Protein 1UQW (pdb70)

Organism: Escherichia coli (strain K12) (NCBI:txid83333)

Sequence (956 aa):
AAKDVVVAVGSNFTTLDPYDANDTLSQAVAKSFYQGLFGLDKEKLKNVLAESYTVSDDGITYTVKLREGIKFQDGTDFNAAAVKANLDRASDPANHLKRHNLYKNIAKTEAIDPTTVKITLKQPFSAFINILAHPATAISPAALEKYGKEIGFYPVGTGPYELDTWNQTDFVKVKKFAGYWQPGLPKLDSITWRPVADNNTRAALQTGEAQFAFPIPYEQATLLEKNKNIELASPSIQRYISNVTQKPFDNPKVREALNYAINRPALVKVAFAGYATPATGVVPPSIAYAQSYKPWPYDPVKARELLKEAGYPNGFSTTLWSSHNHSTAQKVLQFTQQQLAQVGIKAQVTADAGQRAAEVEGKGQKESGVRFYTGWSASTGEADWALSPLFASQNWPPTLFNTAFYSNKQVDDFLAQALKTNDPAEKTRLYKAAQDIIWQESPWIPLVVEKLVSAHSKNLTGFWIPDTGFSFEDADLQAAKDVVVAVGSNFTTLDPYDANDTLSQAVAKSFYQGLFGLDKEKLKNVLAESYTVSDDGITYTVKLREGIKFQDGTDFNAAAVKANLDRASDPANHLKRHNLYKNIAKTEAIDPTTVKITLKQPFSAFINILAHPATAISPAALEKYGKEIGFYPVGTGPYELDTWNQTDFVKVKKFAGYWQPGLPKLDSITWRPVADNNTRAALQTGEAQFAFPIPYEQATLLEKNKNIELASPSIQRYISNVTQKPFDNPKVREALNYAINRPALVKVAFAGYATPATGVVPPSIAYAQSYKPWPYDPVKARELLKEAGYPNGFSTTLWSSHNHSTAQKVLQFTQQQLAQVGIKAQVTADAGQRAAEVEGKGQKESGVRFYTGWSASTGEADWALSPLFASQNWPPTLFNTAFYSNKQVDDFLAQALKTNDPAEKTRLYKAAQDIIWQESPWIPLVVEKLVSAHSKNLTGFWIPDTGFSFEDADLQ

GO terms:
  GO:0030288 outer membrane-bounded periplasmic space (C, IDA)
  GO:0034635 glutathione transport (P, EXP)
  GO:0006974 DNA damage response (P, IEP)

Structure (mmCIF, N/CA/C/O backbone):
data_1UQW
#
_entry.id   1UQW
#
_cell.length_a   152.560
_cell.length_b   82.540
_cell.length_c   93.300
_cell.angle_alpha   90.00
_cell.angle_beta   90.00
_cell.angle_gamma   90.00
#
_symmetry.space_group_name_H-M   'P 21 21 2'
#
loop_
_entity.id
_entity.type
_entity.pdbx_description
1 polymer 'PUTATIVE BINDING PROTEIN YLIB'
2 non-polymer 'ZINC ION'
3 non-polymer GLYCEROL
4 water water
#
loop_
_atom_site.group_PDB
_atom_site.id
_atom_site.type_symbol
_atom_site.label_atom_id
_atom_site.label_alt_id
_atom_site.label_comp_id
_atom_site.label_asym_id
_atom_site.label_entity_id
_atom_site.label_seq_id
_atom_site.pdbx_PDB_ins_code
_atom_site.Cartn_x
_atom_site.Cartn_y
_atom_site.Cartn_z
_atom_site.occupancy
_atom_site.B_iso_or_equiv
_atom_site.auth_seq_id
_atom_site.auth_comp_id
_atom_site.auth_asym_id
_atom_site.auth_atom_id
_atom_site.pdbx_PDB_model_num
ATOM 1 N N . ALA A 1 23 ? -0.749 2.096 53.645 1.00 39.39 3 ALA A N 1
ATOM 2 C CA . ALA A 1 23 ? 0.570 2.790 53.812 1.00 41.08 3 ALA A CA 1
ATOM 3 C C . ALA A 1 23 ? 0.666 4.035 52.926 1.00 40.78 3 ALA A C 1
ATOM 4 O O . ALA A 1 23 ? 0.239 4.015 51.765 1.00 41.29 3 ALA A O 1
ATOM 6 N N . ALA A 1 24 ? 1.238 5.108 53.478 1.00 39.79 4 ALA A N 1
ATOM 7 C CA . ALA A 1 24 ? 1.377 6.385 52.765 1.00 38.09 4 ALA A CA 1
ATOM 8 C C . ALA A 1 24 ? 2.558 6.441 51.803 1.00 35.92 4 ALA A C 1
ATOM 9 O O . ALA A 1 24 ? 3.703 6.269 52.209 1.00 37.76 4 ALA A O 1
ATOM 11 N N . LYS A 1 25 ? 2.271 6.699 50.530 1.00 31.84 5 LYS A N 1
ATOM 12 C CA . LYS A 1 25 ? 3.307 6.792 49.512 1.00 27.53 5 LYS A CA 1
ATOM 13 C C . LYS A 1 25 ? 3.517 8.258 49.136 1.00 25.41 5 LYS A C 1
ATOM 14 O O . LYS A 1 25 ? 2.810 8.801 48.289 1.00 25.53 5 LYS A O 1
ATOM 20 N N . ASP A 1 26 ? 4.487 8.894 49.785 1.00 23.45 6 ASP A N 1
ATOM 21 C CA . ASP A 1 26 ? 4.796 10.301 49.545 1.00 21.64 6 ASP A CA 1
ATOM 22 C C . ASP A 1 26 ? 6.210 10.454 49.014 1.00 20.18 6 ASP A C 1
ATOM 23 O O . ASP A 1 26 ? 7.172 10.388 49.785 1.00 20.94 6 ASP A O 1
ATOM 28 N N . VAL A 1 27 ? 6.347 10.670 47.711 1.00 17.30 7 VAL A N 1
ATOM 29 C CA . VAL A 1 27 ? 7.676 10.821 47.132 1.00 16.39 7 VAL A CA 1
ATOM 30 C C . VAL A 1 27 ? 8.106 12.277 46.904 1.00 16.44 7 VAL A C 1
ATOM 31 O O . VAL A 1 27 ? 7.282 13.160 46.641 1.00 16.26 7 VAL A O 1
ATOM 35 N N . VAL A 1 28 ? 9.409 12.509 47.017 1.00 15.56 8 VAL A N 1
ATOM 36 C CA . VAL A 1 28 ? 9.988 13.831 46.809 1.00 15.96 8 VAL A CA 1
ATOM 37 C C . VAL A 1 28 ? 10.924 13.776 45.604 1.00 15.82 8 VAL A C 1
ATOM 38 O O . VAL A 1 28 ? 11.798 12.907 45.517 1.00 17.16 8 VAL A O 1
ATOM 42 N N . VAL A 1 29 ? 10.723 14.697 44.673 1.00 13.76 9 VAL A N 1
ATOM 43 C CA . VAL A 1 29 ? 11.538 14.772 43.475 1.00 15.33 9 VAL A CA 1
ATOM 44 C C . VAL A 1 29 ? 12.447 15.999 43.584 1.00 17.45 9 VAL A C 1
ATOM 45 O O . VAL A 1 29 ? 11.969 17.116 43.783 1.00 18.84 9 VAL A O 1
ATOM 49 N N . ALA A 1 30 ? 13.756 15.803 43.474 1.00 18.37 10 ALA A N 1
ATOM 50 C CA . ALA A 1 30 ? 14.672 16.936 43.553 1.00 19.72 10 ALA A CA 1
ATOM 51 C C . ALA A 1 30 ? 14.973 17.431 42.142 1.00 20.41 10 ALA A C 1
ATOM 52 O O . ALA A 1 30 ? 15.682 16.763 41.383 1.00 19.59 10 ALA A O 1
ATOM 54 N N . VAL A 1 31 ? 14.437 18.600 41.794 1.00 21.43 11 VAL A N 1
ATOM 55 C CA . VAL A 1 31 ? 14.645 19.160 40.459 1.00 23.58 11 VAL A CA 1
ATOM 56 C C . VAL A 1 31 ? 15.714 20.247 40.351 1.00 24.71 11 VAL A C 1
ATOM 57 O O . VAL A 1 31 ? 16.311 20.654 41.344 1.00 24.75 11 VAL A O 1
ATOM 61 N N . GLY A 1 32 ? 15.942 20.726 39.135 1.00 26.11 12 GLY A N 1
ATOM 62 C CA . GLY A 1 32 ? 16.997 21.700 38.917 1.00 29.13 12 GLY A CA 1
ATOM 63 C C . GLY A 1 32 ? 16.846 23.187 39.165 1.00 30.71 12 GLY A C 1
ATOM 64 O O . GLY A 1 32 ? 17.815 23.833 39.566 1.00 32.03 12 GLY A O 1
ATOM 65 N N . SER A 1 33 ? 15.669 23.749 38.926 1.00 30.83 13 SER A N 1
ATOM 66 C CA . SER A 1 33 ? 15.493 25.183 39.119 1.00 32.14 13 SER A CA 1
ATOM 67 C C . SER A 1 33 ? 14.149 25.488 39.734 1.00 33.15 13 SER A C 1
ATOM 68 O O . SER A 1 33 ? 13.413 24.584 40.113 1.00 33.25 13 SER A O 1
ATOM 71 N N . ASN A 1 34 ? 13.835 26.773 39.830 1.00 33.27 14 ASN A N 1
ATOM 72 C CA . ASN A 1 34 ? 12.556 27.183 40.377 1.00 33.26 14 ASN A CA 1
ATOM 73 C C . ASN A 1 34 ? 11.558 27.108 39.252 1.00 31.20 14 ASN A C 1
ATOM 74 O O . ASN A 1 34 ? 11.932 27.089 38.085 1.00 31.40 14 ASN A O 1
ATOM 79 N N . PHE A 1 35 ? 10.284 27.057 39.598 1.00 29.43 15 PHE A N 1
ATOM 80 C CA . PHE A 1 35 ? 9.266 26.991 38.575 1.00 28.48 15 PHE A CA 1
ATOM 81 C C . PHE A 1 35 ? 8.833 28.395 38.214 1.00 27.59 15 PHE A C 1
ATOM 82 O O . PHE A 1 35 ? 8.868 29.304 39.044 1.00 27.30 15 PHE A O 1
ATOM 90 N N . THR A 1 36 ? 8.450 28.572 36.958 1.00 26.49 16 THR A N 1
ATOM 91 C CA . THR A 1 36 ? 8.011 29.870 36.492 1.00 24.10 16 THR A CA 1
ATOM 92 C C . THR A 1 36 ? 6.512 30.021 36.740 1.00 23.44 16 THR A C 1
ATOM 93 O O . THR A 1 36 ? 6.089 30.894 37.487 1.00 23.55 16 THR A O 1
ATOM 97 N N . THR A 1 37 ? 5.718 29.148 36.132 1.00 22.88 17 THR A N 1
ATOM 98 C CA . THR A 1 37 ? 4.273 29.182 36.294 1.00 21.04 17 THR A CA 1
ATOM 99 C C . THR A 1 37 ? 3.693 27.795 36.145 1.00 20.76 17 THR A C 1
ATOM 100 O O . THR A 1 37 ? 4.308 26.928 35.540 1.00 21.38 17 THR A O 1
ATOM 104 N N . LEU A 1 38 ? 2.497 27.589 36.679 1.00 20.96 18 LEU A N 1
ATOM 105 C CA . LEU A 1 38 ? 1.852 26.286 36.585 1.00 20.96 18 LEU A CA 1
ATOM 106 C C . LEU A 1 38 ? 0.808 26.263 35.478 1.00 21.60 18 LEU A C 1
ATOM 107 O O . LEU A 1 38 ? 0.022 25.325 35.371 1.00 22.76 18 LEU A O 1
ATOM 112 N N . ASP A 1 39 ? 0.810 27.315 34.665 1.00 21.47 19 ASP A N 1
ATOM 113 C CA . ASP A 1 39 ? -0.093 27.440 33.530 1.00 21.70 19 ASP A CA 1
ATOM 114 C C . ASP A 1 39 ? 0.809 27.151 32.340 1.00 22.25 19 ASP A C 1
ATOM 115 O O . ASP A 1 39 ? 1.565 28.008 31.890 1.00 23.96 19 ASP A O 1
ATOM 120 N N . PRO A 1 40 ? 0.761 25.911 31.834 1.00 21.71 20 PRO A N 1
ATOM 121 C CA . PRO A 1 40 ? 1.555 25.428 30.702 1.00 22.53 20 PRO A CA 1
ATOM 122 C C . PRO A 1 40 ? 1.682 26.376 29.507 1.00 22.25 20 PRO A C 1
ATOM 123 O O . PRO A 1 40 ? 2.774 26.555 28.954 1.00 21.33 20 PRO A O 1
ATOM 127 N N . TYR A 1 41 ? 0.560 26.966 29.112 1.00 21.78 21 TYR A N 1
ATOM 128 C CA . TYR A 1 41 ? 0.523 27.889 27.988 1.00 22.14 21 TYR A CA 1
ATOM 129 C C . TYR A 1 41 ? 1.410 29.107 28.196 1.00 23.07 21 TYR A C 1
ATOM 130 O O . TYR A 1 41 ? 1.852 29.743 27.240 1.00 24.04 21 TYR A O 1
ATOM 139 N N . ASP A 1 42 ? 1.683 29.426 29.450 1.00 23.00 22 ASP A N 1
ATOM 140 C CA . ASP A 1 42 ? 2.483 30.591 29.744 1.00 23.02 22 ASP A CA 1
ATOM 141 C C . ASP A 1 42 ? 3.893 30.261 30.204 1.00 22.59 22 ASP A C 1
ATOM 142 O O . ASP A 1 42 ? 4.514 31.062 30.882 1.00 22.68 22 ASP A O 1
ATOM 147 N N . ALA A 1 43 ? 4.408 29.092 29.841 1.00 24.01 23 ALA A N 1
ATOM 148 C CA . ALA A 1 43 ? 5.765 28.721 30.254 1.00 24.12 23 ALA A CA 1
ATOM 149 C C . ALA A 1 43 ? 6.689 28.332 29.095 1.00 25.49 23 ALA A C 1
ATOM 150 O O . ALA A 1 43 ? 6.280 27.633 28.158 1.00 24.87 23 ALA A O 1
ATOM 152 N N . ASN A 1 44 ? 7.935 28.799 29.159 1.00 25.39 24 ASN A N 1
ATOM 153 C CA . ASN A 1 44 ? 8.914 28.473 28.134 1.00 26.25 24 ASN A CA 1
ATOM 154 C C . ASN A 1 44 ? 9.902 27.409 28.612 1.00 25.56 24 ASN A C 1
ATOM 155 O O . ASN A 1 44 ? 10.681 26.873 27.826 1.00 24.30 24 ASN A O 1
ATOM 160 N N . ASP A 1 45 ? 9.864 27.100 29.902 1.00 25.13 25 ASP A N 1
ATOM 161 C CA . ASP A 1 45 ? 10.748 26.081 30.447 1.00 24.75 25 ASP A CA 1
ATOM 162 C C . ASP A 1 45 ? 9.979 24.780 30.597 1.00 23.33 25 ASP A C 1
ATOM 163 O O . ASP A 1 45 ? 8.863 24.759 31.117 1.00 22.35 25 ASP A O 1
ATOM 168 N N . THR A 1 46 ? 10.590 23.702 30.123 1.00 21.80 26 THR A N 1
ATOM 169 C CA . THR A 1 46 ? 9.997 22.380 30.183 1.00 20.97 26 THR A CA 1
ATOM 170 C C . THR A 1 46 ? 9.705 21.941 31.611 1.00 21.04 26 THR A C 1
ATOM 171 O O . THR A 1 46 ? 8.645 21.380 31.878 1.00 21.61 26 THR A O 1
ATOM 175 N N . LEU A 1 47 ? 10.643 22.192 32.523 1.00 19.44 27 LEU A N 1
ATOM 176 C CA . LEU A 1 47 ? 10.470 21.801 33.919 1.00 18.91 27 LEU A CA 1
ATOM 177 C C . LEU A 1 47 ? 9.078 22.137 34.466 1.00 19.08 27 LEU A C 1
ATOM 178 O O . LEU A 1 47 ? 8.317 21.245 34.847 1.00 17.87 27 LEU A O 1
ATOM 183 N N . SER A 1 48 ? 8.747 23.423 34.496 1.00 19.24 28 SER A N 1
ATOM 184 C CA . SER A 1 48 ? 7.456 23.852 35.004 1.00 19.50 28 SER A CA 1
ATOM 185 C C . SER A 1 48 ? 6.309 23.132 34.292 1.00 19.74 28 SER A C 1
ATOM 186 O O . SER A 1 48 ? 5.319 22.763 34.919 1.00 18.13 28 SER A O 1
ATOM 189 N N . GLN A 1 49 ? 6.444 22.927 32.985 1.00 20.25 29 GLN A N 1
ATOM 190 C CA . GLN A 1 49 ? 5.404 22.235 32.227 1.00 21.16 29 GLN A CA 1
ATOM 191 C C . GLN A 1 49 ? 5.306 20.784 32.690 1.00 20.69 29 GLN A C 1
ATOM 192 O O . GLN A 1 49 ? 4.213 20.247 32.861 1.00 20.96 29 GLN A O 1
ATOM 198 N N . ALA A 1 50 ? 6.460 20.164 32.899 1.00 19.69 30 ALA A N 1
ATOM 199 C CA . ALA A 1 50 ? 6.525 18.779 33.330 1.00 19.41 30 ALA A CA 1
ATOM 200 C C . ALA A 1 50 ? 5.865 18.584 34.685 1.00 18.92 30 ALA A C 1
ATOM 201 O O . ALA A 1 50 ? 5.179 17.589 34.915 1.00 16.85 30 ALA A O 1
ATOM 203 N N . VAL A 1 51 ? 6.088 19.532 35.587 1.00 18.65 31 VAL A N 1
ATOM 204 C CA . VAL A 1 51 ? 5.504 19.460 36.916 1.00 18.54 31 VAL A CA 1
ATOM 205 C C . VAL A 1 51 ? 4.003 19.706 36.831 1.00 19.02 31 VAL A C 1
ATOM 206 O O . VAL A 1 51 ? 3.217 19.011 37.470 1.00 19.00 31 VAL A O 1
ATOM 210 N N . ALA A 1 52 ? 3.604 20.686 36.030 1.00 19.71 32 ALA A N 1
ATOM 211 C CA . ALA A 1 52 ? 2.189 21.006 35.881 1.00 21.60 32 ALA A CA 1
ATOM 212 C C . ALA A 1 52 ? 1.429 19.808 35.298 1.00 23.04 32 ALA A C 1
ATOM 213 O O . ALA A 1 52 ? 0.197 19.760 35.293 1.00 23.76 32 ALA A O 1
ATOM 215 N N . LYS A 1 53 ? 2.183 18.831 34.817 1.00 23.66 33 LYS A N 1
ATOM 216 C CA . LYS A 1 53 ? 1.603 17.636 34.235 1.00 22.88 33 LYS A CA 1
ATOM 217 C C . LYS A 1 53 ? 0.985 16.821 35.373 1.00 22.49 33 LYS A C 1
ATOM 218 O O . LYS A 1 53 ? 0.291 15.831 35.149 1.00 22.25 33 LYS A O 1
ATOM 224 N N . SER A 1 54 ? 1.239 17.249 36.604 1.00 21.05 34 SER A N 1
ATOM 225 C CA . SER A 1 54 ? 0.676 16.566 37.762 1.00 19.83 34 SER A CA 1
ATOM 226 C C . SER A 1 54 ? -0.837 16.710 37.717 1.00 18.83 34 SER A C 1
ATOM 227 O O . SER A 1 54 ? -1.568 15.763 38.013 1.00 19.55 34 SER A O 1
ATOM 230 N N . PHE A 1 55 ? -1.299 17.904 37.350 1.00 15.96 35 PHE A N 1
ATOM 231 C CA . PHE A 1 55 ? -2.723 18.177 37.291 1.00 15.43 35 PHE A CA 1
ATOM 232 C C . PHE A 1 55 ? -3.307 18.347 35.895 1.00 15.28 35 PHE A C 1
ATOM 233 O O . PHE A 1 55 ? -4.529 18.401 35.735 1.00 14.80 35 PHE A O 1
ATOM 241 N N . TYR A 1 56 ? -2.455 18.426 34.882 1.00 14.71 36 TYR A N 1
ATOM 242 C CA . TYR A 1 56 ? -2.951 18.628 33.528 1.00 14.14 36 TYR A CA 1
ATOM 243 C C . TYR A 1 56 ? -2.689 17.512 32.527 1.00 13.20 36 TYR A C 1
ATOM 244 O O . TYR A 1 56 ? -1.668 16.834 32.577 1.00 13.59 36 TYR A O 1
ATOM 253 N N . GLN A 1 57 ? -3.631 17.339 31.609 1.00 12.42 37 GLN A N 1
ATOM 254 C CA . GLN A 1 57 ? -3.515 16.343 30.559 1.00 13.63 37 GLN A CA 1
ATOM 255 C C . GLN A 1 57 ? -3.906 17.036 29.257 1.00 14.36 37 GLN A C 1
ATOM 256 O O . GLN A 1 57 ? -4.624 18.037 29.274 1.00 16.49 37 GLN A O 1
ATOM 262 N N . GLY A 1 58 ? -3.425 16.521 28.132 1.00 14.37 38 GLY A N 1
ATOM 263 C CA . GLY A 1 58 ? -3.761 17.123 26.854 1.00 16.19 38 GLY A CA 1
ATOM 264 C C . GLY A 1 58 ? -4.568 16.143 26.030 1.00 18.34 38 GLY A C 1
ATOM 265 O O . GLY A 1 58 ? -4.822 15.024 26.479 1.00 18.21 38 GLY A O 1
ATOM 266 N N . LEU A 1 59 ? -4.994 16.548 24.839 1.00 19.70 39 LEU A N 1
ATOM 267 C CA . LEU A 1 59 ? -5.746 15.636 23.987 1.00 19.42 39 LEU A CA 1
ATOM 268 C C . LEU A 1 59 ? -4.814 14.474 23.692 1.00 20.14 39 LEU A C 1
ATOM 269 O O . LEU A 1 59 ? -5.222 13.308 23.676 1.00 21.77 39 LEU A O 1
ATOM 274 N N . PHE A 1 60 ? -3.550 14.805 23.462 1.00 19.39 40 PHE A N 1
ATOM 275 C CA . PHE A 1 60 ? -2.556 13.793 23.170 1.00 22.19 40 PHE A CA 1
ATOM 276 C C . PHE A 1 60 ? -1.308 14.077 23.999 1.00 24.59 40 PHE A C 1
ATOM 277 O O . PHE A 1 60 ? -1.288 15.019 24.797 1.00 24.92 40 PHE A O 1
ATOM 285 N N . GLY A 1 61 ? -0.282 13.247 23.816 1.00 25.66 41 GLY A N 1
ATOM 286 C CA . GLY A 1 61 ? 0.970 13.408 24.534 1.00 24.90 41 GLY A CA 1
ATOM 287 C C . GLY A 1 61 ? 2.018 12.461 23.976 1.00 25.63 41 GLY A C 1
ATOM 288 O O . GLY A 1 61 ? 1.716 11.641 23.108 1.00 25.42 41 GLY A O 1
ATOM 289 N N . LEU A 1 62 ? 3.254 12.580 24.454 1.00 26.01 42 LEU A N 1
ATOM 290 C CA . LEU A 1 62 ? 4.335 11.708 23.998 1.00 26.49 42 LEU A CA 1
ATOM 291 C C . LEU A 1 62 ? 4.825 10.836 25.154 1.00 26.78 42 LEU A C 1
ATOM 292 O O . LEU A 1 62 ? 4.891 11.294 26.293 1.00 26.42 42 LEU A O 1
ATOM 297 N N . ASP A 1 63 ? 5.163 9.581 24.867 1.00 27.80 43 ASP A N 1
ATOM 298 C CA . ASP A 1 63 ? 5.658 8.676 25.907 1.00 29.35 43 ASP A CA 1
ATOM 299 C C . ASP A 1 63 ? 7.144 8.968 26.138 1.00 31.00 43 ASP A C 1
ATOM 300 O O . ASP A 1 63 ? 7.662 9.968 25.623 1.00 32.66 43 ASP A O 1
ATOM 305 N N . LYS A 1 64 ? 7.836 8.113 26.892 1.00 31.16 44 LYS A N 1
ATOM 306 C CA . LYS A 1 64 ? 9.256 8.348 27.156 1.00 31.03 44 LYS A CA 1
ATOM 307 C C . LYS A 1 64 ? 10.177 8.072 25.960 1.00 31.27 44 LYS A C 1
ATOM 308 O O . LYS A 1 64 ? 11.375 8.341 26.023 1.00 31.17 44 LYS A O 1
ATOM 314 N N . GLU A 1 65 ? 9.619 7.532 24.878 1.00 32.17 45 GLU A N 1
ATOM 315 C CA . GLU A 1 65 ? 10.386 7.276 23.660 1.00 32.68 45 GLU A CA 1
ATOM 316 C C . GLU A 1 65 ? 10.021 8.358 22.652 1.00 34.03 45 GLU A C 1
ATOM 317 O O . GLU A 1 65 ? 10.350 8.260 21.474 1.00 33.98 45 GLU A O 1
ATOM 331 N N . LYS A 1 67 ? 7.029 9.100 21.633 1.00 35.30 47 LYS A N 1
ATOM 332 C CA . LYS A 1 67 ? 5.970 8.605 20.756 1.00 35.01 47 LYS A CA 1
ATOM 333 C C . LYS A 1 67 ? 4.564 9.126 21.093 1.00 34.48 47 LYS A C 1
ATOM 334 O O . LYS A 1 67 ? 4.220 9.363 22.252 1.00 34.68 47 LYS A O 1
ATOM 340 N N . LEU A 1 68 ? 3.757 9.279 20.051 1.00 32.80 48 LEU A N 1
ATOM 341 C CA . LEU A 1 68 ? 2.393 9.783 20.147 1.00 32.91 48 LEU A CA 1
ATOM 342 C C . LEU A 1 68 ? 1.423 8.872 20.911 1.00 33.21 48 LEU A C 1
ATOM 343 O O . LEU A 1 68 ? 1.444 7.659 20.749 1.00 33.54 48 LEU A O 1
ATOM 348 N N . LYS A 1 69 ? 0.579 9.468 21.749 1.00 33.76 49 LYS A N 1
ATOM 349 C CA . LYS A 1 69 ? -0.420 8.719 22.510 1.00 34.06 49 LYS A CA 1
ATOM 350 C C . LYS A 1 69 ? -1.701 9.528 22.549 1.00 34.09 49 LYS A C 1
ATOM 351 O O . LYS A 1 69 ? -1.666 10.759 22.491 1.00 33.17 49 LYS A O 1
ATOM 357 N N . ASN A 1 70 ? -2.831 8.838 22.661 1.00 33.17 50 ASN A N 1
ATOM 358 C CA . ASN A 1 70 ? -4.109 9.522 22.778 1.00 32.46 50 ASN A CA 1
ATOM 359 C C . ASN A 1 70 ? -4.307 9.619 24.279 1.00 31.08 50 ASN A C 1
ATOM 360 O O . ASN A 1 70 ? -4.152 8.623 24.979 1.00 32.49 50 ASN A O 1
ATOM 365 N N . VAL A 1 71 ? -4.620 10.801 24.793 1.00 27.44 51 VAL A N 1
ATOM 366 C CA . VAL A 1 71 ? -4.827 10.907 26.226 1.00 23.89 51 VAL A CA 1
ATOM 367 C C . VAL A 1 71 ? -6.289 11.208 26.512 1.00 23.79 51 VAL A C 1
ATOM 368 O O . VAL A 1 71 ? -7.082 10.285 26.696 1.00 23.70 51 VAL A O 1
ATOM 372 N N . LEU A 1 72 ? -6.653 12.483 26.554 1.00 23.40 52 LEU A N 1
ATOM 373 C CA . LEU A 1 72 ? -8.042 12.838 26.792 1.00 23.70 52 LEU A CA 1
ATOM 374 C C . LEU A 1 72 ? -8.817 12.605 25.500 1.00 24.23 52 LEU A C 1
ATOM 375 O O . LEU A 1 72 ? -10.041 12.542 25.496 1.00 24.25 52 LEU A O 1
ATOM 380 N N . ALA A 1 73 ? -8.088 12.461 24.401 1.00 25.37 53 ALA A N 1
ATOM 381 C CA . ALA A 1 73 ? -8.710 12.214 23.108 1.00 26.90 53 ALA A CA 1
ATOM 382 C C . ALA A 1 73 ? -8.832 10.709 22.832 1.00 28.60 53 ALA A C 1
ATOM 383 O O . ALA A 1 73 ? -7.928 9.922 23.136 1.00 26.18 53 ALA A O 1
ATOM 385 N N . GLU A 1 74 ? -9.964 10.324 22.254 1.00 30.96 54 GLU A N 1
ATOM 386 C CA . GLU A 1 74 ? -10.233 8.936 21.913 1.00 34.05 54 GLU A CA 1
ATOM 387 C C . GLU A 1 74 ? -9.559 8.656 20.570 1.00 33.28 54 GLU A C 1
ATOM 388 O O . GLU A 1 74 ? -8.831 7.677 20.410 1.00 32.88 54 GLU A O 1
ATOM 394 N N . SER A 1 75 ? -9.791 9.543 19.610 1.00 32.83 55 SER A N 1
ATOM 395 C CA . SER A 1 75 ? -9.199 9.409 18.284 1.00 32.04 55 SER A CA 1
ATOM 396 C C . SER A 1 75 ? -9.421 10.696 17.495 1.00 30.41 55 SER A C 1
ATOM 397 O O . SER A 1 75 ? -10.064 11.624 17.977 1.00 28.17 55 SER A O 1
ATOM 400 N N . TYR A 1 76 ? -8.884 10.757 16.284 1.00 30.20 56 TYR A N 1
ATOM 401 C CA . TYR A 1 76 ? -9.062 11.949 15.469 1.00 30.26 56 TYR A CA 1
ATOM 402 C C . TYR A 1 76 ? -8.966 11.677 13.971 1.00 29.95 56 TYR A C 1
ATOM 403 O O . TYR A 1 76 ? -8.423 10.660 13.532 1.00 30.33 56 TYR A O 1
ATOM 412 N N . THR A 1 77 ? -9.504 12.607 13.195 1.00 29.69 57 THR A N 1
ATOM 413 C CA . THR A 1 77 ? -9.499 12.515 11.749 1.00 28.22 57 THR A CA 1
ATOM 414 C C . THR A 1 77 ? -9.055 13.846 11.170 1.00 29.29 57 THR A C 1
ATOM 415 O O . THR A 1 77 ? -9.248 14.901 11.782 1.00 29.76 57 THR A O 1
ATOM 419 N N . VAL A 1 78 ? -8.450 13.799 9.993 1.00 30.56 58 VAL A N 1
ATOM 420 C CA . VAL A 1 78 ? -8.013 15.020 9.341 1.00 32.86 58 VAL A CA 1
ATOM 421 C C . VAL A 1 78 ? -8.376 14.953 7.870 1.00 34.63 58 VAL A C 1
ATOM 422 O O . VAL A 1 78 ? -8.182 13.933 7.214 1.00 36.22 58 VAL A O 1
ATOM 426 N N . SER A 1 79 ? -8.924 16.044 7.360 1.00 36.96 59 SER A N 1
ATOM 427 C CA . SER A 1 79 ? -9.314 16.116 5.965 1.00 39.63 59 SER A CA 1
ATOM 428 C C . SER A 1 79 ? -8.075 16.104 5.069 1.00 41.12 59 SER A C 1
ATOM 429 O O . SER A 1 79 ? -6.995 16.518 5.495 1.00 40.69 59 SER A O 1
ATOM 432 N N . ASP A 1 80 ? -8.227 15.631 3.832 1.00 43.19 60 ASP A N 1
ATOM 433 C CA . ASP A 1 80 ? -7.101 15.594 2.898 1.00 44.47 60 ASP A CA 1
ATOM 434 C C . ASP A 1 80 ? -6.672 17.032 2.664 1.00 44.36 60 ASP A C 1
ATOM 435 O O . ASP A 1 80 ? -5.585 17.307 2.162 1.00 44.33 60 ASP A O 1
ATOM 440 N N . ASP A 1 81 ? -7.551 17.946 3.050 1.00 45.14 61 ASP A N 1
ATOM 441 C CA . ASP A 1 81 ? -7.315 19.370 2.913 1.00 45.83 61 ASP A CA 1
ATOM 442 C C . ASP A 1 81 ? -6.305 19.836 3.971 1.00 44.99 61 ASP A C 1
ATOM 443 O O . ASP A 1 81 ? -5.816 20.966 3.925 1.00 45.01 61 ASP A O 1
ATOM 448 N N . GLY A 1 82 ? -5.989 18.950 4.916 1.00 43.08 62 GLY A N 1
ATOM 449 C CA . GLY A 1 82 ? -5.049 19.279 5.975 1.00 39.07 62 GLY A CA 1
ATOM 450 C C . GLY A 1 82 ? -5.521 20.447 6.827 1.00 36.96 62 GLY A C 1
ATOM 451 O O . GLY A 1 82 ? -4.868 20.837 7.797 1.00 37.22 62 GLY A O 1
ATOM 452 N N . ILE A 1 83 ? -6.680 20.986 6.473 1.00 34.35 63 ILE A N 1
ATOM 453 C CA . ILE A 1 83 ? -7.258 22.133 7.155 1.00 32.15 63 ILE A CA 1
ATOM 454 C C . ILE A 1 83 ? -8.165 21.835 8.349 1.00 31.69 63 ILE A C 1
ATOM 455 O O . ILE A 1 83 ? -8.226 22.624 9.292 1.00 31.36 63 ILE A O 1
ATOM 460 N N . THR A 1 84 ? -8.859 20.702 8.313 1.00 30.79 64 THR A N 1
ATOM 461 C CA . THR A 1 84 ? -9.795 20.350 9.377 1.00 30.69 64 THR A CA 1
ATOM 462 C C . THR A 1 84 ? -9.463 19.109 10.201 1.00 28.90 64 THR A C 1
ATOM 463 O O . THR A 1 84 ? -9.305 18.016 9.667 1.00 28.56 64 THR A O 1
ATOM 467 N N . TYR A 1 85 ? -9.379 19.296 11.515 1.00 28.06 65 TYR A N 1
ATOM 468 C CA . TYR A 1 85 ? -9.094 18.210 12.447 1.00 27.63 65 TYR A CA 1
ATOM 469 C C . TYR A 1 85 ? -10.325 17.955 13.297 1.00 26.99 65 TYR A C 1
ATOM 470 O O . TYR A 1 85 ? -10.822 18.858 13.964 1.00 26.06 65 TYR A O 1
ATOM 479 N N . THR A 1 86 ? -10.802 16.717 13.277 1.00 27.70 66 THR A N 1
ATOM 480 C CA . THR A 1 86 ? -11.983 16.328 14.045 1.00 27.34 66 THR A CA 1
ATOM 481 C C . THR A 1 86 ? -11.589 15.357 15.161 1.00 26.66 66 THR A C 1
ATOM 482 O O . THR A 1 86 ? -11.253 14.203 14.904 1.00 25.62 66 THR A O 1
ATOM 486 N N . VAL A 1 87 ? -11.643 15.826 16.401 1.00 26.58 67 VAL A N 1
ATOM 487 C CA . VAL A 1 87 ? -11.252 14.997 17.537 1.00 27.53 67 VAL A CA 1
ATOM 488 C C . VAL A 1 87 ? -12.390 14.435 18.401 1.00 28.61 67 VAL A C 1
ATOM 489 O O . VAL A 1 87 ? -13.267 15.166 18.868 1.00 29.48 67 VAL A O 1
ATOM 493 N N . LYS A 1 88 ? -12.356 13.122 18.609 1.00 29.19 68 LYS A N 1
ATOM 494 C CA . LYS A 1 88 ? -13.337 12.428 19.435 1.00 28.78 68 LYS A CA 1
ATOM 495 C C . LYS A 1 88 ? -12.765 12.395 20.852 1.00 27.78 68 LYS A C 1
ATOM 496 O O . LYS A 1 88 ? -11.586 12.112 21.037 1.00 28.19 68 LYS A O 1
ATOM 502 N N . LEU A 1 89 ? -13.595 12.673 21.851 1.00 27.86 69 LEU A N 1
ATOM 503 C CA . LEU A 1 89 ? -13.133 12.691 23.238 1.00 27.27 69 LEU A CA 1
ATOM 504 C C . LEU A 1 89 ? -13.699 11.538 24.059 1.00 26.99 69 LEU A C 1
ATOM 505 O O . LEU A 1 89 ? -14.675 10.899 23.662 1.00 27.19 69 LEU A O 1
ATOM 510 N N . ARG A 1 90 ? -13.080 11.272 25.204 1.00 27.12 70 ARG A N 1
ATOM 511 C CA . ARG A 1 90 ? -13.543 10.207 26.093 1.00 27.35 70 ARG A CA 1
ATOM 512 C C . ARG A 1 90 ? -14.600 10.834 26.987 1.00 27.72 70 ARG A C 1
ATOM 513 O O . ARG A 1 90 ? -14.365 11.897 27.553 1.00 28.23 70 ARG A O 1
ATOM 521 N N . GLU A 1 91 ? -15.757 10.192 27.124 1.00 29.80 71 GLU A N 1
ATOM 522 C CA . GLU A 1 91 ? -16.809 10.751 27.969 1.00 30.15 71 GLU A CA 1
ATOM 523 C C . GLU A 1 91 ? -16.659 10.352 29.428 1.00 27.57 71 GLU A C 1
ATOM 524 O O . GLU A 1 91 ? -15.978 9.383 29.747 1.00 26.25 71 GLU A O 1
ATOM 530 N N . GLY A 1 92 ? -17.277 11.140 30.305 1.00 26.21 72 GLY A N 1
ATOM 531 C CA . GLY A 1 92 ? -17.262 10.859 31.727 1.00 24.64 72 GLY A CA 1
ATOM 532 C C . GLY A 1 92 ? -16.089 11.384 32.517 1.00 23.85 72 GLY A C 1
ATOM 533 O O . GLY A 1 92 ? -15.972 11.118 33.721 1.00 24.19 72 GLY A O 1
ATOM 534 N N . ILE A 1 93 ? -15.205 12.121 31.862 1.00 21.67 73 ILE A N 1
ATOM 535 C CA . ILE A 1 93 ? -14.064 12.650 32.587 1.00 21.01 73 ILE A CA 1
ATOM 536 C C . ILE A 1 93 ? -14.454 13.962 33.280 1.00 19.92 73 ILE A C 1
ATOM 537 O O . ILE A 1 93 ? -15.169 14.803 32.715 1.00 17.29 73 ILE A O 1
ATOM 542 N N . LYS A 1 94 ? -13.995 14.113 34.519 1.00 18.69 74 LYS A N 1
ATOM 543 C CA . LYS A 1 94 ? -14.293 15.297 35.320 1.00 18.97 74 LYS A CA 1
ATOM 544 C C . LYS A 1 94 ? -13.041 16.102 35.634 1.00 17.39 74 LYS A C 1
ATOM 545 O O . LYS A 1 94 ? -11.953 15.550 35.729 1.00 16.45 74 LYS A O 1
ATOM 551 N N . PHE A 1 95 ? -13.190 17.411 35.787 1.00 17.58 75 PHE A N 1
ATOM 552 C CA . PHE A 1 95 ? -12.049 18.225 36.184 1.00 18.52 75 PHE A CA 1
ATOM 553 C C . PHE A 1 95 ? -12.010 18.074 37.701 1.00 19.48 75 PHE A C 1
ATOM 554 O O . PHE A 1 95 ? -12.963 17.580 38.313 1.00 19.38 75 PHE A O 1
ATOM 562 N N . GLN A 1 96 ? -10.916 18.508 38.309 1.00 21.08 76 GLN A N 1
ATOM 563 C CA . GLN A 1 96 ? -10.748 18.401 39.749 1.00 21.17 76 GLN A CA 1
ATOM 564 C C . GLN A 1 96 ? -11.739 19.233 40.579 1.00 22.19 76 GLN A C 1
ATOM 565 O O . GLN A 1 96 ? -11.844 19.051 41.795 1.00 22.66 76 GLN A O 1
ATOM 571 N N . ASP A 1 97 ? -12.484 20.121 39.920 1.00 22.16 77 ASP A N 1
ATOM 572 C CA . ASP A 1 97 ? -13.459 20.955 40.611 1.00 21.80 77 ASP A CA 1
ATOM 573 C C . ASP A 1 97 ? -14.898 20.454 40.446 1.00 21.77 77 ASP A C 1
ATOM 574 O O . ASP A 1 97 ? -15.856 21.161 40.755 1.00 20.78 77 ASP A O 1
ATOM 579 N N . GLY A 1 98 ? -15.050 19.232 39.953 1.00 22.39 78 GLY A N 1
ATOM 580 C CA . GLY A 1 98 ? -16.383 18.678 39.784 1.00 22.39 78 GLY A CA 1
ATOM 581 C C . GLY A 1 98 ? -16.998 18.869 38.410 1.00 22.59 78 GLY A C 1
ATOM 582 O O . GLY A 1 98 ? -17.932 18.157 38.037 1.00 21.38 78 GLY A O 1
ATOM 583 N N . THR A 1 99 ? -16.477 19.820 37.645 1.00 22.84 79 THR A N 1
ATOM 584 C CA . THR A 1 99 ? -17.025 20.073 36.317 1.00 24.16 79 THR A CA 1
ATOM 585 C C . THR A 1 99 ? -16.631 19.025 35.276 1.00 24.54 79 THR A C 1
ATOM 586 O O . THR A 1 99 ? -15.732 18.211 35.488 1.00 25.88 79 THR A O 1
ATOM 590 N N . ASP A 1 100 ? -17.326 19.053 34.148 1.00 24.94 80 ASP A N 1
ATOM 591 C CA . ASP A 1 100 ? -17.094 18.106 33.063 1.00 25.92 80 ASP A CA 1
ATOM 592 C C . ASP A 1 100 ? -16.063 18.506 32.010 1.00 25.18 80 ASP A C 1
ATOM 593 O O . ASP A 1 100 ? -15.927 19.678 31.656 1.00 25.38 80 ASP A O 1
ATOM 598 N N . PHE A 1 101 ? -15.334 17.514 31.512 1.00 23.21 81 PHE A N 1
ATOM 599 C CA . PHE A 1 101 ? -14.380 17.751 30.442 1.00 22.81 81 PHE A CA 1
ATOM 600 C C . PHE A 1 101 ? -15.176 17.431 29.177 1.00 23.49 81 PHE A C 1
ATOM 601 O O . PHE A 1 101 ? -15.720 16.335 29.043 1.00 23.46 81 PHE A O 1
ATOM 609 N N . ASN A 1 102 ? -15.252 18.377 28.251 1.00 22.74 82 ASN A N 1
ATOM 610 C CA . ASN A 1 102 ? -16.006 18.146 27.031 1.00 21.23 82 ASN A CA 1
ATOM 611 C C . ASN A 1 102 ? -15.524 19.025 25.901 1.00 21.24 82 ASN A C 1
ATOM 612 O O . ASN A 1 102 ? -14.650 19.868 26.090 1.00 20.68 82 ASN A O 1
ATOM 617 N N . ALA A 1 103 ? -16.113 18.832 24.727 1.00 22.04 83 ALA A N 1
ATOM 618 C CA . ALA A 1 103 ? -15.747 19.605 23.547 1.00 23.67 83 ALA A CA 1
ATOM 619 C C . ALA A 1 103 ? -15.743 21.114 23.808 1.00 23.78 83 ALA A C 1
ATOM 620 O O . ALA A 1 103 ? -14.970 21.850 23.188 1.00 25.44 83 ALA A O 1
ATOM 622 N N . ALA A 1 104 ? -16.599 21.568 24.724 1.00 21.70 84 ALA A N 1
ATOM 623 C CA . ALA A 1 104 ? -16.694 22.993 25.053 1.00 20.95 84 ALA A CA 1
ATOM 624 C C . ALA A 1 104 ? -15.470 23.469 25.819 1.00 21.61 84 ALA A C 1
ATOM 625 O O . ALA A 1 104 ? -14.964 24.572 25.580 1.00 21.77 84 ALA A O 1
ATOM 627 N N . ALA A 1 105 ? -15.003 22.640 26.748 1.00 21.23 85 ALA A N 1
ATOM 628 C CA . ALA A 1 105 ? -13.836 22.980 27.543 1.00 21.61 85 ALA A CA 1
ATOM 629 C C . ALA A 1 105 ? -12.588 22.990 26.657 1.00 22.28 85 ALA A C 1
ATOM 630 O O . ALA A 1 105 ? -11.665 23.784 26.871 1.00 22.44 85 ALA A O 1
ATOM 632 N N . VAL A 1 106 ? -12.557 22.110 25.660 1.00 21.93 86 VAL A N 1
ATOM 633 C CA . VAL A 1 106 ? -11.416 22.058 24.763 1.00 22.39 86 VAL A CA 1
ATOM 634 C C . VAL A 1 106 ? -11.434 23.334 23.944 1.00 23.98 86 VAL A C 1
ATOM 635 O O . VAL A 1 106 ? -10.395 23.946 23.683 1.00 23.30 86 VAL A O 1
ATOM 639 N N . LYS A 1 107 ? -12.635 23.726 23.539 1.00 24.35 87 LYS A N 1
ATOM 640 C CA . LYS A 1 107 ? -12.818 24.933 22.758 1.00 23.70 87 LYS A CA 1
ATOM 641 C C . LYS A 1 107 ? -12.311 26.131 23.571 1.00 23.95 87 LYS A C 1
ATOM 642 O O . LYS A 1 107 ? -11.533 26.946 23.072 1.00 24.35 87 LYS A O 1
ATOM 648 N N . ALA A 1 108 ? -12.746 26.221 24.827 1.00 22.47 88 ALA A N 1
ATOM 649 C CA . ALA A 1 108 ? -12.349 27.314 25.713 1.00 22.31 88 ALA A CA 1
ATOM 650 C C . ALA A 1 108 ? -10.834 27.387 25.927 1.00 23.44 88 ALA A C 1
ATOM 651 O O . ALA A 1 108 ? -10.255 28.475 26.044 1.00 23.15 88 ALA A O 1
ATOM 653 N N . ASN A 1 109 ? -10.197 26.226 25.993 1.00 23.21 89 ASN A N 1
ATOM 654 C CA . ASN A 1 109 ? -8.760 26.177 26.197 1.00 23.55 89 ASN A CA 1
ATOM 655 C C . ASN A 1 109 ? -8.031 26.603 24.951 1.00 22.79 89 ASN A C 1
ATOM 656 O O . ASN A 1 109 ? -7.004 27.261 25.026 1.00 23.84 89 ASN A O 1
ATOM 661 N N . LEU A 1 110 ? -8.571 26.227 23.801 1.00 23.44 90 LEU A N 1
ATOM 662 C CA . LEU A 1 110 ? -7.954 26.571 22.533 1.00 23.62 90 LEU A CA 1
ATOM 663 C C . LEU A 1 110 ? -8.213 28.029 22.150 1.00 25.16 90 LEU A C 1
ATOM 664 O O . LEU A 1 110 ? -7.296 28.721 21.703 1.00 25.76 90 LEU A O 1
ATOM 669 N N . ASP A 1 111 ? -9.442 28.508 22.335 1.00 26.23 91 ASP A N 1
ATOM 670 C CA . ASP A 1 111 ? -9.745 29.897 22.002 1.00 27.65 91 ASP A CA 1
ATOM 671 C C . ASP A 1 111 ? -8.786 30.818 22.751 1.00 27.07 91 ASP A C 1
ATOM 672 O O . ASP A 1 111 ? -8.199 31.731 22.172 1.00 26.56 91 ASP A O 1
ATOM 677 N N . ARG A 1 112 ? -8.640 30.562 24.047 1.00 25.42 92 ARG A N 1
ATOM 678 C CA . ARG A 1 112 ? -7.766 31.347 24.903 1.00 24.04 92 ARG A CA 1
ATOM 679 C C . ARG A 1 112 ? -6.321 31.329 24.430 1.00 24.06 92 ARG A C 1
ATOM 680 O O . ARG A 1 112 ? -5.682 32.371 24.329 1.00 24.00 92 ARG A O 1
ATOM 688 N N . ALA A 1 113 ? -5.807 30.145 24.135 1.00 23.16 93 ALA A N 1
ATOM 689 C CA . ALA A 1 113 ? -4.431 30.032 23.701 1.00 24.34 93 ALA A CA 1
ATOM 690 C C . ALA A 1 113 ? -4.164 30.766 22.391 1.00 26.34 93 ALA A C 1
ATOM 691 O O . ALA A 1 113 ? -3.080 31.324 22.197 1.00 26.49 93 ALA A O 1
ATOM 693 N N . SER A 1 114 ? -5.146 30.780 21.494 1.00 28.18 94 SER A N 1
ATOM 694 C CA . SER A 1 114 ? -4.960 31.434 20.200 1.00 29.43 94 SER A CA 1
ATOM 695 C C . SER A 1 114 ? -5.352 32.906 20.163 1.00 30.90 94 SER A C 1
ATOM 696 O O . SER A 1 114 ? -5.292 33.544 19.111 1.00 31.51 94 SER A O 1
ATOM 699 N N . ASP A 1 115 ? -5.751 33.451 21.307 1.00 33.24 95 ASP A N 1
ATOM 700 C CA . ASP A 1 115 ? -6.116 34.864 21.363 1.00 34.39 95 ASP A CA 1
ATOM 701 C C . ASP A 1 115 ? -4.874 35.672 21.740 1.00 35.31 95 ASP A C 1
ATOM 702 O O . ASP A 1 115 ? -4.402 35.628 22.881 1.00 35.15 95 ASP A O 1
ATOM 707 N N . PRO A 1 116 ? -4.324 36.416 20.773 1.00 35.29 96 PRO A N 1
ATOM 708 C CA . PRO A 1 116 ? -3.132 37.238 20.996 1.00 34.71 96 PRO A CA 1
ATOM 709 C C . PRO A 1 116 ? -3.285 38.217 22.159 1.00 33.52 96 PRO A C 1
ATOM 710 O O . PRO A 1 116 ? -2.314 38.555 22.830 1.00 33.78 96 PRO A O 1
ATOM 714 N N . ALA A 1 117 ? -4.509 38.668 22.397 1.00 33.32 97 ALA A N 1
ATOM 715 C CA . ALA A 1 117 ? -4.765 39.608 23.483 1.00 34.01 97 ALA A CA 1
ATOM 716 C C . ALA A 1 117 ? -4.348 39.032 24.833 1.00 33.79 97 ALA A C 1
ATOM 717 O O . ALA A 1 117 ? -4.109 39.780 25.784 1.00 34.15 97 ALA A O 1
ATOM 719 N N . ASN A 1 118 ? -4.260 37.705 24.914 1.00 31.73 98 ASN A N 1
ATOM 720 C CA . ASN A 1 118 ? -3.876 37.047 26.154 1.00 30.57 98 ASN A CA 1
ATOM 721 C C . ASN A 1 118 ? -2.374 37.070 26.382 1.00 30.37 98 ASN A C 1
ATOM 722 O O . ASN A 1 118 ? -1.898 36.885 27.505 1.00 28.08 98 ASN A O 1
ATOM 727 N N . HIS A 1 119 ? -1.642 37.324 25.304 1.00 31.85 99 HIS A N 1
ATOM 728 C CA . HIS A 1 119 ? -0.189 37.372 25.323 1.00 33.41 99 HIS A CA 1
ATOM 729 C C . HIS A 1 119 ? 0.417 36.292 26.219 1.00 31.36 99 HIS A C 1
ATOM 730 O O . HIS A 1 119 ? 1.143 36.575 27.172 1.00 29.77 99 HIS A O 1
ATOM 737 N N . LEU A 1 120 ? 0.085 35.042 25.892 1.00 29.33 100 LEU A N 1
ATOM 738 C CA . LEU A 1 120 ? 0.594 33.870 26.595 1.00 26.44 100 LEU A CA 1
ATOM 739 C C . LEU A 1 120 ? 1.870 33.469 25.864 1.00 25.22 100 LEU A C 1
ATOM 740 O O . LEU A 1 120 ? 1.897 33.369 24.638 1.00 24.25 100 LEU A O 1
ATOM 745 N N . LYS A 1 121 ? 2.929 33.246 26.620 1.00 23.74 101 LYS A N 1
ATOM 746 C CA . LYS A 1 121 ? 4.205 32.900 26.038 1.00 24.67 101 LYS A CA 1
ATOM 747 C C . LYS A 1 121 ? 4.208 31.891 24.892 1.00 26.05 101 LYS A C 1
ATOM 748 O O . LYS A 1 121 ? 5.015 32.015 23.975 1.00 26.83 101 LYS A O 1
ATOM 754 N N . ARG A 1 122 ? 3.324 30.901 24.915 1.00 26.49 102 ARG A N 1
ATOM 755 C CA . ARG A 1 122 ? 3.332 29.922 23.832 1.00 27.72 102 ARG A CA 1
ATOM 756 C C . ARG A 1 122 ? 2.298 30.202 22.741 1.00 28.46 102 ARG A C 1
ATOM 757 O O . ARG A 1 122 ? 1.804 29.276 22.097 1.00 29.14 102 ARG A O 1
ATOM 765 N N . HIS A 1 123 ? 1.985 31.479 22.529 1.00 28.22 103 HIS A N 1
ATOM 766 C CA . HIS A 1 123 ? 1.028 31.882 21.502 1.00 28.12 103 HIS A CA 1
ATOM 767 C C . HIS A 1 123 ? 1.369 31.272 20.148 1.00 27.51 103 HIS A C 1
ATOM 768 O O . HIS A 1 123 ? 0.512 30.690 19.496 1.00 28.76 103 HIS A O 1
ATOM 775 N N . ASN A 1 124 ? 2.621 31.391 19.729 1.00 27.48 104 ASN A N 1
ATOM 776 C CA . ASN A 1 124 ? 3.038 30.866 18.433 1.00 29.22 104 ASN A CA 1
ATOM 777 C C . ASN A 1 124 ? 2.667 29.412 18.133 1.00 28.95 104 ASN A C 1
ATOM 778 O O . ASN A 1 124 ? 2.667 28.999 16.974 1.00 28.82 104 ASN A O 1
ATOM 783 N N . LEU A 1 125 ? 2.348 28.628 19.153 1.00 28.88 105 LEU A N 1
ATOM 784 C CA . LEU A 1 125 ? 1.981 27.240 18.899 1.00 29.63 105 LEU A CA 1
ATOM 785 C C . LEU A 1 125 ? 0.504 27.095 18.542 1.00 30.60 105 LEU A C 1
ATOM 786 O O . LEU A 1 125 ? 0.055 25.999 18.206 1.00 30.51 105 LEU A O 1
ATOM 791 N N . TYR A 1 126 ? -0.249 28.191 18.600 1.00 31.20 106 TYR A N 1
ATOM 792 C CA . TYR A 1 126 ? -1.682 28.122 18.328 1.00 32.36 106 TYR A CA 1
ATOM 793 C C . TYR A 1 126 ? -2.252 29.209 17.427 1.00 34.55 106 TYR A C 1
ATOM 794 O O . TYR A 1 126 ? -3.455 29.218 17.151 1.00 35.82 106 TYR A O 1
ATOM 803 N N . LYS A 1 127 ? -1.412 30.128 16.967 1.00 35.32 107 LYS A N 1
ATOM 804 C CA . LYS A 1 127 ? -1.905 31.208 16.124 1.00 34.44 107 LYS A CA 1
ATOM 805 C C . LYS A 1 127 ? -2.421 30.720 14.780 1.00 33.34 107 LYS A C 1
ATOM 806 O O . LYS A 1 127 ? -3.147 31.440 14.108 1.00 35.39 107 LYS A O 1
ATOM 812 N N . ASN A 1 128 ? -2.056 29.501 14.388 1.00 31.77 108 ASN A N 1
ATOM 813 C CA . ASN A 1 128 ? -2.508 28.954 13.109 1.00 31.47 108 ASN A CA 1
ATOM 814 C C . ASN A 1 128 ? -3.920 28.352 13.192 1.00 32.39 108 ASN A C 1
ATOM 815 O O . ASN A 1 128 ? -4.490 27.923 12.185 1.00 30.64 108 ASN A O 1
ATOM 820 N N . ILE A 1 129 ? -4.472 28.318 14.401 1.00 32.93 109 ILE A N 1
ATOM 821 C CA . ILE A 1 129 ? -5.810 27.788 14.616 1.00 32.11 109 ILE A CA 1
ATOM 822 C C . ILE A 1 129 ? -6.818 28.870 14.273 1.00 32.99 109 ILE A C 1
ATOM 823 O O . ILE A 1 129 ? -6.893 29.893 14.962 1.00 34.38 109 ILE A O 1
ATOM 828 N N . ALA A 1 130 ? -7.581 28.654 13.206 1.00 32.80 110 ALA A N 1
ATOM 829 C CA . ALA A 1 130 ? -8.593 29.621 12.794 1.00 32.85 110 ALA A CA 1
ATOM 830 C C . ALA A 1 130 ? -9.778 29.604 13.767 1.00 32.96 110 ALA A C 1
ATOM 831 O O . ALA A 1 130 ? -10.220 30.652 14.238 1.00 32.80 110 ALA A O 1
ATOM 833 N N . LYS A 1 131 ? -10.288 28.416 14.073 1.00 32.30 111 LYS A N 1
ATOM 834 C CA . LYS A 1 131 ? -11.400 28.313 14.996 1.00 33.60 111 LYS A CA 1
ATOM 835 C C . LYS A 1 131 ? -11.600 26.907 15.529 1.00 34.43 111 LYS A C 1
ATOM 836 O O . LYS A 1 131 ? -11.176 25.926 14.912 1.00 34.82 111 LYS A O 1
ATOM 842 N N . THR A 1 132 ? -12.247 26.824 16.691 1.00 34.02 112 THR A N 1
ATOM 843 C CA . THR A 1 132 ? -12.539 25.548 17.330 1.00 32.55 112 THR A CA 1
ATOM 844 C C . THR A 1 132 ? -14.037 25.476 17.537 1.00 32.68 112 THR A C 1
ATOM 845 O O . THR A 1 132 ? -14.637 26.387 18.102 1.00 30.89 112 THR A O 1
ATOM 849 N N . GLU A 1 133 ? -14.638 24.390 17.069 1.00 33.95 113 GLU A N 1
ATOM 850 C CA . GLU A 1 133 ? -16.070 24.208 17.209 1.00 36.49 113 GLU A CA 1
ATOM 851 C C . GLU A 1 133 ? -16.386 22.964 18.018 1.00 35.27 113 GLU A C 1
ATOM 852 O O . GLU A 1 133 ? -15.738 21.926 17.874 1.00 34.93 113 GLU A O 1
ATOM 858 N N . ALA A 1 134 ? -17.390 23.084 18.872 1.00 33.88 114 ALA A N 1
ATOM 859 C CA . ALA A 1 134 ? -17.840 21.969 19.675 1.00 33.78 114 ALA A CA 1
ATOM 860 C C . ALA A 1 134 ? -19.065 21.458 18.926 1.00 34.00 114 ALA A C 1
ATOM 861 O O . ALA A 1 134 ? -20.136 22.053 19.008 1.00 35.19 114 ALA A O 1
ATOM 863 N N . ILE A 1 135 ? -18.890 20.382 18.166 1.00 33.96 115 ILE A N 1
ATOM 864 C CA . ILE A 1 135 ? -19.983 19.801 17.394 1.00 36.18 115 ILE A CA 1
ATOM 865 C C . ILE A 1 135 ? -20.971 19.156 18.362 1.00 38.63 115 ILE A C 1
ATOM 866 O O . ILE A 1 135 ? -22.188 19.195 18.152 1.00 39.25 115 ILE A O 1
ATOM 871 N N . ASP A 1 136 ? -20.428 18.548 19.414 1.00 39.40 116 ASP A N 1
ATOM 872 C CA . ASP A 1 136 ? -21.218 17.900 20.457 1.00 39.26 116 ASP A CA 1
ATOM 873 C C . ASP A 1 136 ? -20.276 17.626 21.613 1.00 37.72 116 ASP A C 1
ATOM 874 O O . ASP A 1 136 ? -19.060 17.688 21.448 1.00 38.40 116 ASP A O 1
ATOM 879 N N . PRO A 1 137 ? -20.819 17.335 22.804 1.00 36.81 117 PRO A N 1
ATOM 880 C CA . PRO A 1 137 ? -19.980 17.065 23.976 1.00 35.84 117 PRO A CA 1
ATOM 881 C C . PRO A 1 137 ? -18.709 16.247 23.745 1.00 34.69 117 PRO A C 1
ATOM 882 O O . PRO A 1 137 ? -17.710 16.461 24.430 1.00 36.06 117 PRO A O 1
ATOM 886 N N . THR A 1 138 ? -18.731 15.334 22.780 1.00 32.88 118 THR A N 1
ATOM 887 C CA . THR A 1 138 ? -17.565 14.498 22.517 1.00 32.99 118 THR A CA 1
ATOM 888 C C . THR A 1 138 ? -16.962 14.640 21.128 1.00 32.54 118 THR A C 1
ATOM 889 O O . THR A 1 138 ? -16.267 13.738 20.656 1.00 32.67 118 THR A O 1
ATOM 893 N N . THR A 1 139 ? -17.214 15.765 20.474 1.00 31.38 119 THR A N 1
ATOM 894 C CA . THR A 1 139 ? -16.678 15.986 19.141 1.00 30.57 119 THR A CA 1
ATOM 895 C C . THR A 1 139 ? -16.192 17.418 18.982 1.00 30.20 119 THR A C 1
ATOM 896 O O . THR A 1 139 ? -16.959 18.358 19.161 1.00 31.41 119 THR A O 1
ATOM 900 N N . VAL A 1 140 ? -14.916 17.575 18.644 1.00 30.07 120 VAL A N 1
ATOM 901 C CA . VAL A 1 140 ? -14.314 18.890 18.471 1.00 30.14 120 VAL A CA 1
ATOM 902 C C . VAL A 1 140 ? -13.784 19.048 17.054 1.00 30.95 120 VAL A C 1
ATOM 903 O O . VAL A 1 140 ? -13.045 18.190 16.560 1.00 31.34 120 VAL A O 1
ATOM 907 N N . LYS A 1 141 ? -14.163 20.141 16.399 1.00 30.51 121 LYS A N 1
ATOM 908 C CA . LYS A 1 141 ? -13.706 20.388 15.039 1.00 30.78 121 LYS A CA 1
ATOM 909 C C . LYS A 1 141 ? -12.754 21.576 15.023 1.00 30.88 121 LYS A C 1
ATOM 910 O O . LYS A 1 141 ? -13.155 22.716 15.263 1.00 32.09 121 LYS A O 1
ATOM 916 N N . ILE A 1 142 ? -11.485 21.297 14.750 1.00 29.98 122 ILE A N 1
ATOM 917 C CA . ILE A 1 142 ? -10.466 22.334 14.708 1.00 30.10 122 ILE A CA 1
ATOM 918 C C . ILE A 1 142 ? -10.052 22.608 13.267 1.00 31.42 122 ILE A C 1
ATOM 919 O O . ILE A 1 142 ? -9.683 21.689 12.538 1.00 32.65 122 ILE A O 1
ATOM 924 N N . THR A 1 143 ? -10.124 23.866 12.846 1.00 31.22 123 THR A N 1
ATOM 925 C CA . THR A 1 143 ? -9.730 24.200 11.484 1.00 32.46 123 THR A CA 1
ATOM 926 C C . THR A 1 143 ? -8.534 25.145 11.501 1.00 32.02 123 THR A C 1
ATOM 927 O O . THR A 1 143 ? -8.561 26.194 12.143 1.00 29.69 123 THR A O 1
ATOM 931 N N . LEU A 1 144 ? -7.477 24.762 10.796 1.00 32.68 124 LEU A N 1
ATOM 932 C CA . LEU A 1 144 ? -6.280 25.583 10.755 1.00 34.78 124 LEU A CA 1
ATOM 933 C C . LEU A 1 144 ? -6.370 26.612 9.640 1.00 35.95 124 LEU A C 1
ATOM 934 O O . LEU A 1 144 ? -7.133 26.450 8.684 1.00 35.92 124 LEU A O 1
ATOM 939 N N . LYS A 1 145 ? -5.595 27.682 9.783 1.00 37.23 125 LYS A N 1
ATOM 940 C CA . LYS A 1 145 ? -5.558 28.730 8.780 1.00 37.83 125 LYS A CA 1
ATOM 941 C C . LYS A 1 145 ? -4.820 28.144 7.586 1.00 38.47 125 LYS A C 1
ATOM 942 O O . LYS A 1 145 ? -5.275 28.236 6.450 1.00 38.99 125 LYS A O 1
ATOM 948 N N . GLN A 1 146 ? -3.678 27.530 7.863 1.00 39.35 126 GLN A N 1
ATOM 949 C CA . GLN A 1 146 ? -2.878 26.907 6.824 1.00 39.61 126 GLN A CA 1
ATOM 950 C C . GLN A 1 146 ? -2.488 25.498 7.261 1.00 39.04 126 GLN A C 1
ATOM 951 O O . GLN A 1 146 ? -2.387 25.212 8.457 1.00 38.71 126 GLN A O 1
ATOM 957 N N . PRO A 1 147 ? -2.280 24.592 6.293 1.00 38.22 127 PRO A N 1
ATOM 958 C CA . PRO A 1 147 ? -1.897 23.208 6.599 1.00 36.93 127 PRO A CA 1
ATOM 959 C C . PRO A 1 147 ? -0.700 23.200 7.547 1.00 36.03 127 PRO A C 1
ATOM 960 O O . PRO A 1 147 ? 0.043 24.176 7.606 1.00 37.73 127 PRO A O 1
ATOM 964 N N . PHE A 1 148 ? -0.514 22.112 8.288 1.00 33.56 128 PHE A N 1
ATOM 965 C CA . PHE A 1 148 ? 0.609 22.006 9.231 1.00 31.66 128 PHE A CA 1
ATOM 966 C C . PHE A 1 148 ? 0.589 20.623 9.878 1.00 29.60 128 PHE A C 1
ATOM 967 O O . PHE A 1 148 ? 0.159 20.467 11.021 1.00 28.55 128 PHE A O 1
ATOM 975 N N . SER A 1 149 ? 1.051 19.620 9.141 1.00 26.39 129 SER A N 1
ATOM 976 C CA . SER A 1 149 ? 1.060 18.259 9.642 1.00 26.70 129 SER A CA 1
ATOM 977 C C . SER A 1 149 ? 1.628 18.063 11.060 1.00 27.42 129 SER A C 1
ATOM 978 O O . SER A 1 149 ? 1.337 17.047 11.708 1.00 28.43 129 SER A O 1
ATOM 981 N N . ALA A 1 150 ? 2.417 19.019 11.551 1.00 25.31 130 ALA A N 1
ATOM 982 C CA . ALA A 1 150 ? 2.989 18.903 12.894 1.00 25.33 130 ALA A CA 1
ATOM 983 C C . ALA A 1 150 ? 1.999 19.348 13.970 1.00 24.97 130 ALA A C 1
ATOM 984 O O . ALA A 1 150 ? 2.327 19.367 15.158 1.00 25.51 130 ALA A O 1
ATOM 986 N N . PHE A 1 151 ? 0.788 19.699 13.548 1.00 24.51 131 PHE A N 1
ATOM 987 C CA . PHE A 1 151 ? -0.242 20.149 14.473 1.00 23.81 131 PHE A CA 1
ATOM 988 C C . PHE A 1 151 ? -0.597 19.099 15.522 1.00 23.70 131 PHE A C 1
ATOM 989 O O . PHE A 1 151 ? -0.835 19.433 16.687 1.00 23.09 131 PHE A O 1
ATOM 997 N N . ILE A 1 152 ? -0.651 17.836 15.112 1.00 22.52 132 ILE A N 1
ATOM 998 C CA . ILE A 1 152 ? -0.967 16.772 16.052 1.00 23.82 132 ILE A CA 1
ATOM 999 C C . ILE A 1 152 ? 0.090 16.806 17.152 1.00 23.85 132 ILE A C 1
ATOM 1000 O O . ILE A 1 152 ? -0.205 16.574 18.328 1.00 22.76 132 ILE A O 1
ATOM 1005 N N . ASN A 1 153 ? 1.321 17.126 16.767 1.00 24.13 133 ASN A N 1
ATOM 1006 C CA . ASN A 1 153 ? 2.411 17.205 17.729 1.00 26.52 133 ASN A CA 1
ATOM 1007 C C . ASN A 1 153 ? 2.232 18.369 18.678 1.00 27.23 133 ASN A C 1
ATOM 1008 O O . ASN A 1 153 ? 2.619 18.293 19.845 1.00 28.53 133 ASN A O 1
ATOM 1013 N N . ILE A 1 154 ? 1.653 19.454 18.180 1.00 27.74 134 ILE A N 1
ATOM 1014 C CA . ILE A 1 154 ? 1.414 20.609 19.027 1.00 28.09 134 ILE A CA 1
ATOM 1015 C C . ILE A 1 154 ? 0.376 20.239 20.081 1.00 27.78 134 ILE A C 1
ATOM 1016 O O . ILE A 1 154 ? 0.420 20.726 21.210 1.00 27.98 134 ILE A O 1
ATOM 1021 N N . LEU A 1 155 ? -0.555 19.368 19.706 1.00 27.54 135 LEU A N 1
ATOM 1022 C CA . LEU A 1 155 ? -1.601 18.927 20.622 1.00 27.49 135 LEU A CA 1
ATOM 1023 C C . LEU A 1 155 ? -1.057 17.948 21.678 1.00 28.23 135 LEU A C 1
ATOM 1024 O O . LEU A 1 155 ? -1.665 17.759 22.738 1.00 27.47 135 LEU A O 1
ATOM 1029 N N . ALA A 1 156 ? 0.094 17.340 21.388 1.00 26.82 136 ALA A N 1
ATOM 1030 C CA . ALA A 1 156 ? 0.715 16.394 22.309 1.00 25.29 136 ALA A CA 1
ATOM 1031 C C . ALA A 1 156 ? 1.787 17.089 23.137 1.00 25.44 136 ALA A C 1
ATOM 1032 O O . ALA A 1 156 ? 2.434 16.468 23.990 1.00 26.00 136 ALA A O 1
ATOM 1034 N N . HIS A 1 157 ? 1.968 18.380 22.884 1.00 22.84 137 HIS A N 1
ATOM 1035 C CA . HIS A 1 157 ? 2.954 19.160 23.603 1.00 22.66 137 HIS A CA 1
ATOM 1036 C C . HIS A 1 157 ? 2.447 19.455 25.002 1.00 23.84 137 HIS A C 1
ATOM 1037 O O . HIS A 1 157 ? 1.274 19.769 25.195 1.00 25.84 137 HIS A O 1
ATOM 1044 N N . PRO A 1 158 ? 3.330 19.375 26.005 1.00 24.11 138 PRO A N 1
ATOM 1045 C CA . PRO A 1 158 ? 2.937 19.643 27.391 1.00 23.69 138 PRO A CA 1
ATOM 1046 C C . PRO A 1 158 ? 2.390 21.049 27.664 1.00 24.02 138 PRO A C 1
ATOM 1047 O O . PRO A 1 158 ? 1.982 21.356 28.779 1.00 24.21 138 PRO A O 1
ATOM 1051 N N . ALA A 1 159 ? 2.369 21.901 26.648 1.00 25.48 139 ALA A N 1
ATOM 1052 C CA . ALA A 1 159 ? 1.863 23.258 26.821 1.00 25.16 139 ALA A CA 1
ATOM 1053 C C . ALA A 1 159 ? 0.354 23.314 26.631 1.00 25.30 139 ALA A C 1
ATOM 1054 O O . ALA A 1 159 ? -0.340 24.098 27.282 1.00 23.34 139 ALA A O 1
ATOM 1056 N N . THR A 1 160 ? -0.141 22.472 25.728 1.00 24.18 140 THR A N 1
ATOM 1057 C CA . THR A 1 160 ? -1.557 22.411 25.407 1.00 22.98 140 THR A CA 1
ATOM 1058 C C . THR A 1 160 ? -2.308 21.614 26.459 1.00 22.90 140 THR A C 1
ATOM 1059 O O . THR A 1 160 ? -2.690 20.470 26.229 1.00 24.51 140 THR A O 1
ATOM 1063 N N . ALA A 1 161 ? -2.514 22.218 27.621 1.00 22.56 141 ALA A N 1
ATOM 1064 C CA . ALA A 1 161 ? -3.212 21.544 28.708 1.00 22.01 141 ALA A CA 1
ATOM 1065 C C . ALA A 1 161 ? -4.705 21.875 28.710 1.00 22.15 141 ALA A C 1
ATOM 1066 O O . ALA A 1 161 ? -5.120 22.964 28.321 1.00 19.17 141 ALA A O 1
ATOM 1076 N N . ILE A 1 163 ? -7.412 22.957 30.701 1.00 22.08 143 ILE A N 1
ATOM 1077 C CA . ILE A 1 163 ? -7.700 23.578 31.981 1.00 21.87 143 ILE A CA 1
ATOM 1078 C C . ILE A 1 163 ? -9.208 23.722 32.186 1.00 23.61 143 ILE A C 1
ATOM 1079 O O . ILE A 1 163 ? -9.984 23.738 31.229 1.00 23.48 143 ILE A O 1
ATOM 1084 N N . SER A 1 164 ? -9.620 23.824 33.442 1.00 24.16 144 SER A N 1
ATOM 1085 C CA . SER A 1 164 ? -11.032 23.974 33.762 1.00 25.81 144 SER A CA 1
ATOM 1086 C C . SER A 1 164 ? -11.568 25.336 33.352 1.00 25.95 144 SER A C 1
ATOM 1087 O O . SER A 1 164 ? -11.069 26.369 33.801 1.00 27.40 144 SER A O 1
ATOM 1090 N N . PRO A 1 165 ? -12.583 25.360 32.479 1.00 25.62 145 PRO A N 1
ATOM 1091 C CA . PRO A 1 165 ? -13.147 26.645 32.063 1.00 24.57 145 PRO A CA 1
ATOM 1092 C C . PRO A 1 165 ? -13.572 27.415 33.320 1.00 24.40 145 PRO A C 1
ATOM 1093 O O . PRO A 1 165 ? -13.329 28.617 33.441 1.00 26.34 145 PRO A O 1
ATOM 1097 N N . ALA A 1 166 ? -14.192 26.704 34.260 1.00 21.50 146 ALA A N 1
ATOM 1098 C CA . ALA A 1 166 ? -14.633 27.308 35.512 1.00 19.99 146 ALA A CA 1
ATOM 1099 C C . ALA A 1 166 ? -13.465 27.944 36.265 1.00 20.06 146 ALA A C 1
ATOM 1100 O O . ALA A 1 166 ? -13.582 29.066 36.758 1.00 21.25 146 ALA A O 1
ATOM 1102 N N . ALA A 1 167 ? -12.347 27.226 36.354 1.00 20.31 147 ALA A N 1
ATOM 1103 C CA . ALA A 1 167 ? -11.154 27.728 37.037 1.00 20.11 147 ALA A CA 1
ATOM 1104 C C . ALA A 1 167 ? -10.539 28.892 36.255 1.00 21.53 147 ALA A C 1
ATOM 1105 O O . ALA A 1 167 ? -9.962 29.813 36.839 1.00 19.83 147 ALA A O 1
ATOM 1107 N N . LEU A 1 168 ? -10.656 28.852 34.932 1.00 23.01 148 LEU A N 1
ATOM 1108 C CA . LEU A 1 168 ? -10.121 29.931 34.119 1.00 25.43 148 LEU A CA 1
ATOM 1109 C C . LEU A 1 168 ? -10.854 31.222 34.482 1.00 27.56 148 LEU A C 1
ATOM 1110 O O . LEU A 1 168 ? -10.268 32.310 34.490 1.00 28.73 148 LEU A O 1
ATOM 1115 N N . GLU A 1 169 ? -12.136 31.089 34.800 1.00 27.87 149 GLU A N 1
ATOM 1116 C CA . GLU A 1 169 ? -12.955 32.234 35.155 1.00 28.23 149 GLU A CA 1
ATOM 1117 C C . GLU A 1 169 ? -12.797 32.664 36.607 1.00 27.58 149 GLU A C 1
ATOM 1118 O O . GLU A 1 169 ? -12.795 33.855 36.907 1.00 27.54 149 GLU A O 1
ATOM 1124 N N . LYS A 1 170 ? -12.660 31.704 37.512 1.00 26.77 150 LYS A N 1
ATOM 1125 C CA . LYS A 1 170 ? -12.510 32.046 38.920 1.00 26.85 150 LYS A CA 1
ATOM 1126 C C . LYS A 1 170 ? -11.164 32.702 39.234 1.00 28.03 150 LYS A C 1
ATOM 1127 O O . LYS A 1 170 ? -11.090 33.626 40.053 1.00 28.15 150 LYS A O 1
ATOM 1133 N N . TYR A 1 171 ? -10.102 32.232 38.582 1.00 27.67 151 TYR A N 1
ATOM 1134 C CA . TYR A 1 171 ? -8.769 32.763 38.842 1.00 27.57 151 TYR A CA 1
ATOM 1135 C C . TYR A 1 171 ? -8.287 33.791 37.830 1.00 27.87 151 TYR A C 1
ATOM 1136 O O . TYR A 1 171 ? -7.403 34.599 38.129 1.00 27.05 151 TYR A O 1
ATOM 1145 N N . GLY A 1 172 ? -8.865 33.763 36.637 1.00 28.31 152 GLY A N 1
ATOM 1146 C CA . GLY A 1 172 ? -8.470 34.708 35.613 1.00 29.54 152 GLY A CA 1
ATOM 1147 C C . GLY A 1 172 ? -6.990 34.673 35.273 1.00 31.09 152 GLY A C 1
ATOM 1148 O O . GLY A 1 172 ? -6.466 33.667 34.804 1.00 32.32 152 GLY A O 1
ATOM 1149 N N . LYS A 1 173 ? -6.303 35.777 35.525 1.00 32.39 153 LYS A N 1
ATOM 1150 C CA . LYS A 1 173 ? -4.886 35.875 35.207 1.00 33.54 153 LYS A CA 1
ATOM 1151 C C . LYS A 1 173 ? -3.952 35.290 36.260 1.00 32.70 153 LYS A C 1
ATOM 1152 O O . LYS A 1 173 ? -2.734 35.306 36.099 1.00 31.46 153 LYS A O 1
ATOM 1158 N N . GLU A 1 174 ? -4.523 34.763 37.334 1.00 32.41 154 GLU A N 1
ATOM 1159 C CA . GLU A 1 174 ? -3.718 34.136 38.369 1.00 32.61 154 GLU A CA 1
ATOM 1160 C C . GLU A 1 174 ? -3.824 32.606 38.240 1.00 30.81 154 GLU A C 1
ATOM 1161 O O . GLU A 1 174 ? -3.298 31.862 39.072 1.00 30.24 154 GLU A O 1
ATOM 1167 N N . ILE A 1 175 ? -4.499 32.152 37.184 1.00 27.53 155 ILE A N 1
ATOM 1168 C CA . ILE A 1 175 ? -4.694 30.727 36.922 1.00 25.04 155 ILE A CA 1
ATOM 1169 C C . ILE A 1 175 ? -3.399 29.919 36.999 1.00 24.65 155 ILE A C 1
ATOM 1170 O O . ILE A 1 175 ? -3.426 28.716 37.283 1.00 24.88 155 ILE A O 1
ATOM 1175 N N . GLY A 1 176 ? -2.275 30.582 36.735 1.00 22.75 156 GLY A N 1
ATOM 1176 C CA . GLY A 1 176 ? -0.986 29.917 36.771 1.00 19.76 156 GLY A CA 1
ATOM 1177 C C . GLY A 1 176 ? -0.523 29.534 38.160 1.00 20.47 156 GLY A C 1
ATOM 1178 O O . GLY A 1 176 ? 0.459 28.809 38.307 1.00 21.37 156 GLY A O 1
ATOM 1179 N N . PHE A 1 177 ? -1.212 30.027 39.186 1.00 21.55 157 PHE A N 1
ATOM 1180 C CA . PHE A 1 177 ? -0.858 29.700 40.567 1.00 22.30 157 PHE A CA 1
ATOM 1181 C C . PHE A 1 177 ? -1.768 28.615 41.121 1.00 23.18 157 PHE A C 1
ATOM 1182 O O . PHE A 1 177 ? -1.356 27.821 41.965 1.00 24.62 157 PHE A O 1
ATOM 1190 N N . TYR A 1 178 ? -3.013 28.600 40.656 1.00 23.14 158 TYR A N 1
ATOM 1191 C CA . TYR A 1 178 ? -3.992 27.634 41.139 1.00 22.29 158 TYR A CA 1
ATOM 1192 C C . TYR A 1 178 ? -4.545 26.769 40.020 1.00 21.10 158 TYR A C 1
ATOM 1193 O O . TYR A 1 178 ? -5.692 26.922 39.616 1.00 22.98 158 TYR A O 1
ATOM 1202 N N . PRO A 1 179 ? -3.740 25.828 39.519 1.00 19.39 159 PRO A N 1
ATOM 1203 C CA . PRO A 1 179 ? -4.188 24.951 38.436 1.00 17.40 159 PRO A CA 1
ATOM 1204 C C . PRO A 1 179 ? -5.340 24.025 38.813 1.00 17.15 159 PRO A C 1
ATOM 1205 O O . PRO A 1 179 ? -5.452 23.573 39.957 1.00 17.27 159 PRO A O 1
ATOM 1209 N N . VAL A 1 180 ? -6.203 23.763 37.840 1.00 15.17 160 VAL A N 1
ATOM 1210 C CA . VAL A 1 180 ? -7.334 22.873 38.029 1.00 15.14 160 VAL A CA 1
ATOM 1211 C C . VAL A 1 180 ? -7.489 22.117 36.721 1.00 15.53 160 VAL A C 1
ATOM 1212 O O . VAL A 1 180 ? -7.919 22.684 35.718 1.00 15.56 160 VAL A O 1
ATOM 1216 N N . GLY A 1 181 ? -7.128 20.837 36.732 1.00 15.15 161 GLY A N 1
ATOM 1217 C CA . GLY A 1 181 ? -7.223 20.049 35.523 1.00 14.61 161 GLY A CA 1
ATOM 1218 C C . GLY A 1 181 ? -7.909 18.718 35.714 1.00 14.86 161 GLY A C 1
ATOM 1219 O O . GLY A 1 181 ? -8.710 18.545 36.633 1.00 13.90 161 GLY A O 1
ATOM 1220 N N . THR A 1 182 ? -7.585 17.777 34.832 1.00 14.20 162 THR A N 1
ATOM 1221 C CA . THR A 1 182 ? -8.157 16.439 34.873 1.00 13.46 162 THR A CA 1
ATOM 1222 C C . THR A 1 182 ? -7.156 15.403 35.369 1.00 12.84 162 THR A C 1
ATOM 1223 O O . THR A 1 182 ? -7.490 14.235 35.496 1.00 13.14 162 THR A O 1
ATOM 1227 N N . GLY A 1 183 ? -5.933 15.844 35.649 1.00 13.99 163 GLY A N 1
ATOM 1228 C CA . GLY A 1 183 ? -4.871 14.952 36.104 1.00 14.91 163 GLY A CA 1
ATOM 1229 C C . GLY A 1 183 ? -5.067 14.219 37.418 1.00 14.50 163 GLY A C 1
ATOM 1230 O O . GLY A 1 183 ? -5.989 14.523 38.173 1.00 14.95 163 GLY A O 1
ATOM 1231 N N . PRO A 1 184 ? -4.195 13.241 37.719 1.00 14.85 164 PRO A N 1
ATOM 1232 C CA . PRO A 1 184 ? -4.240 12.429 38.948 1.00 15.63 164 PRO A CA 1
ATOM 1233 C C . PRO A 1 184 ? -3.914 13.145 40.271 1.00 16.44 164 PRO A C 1
ATOM 1234 O O . PRO A 1 184 ? -4.137 12.594 41.345 1.00 17.56 164 PRO A O 1
ATOM 1238 N N . TYR A 1 185 ? -3.395 14.366 40.207 1.00 17.23 165 TYR A N 1
ATOM 1239 C CA . TYR A 1 185 ? -3.070 15.086 41.430 1.00 17.28 165 TYR A CA 1
ATOM 1240 C C . TYR A 1 185 ? -3.674 16.483 41.460 1.00 19.58 165 TYR A C 1
ATOM 1241 O O . TYR A 1 185 ? -3.877 17.105 40.416 1.00 18.89 165 TYR A O 1
ATOM 1250 N N . GLU A 1 186 ? -3.968 16.958 42.669 1.00 21.52 166 GLU A N 1
ATOM 1251 C CA . GLU A 1 186 ? -4.518 18.295 42.885 1.00 24.17 166 GLU A CA 1
ATOM 1252 C C . GLU A 1 186 ? -3.459 19.112 43.600 1.00 24.48 166 GLU A C 1
ATOM 1253 O O . GLU A 1 186 ? -2.616 18.560 44.310 1.00 24.96 166 GLU A O 1
ATOM 1259 N N . LEU A 1 187 ? -3.506 20.426 43.431 1.00 24.59 167 LEU A N 1
ATOM 1260 C CA . LEU A 1 187 ? -2.541 21.282 44.097 1.00 25.09 167 LEU A CA 1
ATOM 1261 C C . LEU A 1 187 ? -2.789 21.253 45.593 1.00 26.15 167 LEU A C 1
ATOM 1262 O O . LEU A 1 187 ? -3.883 21.576 46.063 1.00 27.85 167 LEU A O 1
ATOM 1267 N N . ASP A 1 188 ? -1.783 20.843 46.346 1.00 26.37 168 ASP A N 1
ATOM 1268 C CA . ASP A 1 188 ? -1.922 20.827 47.786 1.00 27.47 168 ASP A CA 1
ATOM 1269 C C . ASP A 1 188 ? -1.523 22.226 48.246 1.00 28.69 168 ASP A C 1
ATOM 1270 O O . ASP A 1 188 ? -2.289 22.924 48.913 1.00 29.47 168 ASP A O 1
ATOM 1275 N N . THR A 1 189 ? -0.322 22.635 47.852 1.00 29.09 169 THR A N 1
ATOM 1276 C CA . THR A 1 189 ? 0.201 23.940 48.211 1.00 29.71 169 THR A CA 1
ATOM 1277 C C . THR A 1 189 ? 1.453 24.260 47.413 1.00 31.35 169 THR A C 1
ATOM 1278 O O . THR A 1 189 ? 2.181 23.353 47.005 1.00 31.18 169 THR A O 1
ATOM 1282 N N . TRP A 1 190 ? 1.698 25.551 47.189 1.00 32.13 170 TRP A N 1
ATOM 1283 C CA . TRP A 1 190 ? 2.892 25.987 46.470 1.00 33.73 170 TRP A CA 1
ATOM 1284 C C . TRP A 1 190 ? 3.587 27.123 47.230 1.00 36.62 170 TRP A C 1
ATOM 1285 O O . TRP A 1 190 ? 2.988 28.165 47.487 1.00 37.84 170 TRP A O 1
ATOM 1296 N N . ASN A 1 191 ? 4.845 26.897 47.605 1.00 40.28 171 ASN A N 1
ATOM 1297 C CA . ASN A 1 191 ? 5.665 27.895 48.296 1.00 44.23 171 ASN A CA 1
ATOM 1298 C C . ASN A 1 191 ? 6.646 28.416 47.244 0.78 46.26 171 ASN A C 1
ATOM 1299 O O . ASN A 1 191 ? 7.729 27.859 47.074 1.00 47.30 171 ASN A O 1
ATOM 1304 N N . GLN A 1 192 ? 6.245 29.474 46.543 1.00 48.01 172 GLN A N 1
ATOM 1305 C CA . GLN A 1 192 ? 7.028 30.088 45.467 0.94 49.95 172 GLN A CA 1
ATOM 1306 C C . GLN A 1 192 ? 8.490 29.669 45.293 0.66 50.10 172 GLN A C 1
ATOM 1307 O O . GLN A 1 192 ? 8.932 29.409 44.169 0.76 49.89 172 GLN A O 1
ATOM 1313 N N . THR A 1 193 ? 9.244 29.610 46.387 1.00 49.76 173 THR A N 1
ATOM 1314 C CA . THR A 1 193 ? 10.647 29.223 46.297 0.53 50.16 173 THR A CA 1
ATOM 1315 C C . THR A 1 193 ? 10.917 27.818 46.830 1.00 49.84 173 THR A C 1
ATOM 1316 O O . THR A 1 193 ? 11.781 27.109 46.312 0.82 50.56 173 THR A O 1
ATOM 1320 N N . ASP A 1 194 ? 10.173 27.411 47.852 1.00 48.31 174 ASP A N 1
ATOM 1321 C CA . ASP A 1 194 ? 10.366 26.097 48.458 1.00 46.67 174 ASP A CA 1
ATOM 1322 C C . ASP A 1 194 ? 9.977 24.858 47.664 1.00 44.25 174 ASP A C 1
ATOM 1323 O O . ASP A 1 194 ? 10.822 23.992 47.433 0.47 45.28 174 ASP A O 1
ATOM 1328 N N . PHE A 1 195 ? 8.717 24.754 47.245 1.00 39.69 175 PHE A N 1
ATOM 1329 C CA . PHE A 1 195 ? 8.293 23.550 46.528 0.80 35.49 175 PHE A CA 1
ATOM 1330 C C . PHE A 1 195 ? 6.852 23.551 46.032 1.00 32.26 175 PHE A C 1
ATOM 1331 O O . PHE A 1 195 ? 6.057 24.419 46.382 1.00 31.10 175 PHE A O 1
ATOM 1339 N N . VAL A 1 196 ? 6.530 22.550 45.218 1.00 30.40 176 VAL A N 1
ATOM 1340 C CA . VAL A 1 196 ? 5.179 22.376 44.694 1.00 28.60 176 VAL A CA 1
ATOM 1341 C C . VAL A 1 196 ? 4.693 21.010 45.147 1.00 27.24 176 VAL A C 1
ATOM 1342 O O . VAL A 1 196 ? 5.158 19.983 44.648 1.00 27.53 176 VAL A O 1
ATOM 1346 N N . LYS A 1 197 ? 3.773 20.994 46.106 1.00 25.57 177 LYS A N 1
ATOM 1347 C CA . LYS A 1 197 ? 3.243 19.732 46.603 1.00 24.83 177 LYS A CA 1
ATOM 1348 C C . LYS A 1 197 ? 1.847 19.483 46.048 1.00 23.49 177 LYS A C 1
ATOM 1349 O O . LYS A 1 197 ? 0.976 20.341 46.128 1.00 24.14 177 LYS A O 1
ATOM 1355 N N . VAL A 1 198 ? 1.653 18.305 45.468 1.00 22.76 178 VAL A N 1
ATOM 1356 C CA . VAL A 1 198 ? 0.367 17.927 44.892 1.00 20.85 178 VAL A CA 1
ATOM 1357 C C . VAL A 1 198 ? -0.102 16.655 45.573 1.00 20.12 178 VAL A C 1
ATOM 1358 O O . VAL A 1 198 ? 0.713 15.810 45.943 1.00 18.83 178 VAL A O 1
ATOM 1362 N N . LYS A 1 199 ? -1.414 16.525 45.740 1.00 20.83 179 LYS A N 1
ATOM 1363 C CA . LYS A 1 199 ? -1.997 15.357 46.392 1.00 19.49 179 LYS A CA 1
ATOM 1364 C C . LYS A 1 199 ? -2.948 14.584 45.489 1.00 19.68 179 LYS A C 1
ATOM 1365 O O . LYS A 1 199 ? -3.588 15.157 44.608 1.00 19.77 179 LYS A O 1
ATOM 1371 N N . LYS A 1 200 ? -3.031 13.278 45.731 1.00 20.50 180 LYS A N 1
ATOM 1372 C CA . LYS A 1 200 ? -3.884 12.347 44.983 1.00 19.46 180 LYS A CA 1
ATOM 1373 C C . LYS A 1 200 ? -5.310 12.844 44.802 1.00 19.24 180 LYS A C 1
ATOM 1374 O O . LYS A 1 200 ? -5.969 13.214 45.771 1.00 21.36 180 LYS A O 1
ATOM 1380 N N . PHE A 1 201 ? -5.777 12.833 43.557 1.00 17.50 181 PHE A N 1
ATOM 1381 C CA . PHE A 1 201 ? -7.127 13.262 43.205 1.00 17.57 181 PHE A CA 1
ATOM 1382 C C . PHE A 1 201 ? -8.090 12.059 43.155 1.00 18.09 181 PHE A C 1
ATOM 1383 O O . PHE A 1 201 ? -8.090 11.278 42.193 1.00 18.24 181 PHE A O 1
ATOM 1391 N N . ALA A 1 202 ? -8.920 11.926 44.188 1.00 16.18 182 ALA A N 1
ATOM 1392 C CA . ALA A 1 202 ? -9.873 10.822 44.280 1.00 14.72 182 ALA A CA 1
ATOM 1393 C C . ALA A 1 202 ? -10.775 10.621 43.062 1.00 14.44 182 ALA A C 1
ATOM 1394 O O . ALA A 1 202 ? -11.122 9.489 42.734 1.00 15.35 182 ALA A O 1
ATOM 1396 N N . GLY A 1 203 ? -11.159 11.705 42.392 1.00 15.95 183 GLY A N 1
ATOM 1397 C CA . GLY A 1 203 ? -12.026 11.574 41.231 1.00 15.70 183 GLY A CA 1
ATOM 1398 C C . GLY A 1 203 ? -11.339 11.385 39.885 1.00 15.67 183 GLY A C 1
ATOM 1399 O O . GLY A 1 203 ? -11.931 11.633 38.832 1.00 16.17 183 GLY A O 1
ATOM 1400 N N . TYR A 1 204 ? -10.092 10.944 39.901 1.00 14.76 184 TYR A N 1
ATOM 1401 C CA . TYR A 1 204 ? -9.362 10.753 38.660 1.00 15.36 184 TYR A CA 1
ATOM 1402 C C . TYR A 1 204 ? -10.057 9.710 37.764 1.00 16.84 184 TYR A C 1
ATOM 1403 O O . TYR A 1 204 ? -10.366 8.594 38.210 1.00 15.75 184 TYR A O 1
ATOM 1412 N N . TRP A 1 205 ? -10.279 10.075 36.499 1.00 16.47 185 TRP A N 1
ATOM 1413 C CA . TRP A 1 205 ? -10.975 9.214 35.541 1.00 16.29 185 TRP A CA 1
ATOM 1414 C C . TRP A 1 205 ? -10.436 7.804 35.289 1.00 17.73 185 TRP A C 1
ATOM 1415 O O . TRP A 1 205 ? -11.133 6.975 34.712 1.00 16.37 185 TRP A O 1
ATOM 1426 N N . GLN A 1 206 ? -9.211 7.521 35.712 1.00 18.97 186 GLN A N 1
ATOM 1427 C CA . GLN A 1 206 ? -8.661 6.182 35.539 1.00 20.12 186 GLN A CA 1
ATOM 1428 C C . GLN A 1 206 ? -8.700 5.458 36.883 1.00 21.69 186 GLN A C 1
ATOM 1429 O O . GLN A 1 206 ? -8.016 5.848 37.830 1.00 22.84 186 GLN A O 1
ATOM 1435 N N . PRO A 1 207 ? -9.512 4.389 36.986 1.00 21.68 187 PRO A N 1
ATOM 1436 C CA . PRO A 1 207 ? -9.602 3.652 38.250 1.00 19.94 187 PRO A CA 1
ATOM 1437 C C . PRO A 1 207 ? -8.272 3.008 38.607 1.00 19.16 187 PRO A C 1
ATOM 1438 O O . PRO A 1 207 ? -7.617 2.396 37.760 1.00 19.20 187 PRO A O 1
ATOM 1442 N N . GLY A 1 208 ? -7.877 3.157 39.865 1.00 18.37 188 GLY A N 1
ATOM 1443 C CA . GLY A 1 208 ? -6.622 2.585 40.314 1.00 17.37 188 GLY A CA 1
ATOM 1444 C C . GLY A 1 208 ? -5.434 3.529 40.255 1.00 17.31 188 GLY A C 1
ATOM 1445 O O . GLY A 1 208 ? -4.329 3.154 40.632 1.00 18.62 188 GLY A O 1
ATOM 1446 N N . LEU A 1 209 ? -5.644 4.752 39.784 1.00 15.99 189 LEU A N 1
ATOM 1447 C CA . LEU A 1 209 ? -4.555 5.706 39.702 1.00 13.49 189 LEU A CA 1
ATOM 1448 C C . LEU A 1 209 ? -4.926 7.033 40.347 1.00 14.39 189 LEU A C 1
ATOM 1449 O O . LEU A 1 209 ? -6.095 7.389 40.434 1.00 15.10 189 LEU A O 1
ATOM 1454 N N . PRO A 1 210 ? -3.926 7.768 40.846 1.00 15.88 190 PRO A N 1
ATOM 1455 C CA . PRO A 1 210 ? -2.513 7.366 40.810 1.00 16.94 190 PRO A CA 1
ATOM 1456 C C . PRO A 1 210 ? -2.259 6.450 42.008 1.00 17.21 190 PRO A C 1
ATOM 1457 O O . PRO A 1 210 ? -3.126 6.314 42.877 1.00 19.73 190 PRO A O 1
ATOM 1461 N N . LYS A 1 211 ? -1.088 5.828 42.064 1.00 14.89 191 LYS A N 1
ATOM 1462 C CA . LYS A 1 211 ? -0.778 4.943 43.175 1.00 14.44 191 LYS A CA 1
ATOM 1463 C C . LYS A 1 211 ? -0.216 5.743 44.343 1.00 15.05 191 LYS A C 1
ATOM 1464 O O . LYS A 1 211 ? -0.367 5.351 45.506 1.00 15.63 191 LYS A O 1
ATOM 1470 N N . LEU A 1 212 ? 0.430 6.862 44.029 1.00 15.01 192 LEU A N 1
ATOM 1471 C CA . LEU A 1 212 ? 1.044 7.706 45.054 1.00 15.55 192 LEU A CA 1
ATOM 1472 C C . LEU A 1 212 ? 0.020 8.601 45.742 1.00 15.26 192 LEU A C 1
ATOM 1473 O O . LEU A 1 212 ? -0.990 8.967 45.147 1.00 14.82 192 LEU A O 1
ATOM 1478 N N . ASP A 1 213 ? 0.294 8.947 46.996 1.00 15.07 193 ASP A N 1
ATOM 1479 C CA . ASP A 1 213 ? -0.587 9.814 47.757 1.00 16.21 193 ASP A CA 1
ATOM 1480 C C . ASP A 1 213 ? -0.198 11.267 47.548 1.00 15.44 193 ASP A C 1
ATOM 1481 O O . ASP A 1 213 ? -1.032 12.164 47.618 1.00 13.79 193 ASP A O 1
ATOM 1486 N N . SER A 1 214 ? 1.077 11.500 47.282 1.00 17.00 194 SER A N 1
ATOM 1487 C CA . SER A 1 214 ? 1.535 12.859 47.045 1.00 16.74 194 SER A CA 1
ATOM 1488 C C . SER A 1 214 ? 2.911 12.900 46.413 1.00 17.33 194 SER A C 1
ATOM 1489 O O . SER A 1 214 ? 3.712 11.979 46.551 1.00 16.93 194 SER A O 1
ATOM 1492 N N . ILE A 1 215 ? 3.167 13.988 45.704 1.00 18.05 195 ILE A N 1
ATOM 1493 C CA . ILE A 1 215 ? 4.456 14.203 45.084 1.00 17.90 195 ILE A CA 1
ATOM 1494 C C . ILE A 1 215 ? 4.868 15.582 45.534 1.00 18.00 195 ILE A C 1
ATOM 1495 O O . ILE A 1 215 ? 4.031 16.475 45.620 1.00 19.44 195 ILE A O 1
ATOM 1500 N N . THR A 1 216 ? 6.148 15.746 45.847 1.00 18.52 196 THR A N 1
ATOM 1501 C CA . THR A 1 216 ? 6.665 17.037 46.273 1.00 17.99 196 THR A CA 1
ATOM 1502 C C . THR A 1 216 ? 7.833 17.413 45.375 1.00 17.57 196 THR A C 1
ATOM 1503 O O . THR A 1 216 ? 8.918 16.863 45.499 1.00 19.10 196 THR A O 1
ATOM 1507 N N . TRP A 1 217 ? 7.606 18.349 44.467 1.00 17.92 197 TRP A N 1
ATOM 1508 C CA . TRP A 1 217 ? 8.658 18.782 43.556 1.00 20.01 197 TRP A CA 1
ATOM 1509 C C . TRP A 1 217 ? 9.510 19.866 44.211 1.00 21.06 197 TRP A C 1
ATOM 1510 O O . TRP A 1 217 ? 9.060 21.001 44.388 1.00 23.18 197 TRP A O 1
ATOM 1521 N N . ARG A 1 218 ? 10.744 19.515 44.567 1.00 21.35 198 ARG A N 1
ATOM 1522 C CA . ARG A 1 218 ? 11.648 20.450 45.233 1.00 19.49 198 ARG A CA 1
ATOM 1523 C C . ARG A 1 218 ? 12.835 20.946 44.428 1.00 18.07 198 ARG A C 1
ATOM 1524 O O . ARG A 1 218 ? 13.708 20.167 44.035 1.00 16.66 198 ARG A O 1
ATOM 1532 N N . PRO A 1 219 ? 12.884 22.265 44.177 1.00 18.96 199 PRO A N 1
ATOM 1533 C CA . PRO A 1 219 ? 13.978 22.884 43.428 1.00 18.41 199 PRO A CA 1
ATOM 1534 C C . PRO A 1 219 ? 15.214 22.853 44.321 1.00 18.58 199 PRO A C 1
ATOM 1535 O O . PRO A 1 219 ? 15.144 23.169 45.511 1.00 18.83 199 PRO A O 1
ATOM 1539 N N . VAL A 1 220 ? 16.339 22.452 43.752 1.00 18.49 200 VAL A N 1
ATOM 1540 C CA . VAL A 1 220 ? 17.585 22.391 44.489 1.00 17.58 200 VAL A CA 1
ATOM 1541 C C . VAL A 1 220 ? 18.623 22.869 43.502 1.00 20.37 200 VAL A C 1
ATOM 1542 O O . VAL A 1 220 ? 19.041 22.120 42.618 1.00 21.93 200 VAL A O 1
ATOM 1546 N N . ALA A 1 221 ? 19.014 24.131 43.651 1.00 21.78 201 ALA A N 1
ATOM 1547 C CA . ALA A 1 221 ? 19.985 24.764 42.770 1.00 22.18 201 ALA A CA 1
ATOM 1548 C C . ALA A 1 221 ? 21.383 24.188 42.899 1.00 23.02 201 ALA A C 1
ATOM 1549 O O . ALA A 1 221 ? 22.091 24.051 41.901 1.00 22.84 201 ALA A O 1
ATOM 1551 N N . ASP A 1 222 ? 21.794 23.858 44.118 1.00 24.12 202 ASP A N 1
ATOM 1552 C CA . ASP A 1 222 ? 23.118 23.283 44.303 1.00 25.26 202 ASP A CA 1
ATOM 1553 C C . ASP A 1 222 ? 23.108 21.857 43.739 1.00 25.08 202 ASP A C 1
ATOM 1554 O O . ASP A 1 222 ? 22.421 20.972 44.257 1.00 24.61 202 ASP A O 1
ATOM 1559 N N . ASN A 1 223 ? 23.869 21.647 42.672 1.00 24.26 203 ASN A N 1
ATOM 1560 C CA . ASN A 1 223 ? 23.942 20.354 42.013 1.00 24.57 203 ASN A CA 1
ATOM 1561 C C . ASN A 1 223 ? 24.404 19.215 42.909 1.00 26.19 203 ASN A C 1
ATOM 1562 O O . ASN A 1 223 ? 23.798 18.145 42.901 1.00 26.49 203 ASN A O 1
ATOM 1567 N N . ASN A 1 224 ? 25.465 19.430 43.683 1.00 26.59 204 ASN A N 1
ATOM 1568 C CA . ASN A 1 224 ? 25.956 18.371 44.557 1.00 27.33 204 ASN A CA 1
ATOM 1569 C C . ASN A 1 224 ? 24.931 18.007 45.620 1.00 27.74 204 ASN A C 1
ATOM 1570 O O . ASN A 1 224 ? 24.839 16.843 46.021 1.00 28.64 204 ASN A O 1
ATOM 1575 N N . THR A 1 225 ? 24.157 18.990 46.076 1.00 26.69 205 THR A N 1
ATOM 1576 C CA . THR A 1 225 ? 23.134 18.736 47.091 1.00 25.46 205 THR A CA 1
ATOM 1577 C C . THR A 1 225 ? 21.989 17.894 46.507 1.00 25.76 205 THR A C 1
ATOM 1578 O O . THR A 1 225 ? 21.433 17.024 47.184 1.00 25.65 205 THR A O 1
ATOM 1582 N N . ARG A 1 226 ? 21.648 18.156 45.247 1.00 23.24 206 ARG A N 1
ATOM 1583 C CA . ARG A 1 226 ? 20.590 17.426 44.573 1.00 22.53 206 ARG A CA 1
ATOM 1584 C C . ARG A 1 226 ? 20.897 15.918 44.592 1.00 23.81 206 ARG A C 1
ATOM 1585 O O . ARG A 1 226 ? 20.053 15.106 44.983 1.00 23.41 206 ARG A O 1
ATOM 1593 N N . ALA A 1 227 ? 22.110 15.543 44.189 1.00 23.65 207 ALA A N 1
ATOM 1594 C CA . ALA A 1 227 ? 22.505 14.134 44.173 1.00 23.62 207 ALA A CA 1
ATOM 1595 C C . ALA A 1 227 ? 22.580 13.579 45.591 1.00 23.72 207 ALA A C 1
ATOM 1596 O O . ALA A 1 227 ? 22.220 12.428 45.843 1.00 22.99 207 ALA A O 1
ATOM 1598 N N . ALA A 1 228 ? 23.048 14.416 46.511 1.00 24.24 208 ALA A N 1
ATOM 1599 C CA . ALA A 1 228 ? 23.204 14.038 47.905 1.00 25.06 208 ALA A CA 1
ATOM 1600 C C . ALA A 1 228 ? 21.904 13.591 48.554 1.00 27.10 208 ALA A C 1
ATOM 1601 O O . ALA A 1 228 ? 21.900 12.699 49.401 1.00 25.37 208 ALA A O 1
ATOM 1611 N N . LEU A 1 230 ? 19.437 11.929 47.252 1.00 32.45 210 LEU A N 1
ATOM 1612 C CA . LEU A 1 230 ? 19.077 10.563 46.901 1.00 32.84 210 LEU A CA 1
ATOM 1613 C C . LEU A 1 230 ? 19.810 9.655 47.882 1.00 33.55 210 LEU A C 1
ATOM 1614 O O . LEU A 1 230 ? 19.292 8.618 48.292 1.00 34.19 210 LEU A O 1
ATOM 1619 N N . GLN A 1 231 ? 21.023 10.070 48.246 1.00 34.39 211 GLN A N 1
ATOM 1620 C CA . GLN A 1 231 ? 21.880 9.345 49.184 1.00 34.27 211 GLN A CA 1
ATOM 1621 C C . GLN A 1 231 ? 21.212 9.145 50.543 1.00 32.83 211 GLN A C 1
ATOM 1622 O O . GLN A 1 231 ? 21.087 8.021 51.028 1.00 33.11 211 GLN A O 1
ATOM 1628 N N . THR A 1 232 ? 20.807 10.250 51.157 1.00 30.54 212 THR A N 1
ATOM 1629 C CA . THR A 1 232 ? 20.177 10.227 52.470 1.00 29.93 212 THR A CA 1
ATOM 1630 C C . THR A 1 232 ? 18.769 9.674 52.434 1.00 29.01 212 THR A C 1
ATOM 1631 O O . THR A 1 232 ? 18.208 9.311 53.470 1.00 29.83 212 THR A O 1
ATOM 1635 N N . GLY A 1 233 ? 18.188 9.622 51.247 1.00 26.20 213 GLY A N 1
ATOM 1636 C CA . GLY A 1 233 ? 16.829 9.140 51.145 1.00 22.48 213 GLY A CA 1
ATOM 1637 C C . GLY A 1 233 ? 15.876 10.320 51.181 1.00 20.84 213 GLY A C 1
ATOM 1638 O O . GLY A 1 233 ? 14.676 10.145 51.006 1.00 21.13 213 GLY A O 1
ATOM 1639 N N . GLU A 1 234 ? 16.409 11.522 51.405 1.00 18.35 214 GLU A N 1
ATOM 1640 C CA . GLU A 1 234 ? 15.593 12.734 51.447 1.00 16.37 214 GLU A CA 1
ATOM 1641 C C . GLU A 1 234 ? 14.729 12.927 50.184 1.00 16.37 214 GLU A C 1
ATOM 1642 O O . GLU A 1 234 ? 13.643 13.502 50.241 1.00 15.23 214 GLU A O 1
ATOM 1648 N N . ALA A 1 235 ? 15.223 12.450 49.045 1.00 15.79 215 ALA A N 1
ATOM 1649 C CA . ALA A 1 235 ? 14.488 12.536 47.788 1.00 15.44 215 ALA A CA 1
ATOM 1650 C C . ALA A 1 235 ? 14.525 11.145 47.146 1.00 16.20 215 ALA A C 1
ATOM 1651 O O . ALA A 1 235 ? 15.497 10.407 47.309 1.00 16.33 215 ALA A O 1
ATOM 1653 N N . GLN A 1 236 ? 13.474 10.787 46.417 1.00 15.10 216 GLN A N 1
ATOM 1654 C CA . GLN A 1 236 ? 13.434 9.481 45.781 1.00 15.41 216 GLN A CA 1
ATOM 1655 C C . GLN A 1 236 ? 13.783 9.545 44.294 1.00 14.89 216 GLN A C 1
ATOM 1656 O O . GLN A 1 236 ? 14.027 8.515 43.662 1.00 13.67 216 GLN A O 1
ATOM 1662 N N . PHE A 1 237 ? 13.805 10.755 43.740 1.00 14.66 217 PHE A N 1
ATOM 1663 C CA . PHE A 1 237 ? 14.127 10.949 42.327 1.00 14.81 217 PHE A CA 1
ATOM 1664 C C . PHE A 1 237 ? 14.831 12.297 42.171 1.00 15.05 217 PHE A C 1
ATOM 1665 O O . PHE A 1 237 ? 14.502 13.249 42.879 1.00 15.40 217 PHE A O 1
ATOM 1673 N N . ALA A 1 238 ? 15.789 12.384 41.252 1.00 14.81 218 ALA A N 1
ATOM 1674 C CA . ALA A 1 238 ? 16.511 13.639 41.045 1.00 16.72 218 ALA A CA 1
ATOM 1675 C C . ALA A 1 238 ? 17.026 13.802 39.619 1.00 19.56 218 ALA A C 1
ATOM 1676 O O . ALA A 1 238 ? 17.342 12.815 38.943 1.00 20.71 218 ALA A O 1
ATOM 1678 N N . PHE A 1 239 ? 17.116 15.057 39.175 1.00 19.72 219 PHE A N 1
ATOM 1679 C CA . PHE A 1 239 ? 17.591 15.385 37.831 1.00 19.96 219 PHE A CA 1
ATOM 1680 C C . PHE A 1 239 ? 17.744 16.899 37.664 1.00 22.92 219 PHE A C 1
ATOM 1681 O O . PHE A 1 239 ? 16.880 17.664 38.089 1.00 24.50 219 PHE A O 1
ATOM 1689 N N . PRO A 1 240 ? 18.845 17.352 37.038 1.00 24.02 220 PRO A N 1
ATOM 1690 C CA . PRO A 1 240 ? 19.950 16.561 36.483 1.00 24.50 220 PRO A CA 1
ATOM 1691 C C . PRO A 1 240 ? 20.941 16.145 37.560 1.00 25.42 220 PRO A C 1
ATOM 1692 O O . PRO A 1 240 ? 20.872 16.621 38.698 1.00 27.34 220 PRO A O 1
ATOM 1696 N N . ILE A 1 241 ? 21.865 15.259 37.201 1.00 25.02 221 ILE A N 1
ATOM 1697 C CA . ILE A 1 241 ? 22.872 14.804 38.150 1.00 24.61 221 ILE A CA 1
ATOM 1698 C C . ILE A 1 241 ? 24.262 15.175 37.669 1.00 24.00 221 ILE A C 1
ATOM 1699 O O . ILE A 1 241 ? 24.658 14.833 36.560 1.00 23.81 221 ILE A O 1
ATOM 1704 N N . PRO A 1 242 ? 25.014 15.906 38.501 1.00 23.99 222 PRO A N 1
ATOM 1705 C CA . PRO A 1 242 ? 26.371 16.320 38.145 1.00 23.58 222 PRO A CA 1
ATOM 1706 C C . PRO A 1 242 ? 27.235 15.117 37.810 1.00 23.74 222 PRO A C 1
ATOM 1707 O O . PRO A 1 242 ? 27.035 14.034 38.352 1.00 23.24 222 PRO A O 1
ATOM 1711 N N . TYR A 1 243 ? 28.188 15.320 36.906 1.00 25.07 223 TYR A N 1
ATOM 1712 C CA . TYR A 1 243 ? 29.089 14.267 36.453 1.00 25.82 223 TYR A CA 1
ATOM 1713 C C . TYR A 1 243 ? 29.922 13.643 37.578 1.00 28.67 223 TYR A C 1
ATOM 1714 O O . TYR A 1 243 ? 30.105 12.426 37.626 1.00 28.40 223 TYR A O 1
ATOM 1723 N N . GLU A 1 244 ? 30.424 14.473 38.485 1.00 33.08 224 GLU A N 1
ATOM 1724 C CA . GLU A 1 244 ? 31.225 13.976 39.605 1.00 37.61 224 GLU A CA 1
ATOM 1725 C C . GLU A 1 244 ? 30.403 13.066 40.514 1.00 37.43 224 GLU A C 1
ATOM 1726 O O . GLU A 1 244 ? 30.891 12.036 40.988 1.00 39.12 224 GLU A O 1
ATOM 1732 N N . GLN A 1 245 ? 29.152 13.444 40.746 1.00 35.39 225 GLN A N 1
ATOM 1733 C CA . GLN A 1 245 ? 28.274 12.671 41.614 1.00 35.90 225 GLN A CA 1
ATOM 1734 C C . GLN A 1 245 ? 27.730 11.390 40.974 1.00 35.79 225 GLN A C 1
ATOM 1735 O O . GLN A 1 245 ? 27.203 10.519 41.670 1.00 34.61 225 GLN A O 1
ATOM 1741 N N . ALA A 1 246 ? 27.873 11.278 39.655 1.00 35.62 226 ALA A N 1
ATOM 1742 C CA . ALA A 1 246 ? 27.379 10.128 38.904 1.00 36.19 226 ALA A CA 1
ATOM 1743 C C . ALA A 1 246 ? 27.934 8.786 39.363 1.00 38.05 226 ALA A C 1
ATOM 1744 O O . ALA A 1 246 ? 27.179 7.853 39.647 1.00 37.85 226 ALA A O 1
ATOM 1746 N N . THR A 1 247 ? 29.256 8.686 39.415 1.00 40.20 227 THR A N 1
ATOM 1747 C CA . THR A 1 247 ? 29.906 7.455 39.833 1.00 42.48 227 THR A CA 1
ATOM 1748 C C . THR A 1 247 ? 29.431 7.065 41.237 1.00 43.10 227 THR A C 1
ATOM 1749 O O . THR A 1 247 ? 28.988 5.936 41.454 1.00 41.86 227 THR A O 1
ATOM 1753 N N . LEU A 1 248 ? 29.514 8.002 42.179 1.00 44.55 228 LEU A N 1
ATOM 1754 C CA . LEU A 1 248 ? 29.072 7.761 43.547 1.00 46.50 228 LEU A CA 1
ATOM 1755 C C . LEU A 1 248 ? 27.727 7.030 43.567 1.00 47.60 228 LEU A C 1
ATOM 1756 O O . LEU A 1 248 ? 27.607 5.932 44.108 1.00 47.50 228 LEU A O 1
ATOM 1761 N N . LEU A 1 249 ? 26.717 7.655 42.968 1.00 47.70 229 LEU A N 1
ATOM 1762 C CA . LEU A 1 249 ? 25.373 7.095 42.918 1.00 47.21 229 LEU A CA 1
ATOM 1763 C C . LEU A 1 249 ? 25.272 5.735 42.241 1.00 48.05 229 LEU A C 1
ATOM 1764 O O . LEU A 1 249 ? 24.637 4.828 42.774 1.00 48.13 229 LEU A O 1
ATOM 1769 N N . GLU A 1 250 ? 25.886 5.582 41.073 1.00 49.19 230 GLU A N 1
ATOM 1770 C CA . GLU A 1 250 ? 25.810 4.305 40.373 1.00 51.30 230 GLU A CA 1
ATOM 1771 C C . GLU A 1 250 ? 26.371 3.158 41.204 1.00 50.36 230 GLU A C 1
ATOM 1772 O O . GLU A 1 250 ? 25.995 2.003 41.013 1.00 48.78 230 GLU A O 1
ATOM 1778 N N . LYS A 1 251 ? 27.269 3.483 42.129 1.00 50.42 231 LYS A N 1
ATOM 1779 C CA . LYS A 1 251 ? 27.876 2.472 42.981 1.00 50.90 231 LYS A CA 1
ATOM 1780 C C . LYS A 1 251 ? 26.926 2.057 44.107 1.00 49.98 231 LYS A C 1
ATOM 1781 O O . LYS A 1 251 ? 27.087 0.990 44.705 1.00 49.83 231 LYS A O 1
ATOM 1787 N N . ASN A 1 252 ? 25.941 2.903 44.401 1.00 47.73 232 ASN A N 1
ATOM 1788 C CA . ASN A 1 252 ? 24.975 2.607 45.456 1.00 45.66 232 ASN A CA 1
ATOM 1789 C C . ASN A 1 252 ? 23.938 1.609 44.951 1.00 44.75 232 ASN A C 1
ATOM 1790 O O . ASN A 1 252 ? 23.368 1.792 43.876 1.00 45.21 232 ASN A O 1
ATOM 1795 N N . LYS A 1 253 ? 23.696 0.556 45.727 1.00 44.11 233 LYS A N 1
ATOM 1796 C CA . LYS A 1 253 ? 22.745 -0.479 45.328 1.00 44.25 233 LYS A CA 1
ATOM 1797 C C . LYS A 1 253 ? 21.282 -0.082 45.532 1.00 42.87 233 LYS A C 1
ATOM 1798 O O . LYS A 1 253 ? 20.385 -0.708 4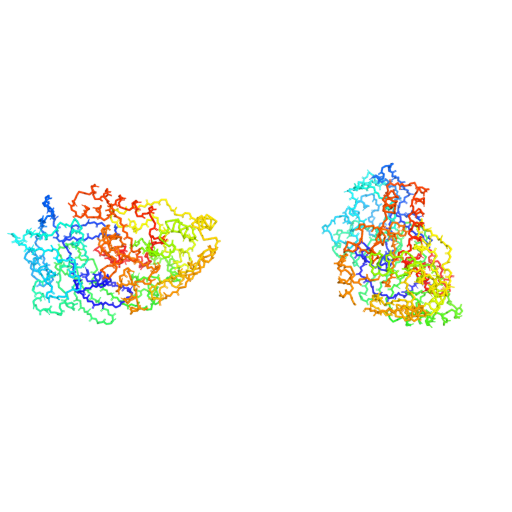4.968 1.00 43.48 233 LYS A O 1
ATOM 1804 N N . ASN A 1 254 ? 21.037 0.945 46.340 1.00 41.09 234 ASN A N 1
ATOM 1805 C CA . ASN A 1 254 ? 19.673 1.406 46.583 1.00 38.77 234 ASN A CA 1
ATOM 1806 C C . ASN A 1 254 ? 19.269 2.439 45.534 1.00 36.18 234 ASN A C 1
ATOM 1807 O O . ASN A 1 254 ? 18.104 2.813 45.441 1.00 34.87 234 ASN A O 1
ATOM 1812 N N . ILE A 1 255 ? 20.236 2.898 44.746 1.00 33.73 235 ILE A N 1
ATOM 1813 C CA . ILE A 1 255 ? 19.967 3.900 43.725 1.00 31.76 235 ILE A CA 1
ATOM 1814 C C . ILE A 1 255 ? 20.236 3.452 42.298 1.00 31.95 235 ILE A C 1
ATOM 1815 O O . ILE A 1 255 ? 21.245 2.811 42.012 1.00 33.26 235 ILE A O 1
ATOM 1820 N N . GLU A 1 256 ? 19.319 3.811 41.407 1.00 30.97 236 GLU A N 1
ATOM 1821 C CA . GLU A 1 256 ? 19.415 3.474 39.996 1.00 30.16 236 GLU A CA 1
ATOM 1822 C C . GLU A 1 256 ? 19.818 4.726 39.222 1.00 29.52 236 GLU A C 1
ATOM 1823 O O . GLU A 1 256 ? 19.089 5.719 39.199 1.00 29.06 236 GLU A O 1
ATOM 1829 N N . LEU A 1 257 ? 20.992 4.690 38.604 1.00 28.84 237 LEU A N 1
ATOM 1830 C CA . LEU A 1 257 ? 21.454 5.836 37.840 1.00 29.27 237 LEU A CA 1
ATOM 1831 C C . LEU A 1 257 ? 21.376 5.552 36.357 1.00 28.90 237 LEU A C 1
ATOM 1832 O O . LEU A 1 257 ? 21.953 4.585 35.875 1.00 26.84 237 LEU A O 1
ATOM 1845 N N . ALA A 1 259 ? 21.560 6.920 32.177 1.00 28.16 239 ALA A N 1
ATOM 1846 C CA . ALA A 1 259 ? 22.112 7.823 31.184 1.00 27.13 239 ALA A CA 1
ATOM 1847 C C . ALA A 1 259 ? 21.206 7.611 29.978 1.00 25.38 239 ALA A C 1
ATOM 1848 O O . ALA A 1 259 ? 21.432 6.704 29.182 1.00 26.64 239 ALA A O 1
ATOM 1850 N N . SER A 1 260 ? 20.169 8.431 29.851 1.00 23.38 240 SER A N 1
ATOM 1851 C CA . SER A 1 260 ? 19.236 8.275 28.743 1.00 22.74 240 SER A CA 1
ATOM 1852 C C . SER A 1 260 ? 19.414 9.275 27.619 1.00 21.53 240 SER A C 1
ATOM 1853 O O . SER A 1 260 ? 20.019 10.330 27.788 1.00 20.18 240 SER A O 1
ATOM 1856 N N . PRO A 1 261 ? 18.882 8.944 26.436 1.00 22.48 241 PRO A N 1
ATOM 1857 C CA . PRO A 1 261 ? 18.997 9.831 25.281 1.00 22.21 241 PRO A CA 1
ATOM 1858 C C . PRO A 1 261 ? 18.225 11.117 25.485 1.00 22.31 241 PRO A C 1
ATOM 1859 O O . PRO A 1 261 ? 17.172 11.129 26.122 1.00 22.83 241 PRO A O 1
ATOM 1863 N N . SER A 1 262 ? 18.768 12.206 24.961 1.00 22.98 242 SER A N 1
ATOM 1864 C CA . SER A 1 262 ? 18.109 13.499 25.072 1.00 24.98 242 SER A CA 1
ATOM 1865 C C . SER A 1 262 ? 17.813 13.989 23.663 1.00 25.64 242 SER A C 1
ATOM 1866 O O . SER A 1 262 ? 18.016 13.265 22.684 1.00 27.11 242 SER A O 1
ATOM 1869 N N . ILE A 1 263 ? 17.323 15.217 23.560 1.00 26.10 243 ILE A N 1
ATOM 1870 C CA . ILE A 1 263 ? 17.023 15.792 22.261 1.00 24.15 243 ILE A CA 1
ATOM 1871 C C . ILE A 1 263 ? 17.791 17.099 22.108 1.00 25.68 243 ILE A C 1
ATOM 1872 O O . ILE A 1 263 ? 17.389 17.988 21.361 1.00 25.20 243 ILE A O 1
ATOM 1885 N N . GLN A 1 265 ? 20.797 18.928 20.682 1.00 28.15 245 GLN A N 1
ATOM 1886 C CA . GLN A 1 265 ? 21.790 18.853 19.623 1.00 25.96 245 GLN A CA 1
ATOM 1887 C C . GLN A 1 265 ? 22.829 19.920 19.936 1.00 25.59 245 GLN A C 1
ATOM 1888 O O . GLN A 1 265 ? 22.481 21.081 20.163 1.00 25.10 245 GLN A O 1
ATOM 1894 N N . ARG A 1 266 ? 24.096 19.521 19.976 1.00 24.83 246 ARG A N 1
ATOM 1895 C CA . ARG A 1 266 ? 25.190 20.447 20.250 1.00 23.57 246 ARG A CA 1
ATOM 1896 C C . ARG A 1 266 ? 25.941 20.666 18.947 1.00 23.49 246 ARG A C 1
ATOM 1897 O O . ARG A 1 266 ? 26.287 19.701 18.266 1.00 23.87 246 ARG A O 1
ATOM 1905 N N . TYR A 1 267 ? 26.204 21.920 18.588 1.00 22.87 247 TYR A N 1
ATOM 1906 C CA . TYR A 1 267 ? 26.881 22.171 17.320 1.00 21.73 247 TYR A CA 1
ATOM 1907 C C . TYR A 1 267 ? 27.500 23.542 17.155 1.00 20.70 247 TYR A C 1
ATOM 1908 O O . TYR A 1 267 ? 27.281 24.454 17.944 1.00 20.62 247 TYR A O 1
ATOM 1917 N N . ILE A 1 268 ? 28.288 23.661 16.096 1.00 21.84 248 ILE A N 1
ATOM 1918 C CA . ILE A 1 268 ? 28.935 24.912 15.745 1.00 22.26 248 ILE A CA 1
ATOM 1919 C C . ILE A 1 268 ? 28.463 25.240 14.341 1.00 21.94 248 ILE A C 1
ATOM 1920 O O . ILE A 1 268 ? 28.649 24.454 13.409 1.00 22.23 248 ILE A O 1
ATOM 1925 N N . SER A 1 269 ? 27.828 26.388 14.189 1.00 22.59 249 SER A N 1
ATOM 1926 C CA . SER A 1 269 ? 27.366 26.794 12.877 1.00 24.46 249 SER A CA 1
ATOM 1927 C C . SER A 1 269 ? 28.439 27.675 12.259 1.00 26.89 249 SER A C 1
ATOM 1928 O O . SER A 1 269 ? 29.244 28.275 12.965 1.00 27.88 249 SER A O 1
ATOM 1939 N N . ASN A 1 271 ? 28.975 30.790 9.305 1.00 35.57 251 ASN A N 1
ATOM 1940 C CA . ASN A 1 271 ? 28.303 31.753 8.430 1.00 36.49 251 ASN A CA 1
ATOM 1941 C C . ASN A 1 271 ? 28.685 31.418 6.993 1.00 36.65 251 ASN A C 1
ATOM 1942 O O . ASN A 1 271 ? 29.636 31.974 6.450 1.00 37.18 251 ASN A O 1
ATOM 1947 N N . VAL A 1 272 ? 27.934 30.513 6.378 1.00 37.58 252 VAL A N 1
ATOM 1948 C CA . VAL A 1 272 ? 28.219 30.071 5.021 1.00 38.78 252 VAL A CA 1
ATOM 1949 C C . VAL A 1 272 ? 28.282 31.169 3.969 1.00 39.63 252 VAL A C 1
ATOM 1950 O O . VAL A 1 272 ? 28.554 30.894 2.798 1.00 38.68 252 VAL A O 1
ATOM 1954 N N . THR A 1 273 ? 28.031 32.407 4.374 1.00 40.88 253 THR A N 1
ATOM 1955 C CA . THR A 1 273 ? 28.100 33.519 3.431 1.00 44.81 253 THR A CA 1
ATOM 1956 C C . THR A 1 273 ? 29.255 34.440 3.805 1.00 46.22 253 THR A C 1
ATOM 1957 O O . THR A 1 273 ? 29.213 35.633 3.504 1.00 46.04 253 THR A O 1
ATOM 1961 N N . GLN A 1 274 ? 30.284 33.896 4.453 1.00 48.03 254 GLN A N 1
ATOM 1962 C CA . GLN A 1 274 ? 31.403 34.731 4.874 1.00 49.30 254 GLN A CA 1
ATOM 1963 C C . GLN A 1 274 ? 32.813 34.173 4.751 1.00 50.44 254 GLN A C 1
ATOM 1964 O O . GLN A 1 274 ? 33.020 33.014 4.380 1.00 51.05 254 GLN A O 1
ATOM 1970 N N . LYS A 1 275 ? 33.766 35.047 5.087 1.00 51.38 255 LYS A N 1
ATOM 1971 C CA . LYS A 1 275 ? 35.206 34.784 5.076 1.00 50.86 255 LYS A CA 1
ATOM 1972 C C . LYS A 1 275 ? 35.614 33.503 4.341 1.00 50.28 255 LYS A C 1
ATOM 1973 O O . LYS A 1 275 ? 35.416 33.419 3.124 1.00 52.17 255 LYS A O 1
ATOM 1979 N N . PRO A 1 276 ? 36.186 32.494 5.034 1.00 48.84 256 PRO A N 1
ATOM 1980 C CA . PRO A 1 276 ? 36.521 31.340 4.197 1.00 47.53 256 PRO A CA 1
ATOM 1981 C C . PRO A 1 276 ? 35.377 30.336 4.133 1.00 46.03 256 PRO A C 1
ATOM 1982 O O . PRO A 1 276 ? 35.391 29.411 3.324 1.00 44.41 256 PRO A O 1
ATOM 1986 N N . PHE A 1 277 ? 34.381 30.548 4.985 1.00 45.23 257 PHE A N 1
ATOM 1987 C CA . PHE A 1 277 ? 33.232 29.655 5.093 1.00 45.27 257 PHE A CA 1
ATOM 1988 C C . PHE A 1 277 ? 32.288 29.547 3.898 1.00 44.99 257 PHE A C 1
ATOM 1989 O O . PHE A 1 277 ? 31.402 28.693 3.882 1.00 43.54 257 PHE A O 1
ATOM 1997 N N . ASP A 1 278 ? 32.478 30.400 2.898 1.00 45.85 258 ASP A N 1
ATOM 1998 C CA . ASP A 1 278 ? 31.653 30.346 1.699 1.00 45.52 258 ASP A CA 1
ATOM 1999 C C . ASP A 1 278 ? 32.115 29.117 0.926 1.00 45.09 258 ASP A C 1
ATOM 2000 O O . ASP A 1 278 ? 31.346 28.493 0.202 1.00 45.57 258 ASP A O 1
ATOM 2005 N N . ASN A 1 279 ? 33.388 28.781 1.104 1.00 44.87 259 ASN A N 1
ATOM 2006 C CA . ASN A 1 279 ? 34.016 27.642 0.441 1.00 44.75 259 ASN A CA 1
ATOM 2007 C C . ASN A 1 279 ? 33.650 26.344 1.154 1.00 44.59 259 ASN A C 1
ATOM 2008 O O . ASN A 1 279 ? 34.066 26.110 2.287 1.00 44.82 259 ASN A O 1
ATOM 2013 N N . PRO A 1 280 ? 32.879 25.474 0.487 1.00 44.99 260 PRO A N 1
ATOM 2014 C CA . PRO A 1 280 ? 32.450 24.192 1.053 1.00 45.05 260 PRO A CA 1
ATOM 2015 C C . PRO A 1 280 ? 33.589 23.259 1.456 1.00 44.99 260 PRO A C 1
ATOM 2016 O O . PRO A 1 280 ? 33.391 22.362 2.273 1.00 45.07 260 PRO A O 1
ATOM 2020 N N . LYS A 1 281 ? 34.770 23.463 0.880 1.00 45.16 261 LYS A N 1
ATOM 2021 C CA . LYS A 1 281 ? 35.929 22.634 1.200 1.00 45.59 261 LYS A CA 1
ATOM 2022 C C . LYS A 1 281 ? 36.436 22.927 2.603 1.00 44.82 261 LYS A C 1
ATOM 2023 O O . LYS A 1 281 ? 36.939 22.034 3.285 1.00 44.56 261 LYS A O 1
ATOM 2029 N N . VAL A 1 282 ? 36.318 24.182 3.026 1.00 43.88 262 VAL A N 1
ATOM 2030 C CA . VAL A 1 282 ? 36.763 24.579 4.359 1.00 43.02 262 VAL A CA 1
ATOM 2031 C C . VAL A 1 282 ? 35.852 23.927 5.385 1.00 41.74 262 VAL A C 1
ATOM 2032 O O . VAL A 1 282 ? 36.318 23.333 6.357 1.00 39.84 262 VAL A O 1
ATOM 2036 N N . ARG A 1 283 ? 34.546 24.034 5.148 1.00 42.13 263 ARG A N 1
ATOM 2037 C CA . ARG A 1 283 ? 33.549 23.448 6.038 1.00 42.22 263 ARG A CA 1
ATOM 2038 C C . ARG A 1 283 ? 33.776 21.947 6.185 1.00 41.04 263 ARG A C 1
ATOM 2039 O O . ARG A 1 283 ? 33.729 21.413 7.286 1.00 40.08 263 ARG A O 1
ATOM 2047 N N . GLU A 1 284 ? 34.036 21.274 5.071 1.00 41.01 264 GLU A N 1
ATOM 2048 C CA . GLU A 1 284 ? 34.292 19.845 5.096 1.00 40.89 264 GLU A CA 1
ATOM 2049 C C . GLU A 1 284 ? 35.582 19.606 5.875 1.00 40.52 264 GLU A C 1
ATOM 2050 O O . GLU A 1 284 ? 35.703 18.638 6.627 1.00 41.17 264 GLU A O 1
ATOM 2056 N N . ALA A 1 285 ? 36.544 20.505 5.710 1.00 39.23 265 ALA A N 1
ATOM 2057 C CA . ALA A 1 285 ? 37.817 20.365 6.401 1.00 39.31 265 ALA A CA 1
ATOM 2058 C C . ALA A 1 285 ? 37.644 20.426 7.915 1.00 39.19 265 ALA A C 1
ATOM 2059 O O . ALA A 1 285 ? 37.895 19.447 8.621 1.00 39.79 265 ALA A O 1
ATOM 2061 N N . LEU A 1 286 ? 37.204 21.580 8.404 1.00 37.99 266 LEU A N 1
ATOM 2062 C CA . LEU A 1 286 ? 37.013 21.784 9.830 1.00 35.96 266 LEU A CA 1
ATOM 2063 C C . LEU A 1 286 ? 36.240 20.663 10.514 1.00 35.09 266 LEU A C 1
ATOM 2064 O O . LEU A 1 286 ? 36.362 20.493 11.724 1.00 34.87 266 LEU A O 1
ATOM 2069 N N . ASN A 1 287 ? 35.453 19.898 9.758 1.00 33.49 267 ASN A N 1
ATOM 2070 C CA . ASN A 1 287 ? 34.702 18.795 10.356 1.00 33.58 267 ASN A CA 1
ATOM 2071 C C . ASN A 1 287 ? 35.577 17.583 10.655 1.00 34.01 267 ASN A C 1
ATOM 2072 O O . ASN A 1 287 ? 35.213 16.739 11.470 1.00 34.31 267 ASN A O 1
ATOM 2077 N N . TYR A 1 288 ? 36.722 17.492 9.986 1.00 33.83 268 TYR A N 1
ATOM 2078 C CA . TYR A 1 288 ? 37.650 16.397 10.225 1.00 31.38 268 TYR A CA 1
ATOM 2079 C C . TYR A 1 288 ? 38.526 16.728 11.415 1.00 30.56 268 TYR A C 1
ATOM 2080 O O . TYR A 1 288 ? 39.023 15.833 12.101 1.00 31.26 268 TYR A O 1
ATOM 2089 N N . ALA A 1 289 ? 38.719 18.023 11.646 1.00 29.27 269 ALA A N 1
ATOM 2090 C CA . ALA A 1 289 ? 39.580 18.508 12.721 1.00 28.62 269 ALA A CA 1
ATOM 2091 C C . ALA A 1 289 ? 39.148 18.146 14.135 1.00 28.34 269 ALA A C 1
ATOM 2092 O O . ALA A 1 289 ? 39.983 18.069 15.038 1.00 29.09 269 ALA A O 1
ATOM 2094 N N . ILE A 1 290 ? 37.856 17.914 14.335 1.00 27.31 270 ILE A N 1
ATOM 2095 C CA . ILE A 1 290 ? 37.364 17.596 15.670 1.00 26.50 270 ILE A CA 1
ATOM 2096 C C . ILE A 1 290 ? 37.278 16.106 15.978 1.00 26.77 270 ILE A C 1
ATOM 2097 O O . ILE A 1 290 ? 36.685 15.334 15.218 1.00 27.48 270 ILE A O 1
ATOM 2102 N N . ASN A 1 291 ? 37.883 15.711 17.093 1.00 25.48 271 ASN A N 1
ATOM 2103 C CA . ASN A 1 291 ? 37.850 14.319 17.560 1.00 25.45 271 ASN A CA 1
ATOM 2104 C C . ASN A 1 291 ? 36.618 14.302 18.469 1.00 24.19 271 ASN A C 1
ATOM 2105 O O . ASN A 1 291 ? 36.691 14.682 19.634 1.00 24.15 271 ASN A O 1
ATOM 2110 N N . ARG A 1 292 ? 35.487 13.873 17.937 1.00 22.06 272 ARG A N 1
ATOM 2111 C CA . ARG A 1 292 ? 34.269 13.883 18.724 1.00 22.48 272 ARG A CA 1
ATOM 2112 C C . ARG A 1 292 ? 34.283 12.944 19.928 1.00 20.43 272 ARG A C 1
ATOM 2113 O O . ARG A 1 292 ? 33.877 13.326 21.025 1.00 19.52 272 ARG A O 1
ATOM 2121 N N . PRO A 1 293 ? 34.750 11.706 19.746 1.00 18.62 273 PRO A N 1
ATOM 2122 C CA . PRO A 1 293 ? 34.773 10.802 20.897 1.00 18.85 273 PRO A CA 1
ATOM 2123 C C . PRO A 1 293 ? 35.593 11.391 22.051 1.00 19.08 273 PRO A C 1
ATOM 2124 O O . PRO A 1 293 ? 35.281 11.169 23.219 1.00 19.33 273 PRO A O 1
ATOM 2128 N N . ALA A 1 294 ? 36.638 12.145 21.720 1.00 17.90 274 ALA A N 1
ATOM 2129 C CA . ALA A 1 294 ? 37.474 12.766 22.739 1.00 17.67 274 ALA A CA 1
ATOM 2130 C C . ALA A 1 294 ? 36.706 13.912 23.397 1.00 17.52 274 ALA A C 1
ATOM 2131 O O . ALA A 1 294 ? 36.747 14.084 24.611 1.00 18.15 274 ALA A O 1
ATOM 2133 N N . LEU A 1 295 ? 36.001 14.696 22.594 1.00 17.33 275 LEU A N 1
ATOM 2134 C CA . LEU A 1 295 ? 35.226 15.805 23.130 1.00 19.71 275 LEU A CA 1
ATOM 2135 C C . LEU A 1 295 ? 34.168 15.334 24.132 1.00 21.16 275 LEU A C 1
ATOM 2136 O O . LEU A 1 295 ? 33.953 15.980 25.162 1.00 21.26 275 LEU A O 1
ATOM 2141 N N . VAL A 1 296 ? 33.511 14.217 23.837 1.00 21.05 276 VAL A N 1
ATOM 2142 C CA . VAL A 1 296 ? 32.475 13.733 24.729 1.00 23.10 276 VAL A CA 1
ATOM 2143 C C . VAL A 1 296 ? 33.067 13.407 26.094 1.00 24.84 276 VAL A C 1
ATOM 2144 O O . VAL A 1 296 ? 32.406 13.572 27.124 1.00 24.07 276 VAL A O 1
ATOM 2148 N N . LYS A 1 297 ? 34.318 12.954 26.097 1.00 24.68 277 LYS A N 1
ATOM 2149 C CA . LYS A 1 297 ? 34.993 12.602 27.340 1.00 25.37 277 LYS A CA 1
ATOM 2150 C C . LYS A 1 297 ? 35.440 13.823 28.125 1.00 25.80 277 LYS A C 1
ATOM 2151 O O . LYS A 1 297 ? 35.235 13.904 29.337 1.00 26.51 277 LYS A O 1
ATOM 2157 N N . VAL A 1 298 ? 36.060 14.760 27.416 1.00 24.61 278 VAL A N 1
ATOM 2158 C CA . VAL A 1 298 ? 36.580 15.981 28.004 1.00 24.55 278 VAL A CA 1
ATOM 2159 C C . VAL A 1 298 ? 35.519 16.982 28.446 1.00 23.49 278 VAL A C 1
ATOM 2160 O O . VAL A 1 298 ? 35.684 17.651 29.464 1.00 22.21 278 VAL A O 1
ATOM 2164 N N . ALA A 1 299 ? 34.431 17.094 27.697 1.00 21.64 279 ALA A N 1
ATOM 2165 C CA . ALA A 1 299 ? 33.422 18.074 28.059 1.00 21.09 279 ALA A CA 1
ATOM 2166 C C . ALA A 1 299 ? 32.137 17.534 28.658 1.00 21.55 279 ALA A C 1
ATOM 2167 O O . ALA A 1 299 ? 31.414 18.276 29.312 1.00 23.80 279 ALA A O 1
ATOM 2169 N N . PHE A 1 300 ? 31.848 16.254 28.463 1.00 21.51 280 PHE A N 1
ATOM 2170 C CA . PHE A 1 300 ? 30.602 15.700 28.984 1.00 22.65 280 PHE A CA 1
ATOM 2171 C C . PHE A 1 300 ? 30.792 14.487 29.877 1.00 22.32 280 PHE A C 1
ATOM 2172 O O . PHE A 1 300 ? 29.823 13.848 30.277 1.00 21.61 280 PHE A O 1
ATOM 2180 N N . ALA A 1 301 ? 32.039 14.162 30.181 1.00 22.60 281 ALA A N 1
ATOM 2181 C CA . ALA A 1 301 ? 32.321 13.009 31.025 1.00 22.87 281 ALA A CA 1
ATOM 2182 C C . ALA A 1 301 ? 31.721 11.716 30.450 1.00 22.22 281 ALA A C 1
ATOM 2183 O O . ALA A 1 301 ? 31.254 10.851 31.195 1.00 23.61 281 ALA A O 1
ATOM 2185 N N . GLY A 1 302 ? 31.725 11.588 29.128 1.00 20.34 282 GLY A N 1
ATOM 2186 C CA . GLY A 1 302 ? 31.186 10.391 28.507 1.00 21.78 282 GLY A CA 1
ATOM 2187 C C . GLY A 1 302 ? 29.666 10.328 28.452 1.00 22.79 282 GLY A C 1
ATOM 2188 O O . GLY A 1 302 ? 29.099 9.342 27.978 1.00 21.25 282 GLY A O 1
ATOM 2189 N N . TYR A 1 303 ? 29.002 11.381 28.927 1.00 23.43 283 TYR A N 1
ATOM 2190 C CA . TYR A 1 303 ? 27.541 11.433 28.927 1.00 23.46 283 TYR A CA 1
ATOM 2191 C C . TYR A 1 303 ? 26.966 12.170 27.719 1.00 24.55 283 TYR A C 1
ATOM 2192 O O . TYR A 1 303 ? 26.267 13.183 27.845 1.00 26.48 283 TYR A O 1
ATOM 2201 N N . ALA A 1 304 ? 27.259 11.621 26.548 1.00 22.62 284 ALA A N 1
ATOM 2202 C CA . ALA A 1 304 ? 26.818 12.171 25.284 1.00 21.85 284 ALA A CA 1
ATOM 2203 C C . ALA A 1 304 ? 27.361 11.236 24.215 1.00 22.50 284 ALA A C 1
ATOM 2204 O O . ALA A 1 304 ? 28.115 10.310 24.518 1.00 24.65 284 ALA A O 1
ATOM 2206 N N . THR A 1 305 ? 26.982 11.457 22.967 1.00 21.28 285 THR A N 1
ATOM 2207 C CA . THR A 1 305 ? 27.492 10.616 21.902 1.00 22.21 285 THR A CA 1
ATOM 2208 C C . THR A 1 305 ? 27.882 11.507 20.734 1.00 22.50 285 THR A C 1
ATOM 2209 O O . THR A 1 305 ? 27.340 12.607 20.565 1.00 22.27 285 THR A O 1
ATOM 2213 N N . PRO A 1 306 ? 28.853 11.060 19.925 1.00 21.78 286 PRO A N 1
ATOM 2214 C CA . PRO A 1 306 ? 29.257 11.879 18.784 1.00 21.38 286 PRO A CA 1
ATOM 2215 C C . PRO A 1 306 ? 28.020 11.989 17.906 1.00 22.03 286 PRO A C 1
ATOM 2216 O O . PRO A 1 306 ? 27.282 11.013 17.750 1.00 20.89 286 PRO A O 1
ATOM 2220 N N . ALA A 1 307 ? 27.779 13.173 17.358 1.00 22.58 287 ALA A N 1
ATOM 2221 C CA . ALA A 1 307 ? 26.612 13.380 16.516 1.00 23.23 287 ALA A CA 1
ATOM 2222 C C . ALA A 1 307 ? 26.820 12.745 15.153 1.00 22.91 287 ALA A C 1
ATOM 2223 O O . ALA A 1 307 ? 27.842 12.953 14.519 1.00 23.73 287 ALA A O 1
ATOM 2225 N N . THR A 1 308 ? 25.843 11.960 14.719 1.00 23.39 288 THR A N 1
ATOM 2226 C CA . THR A 1 308 ? 25.895 11.311 13.423 1.00 22.73 288 THR A CA 1
ATOM 2227 C C . THR A 1 308 ? 24.698 11.792 12.600 1.00 22.92 288 THR A C 1
ATOM 2228 O O . THR A 1 308 ? 24.152 11.055 11.778 1.00 22.50 288 THR A O 1
ATOM 2232 N N . GLY A 1 309 ? 24.304 13.044 12.839 1.00 21.90 289 GLY A N 1
ATOM 2233 C CA . GLY A 1 309 ? 23.188 13.654 12.133 1.00 21.18 289 GLY A CA 1
ATOM 2234 C C . GLY A 1 309 ? 23.013 15.094 12.594 1.00 21.12 289 GLY A C 1
ATOM 2235 O O . GLY A 1 309 ? 23.760 15.549 13.458 1.00 21.28 289 GLY A O 1
ATOM 2236 N N . VAL A 1 310 ? 22.058 15.823 12.018 1.00 20.16 290 VAL A N 1
ATOM 2237 C CA . VAL A 1 310 ? 21.809 17.204 12.436 1.00 19.24 290 VAL A CA 1
ATOM 2238 C C . VAL A 1 310 ? 20.581 17.228 13.342 1.00 20.14 290 VAL A C 1
ATOM 2239 O O . VAL A 1 310 ? 20.286 18.239 13.986 1.00 20.02 290 VAL A O 1
ATOM 2243 N N . VAL A 1 311 ? 19.863 16.107 13.380 1.00 18.73 291 VAL A N 1
ATOM 2244 C CA . VAL A 1 311 ? 18.694 15.989 14.240 1.00 20.78 291 VAL A CA 1
ATOM 2245 C C . VAL A 1 311 ? 18.844 14.845 15.240 1.00 21.08 291 VAL A C 1
ATOM 2246 O O . VAL A 1 311 ? 19.141 13.712 14.861 1.00 22.18 291 VAL A O 1
ATOM 2250 N N . PRO A 1 312 ? 18.650 15.125 16.534 1.00 19.73 292 PRO A N 1
ATOM 2251 C CA . PRO A 1 312 ? 18.784 14.027 17.494 1.00 19.93 292 PRO A CA 1
ATOM 2252 C C . PRO A 1 312 ? 17.884 12.877 17.052 1.00 20.11 292 PRO A C 1
ATOM 2253 O O . PRO A 1 312 ? 16.713 13.079 16.731 1.00 20.72 292 PRO A O 1
ATOM 2257 N N . PRO A 1 313 ? 18.425 11.652 17.023 1.00 20.55 293 PRO A N 1
ATOM 2258 C CA . PRO A 1 313 ? 17.642 10.483 16.606 1.00 20.03 293 PRO A CA 1
ATOM 2259 C C . PRO A 1 313 ? 16.332 10.213 17.347 1.00 21.69 293 PRO A C 1
ATOM 2260 O O . PRO A 1 313 ? 15.502 9.455 16.862 1.00 23.48 293 PRO A O 1
ATOM 2264 N N . SER A 1 314 ? 16.139 10.819 18.515 1.00 22.70 294 SER A N 1
ATOM 2265 C CA . SER A 1 314 ? 14.906 10.601 19.270 1.00 21.84 294 SER A CA 1
ATOM 2266 C C . SER A 1 314 ? 13.738 11.338 18.627 1.00 21.98 294 SER A C 1
ATOM 2267 O O . SER A 1 314 ? 12.580 11.012 18.865 1.00 23.58 294 SER A O 1
ATOM 2270 N N . ILE A 1 315 ? 14.045 12.343 17.818 1.00 23.07 295 ILE A N 1
ATOM 2271 C CA . ILE A 1 315 ? 13.013 13.119 17.138 1.00 22.79 295 ILE A CA 1
ATOM 2272 C C . ILE A 1 315 ? 12.427 12.318 15.986 1.00 24.68 295 ILE A C 1
ATOM 2273 O O . ILE A 1 315 ? 13.120 11.519 15.351 1.00 26.21 295 ILE A O 1
ATOM 2278 N N . ALA A 1 316 ? 11.147 12.533 15.714 1.00 25.09 296 ALA A N 1
ATOM 2279 C CA . ALA A 1 316 ? 10.480 11.818 14.633 1.00 26.39 296 ALA A CA 1
ATOM 2280 C C . ALA A 1 316 ? 10.980 12.294 13.268 1.00 28.15 296 ALA A C 1
ATOM 2281 O O . ALA A 1 316 ? 11.203 13.490 13.070 1.00 29.34 296 ALA A O 1
ATOM 2283 N N . TYR A 1 317 ? 11.172 11.348 12.347 1.00 28.54 297 TYR A N 1
ATOM 2284 C CA . TYR A 1 317 ? 11.607 11.634 10.974 1.00 28.70 297 TYR A CA 1
ATOM 2285 C C . TYR A 1 317 ? 13.100 11.926 10.762 1.00 29.02 297 TYR A C 1
ATOM 2286 O O . TYR A 1 317 ? 13.556 12.124 9.632 1.00 28.07 297 TYR A O 1
ATOM 2295 N N . ALA A 1 318 ? 13.860 11.932 11.849 1.00 30.91 298 ALA A N 1
ATOM 2296 C CA . ALA A 1 318 ? 15.295 12.192 11.783 1.00 30.20 298 ALA A CA 1
ATOM 2297 C C . ALA A 1 318 ? 16.036 11.145 10.953 1.00 29.41 298 ALA A C 1
ATOM 2298 O O . ALA A 1 318 ? 15.531 10.045 10.726 1.00 28.55 298 ALA A O 1
ATOM 2300 N N . GLN A 1 319 ? 17.238 11.506 10.508 1.00 29.24 299 GLN A N 1
ATOM 2301 C CA . GLN A 1 319 ? 18.097 10.615 9.734 1.00 28.00 299 GLN A CA 1
ATOM 2302 C C . GLN A 1 319 ? 19.487 10.618 10.351 1.00 26.99 299 GLN A C 1
ATOM 2303 O O . GLN A 1 319 ? 19.908 11.612 10.944 1.00 25.72 299 GLN A O 1
ATOM 2309 N N . SER A 1 320 ? 20.196 9.507 10.214 1.00 26.89 300 SER A N 1
ATOM 2310 C CA . SER A 1 320 ? 21.555 9.408 10.731 1.00 28.84 300 SER A CA 1
ATOM 2311 C C . SER A 1 320 ? 22.505 8.976 9.604 1.00 30.58 300 SER A C 1
ATOM 2312 O O . SER A 1 320 ? 22.104 8.279 8.662 1.00 30.82 300 SER A O 1
ATOM 2315 N N . TYR A 1 321 ? 23.765 9.390 9.700 1.00 32.16 301 TYR A N 1
ATOM 2316 C CA . TYR A 1 321 ? 24.745 9.059 8.668 1.00 32.31 301 TYR A CA 1
ATOM 2317 C C . TYR A 1 321 ? 26.047 8.474 9.214 1.00 31.89 301 TYR A C 1
ATOM 2318 O O . TYR A 1 321 ? 26.267 8.437 10.429 1.00 31.64 301 TYR A O 1
ATOM 2327 N N . LYS A 1 322 ? 26.897 7.991 8.311 1.00 31.49 302 LYS A N 1
ATOM 2328 C CA . LYS A 1 322 ? 28.182 7.447 8.725 1.00 32.28 302 LYS A CA 1
ATOM 2329 C C . LYS A 1 322 ? 28.892 8.627 9.380 1.00 31.63 302 LYS A C 1
ATOM 2330 O O . LYS A 1 322 ? 28.932 9.734 8.817 1.00 31.01 302 LYS A O 1
ATOM 2336 N N . PRO A 1 323 ? 29.448 8.412 10.581 1.00 30.01 303 PRO A N 1
ATOM 2337 C CA . PRO A 1 323 ? 30.159 9.439 11.349 1.00 29.51 303 PRO A CA 1
ATOM 2338 C C . PRO A 1 323 ? 31.348 10.080 10.649 1.00 29.85 303 PRO A C 1
ATOM 2339 O O . PRO A 1 323 ? 31.949 9.490 9.761 1.00 30.88 303 PRO A O 1
ATOM 2343 N N . TRP A 1 324 ? 31.666 11.306 11.049 1.00 31.21 304 TRP A N 1
ATOM 2344 C CA . TRP A 1 324 ? 32.797 12.021 10.484 1.00 30.82 304 TRP A CA 1
ATOM 2345 C C . TRP A 1 324 ? 34.081 11.466 11.063 1.00 31.32 304 TRP A C 1
ATOM 2346 O O . TRP A 1 324 ? 34.200 11.296 12.275 1.00 31.77 304 TRP A O 1
ATOM 2357 N N . PRO A 1 325 ? 35.056 11.142 10.205 1.00 31.01 305 PRO A N 1
ATOM 2358 C CA . PRO A 1 325 ? 36.279 10.631 10.817 1.00 29.70 305 PRO A CA 1
ATOM 2359 C C . PRO A 1 325 ? 37.041 11.828 11.375 1.00 29.16 305 PRO A C 1
ATOM 2360 O O . PRO A 1 325 ? 36.717 12.978 11.069 1.00 27.91 305 PRO A O 1
ATOM 2364 N N . TYR A 1 326 ? 38.027 11.552 12.220 1.00 28.95 306 TYR A N 1
ATOM 2365 C CA . TYR A 1 326 ? 38.863 12.591 12.805 1.00 26.56 306 TYR A CA 1
ATOM 2366 C C . TYR A 1 326 ? 40.160 12.501 12.010 1.00 26.61 306 TYR A C 1
ATOM 2367 O O . TYR A 1 326 ? 40.813 11.450 11.989 1.00 26.11 306 TYR A O 1
ATOM 2376 N N . ASP A 1 327 ? 40.527 13.591 11.344 1.00 26.68 307 ASP A N 1
ATOM 2377 C CA . ASP A 1 327 ? 41.721 13.569 10.517 1.00 27.26 307 ASP A CA 1
ATOM 2378 C C . ASP A 1 327 ? 42.337 14.946 10.258 1.00 27.05 307 ASP A C 1
ATOM 2379 O O . ASP A 1 327 ? 42.010 15.613 9.274 1.00 25.97 307 ASP A O 1
ATOM 2384 N N . PRO A 1 328 ? 43.248 15.381 11.143 1.00 27.18 308 PRO A N 1
ATOM 2385 C CA . PRO A 1 328 ? 43.941 16.673 11.049 1.00 28.43 308 PRO A CA 1
ATOM 2386 C C . PRO A 1 328 ? 44.743 16.806 9.749 1.00 30.08 308 PRO A C 1
ATOM 2387 O O . PRO A 1 328 ? 44.892 17.899 9.195 1.00 28.79 308 PRO A O 1
ATOM 2391 N N . VAL A 1 329 ? 45.271 15.677 9.283 1.00 32.33 309 VAL A N 1
ATOM 2392 C CA . VAL A 1 329 ? 46.062 15.632 8.061 1.00 33.23 309 VAL A CA 1
ATOM 2393 C C . VAL A 1 329 ? 45.145 15.902 6.883 1.00 34.80 309 VAL A C 1
ATOM 2394 O O . VAL A 1 329 ? 45.426 16.753 6.042 1.00 35.22 309 VAL A O 1
ATOM 2398 N N . LYS A 1 330 ? 44.040 15.176 6.822 1.00 37.24 310 LYS A N 1
ATOM 2399 C CA . LYS A 1 330 ? 43.089 15.386 5.746 1.00 39.81 310 LYS A CA 1
ATOM 2400 C C . LYS A 1 330 ? 42.654 16.843 5.792 1.00 41.00 310 LYS A C 1
ATOM 2401 O O . LYS A 1 330 ? 42.600 17.518 4.765 1.00 42.47 310 LYS A O 1
ATOM 2407 N N . ALA A 1 331 ? 42.368 17.323 6.998 1.00 42.07 311 ALA A N 1
ATOM 2408 C CA . ALA A 1 331 ? 41.918 18.697 7.208 1.00 43.14 311 ALA A CA 1
ATOM 2409 C C . ALA A 1 331 ? 42.910 19.764 6.727 1.00 43.68 311 ALA A C 1
ATOM 2410 O O . ALA A 1 331 ? 42.546 20.679 5.978 1.00 42.51 311 ALA A O 1
ATOM 2412 N N . ARG A 1 332 ? 44.158 19.663 7.170 1.00 44.08 312 ARG A N 1
ATOM 2413 C CA . ARG A 1 332 ? 45.154 20.635 6.761 1.00 44.40 312 ARG A CA 1
ATOM 2414 C C . ARG A 1 332 ? 45.294 20.596 5.245 1.00 45.75 312 ARG A C 1
ATOM 2415 O O . ARG A 1 332 ? 45.413 21.640 4.601 1.00 45.85 312 ARG A O 1
ATOM 2423 N N . GLU A 1 333 ? 45.261 19.394 4.672 1.00 46.38 313 GLU A N 1
ATOM 2424 C CA . GLU A 1 333 ? 45.385 19.249 3.226 1.00 46.43 313 GLU A CA 1
ATOM 2425 C C . GLU A 1 333 ? 44.275 20.008 2.511 1.00 46.47 313 GLU A C 1
ATOM 2426 O O . GLU A 1 333 ? 44.536 20.757 1.570 1.00 46.72 313 GLU A O 1
ATOM 2432 N N . LEU A 1 334 ? 43.039 19.805 2.962 1.00 45.67 314 LEU A N 1
ATOM 2433 C CA . LEU A 1 334 ? 41.876 20.461 2.369 1.00 45.06 314 LEU A CA 1
ATOM 2434 C C . LEU A 1 334 ? 41.921 21.989 2.439 1.00 45.39 314 LEU A C 1
ATOM 2435 O O . LEU A 1 334 ? 41.539 22.670 1.482 1.00 44.80 314 LEU A O 1
ATOM 2440 N N . LEU A 1 335 ? 42.371 22.529 3.568 1.00 45.14 315 LEU A N 1
ATOM 2441 C CA . LEU A 1 335 ? 42.453 23.977 3.717 1.00 45.62 315 LEU A CA 1
ATOM 2442 C C . LEU A 1 335 ? 43.448 24.520 2.709 1.00 46.28 315 LEU A C 1
ATOM 2443 O O . LEU A 1 335 ? 43.309 25.641 2.220 1.00 46.50 315 LEU A O 1
ATOM 2448 N N . LYS A 1 336 ? 44.460 23.716 2.406 1.00 46.97 316 LYS A N 1
ATOM 2449 C CA . LYS A 1 336 ? 45.479 24.110 1.448 1.00 48.25 316 LYS A CA 1
ATOM 2450 C C . LYS A 1 336 ? 44.834 24.174 0.069 1.00 48.52 316 LYS A C 1
ATOM 2451 O O . LYS A 1 336 ? 44.910 25.194 -0.609 1.00 48.64 316 LYS A O 1
ATOM 2457 N N . GLU A 1 337 ? 44.196 23.081 -0.340 1.00 48.72 317 GLU A N 1
ATOM 2458 C CA . GLU A 1 337 ? 43.520 23.041 -1.630 1.00 49.78 317 GLU A CA 1
ATOM 2459 C C . GLU A 1 337 ? 42.597 24.250 -1.722 1.00 50.48 317 GLU A C 1
ATOM 2460 O O . GLU A 1 337 ? 42.517 24.916 -2.757 1.00 51.07 317 GLU A O 1
ATOM 2466 N N . ALA A 1 338 ? 41.903 24.527 -0.624 1.00 50.79 318 ALA A N 1
ATOM 2467 C CA . ALA A 1 338 ? 40.988 25.658 -0.558 1.00 50.83 318 ALA A CA 1
ATOM 2468 C C . ALA A 1 338 ? 41.757 26.943 -0.820 1.00 50.09 318 ALA A C 1
ATOM 2469 O O . ALA A 1 338 ? 41.222 27.891 -1.387 1.00 51.12 318 ALA A O 1
ATOM 2471 N N . GLY A 1 339 ? 43.014 26.969 -0.400 1.00 49.10 319 GLY A N 1
ATOM 2472 C CA . GLY A 1 339 ? 43.827 28.147 -0.615 1.00 50.38 319 GLY A CA 1
ATOM 2473 C C . GLY A 1 339 ? 44.386 28.747 0.656 1.00 51.16 319 GLY A C 1
ATOM 2474 O O . GLY A 1 339 ? 44.844 29.889 0.658 1.00 51.82 319 GLY A O 1
ATOM 2475 N N . TYR A 1 340 ? 44.359 27.983 1.741 1.00 51.12 320 TYR A N 1
ATOM 2476 C CA . TYR A 1 340 ? 44.870 28.480 3.010 1.00 51.35 320 TYR A CA 1
ATOM 2477 C C . TYR A 1 340 ? 45.947 27.556 3.555 1.00 51.50 320 TYR A C 1
ATOM 2478 O O . TYR A 1 340 ? 45.702 26.762 4.460 1.00 50.94 320 TYR A O 1
ATOM 2487 N N . PRO A 1 341 ? 47.163 27.650 2.995 1.00 52.12 321 PRO A N 1
ATOM 2488 C CA . PRO A 1 341 ? 48.311 26.833 3.400 1.00 51.45 321 PRO A CA 1
ATOM 2489 C C . PRO A 1 341 ? 48.678 27.006 4.868 1.00 50.42 321 PRO A C 1
ATOM 2490 O O . PRO A 1 341 ? 49.357 26.160 5.452 1.00 48.35 321 PRO A O 1
ATOM 2494 N N . ASN A 1 342 ? 48.222 28.106 5.459 1.00 50.28 322 ASN A N 1
ATOM 2495 C CA . ASN A 1 342 ? 48.522 28.404 6.855 1.00 50.25 322 ASN A CA 1
ATOM 2496 C C . ASN A 1 342 ? 47.265 28.797 7.621 1.00 49.66 322 ASN A C 1
ATOM 2497 O O . ASN A 1 342 ? 47.273 29.747 8.409 1.00 50.12 322 ASN A O 1
ATOM 2502 N N . GLY A 1 343 ? 46.190 28.052 7.383 1.00 48.71 323 GLY A N 1
ATOM 2503 C CA . GLY A 1 343 ? 44.929 28.324 8.045 1.00 47.92 323 GLY A CA 1
ATOM 2504 C C . GLY A 1 343 ? 44.472 29.761 7.872 1.00 47.01 323 GLY A C 1
ATOM 2505 O O . GLY A 1 343 ? 44.573 30.328 6.780 1.00 46.90 323 GLY A O 1
ATOM 2506 N N . PHE A 1 344 ? 43.969 30.341 8.959 1.00 44.67 324 PHE A N 1
ATOM 2507 C CA . PHE A 1 344 ? 43.483 31.715 8.975 1.00 43.33 324 PHE A CA 1
ATOM 2508 C C . PHE A 1 344 ? 42.916 31.975 10.360 1.00 43.50 324 PHE A C 1
ATOM 2509 O O . PHE A 1 344 ? 42.916 31.086 11.213 1.00 43.52 324 PHE A O 1
ATOM 2517 N N . SER A 1 345 ? 42.428 33.191 10.577 1.00 43.46 325 SER A N 1
ATOM 2518 C CA . SER A 1 345 ? 41.839 33.560 11.858 1.00 43.52 325 SER A CA 1
ATOM 2519 C C . SER A 1 345 ? 40.364 33.876 11.691 1.00 42.69 325 SER A C 1
ATOM 2520 O O . SER A 1 345 ? 39.940 34.415 10.667 1.00 42.68 325 SER A O 1
ATOM 2523 N N . THR A 1 346 ? 39.585 33.527 12.707 1.00 42.77 326 THR A N 1
ATOM 2524 C CA . THR A 1 346 ? 38.152 33.763 12.690 1.00 43.41 326 THR A CA 1
ATOM 2525 C C . THR A 1 346 ? 37.690 33.932 14.132 1.00 43.49 326 THR A C 1
ATOM 2526 O O . THR A 1 346 ? 38.514 33.966 15.050 1.00 44.33 326 THR A O 1
ATOM 2530 N N . THR A 1 347 ? 36.381 34.059 14.331 1.00 43.65 327 THR A N 1
ATOM 2531 C CA . THR A 1 347 ? 35.835 34.212 15.675 1.00 43.67 327 THR A CA 1
ATOM 2532 C C . THR A 1 347 ? 34.914 33.051 16.027 1.00 42.28 327 THR A C 1
ATOM 2533 O O . THR A 1 347 ? 34.208 32.510 15.173 1.00 41.66 327 THR A O 1
ATOM 2537 N N . LEU A 1 348 ? 34.938 32.671 17.297 1.00 40.66 328 LEU A N 1
ATOM 2538 C CA . LEU A 1 348 ? 34.110 31.582 17.782 1.00 39.19 328 LEU A CA 1
ATOM 2539 C C . LEU A 1 348 ? 33.288 32.060 18.972 1.00 37.59 328 LEU A C 1
ATOM 2540 O O . LEU A 1 348 ? 33.800 32.208 20.082 1.00 36.31 328 LEU A O 1
ATOM 2545 N N . TRP A 1 349 ? 32.010 32.315 18.733 1.00 36.83 329 TRP A N 1
ATOM 2546 C CA . TRP A 1 349 ? 31.135 32.766 19.800 1.00 37.24 329 TRP A CA 1
ATOM 2547 C C . TRP A 1 349 ? 30.288 31.621 20.345 1.00 37.81 329 TRP A C 1
ATOM 2548 O O . TRP A 1 349 ? 29.932 30.681 19.630 1.00 36.96 329 TRP A O 1
ATOM 2559 N N . SER A 1 350 ? 29.980 31.718 21.630 1.00 39.90 330 SER A N 1
ATOM 2560 C CA . SER A 1 350 ? 29.157 30.741 22.321 1.00 41.64 330 SER A CA 1
ATOM 2561 C C . SER A 1 350 ? 28.356 31.564 23.305 1.00 42.11 330 SER A C 1
ATOM 2562 O O . SER A 1 350 ? 28.738 32.684 23.632 1.00 41.69 330 SER A O 1
ATOM 2565 N N . SER A 1 351 ? 27.247 31.025 23.781 1.00 44.37 331 SER A N 1
ATOM 2566 C CA . SER A 1 351 ? 26.450 31.771 24.736 1.00 47.03 331 SER A CA 1
ATOM 2567 C C . SER A 1 351 ? 27.013 31.550 26.135 1.00 47.96 331 SER A C 1
ATOM 2568 O O . SER A 1 351 ? 27.313 30.421 26.524 1.00 47.70 331 SER A O 1
ATOM 2571 N N . HIS A 1 352 ? 27.175 32.640 26.879 1.00 49.59 332 HIS A N 1
ATOM 2572 C CA . HIS A 1 352 ? 27.693 32.573 28.239 1.00 51.76 332 HIS A CA 1
ATOM 2573 C C . HIS A 1 352 ? 26.850 31.639 29.107 1.00 51.76 332 HIS A C 1
ATOM 2574 O O . HIS A 1 352 ? 25.625 31.767 29.167 1.00 51.19 332 HIS A O 1
ATOM 2581 N N . ASN A 1 353 ? 27.512 30.692 29.768 1.00 52.05 333 ASN A N 1
ATOM 2582 C CA . ASN A 1 353 ? 26.818 29.752 30.642 1.00 52.89 333 ASN A CA 1
ATOM 2583 C C . ASN A 1 353 ? 27.779 29.212 31.690 1.00 51.85 333 ASN A C 1
ATOM 2584 O O . ASN A 1 353 ? 28.935 29.628 31.757 1.00 51.58 333 ASN A O 1
ATOM 2589 N N . HIS A 1 354 ? 27.299 28.274 32.497 1.00 51.12 334 HIS A N 1
ATOM 2590 C CA . HIS A 1 354 ? 28.118 27.681 33.540 1.00 51.90 334 HIS A CA 1
ATOM 2591 C C . HIS A 1 354 ? 28.170 26.163 33.414 1.00 53.06 334 HIS A C 1
ATOM 2592 O O . HIS A 1 354 ? 28.732 25.474 34.267 1.00 54.13 334 HIS A O 1
ATOM 2599 N N . SER A 1 355 ? 27.591 25.644 32.339 1.00 53.54 335 SER A N 1
ATOM 2600 C CA . SER A 1 355 ? 27.573 24.208 32.122 1.00 54.20 335 SER A CA 1
ATOM 2601 C C . SER A 1 355 ? 28.905 23.703 31.582 1.00 54.29 335 SER A C 1
ATOM 2602 O O . SER A 1 355 ? 29.972 24.045 32.092 1.00 54.82 335 SER A O 1
ATOM 2605 N N . THR A 1 356 ? 28.820 22.894 30.533 1.00 53.59 336 THR A N 1
ATOM 2606 C CA . THR A 1 356 ? 29.984 22.295 29.897 1.00 53.20 336 THR A CA 1
ATOM 2607 C C . THR A 1 356 ? 30.568 23.120 28.751 1.00 51.48 336 THR A C 1
ATOM 2608 O O . THR A 1 356 ? 31.649 22.812 28.254 1.00 51.13 336 THR A O 1
ATOM 2612 N N . ALA A 1 357 ? 29.854 24.162 28.337 1.00 49.87 337 ALA A N 1
ATOM 2613 C CA . ALA A 1 357 ? 30.297 25.015 27.235 1.00 47.99 337 ALA A CA 1
ATOM 2614 C C . ALA A 1 357 ? 31.756 25.426 27.348 1.00 46.68 337 ALA A C 1
ATOM 2615 O O . ALA A 1 357 ? 32.498 25.370 26.368 1.00 47.55 337 ALA A O 1
ATOM 2617 N N . GLN A 1 358 ? 32.164 25.838 28.542 1.00 44.67 338 GLN A N 1
ATOM 2618 C CA . GLN A 1 358 ? 33.538 26.268 28.772 1.00 42.81 338 GLN A CA 1
ATOM 2619 C C . GLN A 1 358 ? 34.568 25.232 28.301 1.00 40.00 338 GLN A C 1
ATOM 2620 O O . GLN A 1 358 ? 35.513 25.566 27.583 1.00 39.10 338 GLN A O 1
ATOM 2626 N N . LYS A 1 359 ? 34.391 23.974 28.688 1.00 37.71 339 LYS A N 1
ATOM 2627 C CA . LYS A 1 359 ? 35.334 22.947 28.265 1.00 36.08 339 LYS A CA 1
ATOM 2628 C C . LYS A 1 359 ? 35.253 22.678 26.770 1.00 34.52 339 LYS A C 1
ATOM 2629 O O . LYS A 1 359 ? 36.256 22.327 26.151 1.00 34.71 339 LYS A O 1
ATOM 2635 N N . VAL A 1 360 ? 34.065 22.850 26.193 1.00 32.47 340 VAL A N 1
ATOM 2636 C CA . VAL A 1 360 ? 33.870 22.631 24.765 1.00 30.91 340 VAL A CA 1
ATOM 2637 C C . VAL A 1 360 ? 34.690 23.618 23.953 1.00 32.85 340 VAL A C 1
ATOM 2638 O O . VAL A 1 360 ? 35.390 23.231 23.020 1.00 34.52 340 VAL A O 1
ATOM 2642 N N . LEU A 1 361 ? 34.599 24.895 24.312 1.00 35.06 341 LEU A N 1
ATOM 2643 C CA . LEU A 1 361 ? 35.331 25.952 23.615 1.00 36.22 341 LEU A CA 1
ATOM 2644 C C . LEU A 1 361 ? 36.838 25.737 23.648 1.00 36.83 341 LEU A C 1
ATOM 2645 O O . LEU A 1 361 ? 37.500 25.740 22.609 1.00 38.90 341 LEU A O 1
ATOM 2650 N N . GLN A 1 362 ? 37.378 25.556 24.845 1.00 37.12 342 GLN A N 1
ATOM 2651 C CA . GLN A 1 362 ? 38.809 25.326 25.012 1.00 38.20 342 GLN A CA 1
ATOM 2652 C C . GLN A 1 362 ? 39.301 24.117 24.191 1.00 35.76 342 GLN A C 1
ATOM 2653 O O . GLN A 1 362 ? 40.396 24.131 23.630 1.00 34.34 342 GLN A O 1
ATOM 2659 N N . PHE A 1 363 ? 38.483 23.076 24.120 1.00 33.22 343 PHE A N 1
ATOM 2660 C CA . PHE A 1 363 ? 38.835 21.880 23.368 1.00 33.48 343 PHE A CA 1
ATOM 2661 C C . PHE A 1 363 ? 38.806 22.175 21.875 1.00 34.22 343 PHE A C 1
ATOM 2662 O O . PHE A 1 363 ? 39.737 21.849 21.138 1.00 31.96 343 PHE A O 1
ATOM 2670 N N . THR A 1 364 ? 37.712 22.790 21.446 1.00 35.89 344 THR A N 1
ATOM 2671 C CA . THR A 1 364 ? 37.506 23.123 20.051 1.00 37.34 344 THR A CA 1
ATOM 2672 C C . THR A 1 364 ? 38.546 24.054 19.467 1.00 39.00 344 THR A C 1
ATOM 2673 O O . THR A 1 364 ? 39.132 23.755 18.426 1.00 39.61 344 THR A O 1
ATOM 2677 N N . GLN A 1 365 ? 38.779 25.190 20.117 1.00 39.81 345 GLN A N 1
ATOM 2678 C CA . GLN A 1 365 ? 39.751 26.120 19.574 1.00 41.35 345 GLN A CA 1
ATOM 2679 C C . GLN A 1 365 ? 41.150 25.531 19.625 1.00 42.44 345 GLN A C 1
ATOM 2680 O O . GLN A 1 365 ? 42.053 25.992 18.933 1.00 43.31 345 GLN A O 1
ATOM 2686 N N . GLN A 1 366 ? 41.317 24.496 20.439 1.00 44.56 346 GLN A N 1
ATOM 2687 C CA . GLN A 1 366 ? 42.602 23.830 20.576 1.00 45.87 346 GLN A CA 1
ATOM 2688 C C . GLN A 1 366 ? 42.761 22.908 19.363 1.00 45.48 346 GLN A C 1
ATOM 2689 O O . GLN A 1 366 ? 43.800 22.899 18.706 1.00 45.69 346 GLN A O 1
ATOM 2695 N N . GLN A 1 367 ? 41.711 22.149 19.061 1.00 44.09 347 GLN A N 1
ATOM 2696 C CA . GLN A 1 367 ? 41.709 21.238 17.919 1.00 42.24 347 GLN A CA 1
ATOM 2697 C C . GLN A 1 367 ? 41.866 22.032 16.627 1.00 41.96 347 GLN A C 1
ATOM 2698 O O . GLN A 1 367 ? 42.547 21.595 15.702 1.00 43.03 347 GLN A O 1
ATOM 2704 N N . LEU A 1 368 ? 41.205 23.185 16.565 1.00 40.54 348 LEU A N 1
ATOM 2705 C CA . LEU A 1 368 ? 41.268 24.048 15.392 1.00 40.88 348 LEU A CA 1
ATOM 2706 C C . LEU A 1 368 ? 42.660 24.649 15.271 1.00 41.77 348 LEU A C 1
ATOM 2707 O O . LEU A 1 368 ? 43.133 24.939 14.169 1.00 42.06 348 LEU A O 1
ATOM 2712 N N . ALA A 1 369 ? 43.315 24.838 16.411 1.00 41.70 349 ALA A N 1
ATOM 2713 C CA . ALA A 1 369 ? 44.660 25.391 16.417 1.00 41.49 349 ALA A CA 1
ATOM 2714 C C . ALA A 1 369 ? 45.575 24.398 15.713 1.00 41.05 349 ALA A C 1
ATOM 2715 O O . ALA A 1 369 ? 46.390 24.781 14.868 1.00 40.87 349 ALA A O 1
ATOM 2717 N N . GLN A 1 370 ? 45.415 23.122 16.060 1.00 40.49 350 GLN A N 1
ATOM 2718 C CA . GLN A 1 370 ? 46.206 22.044 15.478 1.00 41.00 350 GLN A CA 1
ATOM 2719 C C . GLN A 1 370 ? 46.195 22.059 13.959 1.00 40.40 350 GLN A C 1
ATOM 2720 O O . GLN A 1 370 ? 47.165 21.645 13.322 1.00 41.75 350 GLN A O 1
ATOM 2726 N N . VAL A 1 371 ? 45.098 22.532 13.380 1.00 38.44 351 VAL A N 1
ATOM 2727 C CA . VAL A 1 371 ? 44.980 22.604 11.933 1.00 37.29 351 VAL A CA 1
ATOM 2728 C C . VAL A 1 371 ? 45.184 24.032 11.423 1.00 37.88 351 VAL A C 1
ATOM 2729 O O . VAL A 1 371 ? 44.813 24.358 10.297 1.00 38.02 351 VAL A O 1
ATOM 2733 N N . GLY A 1 372 ? 45.764 24.883 12.261 1.00 37.98 352 GLY A N 1
ATOM 2734 C CA . GLY A 1 372 ? 46.026 26.251 11.854 1.00 38.74 352 GLY A CA 1
ATOM 2735 C C . GLY A 1 372 ? 44.867 27.232 11.838 1.00 40.39 352 GLY A C 1
ATOM 2736 O O . GLY A 1 372 ? 44.926 28.231 11.119 1.00 40.80 352 GLY A O 1
ATOM 2737 N N . ILE A 1 373 ? 43.818 26.975 12.615 1.00 39.81 353 ILE A N 1
ATOM 2738 C CA . ILE A 1 373 ? 42.683 27.897 12.647 1.00 40.46 353 ILE A CA 1
ATOM 2739 C C . ILE A 1 373 ? 42.620 28.648 13.978 1.00 42.53 353 ILE A C 1
ATOM 2740 O O . ILE A 1 373 ? 42.066 28.148 14.962 1.00 44.59 353 ILE A O 1
ATOM 2745 N N . LYS A 1 374 ? 43.188 29.851 14.000 1.00 43.38 354 LYS A N 1
ATOM 2746 C CA . LYS A 1 374 ? 43.190 30.675 15.205 1.00 43.88 354 LYS A CA 1
ATOM 2747 C C . LYS A 1 374 ? 41.805 31.304 15.375 1.00 44.60 354 LYS A C 1
ATOM 2748 O O . LYS A 1 374 ? 41.446 32.259 14.676 1.00 43.88 354 LYS A O 1
ATOM 2754 N N . ALA A 1 375 ? 41.028 30.755 16.303 1.00 44.24 355 ALA A N 1
ATOM 2755 C CA . ALA A 1 375 ? 39.693 31.255 16.564 1.00 43.25 355 ALA A CA 1
ATOM 2756 C C . ALA A 1 375 ? 39.652 32.058 17.855 1.00 44.43 355 ALA A C 1
ATOM 2757 O O . ALA A 1 375 ? 40.122 31.605 18.899 1.00 44.20 355 ALA A O 1
ATOM 2759 N N . GLN A 1 376 ? 39.087 33.258 17.775 1.00 46.38 356 GLN A N 1
ATOM 2760 C CA . GLN A 1 376 ? 38.966 34.138 18.931 1.00 47.84 356 GLN A CA 1
ATOM 2761 C C . GLN A 1 376 ? 37.639 33.860 19.651 1.00 47.22 356 GLN A C 1
ATOM 2762 O O . GLN A 1 376 ? 36.598 34.429 19.316 1.00 47.61 356 GLN A O 1
ATOM 2768 N N . VAL A 1 377 ? 37.685 32.977 20.641 1.00 46.00 357 VAL A N 1
ATOM 2769 C CA . VAL A 1 377 ? 36.493 32.611 21.398 1.00 45.28 357 VAL A CA 1
ATOM 2770 C C . VAL A 1 377 ? 35.889 33.803 22.135 1.00 45.30 357 VAL A C 1
ATOM 2771 O O . VAL A 1 377 ? 36.596 34.745 22.489 1.00 45.81 357 VAL A O 1
ATOM 2775 N N . THR A 1 378 ? 34.578 33.757 22.357 1.00 45.01 358 THR A N 1
ATOM 2776 C CA . THR A 1 378 ? 33.880 34.828 23.060 1.00 43.84 358 THR A CA 1
ATOM 2777 C C . THR A 1 378 ? 32.520 34.345 23.580 1.00 44.05 358 THR A C 1
ATOM 2778 O O . THR A 1 378 ? 31.650 33.949 22.798 1.00 42.58 358 THR A O 1
ATOM 2782 N N . ALA A 1 379 ? 32.348 34.372 24.901 1.00 44.96 359 ALA A N 1
ATOM 2783 C CA . ALA A 1 379 ? 31.094 33.955 25.540 1.00 46.84 359 ALA A CA 1
ATOM 2784 C C . ALA A 1 379 ? 30.242 35.195 25.814 1.00 48.03 359 ALA A C 1
ATOM 2785 O O . ALA A 1 379 ? 30.650 36.084 26.557 1.00 47.85 359 ALA A O 1
ATOM 2795 N N . ASP A 1 381 ? 26.697 37.307 27.074 1.00 56.10 361 ASP A N 1
ATOM 2796 C CA . ASP A 1 381 ? 25.554 37.293 27.979 1.00 57.58 361 ASP A CA 1
ATOM 2797 C C . ASP A 1 381 ? 24.297 37.390 27.127 1.00 57.64 361 ASP A C 1
ATOM 2798 O O . ASP A 1 381 ? 24.369 37.318 25.896 1.00 57.98 361 ASP A O 1
ATOM 2803 N N . ALA A 1 382 ? 23.148 37.551 27.770 1.00 57.25 362 ALA A N 1
ATOM 2804 C CA . ALA A 1 382 ? 21.893 37.653 27.036 1.00 56.73 362 ALA A CA 1
ATOM 2805 C C . ALA A 1 382 ? 21.893 38.861 26.102 1.00 56.73 362 ALA A C 1
ATOM 2806 O O . ALA A 1 382 ? 21.449 38.771 24.957 1.00 55.87 362 ALA A O 1
ATOM 2808 N N . GLY A 1 383 ? 22.402 39.984 26.597 1.00 57.40 363 GLY A N 1
ATOM 2809 C CA . GLY A 1 383 ? 22.443 41.203 25.807 1.00 58.46 363 GLY A CA 1
ATOM 2810 C C . GLY A 1 383 ? 23.161 41.130 24.470 1.00 59.91 363 GLY A C 1
ATOM 2811 O O . GLY A 1 383 ? 22.539 41.310 23.419 1.00 59.17 363 GLY A O 1
ATOM 2812 N N . GLN A 1 384 ? 24.469 40.876 24.504 1.00 60.97 364 GLN A N 1
ATOM 2813 C CA . GLN A 1 384 ? 25.273 40.802 23.284 1.00 61.45 364 GLN A CA 1
ATOM 2814 C C . GLN A 1 384 ? 24.721 39.751 22.341 1.00 60.83 364 GLN A C 1
ATOM 2815 O O . GLN A 1 384 ? 24.685 39.944 21.125 1.00 61.02 364 GLN A O 1
ATOM 2821 N N . ARG A 1 385 ? 24.313 38.628 22.919 1.00 59.65 365 ARG A N 1
ATOM 2822 C CA . ARG A 1 385 ? 23.773 37.516 22.159 1.00 58.54 365 ARG A CA 1
ATOM 2823 C C . ARG A 1 385 ? 22.549 37.948 21.352 1.00 56.72 365 ARG A C 1
ATOM 2824 O O . ARG A 1 385 ? 22.427 37.626 20.166 1.00 56.04 365 ARG A O 1
ATOM 2832 N N . ALA A 1 386 ? 21.649 38.683 21.996 1.00 54.49 366 ALA A N 1
ATOM 2833 C CA . ALA A 1 386 ? 20.441 39.156 21.333 1.00 53.58 366 ALA A CA 1
ATOM 2834 C C . ALA A 1 386 ? 20.763 40.320 20.404 1.00 52.77 366 ALA A C 1
ATOM 2835 O O . ALA A 1 386 ? 20.033 40.595 19.451 1.00 51.86 366 ALA A O 1
ATOM 2837 N N . ALA A 1 387 ? 21.871 40.996 20.683 1.00 52.94 367 ALA A N 1
ATOM 2838 C CA . ALA A 1 387 ? 22.296 42.140 19.884 1.00 52.20 367 ALA A CA 1
ATOM 2839 C C . ALA A 1 387 ? 23.167 41.773 18.682 1.00 51.72 367 ALA A C 1
ATOM 2840 O O . ALA A 1 387 ? 22.996 42.325 17.590 1.00 50.39 367 ALA A O 1
ATOM 2842 N N . GLU A 1 388 ? 24.089 40.837 18.883 1.00 51.24 368 GLU A N 1
ATOM 2843 C CA . GLU A 1 388 ? 25.014 40.436 17.830 1.00 51.98 368 GLU A CA 1
ATOM 2844 C C . GLU A 1 388 ? 24.666 39.186 17.033 1.00 52.40 368 GLU A C 1
ATOM 2845 O O . GLU A 1 388 ? 25.068 39.052 15.875 1.00 51.91 368 GLU A O 1
ATOM 2851 N N . VAL A 1 389 ? 23.920 38.272 17.640 1.00 52.99 369 VAL A N 1
ATOM 2852 C CA . VAL A 1 389 ? 23.566 37.037 16.958 1.00 53.48 369 VAL A CA 1
ATOM 2853 C C . VAL A 1 389 ? 22.142 36.978 16.423 1.00 54.88 369 VAL A C 1
ATOM 2854 O O . VAL A 1 389 ? 21.923 36.847 15.217 1.00 53.96 369 VAL A O 1
ATOM 2858 N N . GLU A 1 390 ? 21.179 37.076 17.330 1.00 56.29 370 GLU A N 1
ATOM 2859 C CA . GLU A 1 390 ? 19.773 36.992 16.965 1.00 57.32 370 GLU A CA 1
ATOM 2860 C C . GLU A 1 390 ? 19.219 38.239 16.283 1.00 56.73 370 GLU A C 1
ATOM 2861 O O . GLU A 1 390 ? 18.630 38.153 15.203 1.00 56.69 370 GLU A O 1
ATOM 2867 N N . GLY A 1 391 ? 19.410 39.394 16.913 1.00 56.28 371 GLY A N 1
ATOM 2868 C CA . GLY A 1 391 ? 18.904 40.630 16.346 1.00 55.17 371 GLY A CA 1
ATOM 2869 C C . GLY A 1 391 ? 19.819 41.269 15.321 1.00 54.51 371 GLY A C 1
ATOM 2870 O O . GLY A 1 391 ? 20.255 42.403 15.507 1.00 55.59 371 GLY A O 1
ATOM 2871 N N . LYS A 1 392 ? 20.118 40.557 14.239 1.00 52.47 372 LYS A N 1
ATOM 2872 C CA . LYS A 1 392 ? 20.983 41.114 13.209 1.00 50.48 372 LYS A CA 1
ATOM 2873 C C . LYS A 1 392 ? 20.925 40.337 11.905 1.00 48.89 372 LYS A C 1
ATOM 2874 O O . LYS A 1 392 ? 20.947 39.112 11.901 1.00 49.52 372 LYS A O 1
ATOM 2880 N N . GLY A 1 393 ? 20.853 41.070 10.799 1.00 47.55 373 GLY A N 1
ATOM 2881 C CA . GLY A 1 393 ? 20.766 40.454 9.490 1.00 47.47 373 GLY A CA 1
ATOM 2882 C C . GLY A 1 393 ? 22.097 40.184 8.829 1.00 48.05 373 GLY A C 1
ATOM 2883 O O . GLY A 1 393 ? 23.131 40.681 9.258 1.00 49.03 373 GLY A O 1
ATOM 2884 N N . GLN A 1 394 ? 22.055 39.385 7.770 1.00 49.09 374 GLN A N 1
ATOM 2885 C CA . GLN A 1 394 ? 23.236 39.007 7.007 1.00 50.56 374 GLN A CA 1
ATOM 2886 C C . GLN A 1 394 ? 24.213 40.156 6.737 0.96 51.01 374 GLN A C 1
ATOM 2887 O O . GLN A 1 394 ? 25.377 40.098 7.135 0.73 50.94 374 GLN A O 1
ATOM 2893 N N . LYS A 1 395 ? 23.732 41.196 6.066 1.00 51.97 375 LYS A N 1
ATOM 2894 C CA . LYS A 1 395 ? 24.559 42.346 5.702 0.91 52.59 375 LYS A CA 1
ATOM 2895 C C . LYS A 1 395 ? 25.061 43.190 6.874 1.00 52.41 375 LYS A C 1
ATOM 2896 O O . LYS A 1 395 ? 25.479 44.330 6.676 0.59 52.84 375 LYS A O 1
ATOM 2902 N N . GLU A 1 396 ? 25.026 42.645 8.085 1.00 51.78 376 GLU A N 1
ATOM 2903 C CA . GLU A 1 396 ? 25.471 43.393 9.258 1.00 50.82 376 GLU A CA 1
ATOM 2904 C C . GLU A 1 396 ? 26.163 42.468 10.249 1.00 50.49 376 GLU A C 1
ATOM 2905 O O . GLU A 1 396 ? 27.191 42.815 10.834 1.00 50.52 376 GLU A O 1
ATOM 2911 N N . SER A 1 397 ? 25.569 41.293 10.434 1.00 49.75 377 SER A N 1
ATOM 2912 C CA . SER A 1 397 ? 26.047 40.276 11.368 1.00 49.22 377 SER A CA 1
ATOM 2913 C C . SER A 1 397 ? 27.545 39.981 11.353 1.00 48.46 377 SER A C 1
ATOM 2914 O O . SER A 1 397 ? 28.157 39.829 10.292 1.00 48.82 377 SER A O 1
ATOM 2917 N N . GLY A 1 398 ? 28.122 39.892 12.548 1.00 46.83 378 GLY A N 1
ATOM 2918 C CA . GLY A 1 398 ? 29.534 39.588 12.679 1.00 46.09 378 GLY A CA 1
ATOM 2919 C C . GLY A 1 398 ? 29.717 38.095 12.876 1.00 45.36 378 GLY A C 1
ATOM 2920 O O . GLY A 1 398 ? 30.807 37.554 12.692 1.00 45.75 378 GLY A O 1
ATOM 2921 N N . VAL A 1 399 ? 28.630 37.431 13.256 1.00 43.89 379 VAL A N 1
ATOM 2922 C CA . VAL A 1 399 ? 28.618 35.994 13.486 1.00 41.41 379 VAL A CA 1
ATOM 2923 C C . VAL A 1 399 ? 29.426 35.241 12.441 1.00 41.06 379 VAL A C 1
ATOM 2924 O O . VAL A 1 399 ? 29.173 35.363 11.247 1.00 40.46 379 VAL A O 1
ATOM 2928 N N . ARG A 1 400 ? 30.405 34.467 12.896 1.00 40.71 380 ARG A N 1
ATOM 2929 C CA . ARG A 1 400 ? 31.225 33.677 11.989 1.00 40.42 380 ARG A CA 1
ATOM 2930 C C . ARG A 1 400 ? 31.045 32.206 12.382 1.00 40.15 380 ARG A C 1
ATOM 2931 O O . ARG A 1 400 ? 30.338 31.453 11.703 1.00 40.66 380 ARG A O 1
ATOM 2947 N N . PHE A 1 402 ? 29.627 29.813 15.371 1.00 34.22 382 PHE A N 1
ATOM 2948 C CA . PHE A 1 402 ? 28.808 29.903 16.575 1.00 33.54 382 PHE A CA 1
ATOM 2949 C C . PHE A 1 402 ? 28.550 28.557 17.248 1.00 31.55 382 PHE A C 1
ATOM 2950 O O . PHE A 1 402 ? 27.965 27.660 16.641 1.00 31.51 382 PHE A O 1
ATOM 2958 N N . TYR A 1 403 ? 29.001 28.408 18.493 1.00 29.56 383 TYR A N 1
ATOM 2959 C CA . TYR A 1 403 ? 28.740 27.175 19.238 1.00 28.67 383 TYR A CA 1
ATOM 2960 C C . TYR A 1 403 ? 27.431 27.370 20.019 1.00 28.25 383 TYR A C 1
ATOM 2961 O O . TYR A 1 403 ? 27.290 28.328 20.789 1.00 25.54 383 TYR A O 1
ATOM 2970 N N . THR A 1 404 ? 26.481 26.459 19.817 1.00 28.20 384 THR A N 1
ATOM 2971 C CA . THR A 1 404 ? 25.176 26.545 20.467 1.00 27.45 384 THR A CA 1
ATOM 2972 C C . THR A 1 404 ? 24.512 25.172 20.454 1.00 27.77 384 THR A C 1
ATOM 2973 O O . THR A 1 404 ? 25.145 24.172 20.100 1.00 27.75 384 THR A O 1
ATOM 2977 N N . GLY A 1 405 ? 23.240 25.132 20.844 1.00 27.39 385 GLY A N 1
ATOM 2978 C CA . GLY A 1 405 ? 22.487 23.888 20.868 1.00 26.56 385 GLY A CA 1
ATOM 2979 C C . GLY A 1 405 ? 21.012 24.130 20.588 1.00 26.20 385 GLY A C 1
ATOM 2980 O O . GLY A 1 405 ? 20.556 25.277 20.559 1.00 26.55 385 GLY A O 1
ATOM 2981 N N . TRP A 1 406 ? 20.248 23.064 20.387 1.00 24.91 386 TRP A N 1
ATOM 2982 C CA . TRP A 1 406 ? 18.829 23.236 20.107 1.00 24.32 386 TRP A CA 1
ATOM 2983 C C . TRP A 1 406 ? 17.981 21.994 20.412 1.00 23.77 386 TRP A C 1
ATOM 2984 O O . TRP A 1 406 ? 18.346 20.878 20.036 1.00 24.01 386 TRP A O 1
ATOM 2995 N N . SER A 1 407 ? 16.859 22.196 21.103 1.00 21.55 387 SER A N 1
ATOM 2996 C CA . SER A 1 407 ? 15.946 21.104 21.438 1.00 23.09 387 SER A CA 1
ATOM 2997 C C . SER A 1 407 ? 14.595 21.229 20.737 1.00 23.08 387 SER A C 1
ATOM 2998 O O . SER A 1 407 ? 13.845 22.182 20.971 1.00 25.04 387 SER A O 1
ATOM 3001 N N . ALA A 1 408 ? 14.282 20.266 19.880 1.00 21.49 388 ALA A N 1
ATOM 3002 C CA . ALA A 1 408 ? 13.005 20.279 19.179 1.00 21.69 388 ALA A CA 1
ATOM 3003 C C . ALA A 1 408 ? 11.969 19.764 20.172 1.00 22.51 388 ALA A C 1
ATOM 3004 O O . ALA A 1 408 ? 11.618 18.587 20.164 1.00 23.31 388 ALA A O 1
ATOM 3006 N N . SER A 1 409 ? 11.490 20.651 21.036 1.00 22.77 389 SER A N 1
ATOM 3007 C CA . SER A 1 409 ? 10.521 20.271 22.061 1.00 24.62 389 SER A CA 1
ATOM 3008 C C . SER A 1 409 ? 9.144 19.790 21.570 1.00 24.82 389 SER A C 1
ATOM 3009 O O . SER A 1 409 ? 8.261 19.515 22.383 1.00 26.68 389 SER A O 1
ATOM 3012 N N . THR A 1 410 ? 8.963 19.682 20.255 1.00 23.10 390 THR A N 1
ATOM 3013 C CA . THR A 1 410 ? 7.695 19.216 19.680 1.00 21.87 390 THR A CA 1
ATOM 3014 C C . THR A 1 410 ? 7.824 17.737 19.335 1.00 22.15 390 THR A C 1
ATOM 3015 O O . THR A 1 410 ? 6.832 17.046 19.062 1.00 19.05 390 THR A O 1
ATOM 3019 N N . GLY A 1 411 ? 9.072 17.276 19.337 1.00 23.74 391 GLY A N 1
ATOM 3020 C CA . GLY A 1 411 ? 9.379 15.889 19.047 1.00 24.15 391 GLY A CA 1
ATOM 3021 C C . GLY A 1 411 ? 9.402 15.504 17.585 1.00 25.31 391 GLY A C 1
ATOM 3022 O O . GLY A 1 411 ? 9.581 14.329 17.265 1.00 26.53 391 GLY A O 1
ATOM 3023 N N . GLU A 1 412 ? 9.218 16.469 16.692 1.00 27.32 392 GLU A N 1
ATOM 3024 C CA . GLU A 1 412 ? 9.220 16.155 15.269 1.00 29.64 392 GLU A CA 1
ATOM 3025 C C . GLU A 1 412 ? 10.203 17.026 14.493 1.00 29.28 392 GLU A C 1
ATOM 3026 O O . GLU A 1 412 ? 10.546 18.139 14.907 1.00 28.48 392 GLU A O 1
ATOM 3032 N N . ALA A 1 413 ? 10.635 16.498 13.355 1.00 28.81 393 ALA A N 1
ATOM 3033 C CA . ALA A 1 413 ? 11.609 17.142 12.478 1.00 28.14 393 ALA A CA 1
ATOM 3034 C C . ALA A 1 413 ? 11.432 18.617 12.168 1.00 27.57 393 ALA A C 1
ATOM 3035 O O . ALA A 1 413 ? 12.405 19.363 12.208 1.00 28.53 393 ALA A O 1
ATOM 3037 N N . ASP A 1 414 ? 10.213 19.053 11.860 1.00 28.02 394 ASP A N 1
ATOM 3038 C CA . ASP A 1 414 ? 10.015 20.458 11.504 1.00 26.38 394 ASP A CA 1
ATOM 3039 C C . ASP A 1 414 ? 10.655 21.467 12.450 1.00 25.21 394 ASP A C 1
ATOM 3040 O O . ASP A 1 414 ? 11.409 22.336 12.003 1.00 23.52 394 ASP A O 1
ATOM 3045 N N . TRP A 1 415 ? 10.374 21.364 13.746 1.00 23.48 395 TRP A N 1
ATOM 3046 C CA . TRP A 1 415 ? 10.948 22.325 14.667 1.00 23.62 395 TRP A CA 1
ATOM 3047 C C . TRP A 1 415 ? 12.426 22.104 14.894 1.00 23.63 395 TRP A C 1
ATOM 3048 O O . TRP A 1 415 ? 13.104 22.959 15.457 1.00 24.25 395 TRP A O 1
ATOM 3059 N N . ALA A 1 416 ? 12.924 20.951 14.465 1.00 23.06 396 ALA A N 1
ATOM 3060 C CA . ALA A 1 416 ? 14.337 20.639 14.617 1.00 23.22 396 ALA A CA 1
ATOM 3061 C C . ALA A 1 416 ? 15.086 21.061 13.362 1.00 24.04 396 ALA A C 1
ATOM 3062 O O . ALA A 1 416 ? 16.307 21.172 13.371 1.00 25.20 396 ALA A O 1
ATOM 3064 N N . LEU A 1 417 ? 14.340 21.323 12.293 1.00 24.33 397 LEU A N 1
ATOM 3065 C CA . LEU A 1 417 ? 14.927 21.686 11.012 1.00 24.69 397 LEU A CA 1
ATOM 3066 C C . LEU A 1 417 ? 14.638 23.086 10.469 1.00 27.01 397 LEU A C 1
ATOM 3067 O O . LEU A 1 417 ? 15.562 23.774 10.039 1.00 28.33 397 LEU A O 1
ATOM 3072 N N . SER A 1 418 ? 13.377 23.511 10.473 1.00 27.92 398 SER A N 1
ATOM 3073 C CA . SER A 1 418 ? 13.029 24.835 9.945 1.00 28.53 398 SER A CA 1
ATOM 3074 C C . SER A 1 418 ? 13.732 26.025 10.618 1.00 28.17 398 SER A C 1
ATOM 3075 O O . SER A 1 418 ? 14.395 26.825 9.950 1.00 27.78 398 SER A O 1
ATOM 3078 N N . PRO A 1 419 ? 13.593 26.163 11.944 1.00 27.41 399 PRO A N 1
ATOM 3079 C CA . PRO A 1 419 ? 14.237 27.279 12.643 1.00 26.18 399 PRO A CA 1
ATOM 3080 C C . PRO A 1 419 ? 15.742 27.388 12.462 1.00 25.86 399 PRO A C 1
ATOM 3081 O O . PRO A 1 419 ? 16.331 28.440 12.718 1.00 25.48 399 PRO A O 1
ATOM 3085 N N . LEU A 1 420 ? 16.359 26.309 11.994 1.00 25.56 400 LEU A N 1
ATOM 3086 C CA . LEU A 1 420 ? 17.806 26.273 11.816 1.00 24.15 400 LEU A CA 1
ATOM 3087 C C . LEU A 1 420 ? 18.346 26.284 10.386 1.00 24.19 400 LEU A C 1
ATOM 3088 O O . LEU A 1 420 ? 19.488 26.676 10.170 1.00 23.45 400 LEU A O 1
ATOM 3093 N N . PHE A 1 421 ? 17.547 25.856 9.414 1.00 24.70 401 PHE A N 1
ATOM 3094 C CA . PHE A 1 421 ? 18.026 25.807 8.031 1.00 24.77 401 PHE A CA 1
ATOM 3095 C C . PHE A 1 421 ? 17.128 26.454 6.972 1.00 25.30 401 PHE A C 1
ATOM 3096 O O . PHE A 1 421 ? 17.568 26.674 5.844 1.00 26.06 401 PHE A O 1
ATOM 3104 N N . ALA A 1 422 ? 15.874 26.737 7.311 1.00 26.67 402 ALA A N 1
ATOM 3105 C CA . ALA A 1 422 ? 14.962 27.368 6.354 1.00 28.46 402 ALA A CA 1
ATOM 3106 C C . ALA A 1 422 ? 15.495 28.768 6.076 1.00 30.01 402 ALA A C 1
ATOM 3107 O O . ALA A 1 422 ? 15.649 29.574 7.003 1.00 29.86 402 ALA A O 1
ATOM 3109 N N . SER A 1 423 ? 15.777 29.054 4.806 0.91 30.52 403 SER A N 1
ATOM 3110 C CA . SER A 1 423 ? 16.331 30.354 4.422 0.38 31.68 403 SER A CA 1
ATOM 3111 C C . SER A 1 423 ? 15.547 31.569 4.914 1.00 31.22 403 SER A C 1
ATOM 3112 O O . SER A 1 423 ? 16.095 32.661 5.010 1.00 32.22 403 SER A O 1
ATOM 3115 N N . GLN A 1 424 ? 14.273 31.385 5.235 1.00 31.23 404 GLN A N 1
ATOM 3116 C CA . GLN A 1 424 ? 13.456 32.496 5.713 1.00 32.96 404 GLN A CA 1
ATOM 3117 C C . GLN A 1 424 ? 13.720 32.807 7.187 1.00 33.58 404 GLN A C 1
ATOM 3118 O O . GLN A 1 424 ? 13.353 33.877 7.678 1.00 32.87 404 GLN A O 1
ATOM 3124 N N . ASN A 1 425 ? 14.365 31.885 7.895 1.00 34.48 405 ASN A N 1
ATOM 3125 C CA . ASN A 1 425 ? 14.597 32.099 9.313 1.00 35.28 405 ASN A CA 1
ATOM 3126 C C . ASN A 1 425 ? 15.920 32.712 9.755 1.00 35.89 405 ASN A C 1
ATOM 3127 O O . ASN A 1 425 ? 16.280 32.646 10.931 1.00 35.64 405 ASN A O 1
ATOM 3132 N N . TRP A 1 426 ? 16.645 33.318 8.825 1.00 37.35 406 TRP A N 1
ATOM 3133 C CA . TRP A 1 426 ? 17.895 33.979 9.186 1.00 38.44 406 TRP A CA 1
ATOM 3134 C C . TRP A 1 426 ? 17.529 35.043 10.218 1.00 39.28 406 TRP A C 1
ATOM 3135 O O . TRP A 1 426 ? 16.406 35.550 10.219 1.00 40.37 406 TRP A O 1
ATOM 3146 N N . PRO A 1 427 ? 18.455 35.378 11.126 1.00 39.92 407 PRO A N 1
ATOM 3147 C CA . PRO A 1 427 ? 18.149 36.405 12.129 1.00 39.80 407 PRO A CA 1
ATOM 3148 C C . PRO A 1 427 ? 17.832 37.718 11.409 1.00 40.43 407 PRO A C 1
ATOM 3149 O O . PRO A 1 427 ? 18.312 37.946 10.296 1.00 38.88 407 PRO A O 1
ATOM 3153 N N . PRO A 1 428 ? 17.034 38.606 12.033 1.00 41.24 408 PRO A N 1
ATOM 3154 C CA . PRO A 1 428 ? 16.388 38.539 13.348 1.00 40.45 408 PRO A CA 1
ATOM 3155 C C . PRO A 1 428 ? 15.050 37.828 13.308 1.00 39.58 408 PRO A C 1
ATOM 3156 O O . PRO A 1 428 ? 14.239 37.962 14.221 1.00 39.46 408 PRO A O 1
ATOM 3160 N N . THR A 1 429 ? 14.809 37.087 12.240 1.00 39.25 409 THR A N 1
ATOM 3161 C CA . THR A 1 429 ? 13.563 36.357 12.122 1.00 39.82 409 THR A CA 1
ATOM 3162 C C . THR A 1 429 ? 13.609 35.146 13.037 1.00 39.66 409 THR A C 1
ATOM 3163 O O . THR A 1 429 ? 12.804 35.031 13.960 1.00 40.54 409 THR A O 1
ATOM 3167 N N . LEU A 1 430 ? 14.550 34.240 12.786 1.00 38.91 410 LEU A N 1
ATOM 3168 C CA . LEU A 1 430 ? 14.659 33.056 13.625 1.00 36.55 410 LEU A CA 1
ATOM 3169 C C . LEU A 1 430 ? 16.111 32.660 13.915 1.00 35.27 410 LEU A C 1
ATOM 3170 O O . LEU A 1 430 ? 16.996 33.515 13.886 1.00 35.59 410 LEU A O 1
ATOM 3175 N N . PHE A 1 431 ? 16.364 31.378 14.170 1.00 34.35 411 PHE A N 1
ATOM 3176 C CA . PHE A 1 431 ? 17.704 30.927 14.549 1.00 33.42 411 PHE A CA 1
ATOM 3177 C C . PHE A 1 431 ? 18.618 30.187 13.554 1.00 32.48 411 PHE A C 1
ATOM 3178 O O . PHE A 1 431 ? 19.369 29.295 13.960 1.00 32.39 411 PHE A O 1
ATOM 3186 N N . ASN A 1 432 ? 18.574 30.545 12.273 1.00 31.24 412 ASN A N 1
ATOM 3187 C CA . ASN A 1 432 ? 19.452 29.916 11.278 1.00 29.27 412 ASN A CA 1
ATOM 3188 C C . ASN A 1 432 ? 20.746 30.718 11.319 1.00 28.77 412 ASN A C 1
ATOM 3189 O O . ASN A 1 432 ? 21.059 31.455 10.390 1.00 28.40 412 ASN A O 1
ATOM 3194 N N . THR A 1 433 ? 21.486 30.582 12.413 1.00 29.05 413 THR A N 1
ATOM 3195 C CA . THR A 1 433 ? 22.734 31.310 12.601 1.00 28.86 413 THR A CA 1
ATOM 3196 C C . THR A 1 433 ? 23.780 31.022 11.533 1.00 29.50 413 THR A C 1
ATOM 3197 O O . THR A 1 433 ? 24.711 31.800 11.341 1.00 29.84 413 THR A O 1
ATOM 3201 N N . ALA A 1 434 ? 23.632 29.910 10.828 1.00 29.75 414 ALA A N 1
ATOM 3202 C CA . ALA A 1 434 ? 24.591 29.578 9.789 1.00 30.72 414 ALA A CA 1
ATOM 3203 C C . ALA A 1 434 ? 24.243 30.280 8.478 1.00 32.32 414 ALA A C 1
ATOM 3204 O O . ALA A 1 434 ? 24.968 30.149 7.490 1.00 32.83 414 ALA A O 1
ATOM 3206 N N . PHE A 1 435 ? 23.137 31.026 8.480 1.00 32.77 415 PHE A N 1
ATOM 3207 C CA . PHE A 1 435 ? 22.649 31.741 7.293 1.00 32.35 415 PHE A CA 1
ATOM 3208 C C . PHE A 1 435 ? 22.645 30.857 6.049 1.00 32.92 415 PHE A C 1
ATOM 3209 O O . PHE A 1 435 ? 22.936 31.299 4.940 1.00 33.66 415 PHE A O 1
ATOM 3217 N N . TYR A 1 436 ? 22.303 29.596 6.264 1.00 33.65 416 TYR A N 1
ATOM 3218 C CA . TYR A 1 436 ? 22.248 28.602 5.213 1.00 33.92 416 TYR A CA 1
ATOM 3219 C C . TYR A 1 436 ? 20.976 28.805 4.396 1.00 35.79 416 TYR A C 1
ATOM 3220 O O . TYR A 1 436 ? 20.023 29.436 4.851 1.00 37.02 416 TYR A O 1
ATOM 3229 N N . SER A 1 437 ? 20.973 28.269 3.183 1.00 36.81 417 SER A N 1
ATOM 3230 C CA . SER A 1 437 ? 19.829 28.387 2.299 1.00 36.95 417 SER A CA 1
ATOM 3231 C C . SER A 1 437 ? 19.956 27.323 1.220 1.00 37.27 417 SER A C 1
ATOM 3232 O O . SER A 1 437 ? 21.060 26.999 0.792 1.00 38.90 417 SER A O 1
ATOM 3235 N N . ASN A 1 438 ? 18.832 26.765 0.793 1.00 37.44 418 ASN A N 1
ATOM 3236 C CA . ASN A 1 438 ? 18.850 25.739 -0.241 1.00 37.95 418 ASN A CA 1
ATOM 3237 C C . ASN A 1 438 ? 17.447 25.505 -0.794 1.00 38.44 418 ASN A C 1
ATOM 3238 O O . ASN A 1 438 ? 16.566 24.970 -0.114 1.00 38.08 418 ASN A O 1
ATOM 3243 N N . LYS A 1 439 ? 17.260 25.926 -2.039 1.00 38.75 419 LYS A N 1
ATOM 3244 C CA . LYS A 1 439 ? 15.992 25.815 -2.744 1.00 38.36 419 LYS A CA 1
ATOM 3245 C C . LYS A 1 439 ? 15.215 24.537 -2.439 1.00 37.57 419 LYS A C 1
ATOM 3246 O O . LYS A 1 439 ? 14.048 24.594 -2.056 1.00 35.37 419 LYS A O 1
ATOM 3252 N N . GLN A 1 440 ? 15.872 23.393 -2.611 1.00 38.61 420 GLN A N 1
ATOM 3253 C CA . GLN A 1 440 ? 15.254 22.089 -2.381 1.00 41.01 420 GLN A CA 1
ATOM 3254 C C . GLN A 1 440 ? 14.846 21.836 -0.929 1.00 41.82 420 GLN A C 1
ATOM 3255 O O . GLN A 1 440 ? 13.735 21.371 -0.670 1.00 42.17 420 GLN A O 1
ATOM 3261 N N . VAL A 1 441 ? 15.743 22.128 0.011 1.00 42.44 421 VAL A N 1
ATOM 3262 C CA . VAL A 1 441 ? 15.454 21.932 1.433 1.00 41.91 421 VAL A CA 1
ATOM 3263 C C . VAL A 1 441 ? 14.243 22.764 1.856 1.00 41.42 421 VAL A C 1
ATOM 3264 O O . VAL A 1 441 ? 13.290 22.232 2.432 1.00 41.11 421 VAL A O 1
ATOM 3268 N N . ASP A 1 442 ? 14.279 24.061 1.567 1.00 39.96 422 ASP A N 1
ATOM 3269 C CA . ASP A 1 442 ? 13.171 24.937 1.919 1.00 40.93 422 ASP A CA 1
ATOM 3270 C C . ASP A 1 442 ? 11.843 24.408 1.375 1.00 39.82 422 ASP A C 1
ATOM 3271 O O . ASP A 1 442 ? 10.821 24.444 2.062 1.00 38.20 422 ASP A O 1
ATOM 3276 N N . ASP A 1 443 ? 11.863 23.903 0.146 1.00 39.89 423 ASP A N 1
ATOM 3277 C CA . ASP A 1 443 ? 10.654 23.366 -0.468 1.00 40.59 423 ASP A CA 1
ATOM 3278 C C . ASP A 1 443 ? 10.288 21.997 0.104 1.00 39.26 423 ASP A C 1
ATOM 3279 O O . ASP A 1 443 ? 9.106 21.655 0.222 1.00 38.53 423 ASP A O 1
ATOM 3284 N N . PHE A 1 444 ? 11.297 21.202 0.443 1.00 37.20 424 PHE A N 1
ATOM 3285 C CA . PHE A 1 444 ? 11.025 19.895 1.015 1.00 35.61 424 PHE A CA 1
ATOM 3286 C C . PHE A 1 444 ? 10.406 20.075 2.389 1.00 34.21 424 PHE A C 1
ATOM 3287 O O . PHE A 1 444 ? 9.520 19.312 2.778 1.00 32.93 424 PHE A O 1
ATOM 3295 N N . LEU A 1 445 ? 10.874 21.087 3.118 1.00 32.88 425 LEU A N 1
ATOM 3296 C CA . LEU A 1 445 ? 10.344 21.372 4.449 1.00 32.22 425 LEU A CA 1
ATOM 3297 C C . LEU A 1 445 ? 8.907 21.854 4.323 1.00 32.92 425 LEU A C 1
ATOM 3298 O O . LEU A 1 445 ? 8.038 21.452 5.096 1.00 33.10 425 LEU A O 1
ATOM 3303 N N . ALA A 1 446 ? 8.670 22.722 3.344 1.00 33.31 426 ALA A N 1
ATOM 3304 C CA . ALA A 1 446 ? 7.347 23.274 3.110 1.00 34.26 426 ALA A CA 1
ATOM 3305 C C . ALA A 1 446 ? 6.379 22.185 2.705 1.00 35.54 426 ALA A C 1
ATOM 3306 O O . ALA A 1 446 ? 5.236 22.163 3.159 1.00 37.19 426 ALA A O 1
ATOM 3308 N N . GLN A 1 447 ? 6.840 21.285 1.841 1.00 37.19 427 GLN A N 1
ATOM 3309 C CA . GLN A 1 447 ? 6.016 20.177 1.366 1.00 36.61 427 GLN A CA 1
ATOM 3310 C C . GLN A 1 447 ? 5.638 19.256 2.509 1.00 35.57 427 GLN A C 1
ATOM 3311 O O . GLN A 1 447 ? 4.529 18.726 2.551 1.00 36.58 427 GLN A O 1
ATOM 3317 N N . ALA A 1 448 ? 6.574 19.057 3.429 1.00 34.13 428 ALA A N 1
ATOM 3318 C CA . ALA A 1 448 ? 6.346 18.171 4.562 1.00 33.72 428 ALA A CA 1
ATOM 3319 C C . ALA A 1 448 ? 5.163 18.623 5.404 1.00 31.79 428 ALA A C 1
ATOM 3320 O O . ALA A 1 448 ? 4.361 17.807 5.849 1.00 29.54 428 ALA A O 1
ATOM 3322 N N . LEU A 1 449 ? 5.061 19.931 5.603 1.00 31.04 429 LEU A 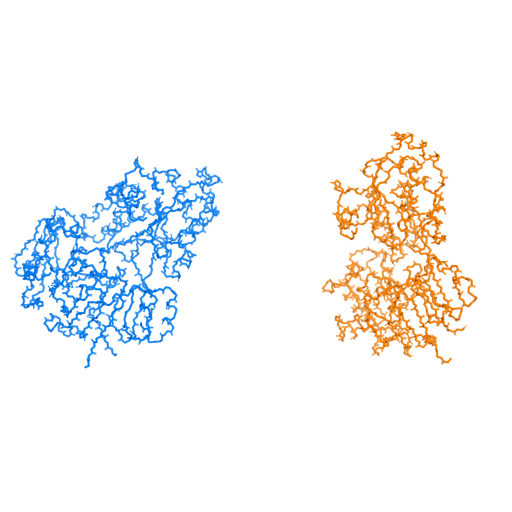N 1
ATOM 3323 C CA . LEU A 1 449 ? 3.993 20.506 6.398 1.00 33.06 429 LEU A CA 1
ATOM 3324 C C . LEU A 1 449 ? 2.633 20.447 5.711 1.00 34.66 429 LEU A C 1
ATOM 3325 O O . LEU A 1 449 ? 1.599 20.650 6.349 1.00 34.95 429 LEU A O 1
ATOM 3330 N N . LYS A 1 450 ? 2.628 20.152 4.415 1.00 36.14 430 LYS A N 1
ATOM 3331 C CA . LYS A 1 450 ? 1.382 20.091 3.668 1.00 36.99 430 LYS A CA 1
ATOM 3332 C C . LYS A 1 450 ? 0.885 18.680 3.394 1.00 36.66 430 LYS A C 1
ATOM 3333 O O . LYS A 1 450 ? 0.031 18.474 2.538 1.00 36.72 430 LYS A O 1
ATOM 3339 N N . THR A 1 451 ? 1.415 17.706 4.116 1.00 36.45 431 THR A N 1
ATOM 3340 C CA . THR A 1 451 ? 0.973 16.328 3.936 1.00 38.48 431 THR A CA 1
ATOM 3341 C C . THR A 1 451 ? 0.900 15.618 5.282 1.00 39.28 431 THR A C 1
ATOM 3342 O O . THR A 1 451 ? 1.640 15.952 6.210 1.00 38.51 431 THR A O 1
ATOM 3346 N N . ASN A 1 452 ? 0.002 14.645 5.395 1.00 39.60 432 ASN A N 1
ATOM 3347 C CA . ASN A 1 452 ? -0.120 13.909 6.638 1.00 40.78 432 ASN A CA 1
ATOM 3348 C C . ASN A 1 452 ? 0.246 12.455 6.462 1.00 41.74 432 ASN A C 1
ATOM 3349 O O . ASN A 1 452 ? 0.065 11.652 7.373 1.00 43.15 432 ASN A O 1
ATOM 3354 N N . ASP A 1 453 ? 0.770 12.115 5.289 1.00 42.15 433 ASP A N 1
ATOM 3355 C CA . ASP A 1 453 ? 1.182 10.743 5.027 1.00 41.97 433 ASP A CA 1
ATOM 3356 C C . ASP A 1 453 ? 2.580 10.510 5.597 1.00 41.10 433 ASP A C 1
ATOM 3357 O O . ASP A 1 453 ? 3.561 11.083 5.120 1.00 39.75 433 ASP A O 1
ATOM 3362 N N . PRO A 1 454 ? 2.680 9.665 6.636 1.00 40.72 434 PRO A N 1
ATOM 3363 C CA . PRO A 1 454 ? 3.946 9.339 7.296 1.00 40.74 434 PRO A CA 1
ATOM 3364 C C . PRO A 1 454 ? 5.040 9.020 6.290 1.00 40.61 434 PRO A C 1
ATOM 3365 O O . PRO A 1 454 ? 6.144 9.550 6.375 1.00 41.37 434 PRO A O 1
ATOM 3369 N N . ALA A 1 455 ? 4.718 8.147 5.338 1.00 40.38 435 ALA A N 1
ATOM 3370 C CA . ALA A 1 455 ? 5.659 7.754 4.300 1.00 38.96 435 ALA A CA 1
ATOM 3371 C C . ALA A 1 455 ? 6.215 9.003 3.635 1.00 39.41 435 ALA A C 1
ATOM 3372 O O . ALA A 1 455 ? 7.425 9.239 3.649 1.00 39.40 435 ALA A O 1
ATOM 3374 N N . GLU A 1 456 ? 5.326 9.804 3.057 1.00 39.90 436 GLU A N 1
ATOM 3375 C CA . GLU A 1 456 ? 5.737 11.034 2.392 1.00 42.33 436 GLU A CA 1
ATOM 3376 C C . GLU A 1 456 ? 6.569 11.921 3.309 1.00 42.78 436 GLU A C 1
ATOM 3377 O O . GLU A 1 456 ? 7.562 12.512 2.873 1.00 42.07 436 GLU A O 1
ATOM 3383 N N . LYS A 1 457 ? 6.160 12.007 4.576 1.00 43.43 437 LYS A N 1
ATOM 3384 C CA . LYS A 1 457 ? 6.858 12.832 5.558 1.00 43.15 437 LYS A CA 1
ATOM 3385 C C . LYS A 1 457 ? 8.257 12.321 5.880 1.00 42.34 437 LYS A C 1
ATOM 3386 O O . LYS A 1 457 ? 9.210 13.103 5.913 1.00 41.22 437 LYS A O 1
ATOM 3392 N N . THR A 1 458 ? 8.384 11.017 6.123 1.00 40.99 438 THR A N 1
ATOM 3393 C CA . THR A 1 458 ? 9.692 10.449 6.429 1.00 41.65 438 THR A CA 1
ATOM 3394 C C . THR A 1 458 ? 10.562 10.665 5.191 1.00 42.28 438 THR A C 1
ATOM 3395 O O . THR A 1 458 ? 11.760 10.952 5.292 1.00 43.07 438 THR A O 1
ATOM 3399 N N . ARG A 1 459 ? 9.938 10.541 4.022 1.00 41.06 439 ARG A N 1
ATOM 3400 C CA . ARG A 1 459 ? 10.629 10.724 2.756 1.00 38.97 439 ARG A CA 1
ATOM 3401 C C . ARG A 1 459 ? 11.081 12.164 2.545 1.00 37.41 439 ARG A C 1
ATOM 3402 O O . ARG A 1 459 ? 12.248 12.413 2.252 1.00 37.51 439 ARG A O 1
ATOM 3410 N N . LEU A 1 460 ? 10.153 13.108 2.679 1.00 34.91 440 LEU A N 1
ATOM 3411 C CA . LEU A 1 460 ? 10.471 14.515 2.477 1.00 33.50 440 LEU A CA 1
ATOM 3412 C C . LEU A 1 460 ? 11.549 15.026 3.410 1.00 32.98 440 LEU A C 1
ATOM 3413 O O . LEU A 1 460 ? 12.454 15.737 2.987 1.00 33.10 440 LEU A O 1
ATOM 3418 N N . TYR A 1 461 ? 11.448 14.671 4.684 1.00 33.29 441 TYR A N 1
ATOM 3419 C CA . TYR A 1 461 ? 12.431 15.106 5.667 1.00 31.55 441 TYR A CA 1
ATOM 3420 C C . TYR A 1 461 ? 13.788 14.448 5.427 1.00 30.70 441 TYR A C 1
ATOM 3421 O O . TYR A 1 461 ? 14.829 15.105 5.528 1.00 30.17 441 TYR A O 1
ATOM 3430 N N . LYS A 1 462 ? 13.774 13.158 5.095 1.00 30.42 442 LYS A N 1
ATOM 3431 C CA . LYS A 1 462 ? 15.007 12.420 4.826 1.00 31.23 442 LYS A CA 1
ATOM 3432 C C . LYS A 1 462 ? 15.824 13.079 3.713 1.00 30.82 442 LYS A C 1
ATOM 3433 O O . LYS A 1 462 ? 17.056 13.132 3.780 1.00 29.25 442 LYS A O 1
ATOM 3439 N N . ALA A 1 463 ? 15.120 13.565 2.692 1.00 30.31 443 ALA A N 1
ATOM 3440 C CA . ALA A 1 463 ? 15.738 14.220 1.550 1.00 31.03 443 ALA A CA 1
ATOM 3441 C C . ALA A 1 463 ? 16.408 15.529 1.957 1.00 31.80 443 ALA A C 1
ATOM 3442 O O . ALA A 1 463 ? 17.557 15.781 1.599 1.00 33.01 443 ALA A O 1
ATOM 3444 N N . ALA A 1 464 ? 15.687 16.366 2.692 1.00 31.84 444 ALA A N 1
ATOM 3445 C CA . ALA A 1 464 ? 16.246 17.631 3.143 1.00 33.56 444 ALA A CA 1
ATOM 3446 C C . ALA A 1 464 ? 17.516 17.378 3.977 1.00 35.19 444 ALA A C 1
ATOM 3447 O O . ALA A 1 464 ? 18.558 18.000 3.749 1.00 34.77 444 ALA A O 1
ATOM 3449 N N . GLN A 1 465 ? 17.430 16.456 4.933 1.00 34.95 445 GLN A N 1
ATOM 3450 C CA . GLN A 1 465 ? 18.574 16.149 5.783 1.00 34.92 445 GLN A CA 1
ATOM 3451 C C . GLN A 1 465 ? 19.788 15.652 5.002 1.00 34.21 445 GLN A C 1
ATOM 3452 O O . GLN A 1 465 ? 20.927 15.950 5.366 1.00 33.56 445 GLN A O 1
ATOM 3458 N N . ASP A 1 466 ? 19.560 14.900 3.931 1.00 33.78 446 ASP A N 1
ATOM 3459 C CA . ASP A 1 466 ? 20.681 14.406 3.144 1.00 32.96 446 ASP A CA 1
ATOM 3460 C C . ASP A 1 466 ? 21.409 15.570 2.493 1.00 31.63 446 ASP A C 1
ATOM 3461 O O . ASP A 1 466 ? 22.633 15.581 2.431 1.00 33.24 446 ASP A O 1
ATOM 3466 N N . ILE A 1 467 ? 20.661 16.562 2.028 1.00 30.00 447 ILE A N 1
ATOM 3467 C CA . ILE A 1 467 ? 21.266 17.736 1.397 1.00 29.21 447 ILE A CA 1
ATOM 3468 C C . ILE A 1 467 ? 22.060 18.545 2.428 1.00 29.11 447 ILE A C 1
ATOM 3469 O O . ILE A 1 467 ? 23.182 18.970 2.173 1.00 28.33 447 ILE A O 1
ATOM 3474 N N . ILE A 1 468 ? 21.459 18.744 3.596 1.00 30.18 448 ILE A N 1
ATOM 3475 C CA . ILE A 1 468 ? 22.065 19.496 4.686 1.00 30.42 448 ILE A CA 1
ATOM 3476 C C . ILE A 1 468 ? 23.366 18.862 5.155 1.00 31.04 448 ILE A C 1
ATOM 3477 O O . ILE A 1 468 ? 24.392 19.532 5.284 1.00 30.95 448 ILE A O 1
ATOM 3482 N N . TRP A 1 469 ? 23.312 17.565 5.423 1.00 31.44 449 TRP A N 1
ATOM 3483 C CA . TRP A 1 469 ? 24.482 16.852 5.895 1.00 32.70 449 TRP A CA 1
ATOM 3484 C C . TRP A 1 469 ? 25.619 16.927 4.890 1.00 33.53 449 TRP A C 1
ATOM 3485 O O . TRP A 1 469 ? 26.779 17.068 5.283 1.00 33.46 449 TRP A O 1
ATOM 3496 N N . GLN A 1 470 ? 25.304 16.845 3.596 1.00 34.20 450 GLN A N 1
ATOM 3497 C CA . GLN A 1 470 ? 26.367 16.897 2.601 1.00 35.19 450 GLN A CA 1
ATOM 3498 C C . GLN A 1 470 ? 26.927 18.290 2.376 1.00 33.65 450 GLN A C 1
ATOM 3499 O O . GLN A 1 470 ? 28.102 18.427 2.049 1.00 33.45 450 GLN A O 1
ATOM 3505 N N . GLU A 1 471 ? 26.113 19.325 2.569 1.00 33.62 451 GLU A N 1
ATOM 3506 C CA . GLU A 1 471 ? 26.607 20.690 2.377 1.00 34.55 451 GLU A CA 1
ATOM 3507 C C . GLU A 1 471 ? 27.325 21.209 3.627 1.00 33.61 451 GLU A C 1
ATOM 3508 O O . GLU A 1 471 ? 27.961 22.261 3.602 1.00 33.17 451 GLU A O 1
ATOM 3514 N N . SER A 1 472 ? 27.219 20.454 4.714 1.00 32.18 452 SER A N 1
ATOM 3515 C CA . SER A 1 472 ? 27.869 20.787 5.977 1.00 31.86 452 SER A CA 1
ATOM 3516 C C . SER A 1 472 ? 27.884 22.239 6.435 1.00 30.77 452 SER A C 1
ATOM 3517 O O . SER A 1 472 ? 28.955 22.820 6.614 1.00 32.25 452 SER A O 1
ATOM 3520 N N . PRO A 1 473 ? 26.710 22.851 6.626 1.00 29.37 453 PRO A N 1
ATOM 3521 C CA . PRO A 1 473 ? 26.722 24.241 7.083 1.00 29.16 453 PRO A CA 1
ATOM 3522 C C . PRO A 1 473 ? 27.113 24.287 8.560 1.00 30.16 453 PRO A C 1
ATOM 3523 O O . PRO A 1 473 ? 27.328 25.355 9.128 1.00 30.90 453 PRO A O 1
ATOM 3527 N N . TRP A 1 474 ? 27.207 23.107 9.168 1.00 30.94 454 TRP A N 1
ATOM 3528 C CA . TRP A 1 474 ? 27.555 22.963 10.581 1.00 29.94 454 TRP A CA 1
ATOM 3529 C C . TRP A 1 474 ? 28.763 22.065 10.818 1.00 30.06 454 TRP A C 1
ATOM 3530 O O . TRP A 1 474 ? 29.394 21.544 9.910 1.00 29.15 454 TRP A O 1
ATOM 3541 N N . ILE A 1 475 ? 29.038 21.893 12.102 1.00 31.45 455 ILE A N 1
ATOM 3542 C CA . ILE A 1 475 ? 30.050 20.989 12.610 1.00 30.97 455 ILE A CA 1
ATOM 3543 C C . ILE A 1 475 ? 29.211 20.344 13.722 1.00 30.27 455 ILE A C 1
ATOM 3544 O O . ILE A 1 475 ? 29.289 20.743 14.890 1.00 28.96 455 ILE A O 1
ATOM 3549 N N . PRO A 1 476 ? 28.330 19.395 13.355 1.00 28.91 456 PRO A N 1
ATOM 3550 C CA . PRO A 1 476 ? 27.520 18.759 14.398 1.00 28.83 456 PRO A CA 1
ATOM 3551 C C . PRO A 1 476 ? 28.466 18.095 15.389 1.00 26.66 456 PRO A C 1
ATOM 3552 O O . PRO A 1 476 ? 29.266 17.235 15.019 1.00 25.02 456 PRO A O 1
ATOM 3556 N N . LEU A 1 477 ? 28.389 18.522 16.644 1.00 24.80 457 LEU A N 1
ATOM 3557 C CA . LEU A 1 477 ? 29.272 17.997 17.677 1.00 23.47 457 LEU A CA 1
ATOM 3558 C C . LEU A 1 477 ? 28.801 16.731 18.344 1.00 21.67 457 LEU A C 1
ATOM 3559 O O . LEU A 1 477 ? 29.357 15.654 18.128 1.00 20.91 457 LEU A O 1
ATOM 3564 N N . VAL A 1 478 ? 27.772 16.860 19.163 1.00 20.22 458 VAL A N 1
ATOM 3565 C CA . VAL A 1 478 ? 27.263 15.710 19.885 1.00 20.08 458 VAL A CA 1
ATOM 3566 C C . VAL A 1 478 ? 25.800 15.887 20.218 1.00 19.26 458 VAL A C 1
ATOM 3567 O O . VAL A 1 478 ? 25.183 16.898 19.915 1.00 20.12 458 VAL A O 1
ATOM 3571 N N . VAL A 1 479 ? 25.255 14.867 20.849 1.00 20.46 459 VAL A N 1
ATOM 3572 C CA . VAL A 1 479 ? 23.895 14.908 21.327 1.00 19.91 459 VAL A CA 1
ATOM 3573 C C . VAL A 1 479 ? 24.086 14.463 22.765 1.00 20.18 459 VAL A C 1
ATOM 3574 O O . VAL A 1 479 ? 24.689 13.433 23.030 1.00 18.86 459 VAL A O 1
ATOM 3578 N N . GLU A 1 480 ? 23.605 15.264 23.696 1.00 21.42 460 GLU A N 1
ATOM 3579 C CA . GLU A 1 480 ? 23.756 14.931 25.095 1.00 23.28 460 GLU A CA 1
ATOM 3580 C C . GLU A 1 480 ? 23.010 13.685 25.543 1.00 22.42 460 GLU A C 1
ATOM 3581 O O . GLU A 1 480 ? 22.260 13.065 24.783 1.00 22.55 460 GLU A O 1
ATOM 3587 N N . LYS A 1 481 ? 23.255 13.328 26.797 1.00 22.14 461 LYS A N 1
ATOM 3588 C CA . LYS A 1 481 ? 22.597 12.213 27.461 1.00 22.05 461 LYS A CA 1
ATOM 3589 C C . LYS A 1 481 ? 22.075 12.841 28.739 1.00 20.96 461 LYS A C 1
ATOM 3590 O O . LYS A 1 481 ? 22.751 13.675 29.337 1.00 21.38 461 LYS A O 1
ATOM 3596 N N . LEU A 1 482 ? 20.866 12.473 29.141 1.00 19.99 462 LEU A N 1
ATOM 3597 C CA . LEU A 1 482 ? 20.301 12.999 30.373 1.00 18.31 462 LEU A CA 1
ATOM 3598 C C . LEU A 1 482 ? 20.743 12.062 31.483 1.00 19.10 462 LEU A C 1
ATOM 3599 O O . LEU A 1 482 ? 20.663 10.844 31.346 1.00 20.93 462 LEU A O 1
ATOM 3604 N N . VAL A 1 483 ? 21.239 12.627 32.571 1.00 18.72 463 VAL A N 1
ATOM 3605 C CA . VAL A 1 483 ? 21.698 11.822 33.681 1.00 19.24 463 VAL A CA 1
ATOM 3606 C C . VAL A 1 483 ? 20.753 12.063 34.841 1.00 21.10 463 VAL A C 1
ATOM 3607 O O . VAL A 1 483 ? 20.673 13.174 35.366 1.00 21.66 463 VAL A O 1
ATOM 3611 N N . SER A 1 484 ? 20.028 11.016 35.224 1.00 20.98 464 SER A N 1
ATOM 3612 C CA . SER A 1 484 ? 19.069 11.102 36.318 1.00 20.39 464 SER A CA 1
ATOM 3613 C C . SER A 1 484 ? 19.273 9.913 37.234 1.00 20.21 464 SER A C 1
ATOM 3614 O O . SER A 1 484 ? 20.067 9.027 36.940 1.00 21.66 464 SER A O 1
ATOM 3617 N N . ALA A 1 485 ? 18.560 9.894 38.348 1.00 19.88 465 ALA A N 1
ATOM 3618 C CA . ALA A 1 485 ? 18.677 8.792 39.289 1.00 20.48 465 ALA A CA 1
ATOM 3619 C C . ALA A 1 485 ? 17.495 8.773 40.247 1.00 21.11 465 ALA A C 1
ATOM 3620 O O . ALA A 1 485 ? 16.967 9.817 40.646 1.00 21.40 465 ALA A O 1
ATOM 3622 N N . HIS A 1 486 ? 17.079 7.574 40.619 1.00 20.71 466 HIS A N 1
ATOM 3623 C CA . HIS A 1 486 ? 15.962 7.438 41.526 1.00 21.99 466 HIS A CA 1
ATOM 3624 C C . HIS A 1 486 ? 16.199 6.268 42.464 1.00 21.72 466 HIS A C 1
ATOM 3625 O O . HIS A 1 486 ? 17.047 5.408 42.212 1.00 21.35 466 HIS A O 1
ATOM 3632 N N . SER A 1 487 ? 15.456 6.256 43.559 1.00 21.26 467 SER A N 1
ATOM 3633 C CA . SER A 1 487 ? 15.545 5.176 44.520 1.00 22.20 467 SER A CA 1
ATOM 3634 C C . SER A 1 487 ? 15.002 3.903 43.861 1.00 21.83 467 SER A C 1
ATOM 3635 O O . SER A 1 487 ? 14.082 3.961 43.047 1.00 19.63 467 SER A O 1
ATOM 3638 N N . LYS A 1 488 ? 15.583 2.760 44.209 1.00 23.15 468 LYS A N 1
ATOM 3639 C CA . LYS A 1 488 ? 15.153 1.472 43.671 1.00 23.65 468 LYS A CA 1
ATOM 3640 C C . LYS A 1 488 ? 13.674 1.241 43.994 1.00 23.90 468 LYS A C 1
ATOM 3641 O O . LYS A 1 488 ? 12.970 0.561 43.246 1.00 22.65 468 LYS A O 1
ATOM 3647 N N . ASN A 1 489 ? 13.222 1.811 45.113 1.00 22.83 469 ASN A N 1
ATOM 3648 C CA . ASN A 1 489 ? 11.838 1.688 45.565 1.00 23.54 469 ASN A CA 1
ATOM 3649 C C . ASN A 1 489 ? 10.833 2.386 44.650 1.00 23.73 469 ASN A C 1
ATOM 3650 O O . ASN A 1 489 ? 9.678 1.961 44.554 1.00 25.78 469 ASN A O 1
ATOM 3655 N N . LEU A 1 490 ? 11.267 3.461 43.995 1.00 21.09 470 LEU A N 1
ATOM 3656 C CA . LEU A 1 490 ? 10.397 4.228 43.110 1.00 18.45 470 LEU A CA 1
ATOM 3657 C C . LEU A 1 490 ? 10.381 3.629 41.724 1.00 16.63 470 LEU A C 1
ATOM 3658 O O . LEU A 1 490 ? 11.408 3.576 41.063 1.00 18.17 470 LEU A O 1
ATOM 3663 N N . THR A 1 491 ? 9.223 3.178 41.272 1.00 14.52 471 THR A N 1
ATOM 3664 C CA . THR A 1 491 ? 9.146 2.622 39.932 1.00 14.61 471 THR A CA 1
ATOM 3665 C C . THR A 1 491 ? 8.095 3.372 39.126 1.00 15.55 471 THR A C 1
ATOM 3666 O O . THR A 1 491 ? 7.205 4.024 39.690 1.00 14.13 471 THR A O 1
ATOM 3670 N N . GLY A 1 492 ? 8.210 3.290 37.805 1.00 14.58 472 GLY A N 1
ATOM 3671 C CA . GLY A 1 492 ? 7.252 3.956 36.955 1.00 14.22 472 GLY A CA 1
ATOM 3672 C C . GLY A 1 492 ? 7.477 5.445 36.845 1.00 16.38 472 GLY A C 1
ATOM 3673 O O . GLY A 1 492 ? 6.612 6.155 36.341 1.00 16.71 472 GLY A O 1
ATOM 3674 N N . PHE A 1 493 ? 8.626 5.921 37.319 1.00 18.62 473 PHE A N 1
ATOM 3675 C CA . PHE A 1 493 ? 8.954 7.339 37.245 1.00 21.92 473 PHE A CA 1
ATOM 3676 C C . PHE A 1 493 ? 10.102 7.514 36.263 1.00 23.25 473 PHE A C 1
ATOM 3677 O O . PHE A 1 493 ? 11.221 7.048 36.510 1.00 25.25 473 PHE A O 1
ATOM 3685 N N . TRP A 1 494 ? 9.838 8.198 35.156 1.00 23.09 474 TRP A N 1
ATOM 3686 C CA . TRP A 1 494 ? 10.851 8.360 34.120 1.00 23.39 474 TRP A CA 1
ATOM 3687 C C . TRP A 1 494 ? 11.180 9.763 33.634 1.00 24.03 474 TRP A C 1
ATOM 3688 O O . TRP A 1 494 ? 10.354 10.680 33.687 1.00 23.94 474 TRP A O 1
ATOM 3699 N N . ILE A 1 495 ? 12.400 9.911 33.130 1.00 22.70 475 ILE A N 1
ATOM 3700 C CA . ILE A 1 495 ? 12.840 11.172 32.566 1.00 20.42 475 ILE A CA 1
ATOM 3701 C C . ILE A 1 495 ? 12.576 11.012 31.065 1.00 21.50 475 ILE A C 1
ATOM 3702 O O . ILE A 1 495 ? 12.767 9.927 30.510 1.00 20.18 475 ILE A O 1
ATOM 3715 N N . PRO A 1 497 ? 13.224 12.392 26.970 1.00 21.11 477 PRO A N 1
ATOM 3716 C CA . PRO A 1 497 ? 14.291 13.051 26.214 1.00 20.96 477 PRO A CA 1
ATOM 3717 C C . PRO A 1 497 ? 14.242 14.577 26.249 1.00 21.78 477 PRO A C 1
ATOM 3718 O O . PRO A 1 497 ? 15.285 15.240 26.209 1.00 22.00 477 PRO A O 1
ATOM 3722 N N . ASP A 1 498 ? 13.034 15.131 26.330 1.00 22.15 478 ASP A N 1
ATOM 3723 C CA . ASP A 1 498 ? 12.854 16.581 26.380 1.00 20.81 478 ASP A CA 1
ATOM 3724 C C . ASP A 1 498 ? 13.056 17.111 27.796 1.00 19.79 478 ASP A C 1
ATOM 3725 O O . ASP A 1 498 ? 12.860 18.292 28.049 1.00 19.55 478 ASP A O 1
ATOM 3730 N N . THR A 1 499 ? 13.451 16.218 28.702 1.00 18.41 479 THR A N 1
ATOM 3731 C CA . THR A 1 499 ? 13.708 16.507 30.116 1.00 18.95 479 THR A CA 1
ATOM 3732 C C . THR A 1 499 ? 12.452 16.664 30.967 1.00 20.26 479 THR A C 1
ATOM 3733 O O . THR A 1 499 ? 12.489 17.252 32.051 1.00 20.76 479 THR A O 1
ATOM 3737 N N . GLY A 1 500 ? 11.336 16.147 30.470 1.00 21.38 480 GLY A N 1
ATOM 3738 C CA . GLY A 1 500 ? 10.100 16.206 31.227 1.00 21.94 480 GLY A CA 1
ATOM 3739 C C . GLY A 1 500 ? 9.950 14.866 31.929 1.00 22.92 480 GLY A C 1
ATOM 3740 O O . GLY A 1 500 ? 10.750 13.954 31.707 1.00 23.36 480 GLY A O 1
ATOM 3741 N N . PHE A 1 501 ? 8.941 14.717 32.772 1.00 22.43 481 PHE A N 1
ATOM 3742 C CA . PHE A 1 501 ? 8.776 13.448 33.455 1.00 21.53 481 PHE A CA 1
ATOM 3743 C C . PHE A 1 501 ? 7.531 12.691 33.023 1.00 21.35 481 PHE A C 1
ATOM 3744 O O . PHE A 1 501 ? 6.521 13.285 32.651 1.00 22.46 481 PHE A O 1
ATOM 3752 N N . SER A 1 502 ? 7.628 11.368 33.062 1.00 19.88 482 SER A N 1
ATOM 3753 C CA . SER A 1 502 ? 6.513 10.489 32.744 1.00 17.76 482 SER A CA 1
ATOM 3754 C C . SER A 1 502 ? 6.323 9.660 34.008 1.00 16.52 482 SER A C 1
ATOM 3755 O O . SER A 1 502 ? 7.168 8.847 34.363 1.00 14.17 482 SER A O 1
ATOM 3758 N N . PHE A 1 503 ? 5.214 9.876 34.700 1.00 17.50 483 PHE A N 1
ATOM 3759 C CA . PHE A 1 503 ? 4.974 9.162 35.942 1.00 17.31 483 PHE A CA 1
ATOM 3760 C C . PHE A 1 503 ? 3.553 8.637 36.092 1.00 19.12 483 PHE A C 1
ATOM 3761 O O . PHE A 1 503 ? 3.061 8.455 37.210 1.00 18.41 483 PHE A O 1
ATOM 3769 N N . GLU A 1 504 ? 2.907 8.381 34.956 1.00 22.02 484 GLU A N 1
ATOM 3770 C CA . GLU A 1 504 ? 1.549 7.857 34.934 1.00 25.46 484 GLU A CA 1
ATOM 3771 C C . GLU A 1 504 ? 1.406 6.700 35.926 1.00 25.12 484 GLU A C 1
ATOM 3772 O O . GLU A 1 504 ? 0.549 6.731 36.809 1.00 24.34 484 GLU A O 1
ATOM 3778 N N . ASP A 1 505 ? 2.264 5.691 35.793 1.00 24.42 485 ASP A N 1
ATOM 3779 C CA . ASP A 1 505 ? 2.197 4.519 36.658 1.00 22.83 485 ASP A CA 1
ATOM 3780 C C . ASP A 1 505 ? 3.221 4.475 37.779 1.00 20.69 485 ASP A C 1
ATOM 3781 O O . ASP A 1 505 ? 3.619 3.396 38.211 1.00 19.74 485 ASP A O 1
ATOM 3786 N N . ALA A 1 506 ? 3.642 5.641 38.256 1.00 18.26 486 ALA A N 1
ATOM 3787 C CA . ALA A 1 506 ? 4.617 5.700 39.333 1.00 15.35 486 ALA A CA 1
ATOM 3788 C C . ALA A 1 506 ? 4.090 4.977 40.578 1.00 15.12 486 ALA A C 1
ATOM 3789 O O . ALA A 1 506 ? 2.890 4.956 40.841 1.00 12.50 486 ALA A O 1
ATOM 3791 N N . ASP A 1 507 ? 4.995 4.376 41.341 1.00 16.43 487 ASP A N 1
ATOM 3792 C CA . ASP A 1 507 ? 4.600 3.658 42.545 1.00 18.39 487 ASP A CA 1
ATOM 3793 C C . ASP A 1 507 ? 5.794 3.518 43.489 1.00 19.57 487 ASP A C 1
ATOM 3794 O O . ASP A 1 507 ? 6.935 3.730 43.079 1.00 18.85 487 ASP A O 1
ATOM 3799 N N . LEU A 1 508 ? 5.517 3.165 44.744 1.00 22.54 488 LEU A N 1
ATOM 3800 C CA . LEU A 1 508 ? 6.536 2.986 45.780 1.00 26.97 488 LEU A CA 1
ATOM 3801 C C . LEU A 1 508 ? 6.352 1.675 46.513 1.00 30.88 488 LEU A C 1
ATOM 3802 O O . LEU A 1 508 ? 5.233 1.298 46.840 1.00 32.42 488 LEU A O 1
ATOM 3807 N N . GLN A 1 509 ? 7.451 0.990 46.793 1.00 34.89 489 GLN A N 1
ATOM 3808 C CA . GLN A 1 509 ? 7.378 -0.262 47.531 1.00 38.89 489 GLN A CA 1
ATOM 3809 C C . GLN A 1 509 ? 8.361 -0.227 48.703 1.00 41.33 489 GLN A C 1
ATOM 3810 O O . GLN A 1 509 ? 8.939 0.860 48.946 1.00 43.06 489 GLN A O 1
ATOM 3817 N N . ALA B 1 23 ? 113.182 -11.854 59.733 1.00 45.09 3 ALA B N 1
ATOM 3818 C CA . ALA B 1 23 ? 112.096 -12.377 60.622 1.00 46.29 3 ALA B CA 1
ATOM 3819 C C . ALA B 1 23 ? 110.797 -12.597 59.850 1.00 46.62 3 ALA B C 1
ATOM 3820 O O . ALA B 1 23 ? 110.223 -13.688 59.853 1.00 47.51 3 ALA B O 1
ATOM 3822 N N . ALA B 1 24 ? 110.329 -11.541 59.197 1.00 46.50 4 ALA B N 1
ATOM 3823 C CA . ALA B 1 24 ? 109.109 -11.596 58.404 1.00 45.26 4 ALA B CA 1
ATOM 3824 C C . ALA B 1 24 ? 109.239 -10.506 57.354 1.00 44.17 4 ALA B C 1
ATOM 3825 O O . ALA B 1 24 ? 109.403 -9.331 57.683 1.00 45.30 4 ALA B O 1
ATOM 3827 N N . LYS B 1 25 ? 109.174 -10.899 56.090 1.00 42.43 5 LYS B N 1
ATOM 3828 C CA . LYS B 1 25 ? 109.318 -9.947 55.002 1.00 40.66 5 LYS B CA 1
ATOM 3829 C C . LYS B 1 25 ? 108.024 -9.260 54.567 1.00 39.14 5 LYS B C 1
ATOM 3830 O O . LYS B 1 25 ? 107.254 -9.780 53.758 1.00 39.35 5 LYS B O 1
ATOM 3836 N N . ASP B 1 26 ? 107.804 -8.074 55.120 1.00 37.12 6 ASP B N 1
ATOM 3837 C CA . ASP B 1 26 ? 106.638 -7.270 54.804 1.00 35.04 6 ASP B CA 1
ATOM 3838 C C . ASP B 1 26 ? 107.177 -6.009 54.166 1.00 33.38 6 ASP B C 1
ATOM 3839 O O . ASP B 1 26 ? 108.002 -5.326 54.771 1.00 32.77 6 ASP B O 1
ATOM 3844 N N . VAL B 1 27 ? 106.755 -5.699 52.943 1.00 31.30 7 VAL B N 1
ATOM 3845 C CA . VAL B 1 27 ? 107.234 -4.465 52.329 1.00 29.35 7 VAL B CA 1
ATOM 3846 C C . VAL B 1 27 ? 106.096 -3.482 52.130 1.00 26.45 7 VAL B C 1
ATOM 3847 O O . VAL B 1 27 ? 104.971 -3.861 51.797 1.00 25.89 7 VAL B O 1
ATOM 3851 N N . VAL B 1 28 ? 106.401 -2.213 52.367 1.00 24.31 8 VAL B N 1
ATOM 3852 C CA . VAL B 1 28 ? 105.425 -1.158 52.213 1.00 21.71 8 VAL B CA 1
ATOM 3853 C C . VAL B 1 28 ? 105.799 -0.338 50.988 1.00 20.81 8 VAL B C 1
ATOM 3854 O O . VAL B 1 28 ? 106.938 0.110 50.853 1.00 21.07 8 VAL B O 1
ATOM 3858 N N . VAL B 1 29 ? 104.844 -0.172 50.081 1.00 19.35 9 VAL B N 1
ATOM 3859 C CA . VAL B 1 29 ? 105.070 0.616 48.876 1.00 18.24 9 VAL B CA 1
ATOM 3860 C C . VAL B 1 29 ? 104.238 1.891 48.982 1.00 18.44 9 VAL B C 1
ATOM 3861 O O . VAL B 1 29 ? 103.031 1.842 49.220 1.00 18.43 9 VAL B O 1
ATOM 3865 N N . ALA B 1 30 ? 104.887 3.036 48.819 1.00 18.24 10 ALA B N 1
ATOM 3866 C CA . ALA B 1 30 ? 104.188 4.308 48.896 1.00 17.90 10 ALA B CA 1
ATOM 3867 C C . ALA B 1 30 ? 103.921 4.817 47.492 1.00 16.95 10 ALA B C 1
ATOM 3868 O O . ALA B 1 30 ? 104.846 5.212 46.779 1.00 15.44 10 ALA B O 1
ATOM 3870 N N . VAL B 1 31 ? 102.656 4.806 47.092 1.00 17.35 11 VAL B N 1
ATOM 3871 C CA . VAL B 1 31 ? 102.301 5.277 45.763 1.00 18.50 11 VAL B CA 1
ATOM 3872 C C . VAL B 1 31 ? 101.680 6.673 45.796 1.00 21.15 11 VAL B C 1
ATOM 3873 O O . VAL B 1 31 ? 101.409 7.227 46.863 1.00 21.45 11 VAL B O 1
ATOM 3877 N N . GLY B 1 32 ? 101.447 7.244 44.625 1.00 23.91 12 GLY B N 1
ATOM 3878 C CA . GLY B 1 32 ? 100.946 8.602 44.579 1.00 28.20 12 GLY B CA 1
ATOM 3879 C C . GLY B 1 32 ? 99.474 8.913 44.691 1.00 31.00 12 GLY B C 1
ATOM 3880 O O . GLY B 1 32 ? 99.104 9.982 45.183 1.00 32.89 12 GLY B O 1
ATOM 3881 N N . SER B 1 33 ? 98.621 8.003 44.249 1.00 32.09 13 SER B N 1
ATOM 3882 C CA . SER B 1 33 ? 97.195 8.283 44.293 1.00 31.89 13 SER B CA 1
ATOM 3883 C C . SER B 1 33 ? 96.365 7.167 44.890 1.00 30.37 13 SER B C 1
ATOM 3884 O O . SER B 1 33 ? 96.890 6.120 45.254 1.00 31.58 13 SER B O 1
ATOM 3887 N N . ASN B 1 34 ? 95.063 7.406 44.997 1.00 28.36 14 ASN B N 1
ATOM 3888 C CA . ASN B 1 34 ? 94.155 6.411 45.530 1.00 25.96 14 ASN B CA 1
ATOM 3889 C C . ASN B 1 34 ? 93.827 5.394 44.449 1.00 23.40 14 ASN B C 1
ATOM 3890 O O . ASN B 1 34 ? 94.091 5.628 43.275 1.00 22.97 14 ASN B O 1
ATOM 3895 N N . PHE B 1 35 ? 93.256 4.265 44.855 1.00 21.42 15 PHE B N 1
ATOM 3896 C CA . PHE B 1 35 ? 92.904 3.196 43.931 1.00 18.72 15 PHE B CA 1
ATOM 3897 C C . PHE B 1 35 ? 91.448 3.291 43.502 1.00 18.52 15 PHE B C 1
ATOM 3898 O O . PHE B 1 35 ? 90.570 3.547 44.315 1.00 19.36 15 PHE B O 1
ATOM 3906 N N . THR B 1 36 ? 91.182 3.087 42.222 1.00 18.12 16 THR B N 1
ATOM 3907 C CA . THR B 1 36 ? 89.812 3.171 41.745 1.00 18.08 16 THR B CA 1
ATOM 3908 C C . THR B 1 36 ? 89.058 1.849 41.882 1.00 18.40 16 THR B C 1
ATOM 3909 O O . THR B 1 36 ? 87.948 1.824 42.391 1.00 19.76 16 THR B O 1
ATOM 3913 N N . THR B 1 37 ? 89.662 0.752 41.439 1.00 18.88 17 THR B N 1
ATOM 3914 C CA . THR B 1 37 ? 89.027 -0.566 41.518 1.00 18.96 17 THR B CA 1
ATOM 3915 C C . THR B 1 37 ? 90.052 -1.690 41.442 1.00 19.25 17 THR B C 1
ATOM 3916 O O . THR B 1 37 ? 91.088 -1.547 40.794 1.00 19.97 17 THR B O 1
ATOM 3920 N N . LEU B 1 38 ? 89.765 -2.814 42.087 1.00 19.23 18 LEU B N 1
ATOM 3921 C CA . LEU B 1 38 ? 90.697 -3.927 42.022 1.00 20.34 18 LEU B CA 1
ATOM 3922 C C . LEU B 1 38 ? 90.321 -4.907 40.919 1.00 21.03 18 LEU B C 1
ATOM 3923 O O . LEU B 1 38 ? 90.846 -6.014 40.866 1.00 20.47 18 LEU B O 1
ATOM 3928 N N . ASP B 1 39 ? 89.392 -4.493 40.053 1.00 22.41 19 ASP B N 1
ATOM 3929 C CA . ASP B 1 39 ? 88.992 -5.284 38.884 1.00 23.07 19 ASP B CA 1
ATOM 3930 C C . ASP B 1 39 ? 89.637 -4.543 37.716 1.00 23.92 19 ASP B C 1
ATOM 3931 O O . ASP B 1 39 ? 89.127 -3.511 37.256 1.00 24.85 19 ASP B O 1
ATOM 3936 N N . PRO B 1 40 ? 90.775 -5.062 37.223 1.00 23.38 20 PRO B N 1
ATOM 3937 C CA . PRO B 1 40 ? 91.540 -4.481 36.116 1.00 22.67 20 PRO B CA 1
ATOM 3938 C C . PRO B 1 40 ? 90.727 -4.030 34.903 1.00 22.58 20 PRO B C 1
ATOM 3939 O O . PRO B 1 40 ? 90.976 -2.965 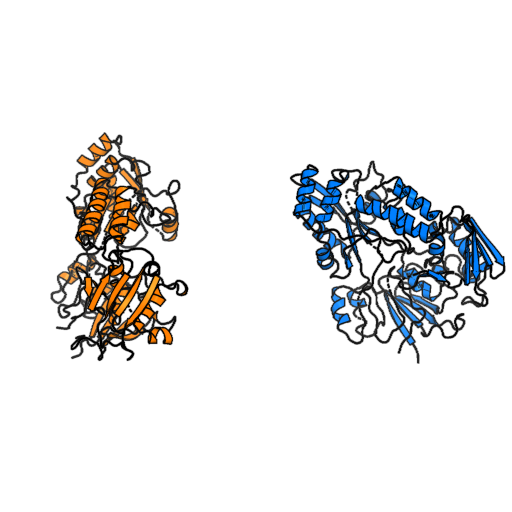34.344 1.00 23.07 20 PRO B O 1
ATOM 3943 N N . TYR B 1 41 ? 89.758 -4.840 34.500 1.00 22.12 21 TYR B N 1
ATOM 3944 C CA . TYR B 1 41 ? 88.944 -4.522 33.342 1.00 21.39 21 TYR B CA 1
ATOM 3945 C C . TYR B 1 41 ? 88.114 -3.262 33.523 1.00 22.50 21 TYR B C 1
ATOM 3946 O O . TYR B 1 41 ? 87.600 -2.705 32.552 1.00 22.61 21 TYR B O 1
ATOM 3955 N N . ASP B 1 42 ? 87.989 -2.798 34.758 1.00 22.00 22 ASP B N 1
ATOM 3956 C CA . ASP B 1 42 ? 87.162 -1.632 35.008 1.00 21.40 22 ASP B CA 1
ATOM 3957 C C . ASP B 1 42 ? 87.929 -0.408 35.490 1.00 19.86 22 ASP B C 1
ATOM 3958 O O . ASP B 1 42 ? 87.329 0.535 35.999 1.00 18.54 22 ASP B O 1
ATOM 3963 N N . ALA B 1 43 ? 89.248 -0.420 35.326 1.00 19.03 23 ALA B N 1
ATOM 3964 C CA . ALA B 1 43 ? 90.085 0.696 35.764 1.00 18.75 23 ALA B CA 1
ATOM 3965 C C . ALA B 1 43 ? 90.758 1.363 34.581 1.00 19.57 23 ALA B C 1
ATOM 3966 O O . ALA B 1 43 ? 91.193 0.687 33.651 1.00 20.02 23 ALA B O 1
ATOM 3968 N N . ASN B 1 44 ? 90.839 2.690 34.614 1.00 20.44 24 ASN B N 1
ATOM 3969 C CA . ASN B 1 44 ? 91.487 3.429 33.538 1.00 22.76 24 ASN B CA 1
ATOM 3970 C C . ASN B 1 44 ? 92.868 3.866 33.964 1.00 22.22 24 ASN B C 1
ATOM 3971 O O . ASN B 1 44 ? 93.667 4.296 33.138 1.00 21.85 24 ASN B O 1
ATOM 3976 N N . ASP B 1 45 ? 93.142 3.765 35.259 1.00 21.29 25 ASP B N 1
ATOM 3977 C CA . ASP B 1 45 ? 94.442 4.161 35.773 1.00 21.85 25 ASP B CA 1
ATOM 3978 C C . ASP B 1 45 ? 95.377 2.966 35.917 1.00 22.72 25 ASP B C 1
ATOM 3979 O O . ASP B 1 45 ? 95.030 1.951 36.522 1.00 23.28 25 ASP B O 1
ATOM 3984 N N . THR B 1 46 ? 96.567 3.091 35.346 1.00 23.36 26 THR B N 1
ATOM 3985 C CA . THR B 1 46 ? 97.547 2.025 35.427 1.00 23.46 26 THR B CA 1
ATOM 3986 C C . THR B 1 46 ? 97.868 1.655 36.874 1.00 22.39 26 THR B C 1
ATOM 3987 O O . THR B 1 46 ? 98.010 0.471 37.189 1.00 24.26 26 THR B O 1
ATOM 3991 N N . LEU B 1 47 ? 97.974 2.649 37.754 1.00 18.48 27 LEU B N 1
ATOM 3992 C CA . LEU B 1 47 ? 98.297 2.365 39.152 1.00 16.35 27 LEU B CA 1
ATOM 3993 C C . LEU B 1 47 ? 97.408 1.287 39.744 1.00 15.76 27 LEU B C 1
ATOM 3994 O O . LEU B 1 47 ? 97.896 0.361 40.375 1.00 14.25 27 LEU B O 1
ATOM 3999 N N . SER B 1 48 ? 96.100 1.396 39.550 1.00 17.91 28 SER B N 1
ATOM 4000 C CA . SER B 1 48 ? 95.200 0.391 40.104 1.00 18.45 28 SER B CA 1
ATOM 4001 C C . SER B 1 48 ? 95.483 -0.970 39.490 1.00 17.81 28 SER B C 1
ATOM 4002 O O . SER B 1 48 ? 95.429 -1.993 40.168 1.00 19.45 28 SER B O 1
ATOM 4005 N N . GLN B 1 49 ? 95.799 -0.979 38.205 1.00 16.07 29 GLN B N 1
ATOM 4006 C CA . GLN B 1 49 ? 96.102 -2.223 37.526 1.00 15.99 29 GLN B CA 1
ATOM 4007 C C . GLN B 1 49 ? 97.456 -2.782 37.963 1.00 16.45 29 GLN B C 1
ATOM 4008 O O . GLN B 1 49 ? 97.613 -3.995 38.112 1.00 16.56 29 GLN B O 1
ATOM 4014 N N . ALA B 1 50 ? 98.429 -1.899 38.171 1.00 16.66 30 ALA B N 1
ATOM 4015 C CA . ALA B 1 50 ? 99.765 -2.319 38.588 1.00 17.94 30 ALA B CA 1
ATOM 4016 C C . ALA B 1 50 ? 99.685 -3.032 39.926 1.00 18.77 30 ALA B C 1
ATOM 4017 O O . ALA B 1 50 ? 100.344 -4.048 40.141 1.00 19.83 30 ALA B O 1
ATOM 4019 N N . VAL B 1 51 ? 98.868 -2.490 40.820 1.00 19.11 31 VAL B N 1
ATOM 4020 C CA . VAL B 1 51 ? 98.670 -3.068 42.141 1.00 20.33 31 VAL B CA 1
ATOM 4021 C C . VAL B 1 51 ? 97.930 -4.416 42.050 1.00 19.73 31 VAL B C 1
ATOM 4022 O O . VAL B 1 51 ? 98.292 -5.380 42.723 1.00 18.22 31 VAL B O 1
ATOM 4026 N N . ALA B 1 52 ? 96.902 -4.482 41.209 1.00 19.90 32 ALA B N 1
ATOM 4027 C CA . ALA B 1 52 ? 96.129 -5.712 41.050 1.00 21.32 32 ALA B CA 1
ATOM 4028 C C . ALA B 1 52 ? 96.989 -6.894 40.582 1.00 21.67 32 ALA B C 1
ATOM 4029 O O . ALA B 1 52 ? 96.584 -8.055 40.695 1.00 18.90 32 ALA B O 1
ATOM 4031 N N . LYS B 1 53 ? 98.175 -6.599 40.060 1.00 22.66 33 LYS B N 1
ATOM 4032 C CA . LYS B 1 53 ? 99.067 -7.655 39.603 1.00 24.11 33 LYS B CA 1
ATOM 4033 C C . LYS B 1 53 ? 99.514 -8.545 40.760 1.00 23.69 33 LYS B C 1
ATOM 4034 O O . LYS B 1 53 ? 100.108 -9.603 40.550 1.00 23.15 33 LYS B O 1
ATOM 4040 N N . SER B 1 54 ? 99.214 -8.110 41.980 1.00 23.02 34 SER B N 1
ATOM 4041 C CA . SER B 1 54 ? 99.557 -8.865 43.176 1.00 22.96 34 SER B CA 1
ATOM 4042 C C . SER B 1 54 ? 98.842 -10.209 43.151 1.00 22.73 34 SER B C 1
ATOM 4043 O O . SER B 1 54 ? 99.430 -11.240 43.472 1.00 22.13 34 SER B O 1
ATOM 4046 N N . PHE B 1 55 ? 97.567 -10.184 42.773 1.00 22.05 35 PHE B N 1
ATOM 4047 C CA . PHE B 1 55 ? 96.756 -11.398 42.707 1.00 22.77 35 PHE B CA 1
ATOM 4048 C C . PHE B 1 55 ? 96.364 -11.810 41.290 1.00 21.28 35 PHE B C 1
ATOM 4049 O O . PHE B 1 55 ? 95.802 -12.878 41.085 1.00 22.99 35 PHE B O 1
ATOM 4057 N N . TYR B 1 56 ? 96.662 -10.972 40.311 1.00 18.56 36 TYR B N 1
ATOM 4058 C CA . TYR B 1 56 ? 96.276 -11.287 38.953 1.00 18.50 36 TYR B CA 1
ATOM 4059 C C . TYR B 1 56 ? 97.422 -11.453 37.989 1.00 18.73 36 TYR B C 1
ATOM 4060 O O . TYR B 1 56 ? 98.490 -10.873 38.165 1.00 21.01 36 TYR B O 1
ATOM 4069 N N . GLN B 1 57 ? 97.177 -12.261 36.967 1.00 16.45 37 GLN B N 1
ATOM 4070 C CA . GLN B 1 57 ? 98.145 -12.525 35.922 1.00 16.28 37 GLN B CA 1
ATOM 4071 C C . GLN B 1 57 ? 97.304 -12.669 34.658 1.00 15.64 37 GLN B C 1
ATOM 4072 O O . GLN B 1 57 ? 96.121 -13.009 34.728 1.00 14.61 37 GLN B O 1
ATOM 4078 N N . GLY B 1 58 ? 97.903 -12.380 33.512 1.00 14.65 38 GLY B N 1
ATOM 4079 C CA . GLY B 1 58 ? 97.185 -12.478 32.262 1.00 13.58 38 GLY B CA 1
ATOM 4080 C C . GLY B 1 58 ? 97.837 -13.594 31.500 1.00 15.15 38 GLY B C 1
ATOM 4081 O O . GLY B 1 58 ? 98.853 -14.115 31.967 1.00 15.79 38 GLY B O 1
ATOM 4082 N N . LEU B 1 59 ? 97.259 -13.972 30.358 1.00 14.60 39 LEU B N 1
ATOM 4083 C CA . LEU B 1 59 ? 97.819 -15.044 29.537 1.00 14.29 39 LEU B CA 1
ATOM 4084 C C . LEU B 1 59 ? 99.249 -14.685 29.146 1.00 14.61 39 LEU B C 1
ATOM 4085 O O . LEU B 1 59 ? 100.126 -15.555 29.062 1.00 13.15 39 LEU B O 1
ATOM 4090 N N . PHE B 1 60 ? 99.470 -13.388 28.934 1.00 13.84 40 PHE B N 1
ATOM 4091 C CA . PHE B 1 60 ? 100.777 -12.853 28.583 1.00 15.43 40 PHE B CA 1
ATOM 4092 C C . PHE B 1 60 ? 101.047 -11.594 29.392 1.00 16.68 40 PHE B C 1
ATOM 4093 O O . PHE B 1 60 ? 100.200 -11.157 30.172 1.00 18.48 40 PHE B O 1
ATOM 4101 N N . GLY B 1 61 ? 102.236 -11.024 29.212 1.00 16.13 41 GLY B N 1
ATOM 4102 C CA . GLY B 1 61 ? 102.598 -9.811 29.914 1.00 14.15 41 GLY B CA 1
ATOM 4103 C C . GLY B 1 61 ? 103.818 -9.159 29.292 1.00 15.53 41 GLY B C 1
ATOM 4104 O O . GLY B 1 61 ? 104.355 -9.655 28.299 1.00 14.17 41 GLY B O 1
ATOM 4105 N N . LEU B 1 62 ? 104.248 -8.031 29.856 1.00 15.94 42 LEU B N 1
ATOM 4106 C CA . LEU B 1 62 ? 105.432 -7.337 29.357 1.00 16.88 42 LEU B CA 1
ATOM 4107 C C . LEU B 1 62 ? 106.456 -7.248 30.485 1.00 19.94 42 LEU B C 1
ATOM 4108 O O . LEU B 1 62 ? 106.097 -7.051 31.648 1.00 19.03 42 LEU B O 1
ATOM 4113 N N . ASP B 1 63 ? 107.729 -7.414 30.143 1.00 23.23 43 ASP B N 1
ATOM 4114 C CA . ASP B 1 63 ? 108.787 -7.335 31.139 1.00 25.95 43 ASP B CA 1
ATOM 4115 C C . ASP B 1 63 ? 109.095 -5.854 31.351 1.00 27.91 43 ASP B C 1
ATOM 4116 O O . ASP B 1 63 ? 108.361 -4.998 30.852 1.00 28.01 43 ASP B O 1
ATOM 4121 N N . LYS B 1 64 ? 110.157 -5.537 32.085 1.00 29.29 44 LYS B N 1
ATOM 4122 C CA . LYS B 1 64 ? 110.471 -4.137 32.320 1.00 30.80 44 LYS B CA 1
ATOM 4123 C C . LYS B 1 64 ? 111.070 -3.454 31.103 1.00 31.54 44 LYS B C 1
ATOM 4124 O O . LYS B 1 64 ? 111.331 -2.257 31.128 1.00 33.03 44 LYS B O 1
ATOM 4130 N N . GLU B 1 65 ? 111.278 -4.216 30.036 1.00 32.42 45 GLU B N 1
ATOM 4131 C CA . GLU B 1 65 ? 111.819 -3.660 28.805 1.00 34.95 45 GLU B CA 1
ATOM 4132 C C . GLU B 1 65 ? 110.690 -3.570 27.782 1.00 36.52 45 GLU B C 1
ATOM 4133 O O . GLU B 1 65 ? 110.931 -3.399 26.582 1.00 37.05 45 GLU B O 1
ATOM 4147 N N . LYS B 1 67 ? 108.850 -5.845 26.663 1.00 34.01 47 LYS B N 1
ATOM 4148 C CA . LYS B 1 67 ? 108.843 -6.954 25.716 1.00 31.33 47 LYS B CA 1
ATOM 4149 C C . LYS B 1 67 ? 107.898 -8.041 26.188 1.00 30.67 47 LYS B C 1
ATOM 4150 O O . LYS B 1 67 ? 107.652 -8.168 27.386 1.00 30.90 47 LYS B O 1
ATOM 4156 N N . LEU B 1 68 ? 107.372 -8.820 25.248 1.00 30.70 48 LEU B N 1
ATOM 4157 C CA . LEU B 1 68 ? 106.420 -9.893 25.555 1.00 32.30 48 LEU B CA 1
ATOM 4158 C C . LEU B 1 68 ? 106.950 -11.103 26.311 1.00 32.30 48 LEU B C 1
ATOM 4159 O O . LEU B 1 68 ? 108.044 -11.585 26.048 1.00 32.48 48 LEU B O 1
ATOM 4164 N N . LYS B 1 69 ? 106.136 -11.589 27.246 1.00 33.45 49 LYS B N 1
ATOM 4165 C CA . LYS B 1 69 ? 106.438 -12.762 28.071 1.00 34.19 49 LYS B CA 1
ATOM 4166 C C . LYS B 1 69 ? 105.257 -13.711 27.981 1.00 35.13 49 LYS B C 1
ATOM 4167 O O . LYS B 1 69 ? 104.180 -13.346 27.507 1.00 36.92 49 LYS B O 1
ATOM 4173 N N . ASN B 1 70 ? 105.457 -14.926 28.468 1.00 34.96 50 ASN B N 1
ATOM 4174 C CA . ASN B 1 70 ? 104.381 -15.895 28.516 1.00 35.72 50 ASN B CA 1
ATOM 4175 C C . ASN B 1 70 ? 104.135 -16.040 30.007 1.00 34.31 50 ASN B C 1
ATOM 4176 O O . ASN B 1 70 ? 105.079 -16.245 30.767 1.00 33.50 50 ASN B O 1
ATOM 4181 N N . VAL B 1 71 ? 102.888 -15.899 30.441 1.00 32.36 51 VAL B N 1
ATOM 4182 C CA . VAL B 1 71 ? 102.610 -16.049 31.858 1.00 30.78 51 VAL B CA 1
ATOM 4183 C C . VAL B 1 71 ? 101.732 -17.281 32.054 1.00 31.17 51 VAL B C 1
ATOM 4184 O O . VAL B 1 71 ? 102.241 -18.394 32.217 1.00 29.92 51 VAL B O 1
ATOM 4188 N N . LEU B 1 72 ? 100.418 -17.095 32.038 1.00 31.74 52 LEU B N 1
ATOM 4189 C CA . LEU B 1 72 ? 99.523 -18.232 32.189 1.00 32.12 52 LEU B CA 1
ATOM 4190 C C . LEU B 1 72 ? 99.538 -19.057 30.905 1.00 33.13 52 LEU B C 1
ATOM 4191 O O . LEU B 1 72 ? 99.237 -20.243 30.918 1.00 33.55 52 LEU B O 1
ATOM 4196 N N . ALA B 1 73 ? 99.906 -18.422 29.796 1.00 34.14 53 ALA B N 1
ATOM 4197 C CA . ALA B 1 73 ? 99.961 -19.102 28.510 1.00 34.36 53 ALA B CA 1
ATOM 4198 C C . ALA B 1 73 ? 101.352 -19.656 28.213 1.00 34.95 53 ALA B C 1
ATOM 4199 O O . ALA B 1 73 ? 102.374 -18.989 28.428 1.00 33.59 53 ALA B O 1
ATOM 4201 N N . GLU B 1 74 ? 101.363 -20.887 27.706 1.00 34.95 54 GLU B N 1
ATOM 4202 C CA . GLU B 1 74 ? 102.580 -21.601 27.347 1.00 34.17 54 GLU B CA 1
ATOM 4203 C C . GLU B 1 74 ? 103.068 -21.067 25.997 1.00 31.73 54 GLU B C 1
ATOM 4204 O O . GLU B 1 74 ? 104.260 -20.831 25.797 1.00 31.25 54 GLU B O 1
ATOM 4210 N N . SER B 1 75 ? 102.129 -20.857 25.082 1.00 30.40 55 SER B N 1
ATOM 4211 C CA . SER B 1 75 ? 102.444 -20.346 23.752 1.00 28.93 55 SER B CA 1
ATOM 4212 C C . SER B 1 75 ? 101.144 -20.115 23.008 1.00 28.03 55 SER B C 1
ATOM 4213 O O . SER B 1 75 ? 100.071 -20.358 23.550 1.00 28.50 55 SER B O 1
ATOM 4216 N N . TYR B 1 76 ? 101.233 -19.654 21.764 1.00 28.47 56 TYR B N 1
ATOM 4217 C CA . TYR B 1 76 ? 100.024 -19.426 20.971 1.00 28.07 56 TYR B CA 1
ATOM 4218 C C . TYR B 1 76 ? 100.271 -19.440 19.461 1.00 28.00 56 TYR B C 1
ATOM 4219 O O . TYR B 1 76 ? 101.412 -19.435 18.994 1.00 27.82 56 TYR B O 1
ATOM 4228 N N . THR B 1 77 ? 99.175 -19.464 18.712 1.00 29.43 57 THR B N 1
ATOM 4229 C CA . THR B 1 77 ? 99.202 -19.485 17.257 1.00 30.10 57 THR B CA 1
ATOM 4230 C C . THR B 1 77 ? 98.162 -18.522 16.725 1.00 30.94 57 THR B C 1
ATOM 4231 O O . THR B 1 77 ? 97.182 -18.202 17.400 1.00 30.90 57 THR B O 1
ATOM 4235 N N . VAL B 1 78 ? 98.375 -18.072 15.498 1.00 30.95 58 VAL B N 1
ATOM 4236 C CA . VAL B 1 78 ? 97.439 -17.178 14.853 1.00 30.20 58 VAL B CA 1
ATOM 4237 C C . VAL B 1 78 ? 97.443 -17.565 13.386 1.00 30.95 58 VAL B C 1
ATOM 4238 O O . VAL B 1 78 ? 98.482 -17.913 12.830 1.00 30.85 58 VAL B O 1
ATOM 4242 N N . SER B 1 79 ? 96.272 -17.523 12.770 1.00 31.83 59 SER B N 1
ATOM 4243 C CA . SER B 1 79 ? 96.129 -17.873 11.367 1.00 32.15 59 SER B CA 1
ATOM 4244 C C . SER B 1 79 ? 96.704 -16.789 10.467 1.00 33.13 59 SER B C 1
ATOM 4245 O O . SER B 1 79 ? 96.871 -15.644 10.885 1.00 32.46 59 SER B O 1
ATOM 4248 N N . ASP B 1 80 ? 96.993 -17.155 9.223 1.00 35.19 60 ASP B N 1
ATOM 4249 C CA . ASP B 1 80 ? 97.545 -16.215 8.249 1.00 37.65 60 ASP B CA 1
ATOM 4250 C C . ASP B 1 80 ? 96.660 -14.984 8.031 1.00 36.94 60 ASP B C 1
ATOM 4251 O O . ASP B 1 80 ? 97.126 -13.946 7.562 1.00 35.05 60 ASP B O 1
ATOM 4256 N N . ASP B 1 81 ? 95.385 -15.103 8.378 1.00 37.67 61 ASP B N 1
ATOM 4257 C CA . ASP B 1 81 ? 94.446 -14.004 8.217 1.00 39.35 61 ASP B CA 1
ATOM 4258 C C . ASP B 1 81 ? 94.244 -13.221 9.509 1.00 39.30 61 ASP B C 1
ATOM 4259 O O . ASP B 1 81 ? 93.401 -12.328 9.568 1.00 40.33 61 ASP B O 1
ATOM 4264 N N . GLY B 1 82 ? 95.009 -13.566 10.540 1.00 37.77 62 GLY B N 1
ATOM 4265 C CA . GLY B 1 82 ? 94.919 -12.870 11.815 1.00 37.81 62 GLY B CA 1
ATOM 4266 C C . GLY B 1 82 ? 93.569 -12.853 12.515 1.00 38.06 62 GLY B C 1
ATOM 4267 O O . GLY B 1 82 ? 93.354 -12.056 13.436 1.00 39.29 62 GLY B O 1
ATOM 4268 N N . ILE B 1 83 ? 92.666 -13.739 12.097 1.00 36.16 63 ILE B N 1
ATOM 4269 C CA . ILE B 1 83 ? 91.326 -13.820 12.677 1.00 33.18 63 ILE B CA 1
ATOM 4270 C C . ILE B 1 83 ? 91.221 -14.880 13.765 1.00 31.53 63 ILE B C 1
ATOM 4271 O O . ILE B 1 83 ? 90.359 -14.802 14.643 1.00 30.46 63 ILE B O 1
ATOM 4276 N N . THR B 1 84 ? 92.109 -15.863 13.709 1.00 29.62 64 THR B N 1
ATOM 4277 C CA . THR B 1 84 ? 92.094 -16.952 14.674 1.00 28.57 64 THR B CA 1
ATOM 4278 C C . THR B 1 84 ? 93.346 -17.031 15.534 1.00 27.94 64 THR B C 1
ATOM 4279 O O . THR B 1 84 ? 94.462 -17.160 15.024 1.00 28.20 64 THR B O 1
ATOM 4283 N N . TYR B 1 85 ? 93.153 -16.948 16.844 1.00 25.99 65 TYR B N 1
ATOM 4284 C CA . TYR B 1 85 ? 94.259 -17.054 17.779 1.00 24.59 65 TYR B CA 1
ATOM 4285 C C . TYR B 1 85 ? 94.047 -18.317 18.585 1.00 23.51 65 TYR B C 1
ATOM 4286 O O . TYR B 1 85 ? 92.968 -18.531 19.127 1.00 22.74 65 TYR B O 1
ATOM 4295 N N . THR B 1 86 ? 95.067 -19.163 18.642 1.00 23.82 66 THR B N 1
ATOM 4296 C CA . THR B 1 86 ? 94.971 -20.410 19.390 1.00 24.67 66 THR B CA 1
ATOM 4297 C C . THR B 1 86 ? 95.998 -20.411 20.512 1.00 24.25 66 THR B C 1
ATOM 4298 O O . THR B 1 86 ? 97.192 -20.521 20.271 1.00 24.54 66 THR B O 1
ATOM 4302 N N . VAL B 1 87 ? 95.521 -20.301 21.742 1.00 25.09 67 VAL B N 1
ATOM 4303 C CA . VAL B 1 87 ? 96.403 -20.254 22.896 1.00 24.54 67 VAL B CA 1
ATOM 4304 C C . VAL B 1 87 ? 96.521 -21.572 23.651 1.00 25.88 67 VAL B C 1
ATOM 4305 O O . VAL B 1 87 ? 95.525 -22.251 23.924 1.00 27.04 67 VAL B O 1
ATOM 4309 N N . LYS B 1 88 ? 97.751 -21.931 23.992 1.00 27.16 68 LYS B N 1
ATOM 4310 C CA . LYS B 1 88 ? 97.988 -23.147 24.747 1.00 29.45 68 LYS B CA 1
ATOM 4311 C C . LYS B 1 88 ? 98.214 -22.686 26.182 1.00 28.94 68 LYS B C 1
ATOM 4312 O O . LYS B 1 88 ? 99.000 -21.775 26.428 1.00 28.15 68 LYS B O 1
ATOM 4318 N N . LEU B 1 89 ? 97.515 -23.313 27.122 1.00 28.63 69 LEU B N 1
ATOM 4319 C CA . LEU B 1 89 ? 97.616 -22.941 28.526 1.00 27.85 69 LEU B CA 1
ATOM 4320 C C . LEU B 1 89 ? 98.500 -23.869 29.338 1.00 28.19 69 LEU B C 1
ATOM 4321 O O . LEU B 1 89 ? 98.725 -25.021 28.966 1.00 28.64 69 LEU B O 1
ATOM 4326 N N . ARG B 1 90 ? 99.015 -23.343 30.443 1.00 27.98 70 ARG B N 1
ATOM 4327 C CA . ARG B 1 90 ? 99.831 -24.123 31.359 1.00 28.52 70 ARG B CA 1
ATOM 4328 C C . ARG B 1 90 ? 98.832 -24.929 32.180 1.00 29.51 70 ARG B C 1
ATOM 4329 O O . ARG B 1 90 ? 97.732 -24.450 32.467 1.00 29.53 70 ARG B O 1
ATOM 4337 N N . GLU B 1 91 ? 99.198 -26.147 32.563 1.00 31.52 71 GLU B N 1
ATOM 4338 C CA . GLU B 1 91 ? 98.280 -26.961 33.350 1.00 33.40 71 GLU B CA 1
ATOM 4339 C C . GLU B 1 91 ? 98.675 -27.079 34.818 1.00 31.07 71 GLU B C 1
ATOM 4340 O O . GLU B 1 91 ? 99.839 -26.892 35.189 1.00 30.08 71 GLU B O 1
ATOM 4346 N N . GLY B 1 92 ? 97.680 -27.369 35.647 1.00 28.00 72 GLY B N 1
ATOM 4347 C CA . GLY B 1 92 ? 97.912 -27.518 37.067 1.00 25.77 72 GLY B CA 1
ATOM 4348 C C . GLY B 1 92 ? 97.865 -26.220 37.841 1.00 27.43 72 GLY B C 1
ATOM 4349 O O . GLY B 1 92 ? 98.151 -26.224 39.034 1.00 28.17 72 GLY B O 1
ATOM 4350 N N . ILE B 1 93 ? 97.510 -25.111 37.189 1.00 27.44 73 ILE B N 1
ATOM 4351 C CA . ILE B 1 93 ? 97.453 -23.819 37.879 1.00 26.20 73 ILE B CA 1
ATOM 4352 C C . ILE B 1 93 ? 96.119 -23.604 38.576 1.00 25.66 73 ILE B C 1
ATOM 4353 O O . ILE B 1 93 ? 95.072 -24.001 38.062 1.00 25.58 73 ILE B O 1
ATOM 4358 N N . LYS B 1 94 ? 96.165 -22.955 39.738 1.00 24.85 74 LYS B N 1
ATOM 4359 C CA . LYS B 1 94 ? 94.961 -22.720 40.535 1.00 25.53 74 LYS B CA 1
ATOM 4360 C C . LYS B 1 94 ? 94.720 -21.285 40.997 1.00 25.51 74 LYS B C 1
ATOM 4361 O O . LYS B 1 94 ? 95.663 -20.508 41.186 1.00 25.78 74 LYS B O 1
ATOM 4367 N N . PHE B 1 95 ? 93.445 -20.944 41.177 1.00 24.76 75 PHE B N 1
ATOM 4368 C CA . PHE B 1 95 ? 93.070 -19.626 41.678 1.00 24.37 75 PHE B CA 1
ATOM 4369 C C . PHE B 1 95 ? 93.091 -19.724 43.203 1.00 24.14 75 PHE B C 1
ATOM 4370 O O . PHE B 1 95 ? 92.831 -20.789 43.778 1.00 21.92 75 PHE B O 1
ATOM 4378 N N . GLN B 1 96 ? 93.391 -18.600 43.845 1.00 25.06 76 GLN B N 1
ATOM 4379 C CA . GLN B 1 96 ? 93.466 -18.520 45.301 1.00 22.98 76 GLN B CA 1
ATOM 4380 C C . GLN B 1 96 ? 92.229 -19.061 46.011 1.00 21.38 76 GLN B C 1
ATOM 4381 O O . GLN B 1 96 ? 92.244 -19.237 47.228 1.00 20.85 76 GLN B O 1
ATOM 4387 N N . ASP B 1 97 ? 91.163 -19.338 45.264 1.00 20.12 77 ASP B N 1
ATOM 4388 C CA . ASP B 1 97 ? 89.947 -19.844 45.887 1.00 19.84 77 ASP B CA 1
ATOM 4389 C C . ASP B 1 97 ? 89.784 -21.357 45.749 1.00 21.61 77 ASP B C 1
ATOM 4390 O O . ASP B 1 97 ? 88.731 -21.910 46.063 1.00 21.50 77 ASP B O 1
ATOM 4395 N N . GLY B 1 98 ? 90.835 -22.026 45.287 1.00 23.56 78 GLY B N 1
ATOM 4396 C CA . GLY B 1 98 ? 90.771 -23.468 45.132 1.00 24.48 78 GLY B CA 1
ATOM 4397 C C . GLY B 1 98 ? 90.418 -23.969 43.738 1.00 24.72 78 GLY B C 1
ATOM 4398 O O . GLY B 1 98 ? 90.923 -25.012 43.316 1.00 23.94 78 GLY B O 1
ATOM 4399 N N . THR B 1 99 ? 89.556 -23.244 43.028 1.00 24.19 79 THR B N 1
ATOM 4400 C CA . THR B 1 99 ? 89.151 -23.645 41.685 1.00 24.86 79 THR B CA 1
ATOM 4401 C C . THR B 1 99 ? 90.364 -23.733 40.772 1.00 24.69 79 THR B C 1
ATOM 4402 O O . THR B 1 99 ? 91.424 -23.210 41.101 1.00 24.85 79 THR B O 1
ATOM 4406 N N . ASP B 1 100 ? 90.198 -24.391 39.625 1.00 25.55 80 ASP B N 1
ATOM 4407 C CA . ASP B 1 100 ? 91.283 -24.566 38.654 1.00 25.75 80 ASP B CA 1
ATOM 4408 C C . ASP B 1 100 ? 91.291 -23.510 37.564 1.00 24.46 80 ASP B C 1
ATOM 4409 O O . ASP B 1 100 ? 90.231 -23.038 37.137 1.00 23.21 80 ASP B O 1
ATOM 4414 N N . PHE B 1 101 ? 92.487 -23.147 37.108 1.00 22.01 81 PHE B N 1
ATOM 4415 C CA . PHE B 1 101 ? 92.600 -22.194 36.013 1.00 21.29 81 PHE B CA 1
ATOM 4416 C C . PHE B 1 101 ? 92.688 -23.007 34.721 1.00 22.03 81 PHE B C 1
ATOM 4417 O O . PHE B 1 101 ? 93.550 -23.884 34.595 1.00 20.41 81 PHE B O 1
ATOM 4425 N N . ASN B 1 102 ? 91.802 -22.714 33.767 1.00 22.80 82 ASN B N 1
ATOM 4426 C CA . ASN B 1 102 ? 91.772 -23.437 32.496 1.00 23.70 82 ASN B CA 1
ATOM 4427 C C . ASN B 1 102 ? 91.086 -22.680 31.346 1.00 24.58 82 ASN B C 1
ATOM 4428 O O . ASN B 1 102 ? 90.669 -21.529 31.497 1.00 23.87 82 ASN B O 1
ATOM 4433 N N . ALA B 1 103 ? 90.963 -23.334 30.194 1.00 24.44 83 ALA B N 1
ATOM 4434 C CA . ALA B 1 103 ? 90.340 -22.698 29.040 1.00 24.81 83 ALA B CA 1
ATOM 4435 C C . ALA B 1 103 ? 88.946 -22.181 29.390 1.00 24.06 83 ALA B C 1
ATOM 4436 O O . ALA B 1 103 ? 88.569 -21.076 28.990 1.00 22.50 83 ALA B O 1
ATOM 4438 N N . ALA B 1 104 ? 88.183 -22.976 30.138 1.00 23.64 84 ALA B N 1
ATOM 4439 C CA . ALA B 1 104 ? 86.837 -22.558 30.537 1.00 23.15 84 ALA B CA 1
ATOM 4440 C C . ALA B 1 104 ? 86.909 -21.223 31.282 1.00 23.09 84 ALA B C 1
ATOM 4441 O O . ALA B 1 104 ? 86.056 -20.359 31.112 1.00 24.68 84 ALA B O 1
ATOM 4443 N N . ALA B 1 105 ? 87.938 -21.063 32.108 1.00 22.65 85 ALA B N 1
ATOM 4444 C CA . ALA B 1 105 ? 88.111 -19.841 32.870 1.00 20.76 85 ALA B CA 1
ATOM 4445 C C . ALA B 1 105 ? 88.456 -18.697 31.934 1.00 19.81 85 ALA B C 1
ATOM 4446 O O . ALA B 1 105 ? 87.895 -17.613 32.049 1.00 21.54 85 ALA B O 1
ATOM 4448 N N . VAL B 1 106 ? 89.380 -18.938 31.012 1.00 18.75 86 VAL B N 1
ATOM 4449 C CA . VAL B 1 106 ? 89.779 -17.913 30.053 1.00 19.22 86 VAL B CA 1
ATOM 4450 C C . VAL B 1 106 ? 88.540 -17.419 29.313 1.00 20.54 86 VAL B C 1
ATOM 4451 O O . VAL B 1 106 ? 88.340 -16.217 29.144 1.00 20.65 86 VAL B O 1
ATOM 4455 N N . LYS B 1 107 ? 87.707 -18.365 28.886 1.00 21.52 87 LYS B N 1
ATOM 4456 C CA . LYS B 1 107 ? 86.484 -18.056 28.157 1.00 21.92 87 LYS B CA 1
ATOM 4457 C C . LYS B 1 107 ? 85.601 -17.127 28.977 1.00 21.39 87 LYS B C 1
ATOM 4458 O O . LYS B 1 107 ? 85.080 -16.133 28.471 1.00 19.77 87 LYS B O 1
ATOM 4464 N N . ALA B 1 108 ? 85.435 -17.465 30.249 1.00 22.46 88 ALA B N 1
ATOM 4465 C CA . ALA B 1 108 ? 84.623 -16.667 31.157 1.00 23.48 88 ALA B CA 1
ATOM 4466 C C . ALA B 1 108 ? 85.046 -15.194 31.137 1.00 24.76 88 ALA B C 1
ATOM 4467 O O . ALA B 1 108 ? 84.216 -14.309 30.908 1.00 25.70 88 ALA B O 1
ATOM 4469 N N . ASN B 1 109 ? 86.335 -14.943 31.358 1.00 23.64 89 ASN B N 1
ATOM 4470 C CA . ASN B 1 109 ? 86.872 -13.585 31.390 1.00 23.63 89 ASN B CA 1
ATOM 4471 C C . ASN B 1 109 ? 86.690 -12.781 30.112 1.00 24.29 89 ASN B C 1
ATOM 4472 O O . ASN B 1 109 ? 86.217 -11.645 30.150 1.00 22.65 89 ASN B O 1
ATOM 4477 N N . LEU B 1 110 ? 87.079 -13.361 28.985 1.00 25.27 90 LEU B N 1
ATOM 4478 C CA . LEU B 1 110 ? 86.961 -12.674 27.711 1.00 26.87 90 LEU B CA 1
ATOM 4479 C C . LEU B 1 110 ? 85.507 -12.443 27.331 1.00 28.58 90 LEU B C 1
ATOM 4480 O O . LEU B 1 110 ? 85.155 -11.383 26.818 1.00 29.28 90 LEU B O 1
ATOM 4485 N N . ASP B 1 111 ? 84.664 -13.439 27.580 1.00 30.32 91 ASP B N 1
ATOM 4486 C CA . ASP B 1 111 ? 83.236 -13.330 27.285 1.00 31.59 91 ASP B CA 1
ATOM 4487 C C . ASP B 1 111 ? 82.673 -12.142 28.057 1.00 30.92 91 ASP B C 1
ATOM 4488 O O . ASP B 1 111 ? 81.914 -11.331 27.524 1.00 29.92 91 ASP B O 1
ATOM 4493 N N . ARG B 1 112 ? 83.057 -12.067 29.326 1.00 28.20 92 ARG B N 1
ATOM 4494 C CA . ARG B 1 112 ? 82.613 -11.012 30.210 1.00 26.67 92 ARG B CA 1
ATOM 4495 C C . ARG B 1 112 ? 83.095 -9.644 29.754 1.00 27.11 92 ARG B C 1
ATOM 4496 O O . ARG B 1 112 ? 82.326 -8.690 29.706 1.00 28.32 92 ARG B O 1
ATOM 4504 N N . ALA B 1 113 ? 84.372 -9.556 29.410 1.00 26.93 93 ALA B N 1
ATOM 4505 C CA . ALA B 1 113 ? 84.960 -8.301 28.976 1.00 26.35 93 ALA B CA 1
ATOM 4506 C C . ALA B 1 113 ? 84.330 -7.732 27.718 1.00 26.83 93 ALA B C 1
ATOM 4507 O O . ALA B 1 113 ? 84.033 -6.543 27.653 1.00 26.62 93 ALA B O 1
ATOM 4509 N N . SER B 1 114 ? 84.137 -8.585 26.720 1.00 29.20 94 SER B N 1
ATOM 4510 C CA . SER B 1 114 ? 83.582 -8.172 25.434 1.00 31.77 94 SER B CA 1
ATOM 4511 C C . SER B 1 114 ? 82.088 -7.870 25.439 1.00 33.01 94 SER B C 1
ATOM 4512 O O . SER B 1 114 ? 81.596 -7.146 24.577 1.00 33.69 94 SER B O 1
ATOM 4515 N N . ASP B 1 115 ? 81.364 -8.436 26.397 1.00 32.95 95 ASP B N 1
ATOM 4516 C CA . ASP B 1 115 ? 79.933 -8.214 26.483 1.00 34.11 95 ASP B CA 1
ATOM 4517 C C . ASP B 1 115 ? 79.687 -6.748 26.829 1.00 33.97 95 ASP B C 1
ATOM 4518 O O . ASP B 1 115 ? 80.091 -6.277 27.889 1.00 35.16 95 ASP B O 1
ATOM 4523 N N . PRO B 1 116 ? 79.029 -5.999 25.934 1.00 33.54 96 PRO B N 1
ATOM 4524 C CA . PRO B 1 116 ? 78.784 -4.588 26.246 1.00 33.24 96 PRO B CA 1
ATOM 4525 C C . PRO B 1 116 ? 77.809 -4.354 27.399 1.00 32.23 96 PRO B C 1
ATOM 4526 O O . PRO B 1 116 ? 77.790 -3.275 27.984 1.00 32.44 96 PRO B O 1
ATOM 4530 N N . ALA B 1 117 ? 77.016 -5.366 27.733 1.00 30.34 97 ALA B N 1
ATOM 4531 C CA . ALA B 1 117 ? 76.043 -5.236 28.812 1.00 29.45 97 ALA B CA 1
ATOM 4532 C C . ALA B 1 117 ? 76.705 -5.017 30.163 1.00 29.33 97 ALA B C 1
ATOM 4533 O O . ALA B 1 117 ? 76.049 -4.585 31.114 1.00 29.31 97 ALA B O 1
ATOM 4535 N N . ASN B 1 118 ? 78.001 -5.318 30.243 1.00 28.57 98 ASN B N 1
ATOM 4536 C CA . ASN B 1 118 ? 78.754 -5.159 31.489 1.00 27.97 98 ASN B CA 1
ATOM 4537 C C . ASN B 1 118 ? 79.345 -3.765 31.646 1.00 27.43 98 ASN B C 1
ATOM 4538 O O . ASN B 1 118 ? 79.824 -3.410 32.718 1.00 25.85 98 ASN B O 1
ATOM 4543 N N . HIS B 1 119 ? 79.298 -2.986 30.570 1.00 29.87 99 HIS B N 1
ATOM 4544 C CA . HIS B 1 119 ? 79.802 -1.617 30.562 1.00 32.26 99 HIS B CA 1
ATOM 4545 C C . HIS B 1 119 ? 81.048 -1.433 31.426 1.00 31.20 99 HIS B C 1
ATOM 4546 O O . HIS B 1 119 ? 81.081 -0.600 32.333 1.00 32.98 99 HIS B O 1
ATOM 4553 N N . LEU B 1 120 ? 82.072 -2.227 31.132 1.00 29.40 100 LEU B N 1
ATOM 4554 C CA . LEU B 1 120 ? 83.335 -2.165 31.852 1.00 26.36 100 LEU B CA 1
ATOM 4555 C C . LEU B 1 120 ? 84.199 -1.124 31.163 1.00 25.01 100 LEU B C 1
ATOM 4556 O O . LEU B 1 120 ? 84.260 -1.078 29.940 1.00 23.88 100 LEU B O 1
ATOM 4561 N N . LYS B 1 121 ? 84.879 -0.299 31.946 1.00 23.81 101 LYS B N 1
ATOM 4562 C CA . LYS B 1 121 ? 85.694 0.763 31.383 1.00 23.31 101 LYS B CA 1
ATOM 4563 C C . LYS B 1 121 ? 86.615 0.401 30.236 1.00 23.30 101 LYS B C 1
ATOM 4564 O O . LYS B 1 121 ? 86.773 1.184 29.308 1.00 23.22 101 LYS B O 1
ATOM 4570 N N . ARG B 1 122 ? 87.209 -0.782 30.267 1.00 24.98 102 ARG B N 1
ATOM 4571 C CA . ARG B 1 122 ? 88.135 -1.144 29.205 1.00 26.13 102 ARG B CA 1
ATOM 4572 C C . ARG B 1 122 ? 87.541 -2.002 28.102 1.00 26.95 102 ARG B C 1
ATOM 4573 O O . ARG B 1 122 ? 88.254 -2.734 27.420 1.00 27.39 102 ARG B O 1
ATOM 4581 N N . HIS B 1 123 ? 86.232 -1.875 27.915 1.00 26.86 103 HIS B N 1
ATOM 4582 C CA . HIS B 1 123 ? 85.511 -2.617 26.892 1.00 28.38 103 HIS B CA 1
ATOM 4583 C C . HIS B 1 123 ? 86.126 -2.464 25.492 1.00 29.93 103 HIS B C 1
ATOM 4584 O O . HIS B 1 123 ? 86.266 -3.450 24.769 1.00 30.38 103 HIS B O 1
ATOM 4591 N N . ASN B 1 124 ? 86.492 -1.237 25.114 1.00 30.40 104 ASN B N 1
ATOM 4592 C CA . ASN B 1 124 ? 87.069 -0.982 23.791 1.00 30.40 104 ASN B CA 1
ATOM 4593 C C . ASN B 1 124 ? 88.206 -1.916 23.427 1.00 29.47 104 ASN B C 1
ATOM 4594 O O . ASN B 1 124 ? 88.464 -2.159 22.241 1.00 29.10 104 ASN B O 1
ATOM 4599 N N . LEU B 1 125 ? 88.884 -2.437 24.446 1.00 26.51 105 LEU B N 1
ATOM 4600 C CA . LEU B 1 125 ? 90.008 -3.338 24.236 1.00 24.16 105 LEU B CA 1
ATOM 4601 C C . LEU B 1 125 ? 89.570 -4.749 23.882 1.00 23.50 105 LEU B C 1
ATOM 4602 O O . LEU B 1 125 ? 90.388 -5.541 23.420 1.00 26.20 105 LEU B O 1
ATOM 4607 N N . TYR B 1 126 ? 88.290 -5.064 24.074 1.00 21.20 106 TYR B N 1
ATOM 4608 C CA . TYR B 1 126 ? 87.799 -6.417 23.788 1.00 21.46 106 TYR B CA 1
ATOM 4609 C C . TYR B 1 126 ? 86.660 -6.562 22.778 1.00 22.04 106 TYR B C 1
ATOM 4610 O O . TYR B 1 126 ? 86.350 -7.677 22.345 1.00 21.01 106 TYR B O 1
ATOM 4619 N N . LYS B 1 127 ? 86.052 -5.444 22.394 1.00 23.76 107 LYS B N 1
ATOM 4620 C CA . LYS B 1 127 ? 84.941 -5.466 21.448 1.00 25.82 107 LYS B CA 1
ATOM 4621 C C . LYS B 1 127 ? 85.217 -6.195 20.130 1.00 26.48 107 LYS B C 1
ATOM 4622 O O . LYS B 1 127 ? 84.284 -6.738 19.531 1.00 26.32 107 LYS B O 1
ATOM 4628 N N . ASN B 1 128 ? 86.478 -6.225 19.682 1.00 25.72 108 ASN B N 1
ATOM 4629 C CA . ASN B 1 128 ? 86.818 -6.903 18.425 1.00 24.13 108 ASN B CA 1
ATOM 4630 C C . ASN B 1 128 ? 86.902 -8.429 18.567 1.00 24.48 108 ASN B C 1
ATOM 4631 O O . ASN B 1 128 ? 87.270 -9.135 17.624 1.00 21.64 108 ASN B O 1
ATOM 4636 N N . ILE B 1 129 ? 86.568 -8.938 19.749 1.00 25.73 109 ILE B N 1
ATOM 4637 C CA . ILE B 1 129 ? 86.594 -10.380 19.970 1.00 27.05 109 ILE B CA 1
ATOM 4638 C C . ILE B 1 129 ? 85.215 -10.935 19.648 1.00 27.82 109 ILE B C 1
ATOM 4639 O O . ILE B 1 129 ? 84.238 -10.643 20.341 1.00 28.72 109 ILE B O 1
ATOM 4644 N N . ALA B 1 130 ? 85.139 -11.729 18.587 1.00 28.51 110 ALA B N 1
ATOM 4645 C CA . ALA B 1 130 ? 83.876 -12.317 18.170 1.00 28.72 110 ALA B CA 1
ATOM 4646 C C . ALA B 1 130 ? 83.381 -13.350 19.173 1.00 29.52 110 ALA B C 1
ATOM 4647 O O . ALA B 1 130 ? 82.278 -13.237 19.702 1.00 30.10 110 ALA B O 1
ATOM 4649 N N . LYS B 1 131 ? 84.206 -14.350 19.445 1.00 30.09 111 LYS B N 1
ATOM 4650 C CA . LYS B 1 131 ? 83.835 -15.411 20.370 1.00 31.06 111 LYS B CA 1
ATOM 4651 C C . LYS B 1 131 ? 85.088 -16.039 20.950 1.00 32.02 111 LYS B C 1
ATOM 4652 O O . LYS B 1 131 ? 86.184 -15.837 20.433 1.00 31.75 111 LYS B O 1
ATOM 4658 N N . THR B 1 132 ? 84.913 -16.807 22.019 1.00 33.05 112 THR B N 1
ATOM 4659 C CA . THR B 1 132 ? 86.018 -17.502 22.672 1.00 33.83 112 THR B CA 1
ATOM 4660 C C . THR B 1 132 ? 85.570 -18.938 22.935 1.00 35.15 112 THR B C 1
ATOM 4661 O O . THR B 1 132 ? 84.569 -19.171 23.617 1.00 34.92 112 THR B O 1
ATOM 4665 N N . GLU B 1 133 ? 86.311 -19.896 22.388 1.00 36.23 113 GLU B N 1
ATOM 4666 C CA . GLU B 1 133 ? 85.978 -21.303 22.550 1.00 37.50 113 GLU B CA 1
ATOM 4667 C C . GLU B 1 133 ? 86.969 -22.053 23.423 1.00 38.31 113 GLU B C 1
ATOM 4668 O O . GLU B 1 133 ? 88.180 -21.889 23.289 1.00 38.21 113 GLU B O 1
ATOM 4674 N N . ALA B 1 134 ? 86.445 -22.874 24.326 1.00 39.23 114 ALA B N 1
ATOM 4675 C CA . ALA B 1 134 ? 87.285 -23.683 25.202 1.00 39.84 114 ALA B CA 1
ATOM 4676 C C . ALA B 1 134 ? 87.436 -25.061 24.559 1.00 40.14 114 ALA B C 1
ATOM 4677 O O . ALA B 1 134 ? 86.672 -25.984 24.863 1.00 40.37 114 ALA B O 1
ATOM 4679 N N . ILE B 1 135 ? 88.412 -25.180 23.660 1.00 38.92 115 ILE B N 1
ATOM 4680 C CA . ILE B 1 135 ? 88.686 -26.427 22.952 1.00 38.68 115 ILE B CA 1
ATOM 4681 C C . ILE B 1 135 ? 88.894 -27.580 23.930 1.00 37.98 115 ILE B C 1
ATOM 4682 O O . ILE B 1 135 ? 88.191 -28.586 23.876 1.00 37.89 115 ILE B O 1
ATOM 4687 N N . ASP B 1 136 ? 89.873 -27.431 24.811 1.00 37.54 116 ASP B N 1
ATOM 4688 C CA . ASP B 1 136 ? 90.158 -28.433 25.833 1.00 38.28 116 ASP B CA 1
ATOM 4689 C C . ASP B 1 136 ? 90.757 -27.689 27.024 1.00 37.14 116 ASP B C 1
ATOM 4690 O O . ASP B 1 136 ? 91.256 -26.576 26.872 1.00 38.88 116 ASP B O 1
ATOM 4695 N N . PRO B 1 137 ? 90.713 -28.284 28.223 1.00 35.78 117 PRO B N 1
ATOM 4696 C CA . PRO B 1 137 ? 91.264 -27.613 29.407 1.00 34.69 117 PRO B CA 1
ATOM 4697 C C . PRO B 1 137 ? 92.534 -26.777 29.208 1.00 32.36 117 PRO B C 1
ATOM 4698 O O . PRO B 1 137 ? 92.755 -25.818 29.940 1.00 34.82 117 PRO B O 1
ATOM 4702 N N . THR B 1 138 ? 93.356 -27.122 28.223 1.00 29.87 118 THR B N 1
ATOM 4703 C CA . THR B 1 138 ? 94.594 -26.382 27.986 1.00 27.26 118 THR B CA 1
ATOM 4704 C C . THR B 1 138 ? 94.642 -25.668 26.643 1.00 26.51 118 THR B C 1
ATOM 4705 O O . THR B 1 138 ? 95.638 -25.027 26.314 1.00 26.38 118 THR B O 1
ATOM 4709 N N . THR B 1 139 ? 93.574 -25.777 25.866 1.00 25.66 119 THR B N 1
ATOM 4710 C CA . THR B 1 139 ? 93.542 -25.143 24.559 1.00 25.54 119 THR B CA 1
ATOM 4711 C C . THR B 1 139 ? 92.374 -24.184 24.402 1.00 27.21 119 THR B C 1
ATOM 4712 O O . THR B 1 139 ? 91.213 -24.579 24.535 1.00 28.08 119 THR B O 1
ATOM 4716 N N . VAL B 1 140 ? 92.692 -22.924 24.115 1.00 27.44 120 VAL B N 1
ATOM 4717 C CA . VAL B 1 140 ? 91.683 -21.888 23.929 1.00 27.25 120 VAL B CA 1
ATOM 4718 C C . VAL B 1 140 ? 91.776 -21.332 22.518 1.00 27.55 120 VAL B C 1
ATOM 4719 O O . VAL B 1 140 ? 92.875 -21.120 21.995 1.00 27.83 120 VAL B O 1
ATOM 4723 N N . LYS B 1 141 ? 90.619 -21.083 21.914 1.00 26.17 121 LYS B N 1
ATOM 4724 C CA . LYS B 1 141 ? 90.550 -20.575 20.557 1.00 24.67 121 LYS B CA 1
ATOM 4725 C C . LYS B 1 141 ? 89.726 -19.295 20.508 1.00 24.75 121 LYS B C 1
ATOM 4726 O O . LYS B 1 141 ? 88.522 -19.293 20.776 1.00 23.86 121 LYS B O 1
ATOM 4732 N N . ILE B 1 142 ? 90.396 -18.202 20.157 1.00 24.69 122 ILE B N 1
ATOM 4733 C CA . ILE B 1 142 ? 89.773 -16.884 20.076 1.00 23.79 122 ILE B CA 1
ATOM 4734 C C . ILE B 1 142 ? 89.642 -16.432 18.622 1.00 22.60 122 ILE B C 1
ATOM 4735 O O . ILE B 1 142 ? 90.590 -16.546 17.858 1.00 24.03 122 ILE B O 1
ATOM 4740 N N . THR B 1 143 ? 88.480 -15.922 18.232 1.00 22.03 123 THR B N 1
ATOM 4741 C CA . THR B 1 143 ? 88.324 -15.437 16.867 1.00 22.40 123 THR B CA 1
ATOM 4742 C C . THR B 1 143 ? 87.924 -13.953 16.904 1.00 21.03 123 THR B C 1
ATOM 4743 O O . THR B 1 143 ? 87.083 -13.537 17.704 1.00 19.56 123 THR B O 1
ATOM 4747 N N . LEU B 1 144 ? 88.549 -13.154 16.047 1.00 20.60 124 LEU B N 1
ATOM 4748 C CA . LEU B 1 144 ? 88.280 -11.723 16.004 1.00 20.96 124 LEU B CA 1
ATOM 4749 C C . LEU B 1 144 ? 87.260 -11.369 14.935 1.00 23.12 124 LEU B C 1
ATOM 4750 O O . LEU B 1 144 ? 86.899 -12.203 14.105 1.00 24.25 124 LEU B O 1
ATOM 4755 N N . LYS B 1 145 ? 86.791 -10.126 14.958 1.00 24.88 125 LYS B N 1
ATOM 4756 C CA . LYS B 1 145 ? 85.827 -9.675 13.970 1.00 25.40 125 LYS B CA 1
ATOM 4757 C C . LYS B 1 145 ? 86.585 -9.162 12.757 1.00 27.12 125 LYS B C 1
ATOM 4758 O O . LYS B 1 145 ? 86.125 -9.289 11.619 1.00 27.50 125 LYS B O 1
ATOM 4764 N N . GLN B 1 146 ? 87.760 -8.603 13.015 1.00 28.39 126 GLN B N 1
ATOM 4765 C CA . GLN B 1 146 ? 88.632 -8.084 11.971 1.00 30.32 126 GLN B CA 1
ATOM 4766 C C . GLN B 1 146 ? 90.058 -8.337 12.446 1.00 30.54 126 GLN B C 1
ATOM 4767 O O . GLN B 1 146 ? 90.289 -8.497 13.645 1.00 31.47 126 GLN B O 1
ATOM 4773 N N . PRO B 1 147 ? 91.032 -8.394 11.517 1.00 30.56 127 PRO B N 1
ATOM 4774 C CA . PRO B 1 147 ? 92.423 -8.631 11.928 1.00 28.81 127 PRO B CA 1
ATOM 4775 C C . PRO B 1 147 ? 92.918 -7.507 12.834 1.00 28.53 127 PRO B C 1
ATOM 4776 O O . PRO B 1 147 ? 92.473 -6.368 12.723 1.00 27.86 127 PRO B O 1
ATOM 4780 N N . PHE B 1 148 ? 93.837 -7.833 13.731 1.00 29.30 128 PHE B N 1
ATOM 4781 C CA . PHE B 1 148 ? 94.371 -6.842 14.652 1.00 29.39 128 PHE B CA 1
ATOM 4782 C C . PHE B 1 148 ? 95.660 -7.410 15.256 1.00 29.07 128 PHE B C 1
ATOM 4783 O O . PHE B 1 148 ? 95.647 -8.027 16.326 1.00 30.07 128 PHE B O 1
ATOM 4791 N N . SER B 1 149 ? 96.771 -7.2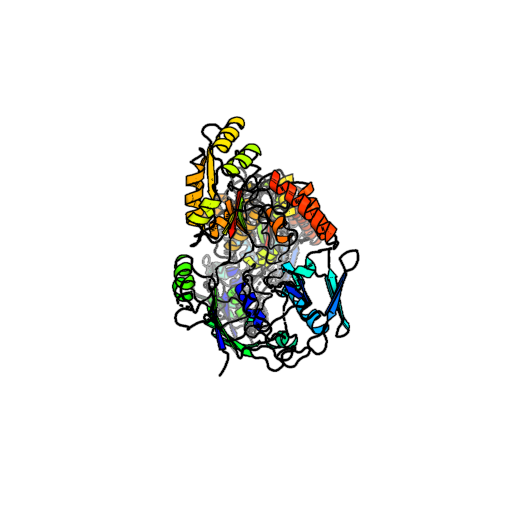00 14.556 1.00 25.69 129 SER B N 1
ATOM 4792 C CA . SER B 1 149 ? 98.063 -7.714 14.987 1.00 24.07 129 SER B CA 1
ATOM 4793 C C . SER B 1 149 ? 98.528 -7.208 16.355 1.00 24.71 129 SER B C 1
ATOM 4794 O O . SER B 1 149 ? 99.574 -7.627 16.859 1.00 25.53 129 SER B O 1
ATOM 4797 N N . ALA B 1 150 ? 97.761 -6.309 16.960 1.00 22.44 130 ALA B N 1
ATOM 4798 C CA . ALA B 1 150 ? 98.124 -5.793 18.270 1.00 21.95 130 ALA B CA 1
ATOM 4799 C C . ALA B 1 150 ? 97.372 -6.558 19.353 1.00 21.22 130 ALA B C 1
ATOM 4800 O O . ALA B 1 150 ? 97.523 -6.277 20.537 1.00 20.08 130 ALA B O 1
ATOM 4802 N N . PHE B 1 151 ? 96.567 -7.534 18.943 1.00 21.67 131 PHE B N 1
ATOM 4803 C CA . PHE B 1 151 ? 95.780 -8.318 19.893 1.00 22.28 131 PHE B CA 1
ATOM 4804 C C . PHE B 1 151 ? 96.591 -9.027 20.967 1.00 22.99 131 PHE B C 1
ATOM 4805 O O . PHE B 1 151 ? 96.156 -9.111 22.124 1.00 24.96 131 PHE B O 1
ATOM 4813 N N . ILE B 1 152 ? 97.749 -9.560 20.589 1.00 21.97 132 ILE B N 1
ATOM 4814 C CA . ILE B 1 152 ? 98.605 -10.249 21.548 1.00 20.49 132 ILE B CA 1
ATOM 4815 C C . ILE B 1 152 ? 98.965 -9.252 22.644 1.00 20.03 132 ILE B C 1
ATOM 4816 O O . ILE B 1 152 ? 98.969 -9.580 23.828 1.00 19.08 132 ILE B O 1
ATOM 4821 N N . ASN B 1 153 ? 99.246 -8.020 22.233 1.00 20.44 133 ASN B N 1
ATOM 4822 C CA . ASN B 1 153 ? 99.605 -6.968 23.160 1.00 22.00 133 ASN B CA 1
ATOM 4823 C C . ASN B 1 153 ? 98.454 -6.678 24.085 1.00 23.65 133 ASN B C 1
ATOM 4824 O O . ASN B 1 153 ? 98.662 -6.289 25.237 1.00 26.27 133 ASN B O 1
ATOM 4829 N N . ILE B 1 154 ? 97.239 -6.850 23.583 1.00 21.97 134 ILE B N 1
ATOM 4830 C CA . ILE B 1 154 ? 96.070 -6.635 24.412 1.00 21.31 134 ILE B CA 1
ATOM 4831 C C . ILE B 1 154 ? 96.028 -7.745 25.458 1.00 20.98 134 ILE B C 1
ATOM 4832 O O . ILE B 1 154 ? 95.650 -7.506 26.607 1.00 21.34 134 ILE B O 1
ATOM 4837 N N . LEU B 1 155 ? 96.419 -8.956 25.064 1.00 19.34 135 LEU B N 1
ATOM 4838 C CA . LEU B 1 155 ? 96.428 -10.069 26.006 1.00 19.32 135 LEU B CA 1
ATOM 4839 C C . LEU B 1 155 ? 97.544 -9.861 27.033 1.00 19.68 135 LEU B C 1
ATOM 4840 O O . LEU B 1 155 ? 97.507 -10.429 28.135 1.00 18.07 135 LEU B O 1
ATOM 4845 N N . ALA B 1 156 ? 98.527 -9.035 26.679 1.00 16.42 136 ALA B N 1
ATOM 4846 C CA . ALA B 1 156 ? 99.626 -8.772 27.589 1.00 15.39 136 ALA B CA 1
ATOM 4847 C C . ALA B 1 156 ? 99.356 -7.525 28.429 1.00 15.54 136 ALA B C 1
ATOM 4848 O O . ALA B 1 156 ? 100.139 -7.179 29.311 1.00 15.17 136 ALA B O 1
ATOM 4850 N N . HIS B 1 157 ? 98.242 -6.858 28.154 1.00 15.17 137 HIS B N 1
ATOM 4851 C CA . HIS B 1 157 ? 97.880 -5.645 28.869 1.00 16.28 137 HIS B CA 1
ATOM 4852 C C . HIS B 1 157 ? 97.442 -5.963 30.287 1.00 17.74 137 HIS B C 1
ATOM 4853 O O . HIS B 1 157 ? 96.681 -6.901 30.514 1.00 20.31 137 HIS B O 1
ATOM 4860 N N . PRO B 1 158 ? 97.912 -5.180 31.267 1.00 18.92 138 PRO B N 1
ATOM 4861 C CA . PRO B 1 158 ? 97.542 -5.417 32.666 1.00 19.61 138 PRO B CA 1
ATOM 4862 C C . PRO B 1 158 ? 96.040 -5.500 32.935 1.00 20.17 138 PRO B C 1
ATOM 4863 O O . PRO B 1 158 ? 95.611 -6.011 33.975 1.00 19.08 138 PRO B O 1
ATOM 4867 N N . ALA B 1 159 ? 95.241 -5.011 31.995 1.00 21.25 139 ALA B N 1
ATOM 4868 C CA . ALA B 1 159 ? 93.795 -5.031 32.165 1.00 21.53 139 ALA B CA 1
ATOM 4869 C C . ALA B 1 159 ? 93.204 -6.433 31.995 1.00 21.35 139 ALA B C 1
ATOM 4870 O O . ALA B 1 159 ? 92.272 -6.817 32.709 1.00 20.45 139 ALA B O 1
ATOM 4872 N N . THR B 1 160 ? 93.761 -7.204 31.067 1.00 19.85 140 THR B N 1
ATOM 4873 C CA . THR B 1 160 ? 93.242 -8.536 30.788 1.00 20.69 140 THR B CA 1
ATOM 4874 C C . THR B 1 160 ? 93.673 -9.606 31.768 1.00 21.91 140 THR B C 1
ATOM 4875 O O . THR B 1 160 ? 94.399 -10.529 31.409 1.00 22.97 140 THR B O 1
ATOM 4879 N N . ALA B 1 161 ? 93.204 -9.491 33.005 1.00 23.86 141 ALA B N 1
ATOM 4880 C CA . ALA B 1 161 ? 93.547 -10.457 34.042 1.00 24.24 141 ALA B CA 1
ATOM 4881 C C . ALA B 1 161 ? 92.670 -11.705 33.976 1.00 24.53 141 ALA B C 1
ATOM 4882 O O . ALA B 1 161 ? 91.532 -11.667 33.495 1.00 25.64 141 ALA B O 1
ATOM 4892 N N . ILE B 1 163 ? 90.576 -13.786 35.976 1.00 20.10 143 ILE B N 1
ATOM 4893 C CA . ILE B 1 163 ? 89.859 -13.833 37.236 1.00 19.54 143 ILE B CA 1
ATOM 4894 C C . ILE B 1 163 ? 89.129 -15.158 37.453 1.00 19.54 143 ILE B C 1
ATOM 4895 O O . ILE B 1 163 ? 88.661 -15.783 36.515 1.00 19.59 143 ILE B O 1
ATOM 4900 N N . SER B 1 164 ? 89.060 -15.587 38.706 1.00 19.74 144 SER B N 1
ATOM 4901 C CA . SER B 1 164 ? 88.381 -16.824 39.055 1.00 20.43 144 SER B CA 1
ATOM 4902 C C . SER B 1 164 ? 86.932 -16.764 38.614 1.00 20.14 144 SER B C 1
ATOM 4903 O O . SER B 1 164 ? 86.184 -15.899 39.060 1.00 21.83 144 SER B O 1
ATOM 4906 N N . PRO B 1 165 ? 86.511 -17.676 37.727 1.00 20.99 145 PRO B N 1
ATOM 4907 C CA . PRO B 1 165 ? 85.109 -17.645 37.283 1.00 20.95 145 PRO B CA 1
ATOM 4908 C C . PRO B 1 165 ? 84.146 -17.718 38.466 1.00 20.68 145 PRO B C 1
ATOM 4909 O O . PRO B 1 165 ? 83.066 -17.120 38.432 1.00 21.70 145 PRO B O 1
ATOM 4913 N N . ALA B 1 166 ? 84.555 -18.444 39.509 1.00 19.47 146 ALA B N 1
ATOM 4914 C CA . ALA B 1 166 ? 83.755 -18.601 40.726 1.00 19.16 146 ALA B CA 1
ATOM 4915 C C . ALA B 1 166 ? 83.659 -17.267 41.472 1.00 20.52 146 ALA B C 1
ATOM 4916 O O . ALA B 1 166 ? 82.634 -16.945 42.083 1.00 20.54 146 ALA B O 1
ATOM 4918 N N . ALA B 1 167 ? 84.741 -16.499 41.426 1.00 20.51 147 ALA B N 1
ATOM 4919 C CA . ALA B 1 167 ? 84.771 -15.200 42.070 1.00 20.22 147 ALA B CA 1
ATOM 4920 C C . ALA B 1 167 ? 83.767 -14.308 41.347 1.00 19.93 147 ALA B C 1
ATOM 4921 O O . ALA B 1 167 ? 82.992 -13.594 41.981 1.00 20.17 147 ALA B O 1
ATOM 4923 N N . LEU B 1 168 ? 83.779 -14.369 40.016 1.00 20.27 148 LEU B N 1
ATOM 4924 C CA . LEU B 1 168 ? 82.865 -13.576 39.195 1.00 20.49 148 LEU B CA 1
ATOM 4925 C C . LEU B 1 168 ? 81.415 -13.821 39.599 1.00 22.09 148 LEU B C 1
ATOM 4926 O O . LEU B 1 168 ? 80.611 -12.887 39.672 1.00 21.71 148 LEU B O 1
ATOM 4931 N N . GLU B 1 169 ? 81.085 -15.076 39.882 1.00 23.90 149 GLU B N 1
ATOM 4932 C CA . GLU B 1 169 ? 79.724 -15.414 40.277 1.00 25.13 149 GLU B CA 1
ATOM 4933 C C . GLU B 1 169 ? 79.383 -15.049 41.716 1.00 25.39 149 GLU B C 1
ATOM 4934 O O . GLU B 1 169 ? 78.276 -14.585 41.990 1.00 26.54 149 GLU B O 1
ATOM 4940 N N . LYS B 1 170 ? 80.316 -15.262 42.640 1.00 23.47 150 LYS B N 1
ATOM 4941 C CA . LYS B 1 170 ? 80.036 -14.953 44.032 1.00 23.51 150 LYS B CA 1
ATOM 4942 C C . LYS B 1 170 ? 79.918 -13.461 44.316 1.00 23.13 150 LYS B C 1
ATOM 4943 O O . LYS B 1 170 ? 78.939 -13.011 44.913 1.00 23.59 150 LYS B O 1
ATOM 4949 N N . TYR B 1 171 ? 80.907 -12.693 43.879 1.00 22.57 151 TYR B N 1
ATOM 4950 C CA . TYR B 1 171 ? 80.913 -11.260 44.139 1.00 22.38 151 TYR B CA 1
ATOM 4951 C C . TYR B 1 171 ? 80.159 -10.427 43.125 1.00 22.87 151 TYR B C 1
ATOM 4952 O O . TYR B 1 171 ? 79.698 -9.334 43.444 1.00 20.68 151 TYR B O 1
ATOM 4961 N N . GLY B 1 172 ? 80.044 -10.936 41.903 1.00 25.46 152 GLY B N 1
ATOM 4962 C CA . GLY B 1 172 ? 79.337 -10.202 40.866 1.00 28.18 152 GLY B CA 1
ATOM 4963 C C . GLY B 1 172 ? 79.844 -8.779 40.703 1.00 28.92 152 GLY B C 1
ATOM 4964 O O . GLY B 1 172 ? 81.044 -8.546 40.575 1.00 29.47 152 GLY B O 1
ATOM 4965 N N . LYS B 1 173 ? 78.927 -7.821 40.720 1.00 30.60 153 LYS B N 1
ATOM 4966 C CA . LYS B 1 173 ? 79.283 -6.418 40.563 1.00 32.83 153 LYS B CA 1
ATOM 4967 C C . LYS B 1 173 ? 80.204 -5.906 41.666 1.00 33.07 153 LYS B C 1
ATOM 4968 O O . LYS B 1 173 ? 80.674 -4.767 41.602 1.00 33.57 153 LYS B O 1
ATOM 4974 N N . GLU B 1 174 ? 80.464 -6.728 42.679 1.00 32.58 154 GLU B N 1
ATOM 4975 C CA . GLU B 1 174 ? 81.351 -6.306 43.761 1.00 32.42 154 GLU B CA 1
ATOM 4976 C C . GLU B 1 174 ? 82.737 -6.931 43.616 1.00 29.87 154 GLU B C 1
ATOM 4977 O O . GLU B 1 174 ? 83.570 -6.819 44.523 1.00 27.88 154 GLU B O 1
ATOM 4983 N N . ILE B 1 175 ? 82.975 -7.574 42.468 1.00 26.39 155 ILE B N 1
ATOM 4984 C CA . ILE B 1 175 ? 84.255 -8.219 42.184 1.00 23.97 155 ILE B CA 1
ATOM 4985 C C . ILE B 1 175 ? 85.426 -7.249 42.348 1.00 24.09 155 ILE B C 1
ATOM 4986 O O . ILE B 1 175 ? 86.546 -7.662 42.666 1.00 24.16 155 ILE B O 1
ATOM 4991 N N . GLY B 1 176 ? 85.157 -5.961 42.141 1.00 22.52 156 GLY B N 1
ATOM 4992 C CA . GLY B 1 176 ? 86.194 -4.957 42.261 1.00 21.75 156 GLY B CA 1
ATOM 4993 C C . GLY B 1 176 ? 86.746 -4.749 43.658 1.00 22.10 156 GLY B C 1
ATOM 4994 O O . GLY B 1 176 ? 87.791 -4.112 43.825 1.00 22.33 156 GLY B O 1
ATOM 4995 N N . PHE B 1 177 ? 86.062 -5.271 44.669 1.00 21.32 157 PHE B N 1
ATOM 4996 C CA . PHE B 1 177 ? 86.537 -5.109 46.039 1.00 21.79 157 PHE B CA 1
ATOM 4997 C C . PHE B 1 177 ? 87.192 -6.361 46.580 1.00 22.44 157 PHE B C 1
ATOM 4998 O O . PHE B 1 177 ? 87.955 -6.296 47.544 1.00 23.95 157 PHE B O 1
ATOM 5006 N N . TYR B 1 178 ? 86.890 -7.502 45.969 1.00 22.27 158 TYR B N 1
ATOM 5007 C CA . TYR B 1 178 ? 87.429 -8.764 46.446 1.00 22.36 158 TYR B CA 1
ATOM 5008 C C . TYR B 1 178 ? 88.038 -9.592 45.337 1.00 22.58 158 TYR B C 1
ATOM 5009 O O . TYR B 1 178 ? 87.485 -10.618 44.939 1.00 23.62 158 TYR B O 1
ATOM 5018 N N . PRO B 1 179 ? 89.200 -9.165 44.830 1.00 22.85 159 PRO B N 1
ATOM 5019 C CA . PRO B 1 179 ? 89.893 -9.880 43.751 1.00 21.43 159 PRO B CA 1
ATOM 5020 C C . PRO B 1 179 ? 90.293 -11.299 44.126 1.00 20.35 159 PRO B C 1
ATOM 5021 O O . PRO B 1 179 ? 90.666 -11.563 45.264 1.00 22.03 159 PRO B O 1
ATOM 5025 N N . VAL B 1 180 ? 90.195 -12.213 43.169 1.00 19.13 160 VAL B N 1
ATOM 5026 C CA . VAL B 1 180 ? 90.573 -13.607 43.389 1.00 17.92 160 VAL B CA 1
ATOM 5027 C C . VAL B 1 180 ? 91.245 -14.095 42.120 1.00 17.22 160 VAL B C 1
ATOM 5028 O O . VAL B 1 180 ? 90.570 -14.399 41.133 1.00 18.26 160 VAL B O 1
ATOM 5032 N N . GLY B 1 181 ? 92.575 -14.160 42.143 1.00 15.93 161 GLY B N 1
ATOM 5033 C CA . GLY B 1 181 ? 93.308 -14.585 40.966 1.00 14.67 161 GLY B CA 1
ATOM 5034 C C . GLY B 1 181 ? 94.239 -15.766 41.144 1.00 15.07 161 GLY B C 1
ATOM 5035 O O . GLY B 1 181 ? 94.048 -16.609 42.023 1.00 16.41 161 GLY B O 1
ATOM 5036 N N . THR B 1 182 ? 95.250 -15.826 40.287 1.00 14.16 162 THR B N 1
ATOM 5037 C CA . THR B 1 182 ? 96.228 -16.902 40.316 1.00 15.45 162 THR B CA 1
ATOM 5038 C C . THR B 1 182 ? 97.572 -16.398 40.830 1.00 17.17 162 THR B C 1
ATOM 5039 O O . THR B 1 182 ? 98.473 -17.187 41.116 1.00 17.91 162 THR B O 1
ATOM 5043 N N . GLY B 1 183 ? 97.689 -15.077 40.953 1.00 18.66 163 GLY B N 1
ATOM 5044 C CA . GLY B 1 183 ? 98.928 -14.451 41.390 1.00 17.94 163 GLY B CA 1
ATOM 5045 C C . GLY B 1 183 ? 99.553 -14.927 42.690 1.00 17.34 163 GLY B C 1
ATOM 5046 O O . GLY B 1 183 ? 98.971 -15.749 43.410 1.00 16.36 163 GLY B O 1
ATOM 5047 N N . PRO B 1 184 ? 100.759 -14.418 43.011 1.00 16.19 164 PRO B N 1
ATOM 5048 C CA . PRO B 1 184 ? 101.520 -14.749 44.218 1.00 16.33 164 PRO B CA 1
ATOM 5049 C C . PRO B 1 184 ? 100.927 -14.218 45.525 1.00 18.01 164 PRO B C 1
ATOM 5050 O O . PRO B 1 184 ? 101.293 -14.681 46.610 1.00 18.39 164 PRO B O 1
ATOM 5054 N N . TYR B 1 185 ? 100.016 -13.252 45.438 1.00 19.11 165 TYR B N 1
ATOM 5055 C CA . TYR B 1 185 ? 99.411 -12.714 46.656 1.00 19.54 165 TYR B CA 1
ATOM 5056 C C . TYR B 1 185 ? 97.887 -12.726 46.664 1.00 19.79 165 TYR B C 1
ATOM 5057 O O . TYR B 1 185 ? 97.246 -12.529 45.640 1.00 18.40 165 TYR B O 1
ATOM 5066 N N . GLU B 1 186 ? 97.334 -12.980 47.847 1.00 23.07 166 GLU B N 1
ATOM 5067 C CA . GLU B 1 186 ? 95.897 -12.991 48.096 1.00 24.75 166 GLU B CA 1
ATOM 5068 C C . GLU B 1 186 ? 95.616 -11.636 48.735 1.00 24.97 166 GLU B C 1
ATOM 5069 O O . GLU B 1 186 ? 96.520 -10.997 49.282 1.00 24.15 166 GLU B O 1
ATOM 5075 N N . LEU B 1 187 ? 94.367 -11.197 48.680 1.00 25.94 167 LEU B N 1
ATOM 5076 C CA . LEU B 1 187 ? 93.998 -9.938 49.308 1.00 24.90 167 LEU B CA 1
ATOM 5077 C C . LEU B 1 187 ? 93.928 -10.219 50.804 1.00 24.54 167 LEU B C 1
ATOM 5078 O O . LEU B 1 187 ? 93.409 -11.249 51.236 1.00 22.73 167 LEU B O 1
ATOM 5083 N N . ASP B 1 188 ? 94.471 -9.309 51.592 1.00 26.19 168 ASP B N 1
ATOM 5084 C CA . ASP B 1 188 ? 94.439 -9.468 53.030 1.00 29.16 168 ASP B CA 1
ATOM 5085 C C . ASP B 1 188 ? 93.333 -8.561 53.573 1.00 29.75 168 ASP B C 1
ATOM 5086 O O . ASP B 1 188 ? 92.546 -8.959 54.438 1.00 30.19 168 ASP B O 1
ATOM 5091 N N . THR B 1 189 ? 93.272 -7.344 53.040 1.00 29.41 169 THR B N 1
ATOM 5092 C CA . THR B 1 189 ? 92.270 -6.373 53.451 1.00 28.46 169 THR B CA 1
ATOM 5093 C C . THR B 1 189 ? 92.414 -5.104 52.640 1.00 28.24 169 THR B C 1
ATOM 5094 O O . THR B 1 189 ? 93.524 -4.668 52.350 1.00 27.58 169 THR B O 1
ATOM 5098 N N . TRP B 1 190 ? 91.288 -4.512 52.265 1.00 29.38 170 TRP B N 1
ATOM 5099 C CA . TRP B 1 190 ? 91.330 -3.262 51.531 1.00 29.47 170 TRP B CA 1
ATOM 5100 C C . TRP B 1 190 ? 90.608 -2.175 52.334 1.00 30.88 170 TRP B C 1
ATOM 5101 O O . TRP B 1 190 ? 89.379 -2.165 52.415 1.00 31.26 170 TRP B O 1
ATOM 5112 N N . ASN B 1 191 ? 91.390 -1.285 52.946 0.97 33.78 171 ASN B N 1
ATOM 5113 C CA . ASN B 1 191 ? 90.862 -0.161 53.722 1.00 37.29 171 ASN B CA 1
ATOM 5114 C C . ASN B 1 191 ? 90.578 0.985 52.764 1.00 39.85 171 ASN B C 1
ATOM 5115 O O . ASN B 1 191 ? 91.456 1.806 52.508 1.00 39.95 171 ASN B O 1
ATOM 5120 N N . GLN B 1 192 ? 89.360 1.036 52.235 0.65 42.36 172 GLN B N 1
ATOM 5121 C CA . GLN B 1 192 ? 88.985 2.080 51.292 1.00 44.54 172 GLN B CA 1
ATOM 5122 C C . GLN B 1 192 ? 89.607 3.422 51.630 0.64 46.14 172 GLN B C 1
ATOM 5123 O O . GLN B 1 192 ? 89.786 3.762 52.802 0.60 46.27 172 GLN B O 1
ATOM 5129 N N . THR B 1 193 ? 89.941 4.173 50.583 1.00 47.50 173 THR B N 1
ATOM 5130 C CA . THR B 1 193 ? 90.561 5.484 50.719 1.00 47.49 173 THR B CA 1
ATOM 5131 C C . THR B 1 193 ? 91.872 5.326 51.483 1.00 46.89 173 THR B C 1
ATOM 5132 O O . THR B 1 193 ? 92.398 6.277 52.064 0.64 47.73 173 THR B O 1
ATOM 5136 N N . ASP B 1 194 ? 92.388 4.102 51.476 0.92 44.88 174 ASP B N 1
ATOM 5137 C CA . ASP B 1 194 ? 93.648 3.791 52.133 1.00 43.07 174 ASP B CA 1
ATOM 5138 C C . ASP B 1 194 ? 94.336 2.577 51.523 0.60 40.29 174 ASP B C 1
ATOM 5139 O O . ASP B 1 194 ? 93.980 2.107 50.433 1.00 39.37 174 ASP B O 1
ATOM 5144 N N . PHE B 1 195 ? 95.317 2.072 52.260 1.00 36.11 175 PHE B N 1
ATOM 5145 C CA . PHE B 1 195 ? 96.129 0.946 51.834 1.00 32.30 175 PHE B CA 1
ATOM 5146 C C . PHE B 1 195 ? 95.429 -0.358 51.471 1.00 29.07 175 PHE B C 1
ATOM 5147 O O . PHE B 1 195 ? 94.355 -0.698 51.978 1.00 26.98 175 PHE B O 1
ATOM 5155 N N . VAL B 1 196 ? 96.076 -1.081 50.570 1.00 25.27 176 VAL B N 1
ATOM 5156 C CA . VAL B 1 196 ? 95.619 -2.383 50.150 1.00 22.85 176 VAL B CA 1
ATOM 5157 C C . VAL B 1 196 ? 96.753 -3.265 50.653 1.00 21.68 176 VAL B C 1
ATOM 5158 O O . VAL B 1 196 ? 97.911 -3.011 50.336 1.00 20.82 176 VAL B O 1
ATOM 5162 N N . LYS B 1 197 ? 96.439 -4.267 51.466 1.00 20.31 177 LYS B N 1
ATOM 5163 C CA . LYS B 1 197 ? 97.480 -5.144 51.971 1.00 19.54 177 LYS B CA 1
ATOM 5164 C C . LYS B 1 197 ? 97.323 -6.520 51.388 1.00 18.36 177 LYS B C 1
ATOM 5165 O O . LYS B 1 197 ? 96.233 -7.085 51.406 1.00 18.36 177 LYS B O 1
ATOM 5171 N N . VAL B 1 198 ? 98.411 -7.066 50.865 1.00 18.28 178 VAL B N 1
ATOM 5172 C CA . VAL B 1 198 ? 98.349 -8.397 50.280 1.00 19.73 178 VAL B CA 1
ATOM 5173 C C . VAL B 1 198 ? 99.273 -9.395 50.987 1.00 20.71 178 VAL B C 1
ATOM 5174 O O . VAL B 1 198 ? 100.423 -9.076 51.305 1.00 19.78 178 VAL B O 1
ATOM 5178 N N . LYS B 1 199 ? 98.743 -10.591 51.257 1.00 22.19 179 LYS B N 1
ATOM 5179 C CA . LYS B 1 199 ? 99.499 -11.645 51.935 1.00 22.46 179 LYS B CA 1
ATOM 5180 C C . LYS B 1 199 ? 99.866 -12.791 50.999 1.00 23.14 179 LYS B C 1
ATOM 5181 O O . LYS B 1 199 ? 99.139 -13.101 50.055 1.00 22.64 179 LYS B O 1
ATOM 5187 N N . LYS B 1 200 ? 100.998 -13.422 51.289 1.00 24.42 180 LYS B N 1
ATOM 5188 C CA . LYS B 1 200 ? 101.523 -14.532 50.496 1.00 25.27 180 LYS B CA 1
ATOM 5189 C C . LYS B 1 200 ? 100.542 -15.670 50.241 1.00 25.19 180 LYS B C 1
ATOM 5190 O O . LYS B 1 200 ? 99.921 -16.193 51.168 1.00 26.13 180 LYS B O 1
ATOM 5196 N N . PHE B 1 201 ? 100.409 -16.043 48.974 1.00 24.26 181 PHE B N 1
ATOM 5197 C CA . PHE B 1 201 ? 99.537 -17.134 48.575 1.00 25.16 181 PHE B CA 1
ATOM 5198 C C . PHE B 1 201 ? 100.360 -18.430 48.610 1.00 27.42 181 PHE B C 1
ATOM 5199 O O . PHE B 1 201 ? 101.203 -18.667 47.735 1.00 27.32 181 PHE B O 1
ATOM 5207 N N . ALA B 1 202 ? 100.109 -19.266 49.617 1.00 27.90 182 ALA B N 1
ATOM 5208 C CA . ALA B 1 202 ? 100.834 -20.528 49.771 1.00 28.40 182 ALA B CA 1
ATOM 5209 C C . ALA B 1 202 ? 100.630 -21.476 48.586 1.00 28.71 182 ALA B C 1
ATOM 5210 O O . ALA B 1 202 ? 101.500 -22.298 48.278 1.00 27.37 182 ALA B O 1
ATOM 5212 N N . GLY B 1 203 ? 99.483 -21.355 47.923 1.00 28.56 183 GLY B N 1
ATOM 5213 C CA . GLY B 1 203 ? 99.205 -22.210 46.789 1.00 26.74 183 GLY B CA 1
ATOM 5214 C C . GLY B 1 203 ? 99.649 -21.676 45.439 1.00 26.99 183 GLY B C 1
ATOM 5215 O O . GLY B 1 203 ? 99.206 -22.176 44.411 1.00 28.64 183 GLY B O 1
ATOM 5216 N N . TYR B 1 204 ? 100.523 -20.675 45.416 1.00 26.07 184 TYR B N 1
ATOM 5217 C CA . TYR B 1 204 ? 100.982 -20.122 44.143 1.00 25.09 184 TYR B CA 1
ATOM 5218 C C . TYR B 1 204 ? 101.572 -21.223 43.248 1.00 25.31 184 TYR B C 1
ATOM 5219 O O . TYR B 1 204 ? 102.255 -22.129 43.733 1.00 23.10 184 TYR B O 1
ATOM 5228 N N . TRP B 1 205 ? 101.310 -21.134 41.943 1.00 26.60 185 TRP B N 1
ATOM 5229 C CA . TRP B 1 205 ? 101.784 -22.133 40.988 1.00 26.24 185 TRP B CA 1
ATOM 5230 C C . TRP B 1 205 ? 103.285 -22.169 40.729 1.00 28.66 185 TRP B C 1
ATOM 5231 O O . TRP B 1 205 ? 103.761 -23.059 40.027 1.00 30.75 185 TRP B O 1
ATOM 5242 N N . GLN B 1 206 ? 104.033 -21.214 41.272 1.00 30.37 186 GLN B N 1
ATOM 5243 C CA . GLN B 1 206 ? 105.489 -21.200 41.086 1.00 31.07 186 GLN B CA 1
ATOM 5244 C C . GLN B 1 206 ? 106.222 -21.436 42.404 1.00 30.83 186 GLN B C 1
ATOM 5245 O O . GLN B 1 206 ? 106.242 -20.572 43.286 1.00 32.08 186 GLN B O 1
ATOM 5251 N N . PRO B 1 207 ? 106.846 -22.613 42.542 1.00 30.07 187 PRO B N 1
ATOM 5252 C CA . PRO B 1 207 ? 107.608 -23.073 43.711 1.00 28.97 187 PRO B CA 1
ATOM 5253 C C . PRO B 1 207 ? 108.643 -22.081 44.238 1.00 27.22 187 PRO B C 1
ATOM 5254 O O . PRO B 1 207 ? 109.488 -21.604 43.487 1.00 26.20 187 PRO B O 1
ATOM 5258 N N . GLY B 1 208 ? 108.569 -21.776 45.532 1.00 26.73 188 GLY B N 1
ATOM 5259 C CA . GLY B 1 208 ? 109.522 -20.860 46.135 1.00 26.89 188 GLY B CA 1
ATOM 5260 C C . GLY B 1 208 ? 109.190 -19.386 45.994 1.00 28.34 188 GLY B C 1
ATOM 5261 O O . GLY B 1 208 ? 109.948 -18.528 46.455 1.00 28.39 188 GLY B O 1
ATOM 5262 N N . LEU B 1 209 ? 108.068 -19.085 45.345 1.00 27.77 189 LEU B N 1
ATOM 5263 C CA . LEU B 1 209 ? 107.644 -17.707 45.165 1.00 25.26 189 LEU B CA 1
ATOM 5264 C C . LEU B 1 209 ? 106.240 -17.554 45.696 1.00 25.28 189 LEU B C 1
ATOM 5265 O O . LEU B 1 209 ? 105.445 -18.489 45.643 1.00 23.53 189 LEU B O 1
ATOM 5270 N N . PRO B 1 210 ? 105.923 -16.372 46.242 1.00 26.22 190 PRO B N 1
ATOM 5271 C CA . PRO B 1 210 ? 106.843 -15.233 46.357 1.00 26.72 190 PRO B CA 1
ATOM 5272 C C . PRO B 1 210 ? 107.801 -15.366 47.554 1.00 26.93 190 PRO B C 1
ATOM 5273 O O . PRO B 1 210 ? 107.625 -16.243 48.396 1.00 26.56 190 PRO B O 1
ATOM 5277 N N . LYS B 1 211 ? 108.807 -14.494 47.619 1.00 27.65 191 LYS B N 1
ATOM 5278 C CA . LYS B 1 211 ? 109.766 -14.489 48.725 1.00 27.91 191 LYS B CA 1
ATOM 5279 C C . LYS B 1 211 ? 109.211 -13.618 49.856 1.00 28.58 191 LYS B C 1
ATOM 5280 O O . LYS B 1 211 ? 109.516 -13.831 51.032 1.00 29.57 191 LYS B O 1
ATOM 5286 N N . LEU B 1 212 ? 108.405 -12.625 49.501 1.00 27.01 192 LEU B N 1
ATOM 5287 C CA . LEU B 1 212 ? 107.838 -11.739 50.509 1.00 27.08 192 LEU B CA 1
ATOM 5288 C C . LEU B 1 212 ? 106.632 -12.363 51.206 1.00 27.42 192 LEU B C 1
ATOM 5289 O O . LEU B 1 212 ? 105.916 -13.182 50.624 1.00 26.96 192 LEU B O 1
ATOM 5294 N N . ASP B 1 213 ? 106.418 -11.978 52.460 1.00 27.38 193 ASP B N 1
ATOM 5295 C CA . ASP B 1 213 ? 105.294 -12.489 53.231 1.00 28.02 193 ASP B CA 1
ATOM 5296 C C . ASP B 1 213 ? 104.090 -11.607 52.977 1.00 27.44 193 ASP B C 1
ATOM 5297 O O . ASP B 1 213 ? 102.949 -12.042 53.107 1.00 26.65 193 ASP B O 1
ATOM 5302 N N . SER B 1 214 ? 104.346 -10.356 52.615 1.00 28.37 194 SER B N 1
ATOM 5303 C CA . SER B 1 214 ? 103.258 -9.427 52.333 1.00 27.04 194 SER B CA 1
ATOM 5304 C C . SER B 1 214 ? 103.729 -8.110 51.731 1.00 25.73 194 SER B C 1
ATOM 5305 O O . SER B 1 214 ? 104.897 -7.723 51.851 1.00 26.73 194 SER B O 1
ATOM 5308 N N . ILE B 1 215 ? 102.802 -7.436 51.067 1.00 24.19 195 ILE B N 1
ATOM 5309 C CA . ILE B 1 215 ? 103.068 -6.135 50.489 1.00 22.90 195 ILE B CA 1
ATOM 5310 C C . ILE B 1 215 ? 101.887 -5.250 50.906 1.00 22.74 195 ILE B C 1
ATOM 5311 O O . ILE B 1 215 ? 100.737 -5.700 50.946 1.00 20.81 195 ILE B O 1
ATOM 5316 N N . THR B 1 216 ? 102.180 -4.002 51.252 1.00 23.36 196 THR B N 1
ATOM 5317 C CA . THR B 1 216 ? 101.138 -3.053 51.634 1.00 22.42 196 THR B CA 1
ATOM 5318 C C . THR B 1 216 ? 101.261 -1.833 50.740 1.00 20.42 196 THR B C 1
ATOM 5319 O O . THR B 1 216 ? 102.231 -1.081 50.846 1.00 20.99 196 THR B O 1
ATOM 5323 N N . TRP B 1 217 ? 100.285 -1.650 49.854 1.00 18.50 197 TRP B N 1
ATOM 5324 C CA . TRP B 1 217 ? 100.285 -0.517 48.937 1.00 17.99 197 TRP B CA 1
ATOM 5325 C C . TRP B 1 217 ? 99.579 0.666 49.584 1.00 17.59 197 TRP B C 1
ATOM 5326 O O . TRP B 1 217 ? 98.375 0.642 49.819 1.00 16.46 197 TRP B O 1
ATOM 5337 N N . ARG B 1 218 ? 100.344 1.710 49.875 1.00 19.99 198 ARG B N 1
ATOM 5338 C CA . ARG B 1 218 ? 99.794 2.888 50.521 1.00 19.35 198 ARG B CA 1
ATOM 5339 C C . ARG B 1 218 ? 99.723 4.107 49.632 1.00 20.04 198 ARG B C 1
ATOM 5340 O O . ARG B 1 218 ? 100.733 4.556 49.084 1.00 18.18 198 ARG B O 1
ATOM 5348 N N . PRO B 1 219 ? 98.505 4.639 49.444 1.00 22.74 199 PRO B N 1
ATOM 5349 C CA . PRO B 1 219 ? 98.295 5.837 48.622 1.00 22.62 199 PRO B CA 1
ATOM 5350 C C . PRO B 1 219 ? 98.834 7.006 49.455 1.00 24.21 199 PRO B C 1
ATOM 5351 O O . PRO B 1 219 ? 98.622 7.046 50.672 1.00 23.99 199 PRO B O 1
ATOM 5355 N N . VAL B 1 220 ? 99.549 7.930 48.822 1.00 24.46 200 VAL B N 1
ATOM 5356 C CA . VAL B 1 220 ? 100.080 9.087 49.539 1.00 25.62 200 VAL B CA 1
ATOM 5357 C C . VAL B 1 220 ? 100.027 10.293 48.615 1.00 27.09 200 VAL B C 1
ATOM 5358 O O . VAL B 1 220 ? 100.842 10.422 47.704 1.00 30.17 200 VAL B O 1
ATOM 5362 N N . ALA B 1 221 ? 99.061 11.173 48.857 1.00 26.07 201 ALA B N 1
ATOM 5363 C CA . ALA B 1 221 ? 98.873 12.355 48.038 1.00 24.22 201 ALA B CA 1
ATOM 5364 C C . ALA B 1 221 ? 99.992 13.376 48.168 1.00 25.65 201 ALA B C 1
ATOM 5365 O O . ALA B 1 221 ? 100.441 13.926 47.163 1.00 25.85 201 ALA B O 1
ATOM 5367 N N . ASP B 1 222 ? 100.440 13.640 49.393 1.00 26.06 202 ASP B N 1
ATOM 5368 C CA . ASP B 1 222 ? 101.511 14.612 49.597 1.00 26.71 202 ASP B CA 1
ATOM 5369 C C . ASP B 1 222 ? 102.835 14.091 49.033 1.00 27.75 202 ASP B C 1
ATOM 5370 O O . ASP B 1 222 ? 103.438 13.166 49.593 1.00 27.01 202 ASP B O 1
ATOM 5375 N N . ASN B 1 223 ? 103.279 14.698 47.930 1.00 28.26 203 ASN B N 1
ATOM 5376 C CA . ASN B 1 223 ? 104.523 14.316 47.259 1.00 28.39 203 ASN B CA 1
ATOM 5377 C C . ASN B 1 223 ? 105.733 14.220 48.198 1.00 28.41 203 ASN B C 1
ATOM 5378 O O . ASN B 1 223 ? 106.361 13.168 48.312 1.00 28.84 203 ASN B O 1
ATOM 5383 N N . ASN B 1 224 ? 106.071 15.318 48.863 1.00 28.19 204 ASN B N 1
ATOM 5384 C CA . ASN B 1 224 ? 107.214 15.311 49.763 1.00 27.49 204 ASN B CA 1
ATOM 5385 C C . ASN B 1 224 ? 107.111 14.204 50.809 1.00 26.68 204 ASN B C 1
ATOM 5386 O O . ASN B 1 224 ? 108.076 13.477 51.039 1.00 26.51 204 ASN B O 1
ATOM 5391 N N . THR B 1 225 ? 105.949 14.076 51.442 1.00 24.80 205 THR B N 1
ATOM 5392 C CA . THR B 1 225 ? 105.754 13.038 52.447 1.00 25.11 205 THR B CA 1
ATOM 5393 C C . THR B 1 225 ? 106.133 11.662 51.895 1.00 25.66 205 THR B C 1
ATOM 5394 O O . THR B 1 225 ? 106.858 10.895 52.533 1.00 26.46 205 THR B O 1
ATOM 5398 N N . ARG B 1 226 ? 105.636 11.362 50.701 1.00 24.69 206 ARG B N 1
ATOM 5399 C CA . ARG B 1 226 ? 105.890 10.086 50.057 1.00 24.29 206 ARG B CA 1
ATOM 5400 C C . ARG B 1 226 ? 107.369 9.754 50.039 1.00 24.02 206 ARG B C 1
ATOM 5401 O O . ARG B 1 226 ? 107.766 8.622 50.313 1.00 23.94 206 ARG B O 1
ATOM 5409 N N . ALA B 1 227 ? 108.188 10.744 49.726 1.00 23.44 207 ALA B N 1
ATOM 5410 C CA . ALA B 1 227 ? 109.628 10.536 49.677 1.00 24.46 207 ALA B CA 1
ATOM 5411 C C . ALA B 1 227 ? 110.245 10.437 51.069 1.00 24.14 207 ALA B C 1
ATOM 5412 O O . ALA B 1 227 ? 111.234 9.736 51.273 1.00 23.73 207 ALA B O 1
ATOM 5414 N N . ALA B 1 228 ? 109.653 11.140 52.023 1.00 25.22 208 ALA B N 1
ATOM 5415 C CA . ALA B 1 228 ? 110.158 11.148 53.385 1.00 26.67 208 ALA B CA 1
ATOM 5416 C C . ALA B 1 228 ? 109.969 9.806 54.093 1.00 29.35 208 ALA B C 1
ATOM 5417 O O . ALA B 1 228 ? 110.658 9.518 55.079 1.00 28.54 208 ALA B O 1
ATOM 5427 N N . LEU B 1 230 ? 110.570 6.890 52.755 1.00 30.79 210 LEU B N 1
ATOM 5428 C CA . LEU B 1 230 ? 111.686 6.035 52.370 1.00 30.33 210 LEU B CA 1
ATOM 5429 C C . LEU B 1 230 ? 112.817 6.297 53.351 1.00 30.95 210 LEU B C 1
ATOM 5430 O O . LEU B 1 230 ? 113.518 5.381 53.777 1.00 31.71 210 LEU B O 1
ATOM 5435 N N . GLN B 1 231 ? 112.979 7.570 53.695 1.00 31.60 211 GLN B N 1
ATOM 5436 C CA . GLN B 1 231 ? 114.012 8.025 54.620 1.00 33.68 211 GLN B CA 1
ATOM 5437 C C . GLN B 1 231 ? 113.849 7.475 56.028 1.00 32.83 211 GLN B C 1
ATOM 5438 O O . GLN B 1 231 ? 114.820 7.062 56.657 1.00 32.41 211 GLN B O 1
ATOM 5444 N N . THR B 1 232 ? 112.621 7.487 56.526 1.00 32.67 212 THR B N 1
ATOM 5445 C CA . THR B 1 232 ? 112.348 6.985 57.864 1.00 33.08 212 THR B CA 1
ATOM 5446 C C . THR B 1 232 ? 112.298 5.467 57.888 1.00 33.41 212 THR B C 1
ATOM 5447 O O . THR B 1 232 ? 112.441 4.862 58.946 1.00 35.01 212 THR B O 1
ATOM 5451 N N . GLY B 1 233 ? 112.090 4.855 56.724 1.00 32.64 213 GLY B N 1
ATOM 5452 C CA . GLY B 1 233 ? 112.004 3.406 56.661 1.00 29.96 213 GLY B CA 1
ATOM 5453 C C . GLY B 1 233 ? 110.564 2.965 56.841 1.00 27.97 213 GLY B C 1
ATOM 5454 O O . GLY B 1 233 ? 110.263 1.790 57.017 1.00 28.44 213 GLY B O 1
ATOM 5455 N N . GLU B 1 234 ? 109.667 3.935 56.798 1.00 26.06 214 GLU B N 1
ATOM 5456 C CA . GLU B 1 234 ? 108.251 3.689 56.947 1.00 25.47 214 GLU B CA 1
ATOM 5457 C C . GLU B 1 234 ? 107.757 2.933 55.705 1.00 25.68 214 GLU B C 1
ATOM 5458 O O . GLU B 1 234 ? 106.800 2.162 55.766 1.00 26.14 214 GLU B O 1
ATOM 5464 N N . ALA B 1 235 ? 108.419 3.164 54.578 1.00 24.53 215 ALA B N 1
ATOM 5465 C CA . ALA B 1 235 ? 108.090 2.492 53.326 1.00 23.64 215 ALA B CA 1
ATOM 5466 C C . ALA B 1 235 ? 109.409 2.012 52.725 1.00 22.95 215 ALA B C 1
ATOM 5467 O O . ALA B 1 235 ? 110.452 2.598 52.992 1.00 23.58 215 ALA B O 1
ATOM 5469 N N . GLN B 1 236 ? 109.373 0.948 51.926 1.00 24.07 216 GLN B N 1
ATOM 5470 C CA . GLN B 1 236 ? 110.597 0.419 51.312 1.00 24.69 216 GLN B CA 1
ATOM 5471 C C . GLN B 1 236 ? 110.739 0.754 49.826 1.00 24.17 216 GLN B C 1
ATOM 5472 O O . GLN B 1 236 ? 111.795 0.537 49.234 1.00 26.24 216 GLN B O 1
ATOM 5478 N N . PHE B 1 237 ? 109.669 1.268 49.232 1.00 22.83 217 PHE B N 1
ATOM 5479 C CA . PHE B 1 237 ? 109.659 1.642 47.821 1.00 21.37 217 PHE B CA 1
ATOM 5480 C C . PHE B 1 237 ? 108.677 2.796 47.653 1.00 19.93 217 PHE B C 1
ATOM 5481 O O . PHE B 1 237 ? 107.669 2.863 48.353 1.00 18.82 217 PHE B O 1
ATOM 5489 N N . ALA B 1 238 ? 108.957 3.700 46.725 1.00 17.55 218 ALA B N 1
ATOM 5490 C CA . ALA B 1 238 ? 108.060 4.823 46.522 1.00 17.14 218 ALA B CA 1
ATOM 5491 C C . ALA B 1 238 ? 108.144 5.363 45.109 1.00 16.79 218 ALA B C 1
ATOM 5492 O O . ALA B 1 238 ? 109.210 5.379 44.499 1.00 18.57 218 ALA B O 1
ATOM 5494 N N . PHE B 1 239 ? 107.003 5.813 44.605 1.00 16.23 219 PHE B N 1
ATOM 5495 C CA . PHE B 1 239 ? 106.908 6.357 43.266 1.00 16.54 219 PHE B CA 1
ATOM 5496 C C . PHE B 1 239 ? 105.569 7.073 43.143 1.00 18.26 219 PHE B C 1
ATOM 5497 O O . PHE B 1 239 ? 104.549 6.560 43.596 1.00 18.57 219 PHE B O 1
ATOM 5505 N N . PRO B 1 240 ? 105.553 8.269 42.532 1.00 20.79 220 PRO B N 1
ATOM 5506 C CA . PRO B 1 240 ? 106.733 8.945 41.974 1.00 22.19 220 PRO B CA 1
ATOM 5507 C C . PRO B 1 240 ? 107.500 9.734 43.029 1.00 23.45 220 PRO B C 1
ATOM 5508 O O . PRO B 1 240 ? 106.967 10.057 44.098 1.00 21.79 220 PRO B O 1
ATOM 5512 N N . ILE B 1 241 ? 108.757 10.035 42.716 1.00 24.51 221 ILE B N 1
ATOM 5513 C CA . ILE B 1 241 ? 109.608 10.801 43.613 1.00 24.97 221 ILE B CA 1
ATOM 5514 C C . ILE B 1 241 ? 109.626 12.264 43.155 1.00 25.58 221 ILE B C 1
ATOM 5515 O O . ILE B 1 241 ? 110.020 12.565 42.027 1.00 25.44 221 ILE B O 1
ATOM 5520 N N . PRO B 1 242 ? 109.177 13.190 44.022 1.00 25.57 222 PRO B N 1
ATOM 5521 C CA . PRO B 1 242 ? 109.170 14.608 43.651 1.00 25.72 222 PRO B CA 1
ATOM 5522 C C . PRO B 1 242 ? 110.588 15.108 43.382 1.00 25.44 222 PRO B C 1
ATOM 5523 O O . PRO B 1 242 ? 111.506 14.808 44.142 1.00 24.81 222 PRO B O 1
ATOM 5527 N N . TYR B 1 243 ? 110.756 15.857 42.294 1.00 26.49 223 TYR B N 1
ATOM 5528 C CA . TYR B 1 243 ? 112.065 16.388 41.905 1.00 26.44 223 TYR B CA 1
ATOM 5529 C C . TYR B 1 243 ? 112.827 16.945 43.092 1.00 26.81 223 TYR B C 1
ATOM 5530 O O . TYR B 1 243 ? 113.921 16.487 43.409 1.00 27.44 223 TYR B O 1
ATOM 5539 N N . GLU B 1 244 ? 112.229 17.930 43.748 1.00 29.04 224 GLU B N 1
ATOM 5540 C CA . GLU B 1 244 ? 112.823 18.587 44.909 1.00 32.30 224 GLU B CA 1
ATOM 5541 C C . GLU B 1 244 ? 113.411 17.610 45.933 1.00 32.00 224 GLU B C 1
ATOM 5542 O O . GLU B 1 244 ? 114.348 17.944 46.652 1.00 31.91 224 GLU B O 1
ATOM 5548 N N . GLN B 1 245 ? 112.863 16.402 45.986 1.00 31.31 225 GLN B N 1
ATOM 5549 C CA . GLN B 1 245 ? 113.305 15.408 46.947 1.00 31.62 225 GLN B CA 1
ATOM 5550 C C . GLN B 1 245 ? 114.331 14.412 46.404 1.00 31.31 225 GLN B C 1
ATOM 5551 O O . GLN B 1 245 ? 115.019 13.743 47.174 1.00 29.92 225 GLN B O 1
ATOM 5557 N N . ALA B 1 246 ? 114.437 14.314 45.085 1.00 30.91 226 ALA B N 1
ATOM 5558 C CA . ALA B 1 246 ? 115.371 13.382 44.469 1.00 32.96 226 ALA B CA 1
ATOM 5559 C C . ALA B 1 246 ? 116.791 13.474 45.020 1.00 34.46 226 ALA B C 1
ATOM 5560 O O . ALA B 1 246 ? 117.336 12.492 45.516 1.00 33.11 226 ALA B O 1
ATOM 5562 N N . THR B 1 247 ? 117.387 14.657 44.925 1.00 37.69 227 THR B N 1
ATOM 5563 C CA . THR B 1 247 ? 118.755 14.873 45.395 1.00 40.70 227 THR B CA 1
ATOM 5564 C C . THR B 1 247 ? 118.927 14.451 46.844 1.00 40.86 227 THR B C 1
ATOM 5565 O O . THR B 1 247 ? 119.941 13.868 47.227 1.00 39.41 227 THR B O 1
ATOM 5569 N N . LEU B 1 248 ? 117.923 14.752 47.651 1.00 42.13 228 LEU B N 1
ATOM 5570 C CA . LEU B 1 248 ? 117.968 14.408 49.060 1.00 42.90 228 LEU B CA 1
ATOM 5571 C C . LEU B 1 248 ? 118.127 12.899 49.230 1.00 43.28 228 LEU B C 1
ATOM 5572 O O . LEU B 1 248 ? 118.985 12.437 49.982 1.00 43.70 228 LEU B O 1
ATOM 5577 N N . LEU B 1 249 ? 117.295 12.146 48.513 1.00 44.18 229 LEU B N 1
ATOM 5578 C CA . LEU B 1 249 ? 117.300 10.684 48.547 1.00 43.91 229 LEU B CA 1
ATOM 5579 C C . LEU B 1 249 ? 118.545 10.098 47.897 1.00 45.03 229 LEU B C 1
ATOM 5580 O O . LEU B 1 249 ? 119.130 9.141 48.408 1.00 45.78 229 LEU B O 1
ATOM 5585 N N . GLU B 1 250 ? 118.929 10.658 46.755 1.00 45.96 230 GLU B N 1
ATOM 5586 C CA . GLU B 1 250 ? 120.104 10.186 46.042 1.00 47.44 230 GLU B CA 1
ATOM 5587 C C . GLU B 1 250 ? 121.253 10.035 47.032 1.00 47.41 230 GLU B C 1
ATOM 5588 O O . GLU B 1 250 ? 121.852 8.963 47.148 1.00 46.98 230 GLU B O 1
ATOM 5594 N N . LYS B 1 251 ? 121.531 11.106 47.769 1.00 46.23 231 LYS B N 1
ATOM 5595 C CA . LYS B 1 251 ? 122.602 11.089 48.747 1.00 45.56 231 LYS B CA 1
ATOM 5596 C C . LYS B 1 251 ? 122.483 9.938 49.736 1.00 45.06 231 LYS B C 1
ATOM 5597 O O . LYS B 1 251 ? 123.410 9.134 49.856 1.00 46.46 231 LYS B O 1
ATOM 5603 N N . ASN B 1 252 ? 121.359 9.858 50.449 1.00 43.03 232 ASN B N 1
ATOM 5604 C CA . ASN B 1 252 ? 121.152 8.788 51.432 1.00 41.00 232 ASN B CA 1
ATOM 5605 C C . ASN B 1 252 ? 121.799 7.489 50.931 1.00 40.46 232 ASN B C 1
ATOM 5606 O O . ASN B 1 252 ? 121.506 7.010 49.831 1.00 39.79 232 ASN B O 1
ATOM 5611 N N . LYS B 1 253 ? 122.683 6.933 51.749 1.00 39.51 233 LYS B N 1
ATOM 5612 C CA . LYS B 1 253 ? 123.418 5.724 51.398 1.00 40.46 233 LYS B CA 1
ATOM 5613 C C . LYS B 1 253 ? 122.607 4.436 51.413 1.00 39.21 233 LYS B C 1
ATOM 5614 O O . LYS B 1 253 ? 122.942 3.478 50.709 1.00 37.86 233 LYS B O 1
ATOM 5620 N N . ASN B 1 254 ? 121.548 4.407 52.213 1.00 37.54 234 ASN B N 1
ATOM 5621 C CA . ASN B 1 254 ? 120.704 3.224 52.301 1.00 36.12 234 ASN B CA 1
ATOM 5622 C C . ASN B 1 254 ? 119.557 3.238 51.289 1.00 34.53 234 ASN B C 1
ATOM 5623 O O . ASN B 1 254 ? 118.793 2.288 51.198 1.00 34.22 234 ASN B O 1
ATOM 5628 N N . ILE B 1 255 ? 119.440 4.314 50.521 1.00 33.71 235 ILE B N 1
ATOM 5629 C CA . ILE B 1 255 ? 118.376 4.427 49.531 1.00 33.13 235 ILE B CA 1
ATOM 5630 C C . ILE B 1 255 ? 118.917 4.548 48.107 1.00 34.57 235 ILE B C 1
ATOM 5631 O O . ILE B 1 255 ? 119.783 5.381 47.824 1.00 36.36 235 ILE B O 1
ATOM 5636 N N . GLU B 1 256 ? 118.392 3.717 47.214 1.00 34.97 236 GLU B N 1
ATOM 5637 C CA . GLU B 1 256 ? 118.816 3.720 45.821 1.00 36.81 236 GLU B CA 1
ATOM 5638 C C . GLU B 1 256 ? 117.844 4.490 44.938 1.00 36.67 236 GLU B C 1
ATOM 5639 O O . GLU B 1 256 ? 116.782 3.973 44.590 1.00 36.84 236 GLU B O 1
ATOM 5645 N N . LEU B 1 257 ? 118.207 5.717 44.571 1.00 36.07 237 LEU B N 1
ATOM 5646 C CA . LEU B 1 257 ? 117.357 6.536 43.717 1.00 36.00 237 LEU B CA 1
ATOM 5647 C C . LEU B 1 257 ? 117.611 6.203 42.258 1.00 37.13 237 LEU B C 1
ATOM 5648 O O . LEU B 1 257 ? 118.755 6.051 41.844 1.00 36.16 237 LEU B O 1
ATOM 5661 N N . ALA B 1 259 ? 116.361 6.952 37.982 1.00 37.14 239 ALA B N 1
ATOM 5662 C CA . ALA B 1 259 ? 115.666 7.696 36.940 1.00 34.09 239 ALA B CA 1
ATOM 5663 C C . ALA B 1 259 ? 115.686 6.708 35.775 1.00 31.43 239 ALA B C 1
ATOM 5664 O O . ALA B 1 259 ? 116.754 6.320 35.316 1.00 30.05 239 ALA B O 1
ATOM 5666 N N . SER B 1 260 ? 114.519 6.284 35.311 1.00 29.45 240 SER B N 1
ATOM 5667 C CA . SER B 1 260 ? 114.464 5.307 34.232 1.00 27.29 240 SER B CA 1
ATOM 5668 C C . SER B 1 260 ? 113.552 5.716 33.083 1.00 26.53 240 SER B C 1
ATOM 5669 O O . SER B 1 260 ? 112.791 6.675 33.191 1.00 27.24 240 SER B O 1
ATOM 5672 N N . PRO B 1 261 ? 113.611 4.982 31.962 1.00 25.82 241 PRO B N 1
ATOM 5673 C CA . PRO B 1 261 ? 112.759 5.341 30.826 1.00 25.42 241 PRO B CA 1
ATOM 5674 C C . PRO B 1 261 ? 111.257 5.179 31.042 1.00 25.89 241 PRO B C 1
ATOM 5675 O O . PRO B 1 261 ? 110.798 4.200 31.645 1.00 26.08 241 PRO B O 1
ATOM 5679 N N . SER B 1 262 ? 110.508 6.168 30.555 1.00 24.79 242 SER B N 1
ATOM 5680 C CA . SER B 1 262 ? 109.054 6.166 30.631 1.00 26.21 242 SER B CA 1
ATOM 5681 C C . SER B 1 262 ? 108.507 6.134 29.199 1.00 26.61 242 SER B C 1
ATOM 5682 O O . SER B 1 262 ? 109.261 6.242 28.231 1.00 25.72 242 SER B O 1
ATOM 5685 N N . ILE B 1 263 ? 107.198 5.972 29.065 1.00 27.21 243 ILE B N 1
ATOM 5686 C CA . ILE B 1 263 ? 106.587 5.955 27.747 1.00 27.79 243 ILE B CA 1
ATOM 5687 C C . ILE B 1 263 ? 105.677 7.158 27.595 1.00 29.06 243 ILE B C 1
ATOM 5688 O O . ILE B 1 263 ? 104.750 7.140 26.790 1.00 29.78 243 ILE B O 1
ATOM 5701 N N . GLN B 1 265 ? 105.039 10.568 26.183 1.00 29.99 245 GLN B N 1
ATOM 5702 C CA . GLN B 1 265 ? 105.517 11.452 25.131 1.00 29.73 245 GLN B CA 1
ATOM 5703 C C . GLN B 1 265 ? 104.931 12.845 25.338 1.00 29.29 245 GLN B C 1
ATOM 5704 O O . GLN B 1 265 ? 103.723 12.998 25.487 1.00 28.71 245 GLN B O 1
ATOM 5710 N N . ARG B 1 266 ? 105.794 13.855 25.377 1.00 29.55 246 ARG B N 1
ATOM 5711 C CA . ARG B 1 266 ? 105.344 15.235 25.534 1.00 31.34 246 ARG B CA 1
ATOM 5712 C C . ARG B 1 266 ? 105.561 15.920 24.196 1.00 31.72 246 ARG B C 1
ATOM 5713 O O . ARG B 1 266 ? 106.474 15.552 23.454 1.00 32.96 246 ARG B O 1
ATOM 5721 N N . TYR B 1 267 ? 104.738 16.913 23.883 1.00 31.14 247 TYR B N 1
ATOM 5722 C CA . TYR B 1 267 ? 104.879 17.602 22.611 1.00 31.96 247 TYR B CA 1
ATOM 5723 C C . TYR B 1 267 ? 103.819 18.662 22.456 1.00 34.35 247 TYR B C 1
ATOM 5724 O O . TYR B 1 267 ? 102.927 18.803 23.298 1.00 34.33 247 TYR B O 1
ATOM 5733 N N . ILE B 1 268 ? 103.919 19.407 21.362 1.00 36.88 248 ILE B N 1
ATOM 5734 C CA . ILE B 1 268 ? 102.937 20.430 21.064 1.00 40.37 248 ILE B CA 1
ATOM 5735 C C . ILE B 1 268 ? 102.401 20.094 19.688 1.00 41.68 248 ILE B C 1
ATOM 5736 O O . ILE B 1 268 ? 103.163 19.744 18.796 1.00 43.08 248 ILE B O 1
ATOM 5741 N N . SER B 1 269 ? 101.091 20.169 19.518 1.00 43.76 249 SER B N 1
ATOM 5742 C CA . SER B 1 269 ? 100.507 19.876 18.223 1.00 46.84 249 SER B CA 1
ATOM 5743 C C . SER B 1 269 ? 100.091 21.182 17.574 1.00 48.90 249 SER B C 1
ATOM 5744 O O . SER B 1 269 ? 99.563 22.077 18.235 1.00 49.23 249 SER B O 1
ATOM 5755 N N . ASN B 1 271 ? 97.883 22.961 14.418 1.00 50.21 251 ASN B N 1
ATOM 5756 C CA . ASN B 1 271 ? 96.823 22.673 13.467 1.00 49.79 251 ASN B CA 1
ATOM 5757 C C . ASN B 1 271 ? 97.363 22.982 12.065 1.00 50.10 251 ASN B C 1
ATOM 5758 O O . ASN B 1 271 ? 97.450 24.145 11.657 1.00 48.63 251 ASN B O 1
ATOM 5763 N N . VAL B 1 272 ? 97.735 21.927 11.341 1.00 50.98 252 VAL B N 1
ATOM 5764 C CA . VAL B 1 272 ? 98.302 22.053 9.999 1.00 51.44 252 VAL B CA 1
ATOM 5765 C C . VAL B 1 272 ? 97.278 22.387 8.925 1.00 51.77 252 VAL B C 1
ATOM 5766 O O . VAL B 1 272 ? 97.540 22.219 7.732 1.00 52.76 252 VAL B O 1
ATOM 5770 N N . THR B 1 273 ? 96.114 22.866 9.346 1.00 51.85 253 THR B N 1
ATOM 5771 C CA . THR B 1 273 ? 95.062 23.215 8.401 1.00 51.63 253 THR B CA 1
ATOM 5772 C C . THR B 1 273 ? 94.646 24.668 8.575 1.00 51.53 253 THR B C 1
ATOM 5773 O O . THR B 1 273 ? 93.746 25.152 7.889 1.00 52.75 253 THR B O 1
ATOM 5777 N N . GLN B 1 274 ? 95.319 25.366 9.480 1.00 50.95 254 GLN B N 1
ATOM 5778 C CA . GLN B 1 274 ? 94.983 26.750 9.763 1.00 51.15 254 GLN B CA 1
ATOM 5779 C C . GLN B 1 274 ? 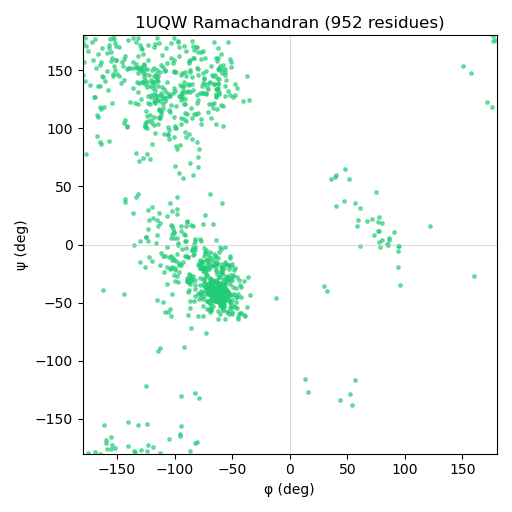96.143 27.736 9.723 1.00 52.79 254 GLN B C 1
ATOM 5780 O O . GLN B 1 274 ? 97.278 27.385 9.406 1.00 52.40 254 GLN B O 1
ATOM 5786 N N . LYS B 1 275 ? 95.806 28.980 10.054 1.00 55.43 255 LYS B N 1
ATOM 5787 C CA . LYS B 1 275 ? 96.724 30.111 10.134 1.00 56.68 255 LYS B CA 1
ATOM 5788 C C . LYS B 1 275 ? 98.091 29.931 9.461 1.00 57.49 255 LYS B C 1
ATOM 5789 O O . LYS B 1 275 ? 98.137 29.589 8.280 1.00 58.39 255 LYS B O 1
ATOM 5795 N N . PRO B 1 276 ? 99.219 30.169 10.169 1.00 57.89 256 PRO B N 1
ATOM 5796 C CA . PRO B 1 276 ? 100.458 29.967 9.412 1.00 58.94 256 PRO B CA 1
ATOM 5797 C C . PRO B 1 276 ? 101.030 28.565 9.532 1.00 60.20 256 PRO B C 1
ATOM 5798 O O . PRO B 1 276 ? 102.149 28.304 9.082 1.00 60.91 256 PRO B O 1
ATOM 5802 N N . PHE B 1 277 ? 100.266 27.662 10.131 1.00 60.78 257 PHE B N 1
ATOM 5803 C CA . PHE B 1 277 ? 100.740 26.302 10.331 1.00 61.62 257 PHE B CA 1
ATOM 5804 C C . PHE B 1 277 ? 100.574 25.355 9.142 1.00 62.29 257 PHE B C 1
ATOM 5805 O O . PHE B 1 277 ? 101.086 24.234 9.166 1.00 62.73 257 PHE B O 1
ATOM 5813 N N . ASP B 1 278 ? 99.873 25.798 8.102 1.00 62.84 258 ASP B N 1
ATOM 5814 C CA . ASP B 1 278 ? 99.683 24.959 6.921 1.00 63.34 258 ASP B CA 1
ATOM 5815 C C . ASP B 1 278 ? 100.912 25.076 6.028 1.00 62.46 258 ASP B C 1
ATOM 5816 O O . ASP B 1 278 ? 101.009 24.428 4.985 1.00 62.04 258 ASP B O 1
ATOM 5821 N N . ASN B 1 279 ? 101.852 25.910 6.462 1.00 61.91 259 ASN B N 1
ATOM 5822 C CA . ASN B 1 279 ? 103.094 26.136 5.736 1.00 62.07 259 ASN B CA 1
ATOM 5823 C C . ASN B 1 279 ? 104.195 25.290 6.378 1.00 62.25 259 ASN B C 1
ATOM 5824 O O . ASN B 1 279 ? 104.764 25.666 7.402 1.00 61.34 259 ASN B O 1
ATOM 5829 N N . PRO B 1 280 ? 104.514 24.137 5.773 1.00 62.77 260 PRO B N 1
ATOM 5830 C CA . PRO B 1 280 ? 105.549 23.242 6.300 1.00 63.74 260 PRO B CA 1
ATOM 5831 C C . PRO B 1 280 ? 106.832 23.924 6.764 1.00 64.81 260 PRO B C 1
ATOM 5832 O O . PRO B 1 280 ? 107.496 23.445 7.686 1.00 65.88 260 PRO B O 1
ATOM 5836 N N . LYS B 1 281 ? 107.183 25.041 6.136 1.00 65.53 261 LYS B N 1
ATOM 5837 C CA . LYS B 1 281 ? 108.394 25.753 6.519 1.00 65.70 261 LYS B CA 1
ATOM 5838 C C . LYS B 1 281 ? 108.201 26.527 7.818 1.00 64.53 261 LYS B C 1
ATOM 5839 O O . LYS B 1 281 ? 109.174 26.893 8.476 1.00 65.03 261 LYS B O 1
ATOM 5845 N N . VAL B 1 282 ? 106.946 26.776 8.181 1.00 62.43 262 VAL B N 1
ATOM 5846 C CA . VAL B 1 282 ? 106.640 27.480 9.422 1.00 61.96 262 VAL B CA 1
ATOM 5847 C C . VAL B 1 282 ? 106.807 26.503 10.581 1.00 61.39 262 VAL B C 1
ATOM 5848 O O . VAL B 1 282 ? 107.401 26.829 11.610 1.00 60.77 262 VAL B O 1
ATOM 5852 N N . ARG B 1 283 ? 106.274 25.299 10.392 1.00 60.60 263 ARG B N 1
ATOM 5853 C CA . ARG B 1 283 ? 106.343 24.243 11.392 1.00 59.47 263 ARG B CA 1
ATOM 5854 C C . ARG B 1 283 ? 107.782 23.789 11.613 1.00 59.92 263 ARG B C 1
ATOM 5855 O O . ARG B 1 283 ? 108.182 23.474 12.736 1.00 59.05 263 ARG B O 1
ATOM 5863 N N . GLU B 1 284 ? 108.557 23.752 10.534 1.00 60.91 264 GLU B N 1
ATOM 5864 C CA . GLU B 1 284 ? 109.952 23.351 10.623 1.00 61.54 264 GLU B CA 1
ATOM 5865 C C . GLU B 1 284 ? 110.675 24.389 11.473 1.00 61.30 264 GLU B C 1
ATOM 5866 O O . GLU B 1 284 ? 111.493 24.056 12.331 1.00 61.29 264 GLU B O 1
ATOM 5872 N N . ALA B 1 285 ? 110.354 25.654 11.223 1.00 60.94 265 ALA B N 1
ATOM 5873 C CA . ALA B 1 285 ? 110.968 26.766 11.936 1.00 60.75 265 ALA B CA 1
ATOM 5874 C C . ALA B 1 285 ? 110.788 26.674 13.451 1.00 59.98 265 ALA B C 1
ATOM 5875 O O . ALA B 1 285 ? 111.761 26.736 14.204 1.00 59.78 265 ALA B O 1
ATOM 5877 N N . LEU B 1 286 ? 109.543 26.525 13.892 1.00 58.55 266 LEU B N 1
ATOM 5878 C CA . LEU B 1 286 ? 109.245 26.442 15.317 1.00 57.24 266 LEU B CA 1
ATOM 5879 C C . LEU B 1 286 ? 110.021 25.336 16.025 1.00 56.96 266 LEU B C 1
ATOM 5880 O O . LEU B 1 286 ? 110.279 25.426 17.226 1.00 57.04 266 LEU B O 1
ATOM 5885 N N . ASN B 1 287 ? 110.397 24.294 15.291 1.00 56.15 267 ASN B N 1
ATOM 5886 C CA . ASN B 1 287 ? 111.153 23.207 15.898 1.00 55.98 267 ASN B CA 1
ATOM 5887 C C . ASN B 1 287 ? 112.562 23.650 16.264 1.00 55.32 267 ASN B C 1
ATOM 5888 O O . ASN B 1 287 ? 113.134 23.175 17.248 1.00 54.69 267 ASN B O 1
ATOM 5893 N N . TYR B 1 288 ? 113.113 24.564 15.472 1.00 54.44 268 TYR B N 1
ATOM 5894 C CA . TYR B 1 288 ? 114.453 25.092 15.716 1.00 52.81 268 TYR B CA 1
ATOM 5895 C C . TYR B 1 288 ? 114.474 26.047 16.907 1.00 52.02 268 TYR B C 1
ATOM 5896 O O . TYR B 1 288 ? 115.461 26.121 17.639 1.00 52.28 268 TYR B O 1
ATOM 5905 N N . ALA B 1 289 ? 113.375 26.770 17.092 1.00 51.28 269 ALA B N 1
ATOM 5906 C CA . ALA B 1 289 ? 113.242 27.743 18.172 1.00 51.09 269 ALA B CA 1
ATOM 5907 C C . ALA B 1 289 ? 113.463 27.175 19.572 1.00 50.65 269 ALA B C 1
ATOM 5908 O O . ALA B 1 289 ? 114.181 27.765 20.380 1.00 51.45 269 ALA B O 1
ATOM 5910 N N . ILE B 1 290 ? 112.844 26.032 19.849 1.00 48.75 270 ILE B N 1
ATOM 5911 C CA . ILE B 1 290 ? 112.930 25.396 21.157 1.00 47.13 270 ILE B CA 1
ATOM 5912 C C . ILE B 1 290 ? 114.259 24.731 21.494 1.00 46.46 270 ILE B C 1
ATOM 5913 O O . ILE B 1 290 ? 114.781 23.931 20.718 1.00 45.98 270 ILE B O 1
ATOM 5918 N N . ASN B 1 291 ? 114.785 25.066 22.672 1.00 46.71 271 ASN B N 1
ATOM 5919 C CA . ASN B 1 291 ? 116.046 24.505 23.174 1.00 46.24 271 ASN B CA 1
ATOM 5920 C C . ASN B 1 291 ? 115.667 23.373 24.133 1.00 45.13 271 ASN B C 1
ATOM 5921 O O . ASN B 1 291 ? 115.621 23.552 25.355 1.00 42.84 271 ASN B O 1
ATOM 5926 N N . ARG B 1 292 ? 115.391 22.208 23.561 1.00 45.09 272 ARG B N 1
ATOM 5927 C CA . ARG B 1 292 ? 114.970 21.047 24.327 1.00 45.03 272 ARG B CA 1
ATOM 5928 C C . ARG B 1 292 ? 115.900 20.667 25.478 1.00 44.28 272 ARG B C 1
ATOM 5929 O O . ARG B 1 292 ? 115.438 20.365 26.584 1.00 42.85 272 ARG B O 1
ATOM 5937 N N . PRO B 1 293 ? 117.220 20.685 25.245 1.00 43.40 273 PRO B N 1
ATOM 5938 C CA . PRO B 1 293 ? 118.133 20.331 26.337 1.00 43.08 273 PRO B CA 1
ATOM 5939 C C . PRO B 1 293 ? 117.910 21.239 27.547 1.00 42.24 273 PRO B C 1
ATOM 5940 O O . PRO B 1 293 ? 118.030 20.806 28.696 1.00 42.49 273 PRO B O 1
ATOM 5944 N N . ALA B 1 294 ? 117.575 22.495 27.270 1.00 40.52 274 ALA B N 1
ATOM 5945 C CA . ALA B 1 294 ? 117.320 23.477 28.312 1.0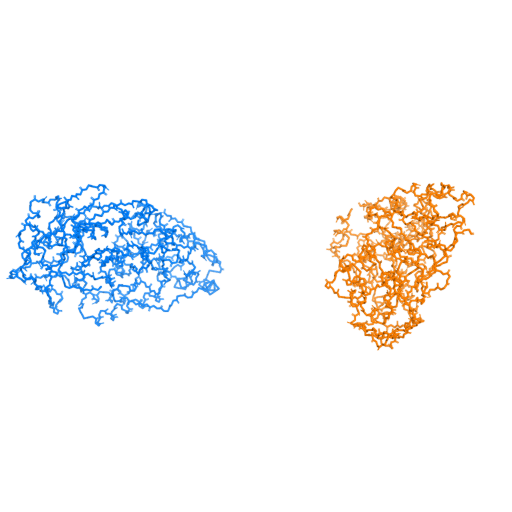0 38.88 274 ALA B CA 1
ATOM 5946 C C . ALA B 1 294 ? 115.927 23.252 28.907 1.00 39.03 274 ALA B C 1
ATOM 5947 O O . ALA B 1 294 ? 115.707 23.464 30.107 1.00 37.99 274 ALA B O 1
ATOM 5949 N N . LEU B 1 295 ? 114.985 22.830 28.063 1.00 37.59 275 LEU B N 1
ATOM 5950 C CA . LEU B 1 295 ? 113.628 22.560 28.526 1.00 35.38 275 LEU B CA 1
ATOM 5951 C C . LEU B 1 295 ? 113.724 21.396 29.507 1.00 34.81 275 LEU B C 1
ATOM 5952 O O . LEU B 1 295 ? 113.070 21.382 30.542 1.00 34.94 275 LEU B O 1
ATOM 5957 N N . VAL B 1 296 ? 114.559 20.424 29.175 1.00 34.77 276 VAL B N 1
ATOM 5958 C CA . VAL B 1 296 ? 114.752 19.272 30.038 1.00 35.98 276 VAL B CA 1
ATOM 5959 C C . VAL B 1 296 ? 115.245 19.707 31.418 1.00 37.32 276 VAL B C 1
ATOM 5960 O O . VAL B 1 296 ? 115.039 19.002 32.410 1.00 37.83 276 VAL B O 1
ATOM 5964 N N . LYS B 1 297 ? 115.885 20.870 31.482 1.00 38.16 277 LYS B N 1
ATOM 5965 C CA . LYS B 1 297 ? 116.412 21.378 32.745 1.00 38.64 277 LYS B CA 1
ATOM 5966 C C . LYS B 1 297 ? 115.511 22.375 33.468 1.00 38.20 277 LYS B C 1
ATOM 5967 O O . LYS B 1 297 ? 115.508 22.430 34.694 1.00 37.07 277 LYS B O 1
ATOM 5973 N N . VAL B 1 298 ? 114.753 23.166 32.717 1.00 38.26 278 VAL B N 1
ATOM 5974 C CA . VAL B 1 298 ? 113.877 24.163 33.331 1.00 38.57 278 VAL B CA 1
ATOM 5975 C C . VAL B 1 298 ? 112.570 23.584 33.876 1.00 38.34 278 VAL B C 1
ATOM 5976 O O . VAL B 1 298 ? 112.134 23.948 34.970 1.00 37.97 278 VAL B O 1
ATOM 5980 N N . ALA B 1 299 ? 111.949 22.684 33.117 1.00 37.64 279 ALA B N 1
ATOM 5981 C CA . ALA B 1 299 ? 110.678 22.092 33.528 1.00 35.95 279 ALA B CA 1
ATOM 5982 C C . ALA B 1 299 ? 110.734 20.671 34.099 1.00 34.48 279 ALA B C 1
ATOM 5983 O O . ALA B 1 299 ? 109.813 20.256 34.793 1.00 34.41 279 ALA B O 1
ATOM 5985 N N . PHE B 1 300 ? 111.804 19.929 33.836 1.00 32.94 280 PHE B N 1
ATOM 5986 C CA . PHE B 1 300 ? 111.879 18.560 34.335 1.00 32.22 280 PHE B CA 1
ATOM 5987 C C . PHE B 1 300 ? 113.068 18.220 35.225 1.00 32.05 280 PHE B C 1
ATOM 5988 O O . PHE B 1 300 ? 113.416 17.045 35.366 1.00 30.81 280 PHE B O 1
ATOM 5996 N N . ALA B 1 301 ? 113.678 19.244 35.820 1.00 32.36 281 ALA B N 1
ATOM 5997 C CA . ALA B 1 301 ? 114.827 19.084 36.715 1.00 31.82 281 ALA B CA 1
ATOM 5998 C C . ALA B 1 301 ? 115.826 18.040 36.241 1.00 32.30 281 ALA B C 1
ATOM 5999 O O . ALA B 1 301 ? 116.449 17.355 37.053 1.00 32.77 281 ALA B O 1
ATOM 6001 N N . GLY B 1 302 ? 115.969 17.914 34.927 1.00 31.94 282 GLY B N 1
ATOM 6002 C CA . GLY B 1 302 ? 116.908 16.954 34.379 1.00 32.22 282 GLY B CA 1
ATOM 6003 C C . GLY B 1 302 ? 116.387 15.538 34.212 1.00 33.24 282 GLY B C 1
ATOM 6004 O O . GLY B 1 302 ? 117.118 14.673 33.732 1.00 35.19 282 GLY B O 1
ATOM 6005 N N . TYR B 1 303 ? 115.135 15.286 34.589 1.00 33.22 283 TYR B N 1
ATOM 6006 C CA . TYR B 1 303 ? 114.582 13.941 34.464 1.00 32.55 283 TYR B CA 1
ATOM 6007 C C . TYR B 1 303 ? 113.701 13.742 33.238 1.00 33.64 283 TYR B C 1
ATOM 6008 O O . TYR B 1 303 ? 112.494 13.534 33.343 1.00 33.98 283 TYR B O 1
ATOM 6017 N N . ALA B 1 304 ? 114.336 13.790 32.073 1.00 35.78 284 ALA B N 1
ATOM 6018 C CA . ALA B 1 304 ? 113.667 13.626 30.788 1.00 37.69 284 ALA B CA 1
ATOM 6019 C C . ALA B 1 304 ? 114.751 13.638 29.718 1.00 38.12 284 ALA B C 1
ATOM 6020 O O . ALA B 1 304 ? 115.897 13.997 29.995 1.00 38.84 284 ALA B O 1
ATOM 6022 N N . THR B 1 305 ? 114.399 13.239 28.502 1.00 38.58 285 THR B N 1
ATOM 6023 C CA . THR B 1 305 ? 115.361 13.234 27.406 1.00 39.19 285 THR B CA 1
ATOM 6024 C C . THR B 1 305 ? 114.766 13.993 26.227 1.00 39.49 285 THR B C 1
ATOM 6025 O O . THR B 1 305 ? 113.546 14.003 26.035 1.00 39.19 285 THR B O 1
ATOM 6029 N N . PRO B 1 306 ? 115.618 14.668 25.437 1.00 40.29 286 PRO B N 1
ATOM 6030 C CA . PRO B 1 306 ? 115.102 15.410 24.283 1.00 40.09 286 PRO B CA 1
ATOM 6031 C C . PRO B 1 306 ? 114.446 14.427 23.324 1.00 39.77 286 PRO B C 1
ATOM 6032 O O . PRO B 1 306 ? 114.967 13.336 23.092 1.00 39.03 286 PRO B O 1
ATOM 6036 N N . ALA B 1 307 ? 113.298 14.809 22.783 1.00 39.52 287 ALA B N 1
ATOM 6037 C CA . ALA B 1 307 ? 112.581 13.951 21.855 1.00 39.71 287 ALA B CA 1
ATOM 6038 C C . ALA B 1 307 ? 113.371 13.711 20.567 1.00 39.05 287 ALA B C 1
ATOM 6039 O O . ALA B 1 307 ? 113.813 14.654 19.915 1.00 40.12 287 ALA B O 1
ATOM 6041 N N . THR B 1 308 ? 113.553 12.443 20.215 1.00 38.07 288 THR B N 1
ATOM 6042 C CA . THR B 1 308 ? 114.254 12.078 18.991 1.00 37.96 288 THR B CA 1
ATOM 6043 C C . THR B 1 308 ? 113.316 11.212 18.152 1.00 37.49 288 THR B C 1
ATOM 6044 O O . THR B 1 308 ? 113.757 10.346 17.396 1.00 38.03 288 THR B O 1
ATOM 6048 N N . GLY B 1 309 ? 112.017 11.451 18.306 1.00 36.82 289 GLY B N 1
ATOM 6049 C CA . GLY B 1 309 ? 111.005 10.708 17.571 1.00 35.61 289 GLY B CA 1
ATOM 6050 C C . GLY B 1 309 ? 109.629 11.158 18.027 1.00 34.44 289 GLY B C 1
ATOM 6051 O O . GLY B 1 309 ? 109.535 11.977 18.941 1.00 34.45 289 GLY B O 1
ATOM 6052 N N . VAL B 1 310 ? 108.565 10.665 17.396 1.00 32.31 290 VAL B N 1
ATOM 6053 C CA . VAL B 1 310 ? 107.215 11.034 17.821 1.00 32.54 290 VAL B CA 1
ATOM 6054 C C . VAL B 1 310 ? 106.708 9.941 18.758 1.00 32.49 290 VAL B C 1
ATOM 6055 O O . VAL B 1 310 ? 105.736 10.124 19.495 1.00 33.08 290 VAL B O 1
ATOM 6059 N N . VAL B 1 311 ? 107.393 8.803 18.725 1.00 31.00 291 VAL B N 1
ATOM 6060 C CA . VAL B 1 311 ? 107.049 7.671 19.564 1.00 29.93 291 VAL B CA 1
ATOM 6061 C C . VAL B 1 311 ? 108.169 7.401 20.559 1.00 30.71 291 VAL B C 1
ATOM 6062 O O . VAL B 1 311 ? 109.353 7.434 20.201 1.00 31.41 291 VAL B O 1
ATOM 6066 N N . PRO B 1 312 ? 107.810 7.146 21.831 1.00 29.32 292 PRO B N 1
ATOM 6067 C CA . PRO B 1 312 ? 108.817 6.862 22.860 1.00 28.04 292 PRO B CA 1
ATOM 6068 C C . PRO B 1 312 ? 109.574 5.576 22.502 1.00 27.86 292 PRO B C 1
ATOM 6069 O O . PRO B 1 312 ? 108.968 4.572 22.135 1.00 27.11 292 PRO B O 1
ATOM 6073 N N . PRO B 1 313 ? 110.915 5.596 22.603 1.00 28.82 293 PRO B N 1
ATOM 6074 C CA . PRO B 1 313 ? 111.762 4.437 22.287 1.00 28.04 293 PRO B CA 1
ATOM 6075 C C . PRO B 1 313 ? 111.431 3.100 22.958 1.00 27.19 293 PRO B C 1
ATOM 6076 O O . PRO B 1 313 ? 111.743 2.045 22.414 1.00 28.46 293 PRO B O 1
ATOM 6080 N N . SER B 1 314 ? 110.802 3.133 24.127 1.00 26.59 294 SER B N 1
ATOM 6081 C CA . SER B 1 314 ? 110.449 1.891 24.821 1.00 24.72 294 SER B CA 1
ATOM 6082 C C . SER B 1 314 ? 109.281 1.185 24.121 1.00 22.77 294 SER B C 1
ATOM 6083 O O . SER B 1 314 ? 109.057 -0.008 24.311 1.00 23.01 294 SER B O 1
ATOM 6086 N N . ILE B 1 315 ? 108.537 1.937 23.317 1.00 20.94 295 ILE B N 1
ATOM 6087 C CA . ILE B 1 315 ? 107.409 1.397 22.570 1.00 20.36 295 ILE B CA 1
ATOM 6088 C C . ILE B 1 315 ? 107.921 0.517 21.411 1.00 21.50 295 ILE B C 1
ATOM 6089 O O . ILE B 1 315 ? 109.007 0.748 20.871 1.00 22.31 295 ILE B O 1
ATOM 6094 N N . ALA B 1 316 ? 107.147 -0.497 21.039 1.00 20.78 296 ALA B N 1
ATOM 6095 C CA . ALA B 1 316 ? 107.551 -1.402 19.971 1.00 21.00 296 ALA B CA 1
ATOM 6096 C C . ALA B 1 316 ? 107.421 -0.764 18.600 1.00 22.61 296 ALA B C 1
ATOM 6097 O O . ALA B 1 316 ? 106.484 -0.014 18.340 1.00 22.78 296 ALA B O 1
ATOM 6099 N N . TYR B 1 317 ? 108.379 -1.073 17.731 1.00 25.10 297 TYR B N 1
ATOM 6100 C CA . TYR B 1 317 ? 108.409 -0.560 16.371 1.00 26.14 297 TYR B CA 1
ATOM 6101 C C . TYR B 1 317 ? 108.648 0.944 16.322 1.00 27.39 297 TYR B C 1
ATOM 6102 O O . TYR B 1 317 ? 108.360 1.596 15.315 1.00 27.84 297 TYR B O 1
ATOM 6111 N N . ALA B 1 318 ? 109.192 1.484 17.408 1.00 28.70 298 ALA B N 1
ATOM 6112 C CA . ALA B 1 318 ? 109.474 2.912 17.511 1.00 30.54 298 ALA B CA 1
ATOM 6113 C C . ALA B 1 318 ? 110.687 3.326 16.689 1.00 32.88 298 ALA B C 1
ATOM 6114 O O . ALA B 1 318 ? 111.668 2.586 16.593 1.00 31.58 298 ALA B O 1
ATOM 6116 N N . GLN B 1 319 ? 110.610 4.522 16.108 1.00 35.63 299 GLN B N 1
ATOM 6117 C CA . GLN B 1 319 ? 111.696 5.070 15.297 1.00 36.97 299 GLN B CA 1
ATOM 6118 C C . GLN B 1 319 ? 112.297 6.352 15.874 1.00 36.81 299 GLN B C 1
ATOM 6119 O O . GLN B 1 319 ? 111.579 7.275 16.263 1.00 35.61 299 GLN B O 1
ATOM 6125 N N . SER B 1 320 ? 113.624 6.393 15.925 1.00 37.75 300 SER B N 1
ATOM 6126 C CA . SER B 1 320 ? 114.345 7.552 16.433 1.00 38.10 300 SER B CA 1
ATOM 6127 C C . SER B 1 320 ? 115.062 8.268 15.290 1.00 39.88 300 SER B C 1
ATOM 6128 O O . SER B 1 320 ? 115.420 7.657 14.280 1.00 39.39 300 SER B O 1
ATOM 6131 N N . TYR B 1 321 ? 115.265 9.569 15.448 1.00 42.92 301 TYR B N 1
ATOM 6132 C CA . TYR B 1 321 ? 115.908 10.358 14.409 1.00 45.80 301 TYR B CA 1
ATOM 6133 C C . TYR B 1 321 ? 116.984 11.321 14.920 1.00 48.76 301 TYR B C 1
ATOM 6134 O O . TYR B 1 321 ? 117.302 11.361 16.113 1.00 48.48 301 TYR B O 1
ATOM 6143 N N . LYS B 1 322 ? 117.547 12.082 13.985 1.00 52.45 302 LYS B N 1
ATOM 6144 C CA . LYS B 1 322 ? 118.568 13.074 14.287 1.00 55.02 302 LYS B CA 1
ATOM 6145 C C . LYS B 1 322 ? 117.901 14.125 15.162 1.00 54.91 302 LYS B C 1
ATOM 6146 O O . LYS B 1 322 ? 116.825 14.625 14.833 1.00 54.38 302 LYS B O 1
ATOM 6152 N N . PRO B 1 323 ? 118.527 14.463 16.295 1.00 55.50 303 PRO B N 1
ATOM 6153 C CA . PRO B 1 323 ? 117.972 15.461 17.213 1.00 57.36 303 PRO B CA 1
ATOM 6154 C C . PRO B 1 323 ? 117.722 16.802 16.530 1.00 58.93 303 PRO B C 1
ATOM 6155 O O . PRO B 1 323 ? 118.557 17.265 15.748 1.00 59.06 303 PRO B O 1
ATOM 6159 N N . TRP B 1 324 ? 116.575 17.418 16.809 1.00 60.60 304 TRP B N 1
ATOM 6160 C CA . TRP B 1 324 ? 116.273 18.722 16.225 1.00 63.49 304 TRP B CA 1
ATOM 6161 C C . TRP B 1 324 ? 117.284 19.739 16.752 1.00 64.58 304 TRP B C 1
ATOM 6162 O O . TRP B 1 324 ? 117.189 20.187 17.894 1.00 64.74 304 TRP B O 1
ATOM 6173 N N . PRO B 1 325 ? 118.267 20.118 15.923 1.00 65.56 305 PRO B N 1
ATOM 6174 C CA . PRO B 1 325 ? 119.265 21.088 16.375 1.00 65.90 305 PRO B CA 1
ATOM 6175 C C . PRO B 1 325 ? 118.622 22.382 16.854 1.00 65.85 305 PRO B C 1
ATOM 6176 O O . PRO B 1 325 ? 117.589 22.805 16.328 1.00 65.15 305 PRO B O 1
ATOM 6180 N N . TYR B 1 326 ? 119.230 23.001 17.863 1.00 65.64 306 TYR B N 1
ATOM 6181 C CA . TYR B 1 326 ? 118.714 24.253 18.393 1.00 66.39 306 TYR B CA 1
ATOM 6182 C C . TYR B 1 326 ? 119.364 25.427 17.674 1.00 67.24 306 TYR B C 1
ATOM 6183 O O . TYR B 1 326 ? 120.589 25.573 17.688 1.00 67.05 306 TYR B O 1
ATOM 6192 N N . ASP B 1 327 ? 118.538 26.260 17.047 1.00 67.81 307 ASP B N 1
ATOM 6193 C CA . ASP B 1 327 ? 119.037 27.418 16.316 1.00 69.09 307 ASP B CA 1
ATOM 6194 C C . ASP B 1 327 ? 117.924 28.420 16.011 1.00 68.61 307 ASP B C 1
ATOM 6195 O O . ASP B 1 327 ? 117.299 28.363 14.951 1.00 68.26 307 ASP B O 1
ATOM 6200 N N . PRO B 1 328 ? 117.664 29.355 16.939 1.00 68.53 308 PRO B N 1
ATOM 6201 C CA . PRO B 1 328 ? 116.615 30.357 16.733 1.00 68.64 308 PRO B CA 1
ATOM 6202 C C . PRO B 1 328 ? 116.957 31.251 15.552 1.00 68.19 308 PRO B C 1
ATOM 6203 O O . PRO B 1 328 ? 116.082 31.890 14.961 1.00 68.33 308 PRO B O 1
ATOM 6207 N N . VAL B 1 329 ? 118.244 31.283 15.217 1.00 67.85 309 VAL B N 1
ATOM 6208 C CA . VAL B 1 329 ? 118.742 32.074 14.100 1.00 67.50 309 VAL B CA 1
ATOM 6209 C C . VAL B 1 329 ? 118.218 31.454 12.809 1.00 66.79 309 VAL B C 1
ATOM 6210 O O . VAL B 1 329 ? 117.565 32.122 12.006 1.00 66.77 309 VAL B O 1
ATOM 6214 N N . LYS B 1 330 ? 118.508 30.169 12.623 1.00 65.95 310 LYS B N 1
ATOM 6215 C CA . LYS B 1 330 ? 118.056 29.425 11.450 1.00 65.01 310 LYS B CA 1
ATOM 6216 C C . LYS B 1 330 ? 116.524 29.468 11.401 1.00 64.91 310 LYS B C 1
ATOM 6217 O O . LYS B 1 330 ? 115.920 29.325 10.339 1.00 63.65 310 LYS B O 1
ATOM 6223 N N . ALA B 1 331 ? 115.912 29.685 12.562 1.00 65.76 311 ALA B N 1
ATOM 6224 C CA . ALA B 1 331 ? 114.458 29.744 12.689 1.00 66.58 311 ALA B CA 1
ATOM 6225 C C . ALA B 1 331 ? 113.872 31.039 12.144 1.00 66.33 311 ALA B C 1
ATOM 6226 O O . ALA B 1 331 ? 112.859 31.025 11.449 1.00 65.77 311 ALA B O 1
ATOM 6228 N N . ARG B 1 332 ? 114.502 32.159 12.469 1.00 67.13 312 ARG B N 1
ATOM 6229 C CA . ARG B 1 332 ? 114.020 33.448 11.998 1.00 68.94 312 ARG B CA 1
ATOM 6230 C C . ARG B 1 332 ? 114.216 33.608 10.490 1.00 69.53 312 ARG B C 1
ATOM 6231 O O . ARG B 1 332 ? 113.412 34.254 9.817 1.00 69.16 312 ARG B O 1
ATOM 6239 N N . GLU B 1 333 ? 115.278 33.006 9.961 1.00 70.62 313 GLU B N 1
ATOM 6240 C CA . GLU B 1 333 ? 115.575 33.083 8.532 1.00 71.74 313 GLU B CA 1
ATOM 6241 C C . GLU B 1 333 ? 114.594 32.247 7.711 1.00 71.89 313 GLU B C 1
ATOM 6242 O O . GLU B 1 333 ? 114.366 32.524 6.531 1.00 71.42 313 GLU B O 1
ATOM 6248 N N . LEU B 1 334 ? 114.024 31.218 8.336 1.00 72.23 314 LEU B N 1
ATOM 6249 C CA . LEU B 1 334 ? 113.061 30.352 7.665 1.00 72.42 314 LEU B CA 1
ATOM 6250 C C . LEU B 1 334 ? 111.692 31.008 7.699 1.00 72.70 314 LEU B C 1
ATOM 6251 O O . LEU B 1 334 ? 110.977 31.018 6.701 1.00 73.12 314 LEU B O 1
ATOM 6256 N N . LEU B 1 335 ? 111.325 31.550 8.855 1.00 73.22 315 LEU B N 1
ATOM 6257 C CA . LEU B 1 335 ? 110.045 32.230 8.993 1.00 73.95 315 LEU B CA 1
ATOM 6258 C C . LEU B 1 335 ? 110.056 33.407 8.028 1.00 74.76 315 LEU B C 1
ATOM 6259 O O . LEU B 1 335 ? 109.012 33.846 7.542 1.00 74.21 315 LEU B O 1
ATOM 6264 N N . LYS B 1 336 ? 111.258 33.910 7.762 1.00 76.05 316 LYS B N 1
ATOM 6265 C CA . LYS B 1 336 ? 111.442 35.032 6.855 1.00 77.05 316 LYS B CA 1
ATOM 6266 C C . LYS B 1 336 ? 111.158 34.558 5.438 1.00 77.01 316 LYS B C 1
ATOM 6267 O O . LYS B 1 336 ? 110.309 35.124 4.743 1.00 77.95 316 LYS B O 1
ATOM 6273 N N . GLU B 1 337 ? 111.862 33.510 5.015 1.00 76.07 317 GLU B N 1
ATOM 6274 C CA . GLU B 1 337 ? 111.668 32.959 3.681 1.00 75.30 317 GLU B CA 1
ATOM 6275 C C . GLU B 1 337 ? 110.348 32.200 3.629 1.00 75.12 317 GLU B C 1
ATOM 6276 O O . GLU B 1 337 ? 110.174 31.282 2.826 1.00 75.54 317 GLU B O 1
ATOM 6282 N N . ALA B 1 338 ? 109.426 32.584 4.506 1.00 74.54 318 ALA B N 1
ATOM 6283 C CA . ALA B 1 338 ? 108.105 31.976 4.577 1.00 73.75 318 ALA B CA 1
ATOM 6284 C C . ALA B 1 338 ? 107.093 33.117 4.566 1.00 73.45 318 ALA B C 1
ATOM 6285 O O . ALA B 1 338 ? 105.882 32.907 4.673 1.00 73.00 318 ALA B O 1
ATOM 6287 N N . GLY B 1 339 ? 107.609 34.333 4.428 1.00 73.10 319 GLY B N 1
ATOM 6288 C CA . GLY B 1 339 ? 106.751 35.497 4.404 1.00 73.61 319 GLY B CA 1
ATOM 6289 C C . GLY B 1 339 ? 106.256 35.821 5.794 1.00 73.91 319 GLY B C 1
ATOM 6290 O O . GLY B 1 339 ? 105.069 36.093 5.994 1.00 73.55 319 GLY B O 1
ATOM 6291 N N . TYR B 1 340 ? 107.166 35.785 6.762 1.00 73.95 320 TYR B N 1
ATOM 6292 C CA . TYR B 1 340 ? 106.792 36.083 8.131 1.00 74.18 320 TYR B CA 1
ATOM 6293 C C . TYR B 1 340 ? 107.802 36.841 8.981 1.00 75.76 320 TYR B C 1
ATOM 6294 O O . TYR B 1 340 ? 107.935 36.564 10.175 1.00 76.62 320 TYR B O 1
ATOM 6303 N N . PRO B 1 341 ? 108.544 37.798 8.388 1.00 76.73 321 PRO B N 1
ATOM 6304 C CA . PRO B 1 341 ? 109.489 38.514 9.252 1.00 75.94 321 PRO B CA 1
ATOM 6305 C C . PRO B 1 341 ? 108.599 39.219 10.270 1.00 75.47 321 PRO B C 1
ATOM 6306 O O . PRO B 1 341 ? 107.500 39.663 9.922 1.00 75.05 321 PRO B O 1
ATOM 6310 N N . ASN B 1 342 ? 109.052 39.306 11.517 1.00 75.06 322 ASN B N 1
ATOM 6311 C CA . ASN B 1 342 ? 108.255 39.918 12.581 1.00 74.79 322 ASN B CA 1
ATOM 6312 C C . ASN B 1 342 ? 107.239 38.874 13.054 0.59 74.03 322 ASN B C 1
ATOM 6313 O O . ASN B 1 342 ? 106.221 39.205 13.669 1.00 74.14 322 ASN B O 1
ATOM 6318 N N . GLY B 1 343 ? 107.527 37.613 12.737 1.00 72.96 323 GLY B N 1
ATOM 6319 C CA . GLY B 1 343 ? 106.673 36.502 13.124 0.88 71.17 323 GLY B CA 1
ATOM 6320 C C . GLY B 1 343 ? 105.175 36.673 12.953 0.68 70.10 323 GLY B C 1
ATOM 6321 O O . GLY B 1 343 ? 104.694 37.122 11.911 1.00 69.80 323 GLY B O 1
ATOM 6322 N N . PHE B 1 344 ? 104.439 36.292 13.993 0.45 68.72 324 PHE B N 1
ATOM 6323 C CA . PHE B 1 344 ? 102.982 36.378 14.009 1.00 67.30 324 PHE B CA 1
ATOM 6324 C C . PHE B 1 344 ? 102.506 36.117 15.438 1.00 66.31 324 PHE B C 1
ATOM 6325 O O . PHE B 1 344 ? 103.321 35.915 16.339 1.00 65.99 324 PHE B O 1
ATOM 6333 N N . SER B 1 345 ? 101.193 36.119 15.640 1.00 65.62 325 SER B N 1
ATOM 6334 C CA . SER B 1 345 ? 100.622 35.868 16.961 1.00 65.64 325 SER B CA 1
ATOM 6335 C C . SER B 1 345 ? 99.655 34.696 16.877 1.00 65.05 325 SER B C 1
ATOM 6336 O O . SER B 1 345 ? 98.900 34.581 15.912 1.00 65.07 325 SER B O 1
ATOM 6339 N N . THR B 1 346 ? 99.679 33.829 17.887 1.00 64.26 326 THR B N 1
ATOM 6340 C CA . THR B 1 346 ? 98.798 32.663 17.915 1.00 62.50 326 THR B CA 1
ATOM 6341 C C . THR B 1 346 ? 98.488 32.219 19.341 1.00 61.63 326 THR B C 1
ATOM 6342 O O . THR B 1 346 ? 99.006 32.785 20.304 1.00 61.37 326 THR B O 1
ATOM 6346 N N . THR B 1 347 ? 97.644 31.198 19.465 1.00 60.67 327 THR B N 1
ATOM 6347 C CA . THR B 1 347 ? 97.263 30.671 20.770 1.00 59.98 327 THR B CA 1
ATOM 6348 C C . THR B 1 347 ? 97.905 29.311 21.084 1.00 59.20 327 THR B C 1
ATOM 6349 O O . THR B 1 347 ? 98.022 28.440 20.214 1.00 58.21 327 THR B O 1
ATOM 6353 N N . LEU B 1 348 ? 98.326 29.152 22.338 1.00 57.87 328 LEU B N 1
ATOM 6354 C CA . LEU B 1 348 ? 98.954 27.922 22.815 1.00 55.10 328 LEU B CA 1
ATOM 6355 C C . LEU B 1 348 ? 98.210 27.421 24.050 1.00 53.81 328 LEU B C 1
ATOM 6356 O O . LEU B 1 348 ? 98.396 27.933 25.158 1.00 53.01 328 LEU B O 1
ATOM 6361 N N . TRP B 1 349 ? 97.360 26.420 23.849 1.00 52.12 329 TRP B N 1
ATOM 6362 C CA . TRP B 1 349 ? 96.589 25.853 24.942 1.00 50.49 329 TRP B CA 1
ATOM 6363 C C . TRP B 1 349 ? 97.250 24.615 25.525 1.00 49.55 329 TRP B C 1
ATOM 6364 O O . TRP B 1 349 ? 98.114 23.996 24.902 1.00 49.55 329 TRP B O 1
ATOM 6375 N N . SER B 1 350 ? 96.830 24.265 26.733 1.00 48.53 330 SER B N 1
ATOM 6376 C CA . SER B 1 350 ? 97.331 23.088 27.425 1.00 47.29 330 SER B CA 1
ATOM 6377 C C . SER B 1 350 ? 96.257 22.727 28.424 1.00 46.43 330 SER B C 1
ATOM 6378 O O . SER B 1 350 ? 95.308 23.478 28.616 1.00 44.92 330 SER B O 1
ATOM 6381 N N . SER B 1 351 ? 96.400 21.581 29.067 1.00 47.48 331 SER B N 1
ATOM 6382 C CA . SER B 1 351 ? 95.412 21.197 30.054 1.00 48.04 331 SER B CA 1
ATOM 6383 C C . SER B 1 351 ? 95.820 21.785 31.407 1.00 46.90 331 SER B C 1
ATOM 6384 O O . SER B 1 351 ? 96.987 22.089 31.643 1.00 45.95 331 SER B O 1
ATOM 6387 N N . HIS B 1 352 ? 94.838 21.963 32.279 1.00 47.35 332 HIS B N 1
ATOM 6388 C CA . HIS B 1 352 ? 95.053 22.523 33.606 1.00 48.70 332 HIS B CA 1
ATOM 6389 C C . HIS B 1 352 ? 95.584 21.462 34.557 1.00 48.92 332 HIS B C 1
ATOM 6390 O O . HIS B 1 352 ? 95.009 20.381 34.658 1.00 49.71 332 HIS B O 1
ATOM 6397 N N . ASN B 1 353 ? 96.681 21.760 35.245 1.00 49.24 333 ASN B N 1
ATOM 6398 C CA . ASN B 1 353 ? 97.235 20.807 36.199 1.00 51.44 333 ASN B CA 1
ATOM 6399 C C . ASN B 1 353 ? 98.152 21.464 37.223 1.00 50.78 333 ASN B C 1
ATOM 6400 O O . ASN B 1 353 ? 98.192 22.689 37.336 1.00 51.10 333 ASN B O 1
ATOM 6405 N N . HIS B 1 354 ? 98.880 20.643 37.973 1.00 49.55 334 HIS B N 1
ATOM 6406 C CA . HIS B 1 354 ? 99.778 21.148 39.002 1.00 49.55 334 HIS B CA 1
ATOM 6407 C C . HIS B 1 354 ? 101.153 20.483 38.951 1.00 50.09 334 HIS B C 1
ATOM 6408 O O . HIS B 1 354 ? 101.733 20.166 39.994 1.00 49.38 334 HIS B O 1
ATOM 6415 N N . SER B 1 355 ? 101.681 20.280 37.747 1.00 50.54 335 SER B N 1
ATOM 6416 C CA . SER B 1 355 ? 102.981 19.640 37.603 1.00 50.26 335 SER B CA 1
ATOM 6417 C C . SER B 1 355 ? 103.983 20.449 36.805 1.00 50.70 335 SER B C 1
ATOM 6418 O O . SER B 1 355 ? 104.312 21.588 37.139 1.00 51.13 335 SER B O 1
ATOM 6421 N N . THR B 1 356 ? 104.460 19.832 35.733 1.00 50.90 336 THR B N 1
ATOM 6422 C CA . THR B 1 356 ? 105.461 20.424 34.863 1.00 51.66 336 THR B CA 1
ATOM 6423 C C . THR B 1 356 ? 104.931 21.408 33.817 1.00 51.73 336 THR B C 1
ATOM 6424 O O . THR B 1 356 ? 105.628 22.350 33.442 1.00 51.57 336 THR B O 1
ATOM 6428 N N . ALA B 1 357 ? 103.700 21.189 33.357 1.00 52.76 337 ALA B N 1
ATOM 6429 C CA . ALA B 1 357 ? 103.081 22.031 32.329 1.00 53.50 337 ALA B CA 1
ATOM 6430 C C . ALA B 1 357 ? 103.357 23.530 32.441 1.00 53.93 337 ALA B C 1
ATOM 6431 O O . ALA B 1 357 ? 103.934 24.126 31.534 1.00 53.41 337 ALA B O 1
ATOM 6433 N N . GLN B 1 358 ? 102.942 24.134 33.549 1.00 54.68 338 GLN B N 1
ATOM 6434 C CA . GLN B 1 358 ? 103.130 25.564 33.767 1.00 56.00 338 GLN B CA 1
ATOM 6435 C C . GLN B 1 358 ? 104.485 26.074 33.287 1.00 55.58 338 GLN B C 1
ATOM 6436 O O . GLN B 1 358 ? 104.553 26.941 32.414 1.00 54.87 338 GLN B O 1
ATOM 6442 N N . LYS B 1 359 ? 105.559 25.532 33.858 1.00 55.15 339 LYS B N 1
ATOM 6443 C CA . LYS B 1 359 ? 106.906 25.959 33.494 1.00 54.24 339 LYS B CA 1
ATOM 6444 C C . LYS B 1 359 ? 107.255 25.666 32.052 1.00 52.29 339 LYS B C 1
ATOM 6445 O O . LYS B 1 359 ? 108.041 26.387 31.444 1.00 51.40 339 LYS B O 1
ATOM 6451 N N . VAL B 1 360 ? 106.679 24.609 31.498 1.00 51.27 340 VAL B N 1
ATOM 6452 C CA . VAL B 1 360 ? 106.948 24.299 30.107 1.00 51.12 340 VAL B CA 1
ATOM 6453 C C . VAL B 1 360 ? 106.356 25.439 29.276 1.00 51.36 340 VAL B C 1
ATOM 6454 O O . VAL B 1 360 ? 107.016 25.980 28.391 1.00 52.06 340 VAL B O 1
ATOM 6458 N N . LEU B 1 361 ? 105.119 25.820 29.585 1.00 51.33 341 LEU B N 1
ATOM 6459 C CA . LEU B 1 361 ? 104.442 26.895 28.864 1.00 51.51 341 LEU B CA 1
ATOM 6460 C C . LEU B 1 361 ? 105.169 28.218 29.039 1.00 52.35 341 LEU B C 1
ATOM 6461 O O . LEU B 1 361 ? 105.240 29.024 28.109 1.00 52.46 341 LEU B O 1
ATOM 6466 N N . GLN B 1 362 ? 105.702 28.438 30.235 1.00 53.58 342 GLN B N 1
ATOM 6467 C CA . GLN B 1 362 ? 106.435 29.663 30.528 1.00 55.72 342 GLN B CA 1
ATOM 6468 C C . GLN B 1 362 ? 107.722 29.716 29.714 1.00 55.59 342 GLN B C 1
ATOM 6469 O O . GLN B 1 362 ? 108.049 30.740 29.118 1.00 55.83 342 GLN B O 1
ATOM 6475 N N . PHE B 1 363 ? 108.446 28.603 29.691 1.00 55.30 343 PHE B N 1
ATOM 6476 C CA . PHE B 1 363 ? 109.696 28.528 28.955 1.00 55.40 343 PHE B CA 1
ATOM 6477 C C . PHE B 1 363 ? 109.449 28.405 27.462 1.00 55.53 343 PHE B C 1
ATOM 6478 O O . PHE B 1 363 ? 110.362 28.603 26.661 1.00 55.85 343 PHE B O 1
ATOM 6486 N N . THR B 1 364 ? 108.217 28.080 27.084 1.00 55.84 344 THR B N 1
ATOM 6487 C CA . THR B 1 364 ? 107.891 27.927 25.672 1.00 56.41 344 THR B CA 1
ATOM 6488 C C . THR B 1 364 ? 107.669 29.250 24.959 1.00 57.75 344 THR B C 1
ATOM 6489 O O . THR B 1 364 ? 108.392 29.567 24.014 1.00 57.61 344 THR B O 1
ATOM 6493 N N . GLN B 1 365 ? 106.677 30.024 25.394 1.00 59.58 345 GLN B N 1
ATOM 6494 C CA . GLN B 1 365 ? 106.423 31.301 24.740 1.00 61.59 345 GLN B CA 1
ATOM 6495 C C . GLN B 1 365 ? 107.588 32.249 24.981 1.00 63.04 345 GLN B C 1
ATOM 6496 O O . GLN B 1 365 ? 107.928 33.055 24.113 1.00 63.41 345 GLN B O 1
ATOM 6502 N N . GLN B 1 366 ? 108.206 32.143 26.155 1.00 64.73 346 GLN B N 1
ATOM 6503 C CA . GLN B 1 366 ? 109.359 32.976 26.483 1.00 66.32 346 GLN B CA 1
ATOM 6504 C C . GLN B 1 366 ? 110.471 32.615 25.507 1.00 66.41 346 GLN B C 1
ATOM 6505 O O . GLN B 1 366 ? 111.434 33.358 25.343 1.00 67.37 346 GLN B O 1
ATOM 6511 N N . GLN B 1 367 ? 110.324 31.456 24.873 1.00 66.12 347 GLN B N 1
ATOM 6512 C CA . GLN B 1 367 ? 111.287 30.962 23.898 1.00 65.32 347 GLN B CA 1
ATOM 6513 C C . GLN B 1 367 ? 110.761 31.220 22.496 1.00 65.31 347 GLN B C 1
ATOM 6514 O O . GLN B 1 367 ? 111.532 31.344 21.541 1.00 65.11 347 GLN B O 1
ATOM 6520 N N . LEU B 1 368 ? 109.437 31.291 22.384 1.00 65.28 348 LEU B N 1
ATOM 6521 C CA . LEU B 1 368 ? 108.783 31.552 21.110 1.00 65.57 348 LEU B CA 1
ATOM 6522 C C . LEU B 1 368 ? 109.023 33.006 20.737 1.00 66.01 348 LEU B C 1
ATOM 6523 O O . LEU B 1 368 ? 109.533 33.304 19.653 1.00 66.82 348 LEU B O 1
ATOM 6528 N N . ALA B 1 369 ? 108.650 33.908 21.640 1.00 65.09 349 ALA B N 1
ATOM 6529 C CA . ALA B 1 369 ? 108.844 35.331 21.413 1.00 63.97 349 ALA B CA 1
ATOM 6530 C C . ALA B 1 369 ? 110.286 35.567 20.961 1.00 63.49 349 ALA B C 1
ATOM 6531 O O . ALA B 1 369 ? 110.546 36.410 20.104 1.00 63.43 349 ALA B O 1
ATOM 6533 N N . GLN B 1 370 ? 111.215 34.803 21.532 1.00 62.80 350 GLN B N 1
ATOM 6534 C CA . GLN B 1 370 ? 112.632 34.909 21.188 1.00 61.94 350 GLN B CA 1
ATOM 6535 C C . GLN B 1 370 ? 112.822 34.859 19.677 1.00 61.11 350 GLN B C 1
ATOM 6536 O O . GLN B 1 370 ? 113.880 35.220 19.161 1.00 60.67 350 GLN B O 1
ATOM 6542 N N . VAL B 1 371 ? 111.797 34.396 18.972 1.00 60.47 351 VAL B N 1
ATOM 6543 C CA . VAL B 1 371 ? 111.866 34.284 17.523 1.00 60.56 351 VAL B CA 1
ATOM 6544 C C . VAL B 1 371 ? 110.737 35.070 16.854 1.00 59.51 351 VAL B C 1
ATOM 6545 O O . VAL B 1 371 ? 110.473 34.910 15.665 1.00 58.62 351 VAL B O 1
ATOM 6549 N N . GLY B 1 372 ? 110.069 35.916 17.630 1.00 59.53 352 GLY B N 1
ATOM 6550 C CA . GLY B 1 372 ? 109.007 36.740 17.079 1.00 60.28 352 GLY B CA 1
ATOM 6551 C C . GLY B 1 372 ? 107.586 36.228 17.185 1.00 60.80 352 GLY B C 1
ATOM 6552 O O . GLY B 1 372 ? 106.649 36.906 16.757 1.00 60.66 352 GLY B O 1
ATOM 6553 N N . ILE B 1 373 ? 107.407 35.042 17.751 1.00 60.83 353 ILE B N 1
ATOM 6554 C CA . ILE B 1 373 ? 106.071 34.485 17.887 1.00 60.88 353 ILE B CA 1
ATOM 6555 C C . ILE B 1 373 ? 105.450 34.812 19.238 1.00 60.50 353 ILE B C 1
ATOM 6556 O O . ILE B 1 373 ? 106.068 34.616 20.288 1.00 59.43 353 ILE B O 1
ATOM 6561 N N . LYS B 1 374 ? 104.218 35.318 19.182 1.00 60.71 354 LYS B N 1
ATOM 6562 C CA . LYS B 1 374 ? 103.452 35.697 20.363 1.00 60.18 354 LYS B CA 1
ATOM 6563 C C . LYS B 1 374 ? 102.351 34.678 20.630 1.00 59.30 354 LYS B C 1
ATOM 6564 O O . LYS B 1 374 ? 101.263 34.777 20.065 1.00 59.92 354 LYS B O 1
ATOM 6570 N N . ALA B 1 375 ? 102.626 33.711 21.498 1.00 58.24 355 ALA B N 1
ATOM 6571 C CA . ALA B 1 375 ? 101.645 32.681 21.823 1.00 58.05 355 ALA B CA 1
ATOM 6572 C C . ALA B 1 375 ? 100.818 33.052 23.051 1.00 57.88 355 ALA B C 1
ATOM 6573 O O . ALA B 1 375 ? 101.369 33.450 24.073 1.00 57.80 355 ALA B O 1
ATOM 6575 N N . GLN B 1 376 ? 99.498 32.905 22.954 1.00 57.78 356 GLN B N 1
ATOM 6576 C CA . GLN B 1 376 ? 98.603 33.241 24.062 1.00 57.81 356 GLN B CA 1
ATOM 6577 C C . GLN B 1 376 ? 98.190 32.000 24.861 1.00 56.89 356 GLN B C 1
ATOM 6578 O O . GLN B 1 376 ? 97.122 31.422 24.631 1.00 57.14 356 GLN B O 1
ATOM 6584 N N . VAL B 1 377 ? 99.042 31.612 25.809 1.00 54.33 357 VAL B N 1
ATOM 6585 C CA . VAL B 1 377 ? 98.816 30.443 26.656 1.00 51.73 357 VAL B CA 1
ATOM 6586 C C . VAL B 1 377 ? 97.442 30.430 27.314 1.00 51.24 357 VAL B C 1
ATOM 6587 O O . VAL B 1 377 ? 96.852 31.477 27.545 1.00 50.42 357 VAL B O 1
ATOM 6591 N N . THR B 1 378 ? 96.942 29.231 27.611 1.00 51.88 358 THR B N 1
ATOM 6592 C CA . THR B 1 378 ? 95.638 29.065 28.251 1.00 51.51 358 THR B CA 1
ATOM 6593 C C . THR B 1 378 ? 95.452 27.633 28.761 1.00 52.61 358 THR B C 1
ATOM 6594 O O . THR B 1 378 ? 95.332 26.700 27.967 1.00 52.44 358 THR B O 1
ATOM 6598 N N . ALA B 1 379 ? 95.425 27.468 30.082 1.00 53.77 359 ALA B N 1
ATOM 6599 C CA . ALA B 1 379 ? 95.242 26.154 30.703 1.00 55.51 359 ALA B CA 1
ATOM 6600 C C . ALA B 1 379 ? 93.754 25.919 30.952 1.00 56.57 359 ALA B C 1
ATOM 6601 O O . ALA B 1 379 ? 93.173 26.512 31.857 1.00 57.36 359 ALA B O 1
ATOM 6611 N N . ASP B 1 381 ? 90.259 23.834 31.968 1.00 60.21 361 ASP B N 1
ATOM 6612 C CA . ASP B 1 381 ? 89.787 22.807 32.890 1.00 60.80 361 ASP B CA 1
ATOM 6613 C C . ASP B 1 381 ? 88.979 21.761 32.130 1.00 60.59 361 ASP B C 1
ATOM 6614 O O . ASP B 1 381 ? 88.538 22.003 31.007 1.00 60.95 361 ASP B O 1
ATOM 6619 N N . ALA B 1 382 ? 88.801 20.594 32.737 1.00 60.24 362 ALA B N 1
ATOM 6620 C CA . ALA B 1 382 ? 88.062 19.511 32.107 1.00 61.41 362 ALA B CA 1
ATOM 6621 C C . ALA B 1 382 ? 86.911 20.032 31.248 1.00 62.88 362 ALA B C 1
ATOM 6622 O O . ALA B 1 382 ? 86.696 19.562 30.129 1.00 63.73 362 ALA B O 1
ATOM 6624 N N . GLY B 1 383 ? 86.181 21.011 31.771 1.00 63.32 363 GLY B N 1
ATOM 6625 C CA . GLY B 1 383 ? 85.064 21.568 31.034 1.00 63.42 363 GLY B CA 1
ATOM 6626 C C . GLY B 1 383 ? 85.460 22.185 29.708 1.00 63.92 363 GLY B C 1
ATOM 6627 O O . GLY B 1 383 ? 84.993 21.760 28.650 1.00 63.30 363 GLY B O 1
ATOM 6628 N N . GLN B 1 384 ? 86.328 23.189 29.758 1.00 64.97 364 GLN B N 1
ATOM 6629 C CA . GLN B 1 384 ? 86.763 23.869 28.545 1.00 66.34 364 GLN B CA 1
ATOM 6630 C C . GLN B 1 384 ? 87.491 22.923 27.593 1.00 67.86 364 GLN B C 1
ATOM 6631 O O . GLN B 1 384 ? 87.215 22.909 26.390 1.00 68.98 364 GLN B O 1
ATOM 6637 N N . ARG B 1 385 ? 88.411 22.129 28.133 1.00 68.30 365 ARG B N 1
ATOM 6638 C CA . ARG B 1 385 ? 89.175 21.187 27.318 1.00 67.95 365 ARG B CA 1
ATOM 6639 C C . ARG B 1 385 ? 88.277 20.225 26.544 1.00 67.07 365 ARG B C 1
ATOM 6640 O O . ARG B 1 385 ? 88.509 19.964 25.363 1.00 66.83 365 ARG B O 1
ATOM 6648 N N . ALA B 1 386 ? 87.257 19.700 27.214 1.00 66.80 366 ALA B N 1
ATOM 6649 C CA . ALA B 1 386 ? 86.332 18.764 26.587 1.00 66.91 366 ALA B CA 1
ATOM 6650 C C . ALA B 1 386 ? 85.348 19.503 25.691 1.00 67.17 366 ALA B C 1
ATOM 6651 O O . ALA B 1 386 ? 84.453 18.896 25.101 1.00 67.57 366 ALA B O 1
ATOM 6653 N N . ALA B 1 387 ? 85.528 20.815 25.582 1.00 67.38 367 ALA B N 1
ATOM 6654 C CA . ALA B 1 387 ? 84.654 21.641 24.761 1.00 67.06 367 ALA B CA 1
ATOM 6655 C C . ALA B 1 387 ? 85.345 22.170 23.504 1.00 67.70 367 ALA B C 1
ATOM 6656 O O . ALA B 1 387 ? 84.810 22.058 22.397 1.00 67.69 367 ALA B O 1
ATOM 6658 N N . GLU B 1 388 ? 86.534 22.739 23.677 1.00 68.08 368 GLU B N 1
ATOM 6659 C CA . GLU B 1 388 ? 87.279 23.311 22.559 1.00 69.37 368 GLU B CA 1
ATOM 6660 C C . GLU B 1 388 ? 88.202 22.328 21.852 1.00 69.28 368 GLU B C 1
ATOM 6661 O O . GLU B 1 388 ? 88.431 22.439 20.645 1.00 69.70 368 GLU B O 1
ATOM 6667 N N . VAL B 1 389 ? 88.739 21.371 22.599 1.00 69.19 369 VAL B N 1
ATOM 6668 C CA . VAL B 1 389 ? 89.642 20.387 22.020 1.00 68.93 369 VAL B CA 1
ATOM 6669 C C . VAL B 1 389 ? 88.887 19.148 21.545 1.00 69.32 369 VAL B C 1
ATOM 6670 O O . VAL B 1 389 ? 88.476 19.075 20.388 1.00 68.95 369 VAL B O 1
ATOM 6674 N N . GLU B 1 390 ? 88.698 18.180 22.436 1.00 69.79 370 GLU B N 1
ATOM 6675 C CA . GLU B 1 390 ? 87.994 16.951 22.085 1.00 71.20 370 GLU B CA 1
ATOM 6676 C C . GLU B 1 390 ? 86.480 17.142 22.119 1.00 71.32 370 GLU B C 1
ATOM 6677 O O . GLU B 1 390 ? 85.827 16.906 23.138 1.00 72.04 370 GLU B O 1
ATOM 6683 N N . GLY B 1 391 ? 85.933 17.566 20.985 1.00 70.97 371 GLY B N 1
ATOM 6684 C CA . GLY B 1 391 ? 84.506 17.804 20.874 1.00 69.90 371 GLY B CA 1
ATOM 6685 C C . GLY B 1 391 ? 84.252 18.718 19.691 1.00 69.22 371 GLY B C 1
ATOM 6686 O O . GLY B 1 391 ? 83.193 18.688 19.069 1.00 68.33 371 GLY B O 1
ATOM 6687 N N . LYS B 1 392 ? 85.250 19.534 19.380 1.00 69.13 372 LYS B N 1
ATOM 6688 C CA . LYS B 1 392 ? 85.169 20.465 18.267 1.00 68.57 372 LYS B CA 1
ATOM 6689 C C . LYS B 1 392 ? 85.776 19.773 17.052 1.00 68.69 372 LYS B C 1
ATOM 6690 O O . LYS B 1 392 ? 86.690 18.962 17.188 1.00 67.93 372 LYS B O 1
ATOM 6696 N N . GLY B 1 393 ? 85.256 20.089 15.871 1.00 69.15 373 GLY B N 1
ATOM 6697 C CA . GLY B 1 393 ? 85.780 19.515 14.647 1.00 69.49 373 GLY B CA 1
ATOM 6698 C C . GLY B 1 393 ? 86.414 20.655 13.881 1.00 69.85 373 GLY B C 1
ATOM 6699 O O . GLY B 1 393 ? 86.417 21.785 14.368 0.71 69.91 373 GLY B O 1
ATOM 6700 N N . GLN B 1 394 ? 86.958 20.388 12.701 1.00 71.46 374 GLN B N 1
ATOM 6701 C CA . GLN B 1 394 ? 87.562 21.468 11.928 1.00 72.75 374 GLN B CA 1
ATOM 6702 C C . GLN B 1 394 ? 86.502 22.497 11.530 0.97 73.45 374 GLN B C 1
ATOM 6703 O O . GLN B 1 394 ? 85.303 22.203 11.531 1.00 73.15 374 GLN B O 1
ATOM 6709 N N . LYS B 1 395 ? 86.949 23.701 11.181 1.00 74.22 375 LYS B N 1
ATOM 6710 C CA . LYS B 1 395 ? 86.032 24.771 10.812 1.00 74.81 375 LYS B CA 1
ATOM 6711 C C . LYS B 1 395 ? 85.147 25.026 12.027 0.85 74.91 375 LYS B C 1
ATOM 6712 O O . LYS B 1 395 ? 83.980 25.404 11.906 1.00 75.15 375 LYS B O 1
ATOM 6718 N N . GLU B 1 396 ? 85.730 24.802 13.202 1.00 74.49 376 GLU B N 1
ATOM 6719 C CA . GLU B 1 396 ? 85.051 24.985 14.478 1.00 73.84 376 GLU B CA 1
ATOM 6720 C C . GLU B 1 396 ? 86.084 25.085 15.594 0.39 72.64 376 GLU B C 1
ATOM 6721 O O . GLU B 1 396 ? 85.935 25.877 16.523 0.91 73.60 376 GLU B O 1
ATOM 6727 N N . SER B 1 397 ? 87.132 24.272 15.492 1.00 70.61 377 SER B N 1
ATOM 6728 C CA . SER B 1 397 ? 88.185 24.241 16.501 1.00 67.99 377 SER B CA 1
ATOM 6729 C C . SER B 1 397 ? 89.112 25.450 16.486 1.00 65.25 377 SER B C 1
ATOM 6730 O O . SER B 1 397 ? 89.639 25.835 15.441 1.00 63.83 377 SER B O 1
ATOM 6733 N N . GLY B 1 398 ? 89.302 26.039 17.663 1.00 62.75 378 GLY B N 1
ATOM 6734 C CA . GLY B 1 398 ? 90.183 27.181 17.793 1.00 60.21 378 GLY B CA 1
ATOM 6735 C C . GLY B 1 398 ? 91.577 26.692 18.131 1.00 58.88 378 GLY B C 1
ATOM 6736 O O . GLY B 1 398 ? 92.502 27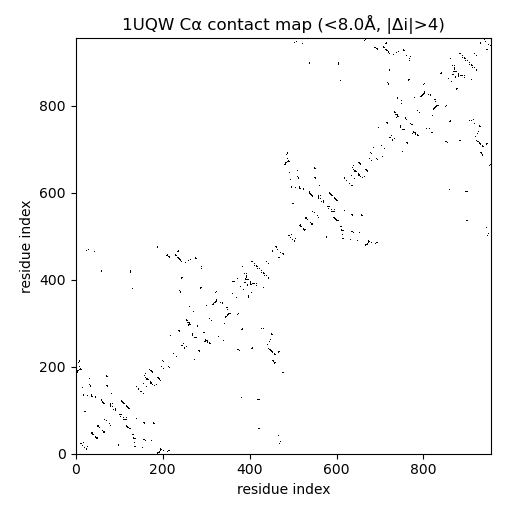.479 18.336 1.00 58.54 378 GLY B O 1
ATOM 6737 N N . VAL B 1 399 ? 91.722 25.372 18.182 1.00 58.00 379 VAL B N 1
ATOM 6738 C CA . VAL B 1 399 ? 92.998 24.741 18.491 1.00 57.22 379 VAL B CA 1
ATOM 6739 C C . VAL B 1 399 ? 94.060 25.060 17.446 1.00 56.68 379 VAL B C 1
ATOM 6740 O O . VAL B 1 399 ? 93.933 24.694 16.278 1.00 55.00 379 VAL B O 1
ATOM 6744 N N . ARG B 1 400 ? 95.111 25.742 17.877 1.00 56.80 380 ARG B N 1
ATOM 6745 C CA . ARG B 1 400 ? 96.203 26.086 16.985 1.00 57.23 380 ARG B CA 1
ATOM 6746 C C . ARG B 1 400 ? 97.415 25.296 17.472 1.00 57.15 380 ARG B C 1
ATOM 6747 O O . ARG B 1 400 ? 97.829 24.324 16.841 1.00 56.62 380 ARG B O 1
ATOM 6763 N N . PHE B 1 402 ? 98.952 23.167 20.752 1.00 52.20 382 PHE B N 1
ATOM 6764 C CA . PHE B 1 402 ? 98.469 22.478 21.945 1.00 48.60 382 PHE B CA 1
ATOM 6765 C C . PHE B 1 402 ? 99.554 21.703 22.671 1.00 45.50 382 PHE B C 1
ATOM 6766 O O . PHE B 1 402 ? 100.193 20.837 22.087 1.00 45.60 382 PHE B O 1
ATOM 6774 N N . TYR B 1 403 ? 99.767 22.018 23.945 1.00 43.05 383 TYR B N 1
ATOM 6775 C CA . TYR B 1 403 ? 100.764 21.296 24.726 1.00 40.32 383 TYR B CA 1
ATOM 6776 C C . TYR B 1 403 ? 100.048 20.138 25.398 1.00 37.16 383 TYR B C 1
ATOM 6777 O O . TYR B 1 403 ? 99.108 20.333 26.165 1.00 36.63 383 TYR B O 1
ATOM 6786 N N . THR B 1 404 ? 100.500 18.929 25.106 1.00 34.34 384 THR B N 1
ATOM 6787 C CA . THR B 1 404 ? 99.872 17.745 25.657 1.00 30.95 384 THR B CA 1
ATOM 6788 C C . THR B 1 404 ? 100.894 16.613 25.718 1.00 29.75 384 THR B C 1
ATOM 6789 O O . THR B 1 404 ? 102.082 16.818 25.471 1.00 28.44 384 THR B O 1
ATOM 6793 N N . GLY B 1 405 ? 100.425 15.421 26.063 1.00 28.70 385 GLY B N 1
ATOM 6794 C CA . GLY B 1 405 ? 101.302 14.270 26.138 1.00 27.22 385 GLY B CA 1
ATOM 6795 C C . GLY B 1 405 ? 100.488 13.033 25.839 1.00 25.38 385 GLY B C 1
ATOM 6796 O O . GLY B 1 405 ? 99.265 13.131 25.762 1.00 24.21 385 GLY B O 1
ATOM 6797 N N . TRP B 1 406 ? 101.141 11.884 25.671 1.00 24.58 386 TRP B N 1
ATOM 6798 C CA . TRP B 1 406 ? 100.418 10.649 25.389 1.00 25.03 386 TRP B CA 1
ATOM 6799 C C . TRP B 1 406 ? 101.201 9.372 25.679 1.00 25.81 386 TRP B C 1
ATOM 6800 O O . TRP B 1 406 ? 102.405 9.293 25.421 1.00 26.50 386 TRP B O 1
ATOM 6811 N N . SER B 1 407 ? 100.499 8.375 26.219 1.00 25.87 387 SER B N 1
ATOM 6812 C CA . SER B 1 407 ? 101.094 7.085 26.553 1.00 26.61 387 SER B CA 1
ATOM 6813 C C . SER B 1 407 ? 100.221 5.975 26.013 1.00 27.40 387 SER B C 1
ATOM 6814 O O . SER B 1 407 ? 99.002 5.969 26.223 1.00 28.83 387 SER B O 1
ATOM 6817 N N . ALA B 1 408 ? 100.848 5.033 25.320 1.00 27.71 388 ALA B N 1
ATOM 6818 C CA . ALA B 1 408 ? 100.133 3.891 24.758 1.00 27.02 388 ALA B CA 1
ATOM 6819 C C . ALA B 1 408 ? 100.376 2.719 25.696 1.00 25.58 388 ALA B C 1
ATOM 6820 O O . ALA B 1 408 ? 101.367 2.004 25.565 1.00 24.99 388 ALA B O 1
ATOM 6822 N N . SER B 1 409 ? 99.469 2.537 26.650 1.00 25.88 389 SER B N 1
ATOM 6823 C CA . SER B 1 409 ? 99.595 1.469 27.639 1.00 25.75 389 SER B CA 1
ATOM 6824 C C . SER B 1 409 ? 99.785 0.091 27.026 1.00 24.59 389 SER B C 1
ATOM 6825 O O . SER B 1 409 ? 100.233 -0.828 27.712 1.00 25.48 389 SER B O 1
ATOM 6828 N N . THR B 1 410 ? 99.453 -0.042 25.742 1.00 22.53 390 THR B N 1
ATOM 6829 C CA . THR B 1 410 ? 99.584 -1.307 25.014 1.00 22.28 390 THR B CA 1
ATOM 6830 C C . THR B 1 410 ? 101.050 -1.664 24.773 1.00 22.17 390 THR B C 1
ATOM 6831 O O . THR B 1 410 ? 101.387 -2.820 24.495 1.00 20.69 390 THR B O 1
ATOM 6835 N N . GLY B 1 411 ? 101.911 -0.654 24.869 1.00 22.97 391 GLY B N 1
ATOM 6836 C CA . GLY B 1 411 ? 103.335 -0.846 24.672 1.00 22.41 391 GLY B CA 1
ATOM 6837 C C . GLY B 1 411 ? 103.718 -1.068 23.223 1.00 23.44 391 GLY B C 1
ATOM 6838 O O . GLY B 1 411 ? 104.872 -1.385 22.929 1.00 23.47 391 GLY B O 1
ATOM 6839 N N . GLU B 1 412 ? 102.757 -0.895 22.317 1.00 23.96 392 GLU B N 1
ATOM 6840 C CA . GLU B 1 412 ? 102.994 -1.100 20.890 1.00 24.37 392 GLU B CA 1
ATOM 6841 C C . GLU B 1 412 ? 102.787 0.201 20.103 1.00 24.65 392 GLU B C 1
ATOM 6842 O O . GLU B 1 412 ? 102.281 1.180 20.641 1.00 23.83 392 GLU B O 1
ATOM 6848 N N . ALA B 1 413 ? 103.169 0.214 18.830 1.00 25.98 393 ALA B N 1
ATOM 6849 C CA . ALA B 1 413 ? 103.067 1.425 18.014 1.00 24.99 393 ALA B CA 1
ATOM 6850 C C . ALA B 1 413 ? 101.681 1.880 17.563 1.00 25.37 393 ALA B C 1
ATOM 6851 O O . ALA B 1 413 ? 101.435 3.078 17.463 1.00 26.72 393 ALA B O 1
ATOM 6853 N N . ASP B 1 414 ? 100.765 0.959 17.289 1.00 26.26 394 ASP B N 1
ATOM 6854 C CA . ASP B 1 414 ? 99.444 1.390 16.843 1.00 26.90 394 ASP B CA 1
ATOM 6855 C C . ASP B 1 414 ? 98.820 2.434 17.761 1.00 26.77 394 ASP B C 1
ATOM 6856 O O . ASP B 1 414 ? 98.381 3.489 17.311 1.00 26.92 394 ASP B O 1
ATOM 6861 N N . TRP B 1 415 ? 98.784 2.142 19.052 1.00 27.25 395 TRP B N 1
ATOM 6862 C CA . TRP B 1 415 ? 98.186 3.064 19.994 1.00 27.30 395 TRP B CA 1
ATOM 6863 C C . TRP B 1 415 ? 99.047 4.303 20.223 1.00 27.82 395 TRP B C 1
ATOM 6864 O O . TRP B 1 415 ? 98.640 5.228 20.932 1.00 29.50 395 TRP B O 1
ATOM 6875 N N . ALA B 1 416 ? 100.234 4.335 19.627 1.00 26.30 396 ALA B N 1
ATOM 6876 C CA . ALA B 1 416 ? 101.100 5.494 19.797 1.00 26.93 396 ALA B CA 1
ATOM 6877 C C . ALA B 1 416 ? 100.982 6.411 18.591 1.00 27.99 396 ALA B C 1
ATOM 6878 O O . ALA B 1 416 ? 101.298 7.602 18.672 1.00 27.38 396 ALA B O 1
ATOM 6880 N N . LEU B 1 417 ? 100.507 5.855 17.478 1.00 28.95 397 LEU B N 1
ATOM 6881 C CA . LEU B 1 417 ? 100.344 6.633 16.256 1.00 30.72 397 LEU B CA 1
ATOM 6882 C C . LEU B 1 417 ? 98.897 6.954 15.858 1.00 31.78 397 LEU B C 1
ATOM 6883 O O . LEU B 1 417 ? 98.544 8.128 15.731 1.00 34.07 397 LEU B O 1
ATOM 6888 N N . SER B 1 418 ? 98.066 5.928 15.662 1.00 31.32 398 SER B N 1
ATOM 6889 C CA . SER B 1 418 ? 96.671 6.122 15.244 1.00 29.33 398 SER B CA 1
ATOM 6890 C C . SER B 1 418 ? 95.891 7.204 15.972 1.00 28.90 398 SER B C 1
ATOM 6891 O O . SER B 1 418 ? 95.475 8.185 15.366 1.00 29.78 398 SER B O 1
ATOM 6894 N N . PRO B 1 419 ? 95.677 7.043 17.282 1.00 28.64 399 PRO B N 1
ATOM 6895 C CA . PRO B 1 419 ? 94.918 8.082 17.984 1.00 28.50 399 PRO B CA 1
ATOM 6896 C C . PRO B 1 419 ? 95.396 9.523 17.778 1.00 28.26 399 PRO B C 1
ATOM 6897 O O . PRO B 1 419 ? 94.588 10.450 17.827 1.00 27.33 399 PRO B O 1
ATOM 6901 N N . LEU B 1 420 ? 96.690 9.703 17.520 1.00 28.35 400 LEU B N 1
ATOM 6902 C CA . LEU B 1 420 ? 97.267 11.034 17.336 1.00 31.13 400 LEU B CA 1
ATOM 6903 C C . LEU B 1 420 ? 97.579 11.458 15.897 1.00 31.72 400 LEU B C 1
ATOM 6904 O O . LEU B 1 420 ? 97.709 12.652 15.623 1.00 32.39 400 LEU B O 1
ATOM 6909 N N . PHE B 1 421 ? 97.724 10.506 14.982 1.00 31.17 401 PHE B N 1
ATOM 6910 C CA . PHE B 1 421 ? 98.073 10.868 13.612 1.00 31.32 401 PHE B CA 1
ATOM 6911 C C . PHE B 1 421 ? 97.141 10.347 12.536 1.00 30.99 401 PHE B C 1
ATOM 6912 O O . PHE B 1 421 ? 97.133 10.859 11.423 1.00 30.95 401 PHE B O 1
ATOM 6920 N N . ALA B 1 422 ? 96.361 9.325 12.856 1.00 32.21 402 ALA B N 1
ATOM 6921 C CA . ALA B 1 422 ? 95.442 8.762 11.876 1.00 34.17 402 ALA B CA 1
ATOM 6922 C C . ALA B 1 422 ? 94.396 9.791 11.451 1.00 35.21 402 ALA B C 1
ATOM 6923 O O . ALA B 1 422 ? 93.790 10.472 12.285 1.00 33.99 402 ALA B O 1
ATOM 6925 N N . SER B 1 423 ? 94.193 9.882 10.141 1.00 36.29 403 SER B N 1
ATOM 6926 C CA . SER B 1 423 ? 93.244 10.819 9.540 1.00 37.84 403 SER B CA 1
ATOM 6927 C C . SER B 1 423 ? 91.789 10.706 10.035 1.00 37.14 403 SER B C 1
ATOM 6928 O O . SER B 1 423 ? 91.101 11.713 10.183 1.00 36.77 403 SER B O 1
ATOM 6931 N N . GLN B 1 424 ? 91.319 9.493 10.303 1.00 37.45 404 GLN B N 1
ATOM 6932 C CA . GLN B 1 424 ? 89.945 9.316 10.765 1.00 38.55 404 GLN B CA 1
ATOM 6933 C C . GLN B 1 424 ? 89.754 9.693 12.228 1.00 39.06 404 GLN B C 1
ATOM 6934 O O . GLN B 1 424 ? 88.629 9.911 12.673 1.00 39.07 404 GLN B O 1
ATOM 6940 N N . ASN B 1 425 ? 90.848 9.768 12.978 1.00 39.94 405 ASN B N 1
ATOM 6941 C CA . ASN B 1 425 ? 90.747 10.084 14.397 1.00 40.44 405 ASN B CA 1
ATOM 6942 C C . ASN B 1 425 ? 90.791 11.556 14.768 1.00 41.29 405 ASN B C 1
ATOM 6943 O O . ASN B 1 425 ? 91.080 11.903 15.913 1.00 41.78 405 ASN B O 1
ATOM 6948 N N . TRP B 1 426 ? 90.514 12.428 13.810 1.00 42.07 406 TRP B N 1
ATOM 6949 C CA . TRP B 1 426 ? 90.485 13.849 14.122 1.00 42.75 406 TRP B CA 1
ATOM 6950 C C . TRP B 1 426 ? 89.371 14.057 15.139 1.00 42.20 406 TRP B C 1
ATOM 6951 O O . TRP B 1 426 ? 88.399 13.304 15.175 1.00 40.74 406 TRP B O 1
ATOM 6962 N N . PRO B 1 427 ? 89.509 15.065 16.002 1.00 43.36 407 PRO B N 1
ATOM 6963 C CA . PRO B 1 427 ? 88.417 15.258 16.953 1.00 44.10 407 PRO B CA 1
ATOM 6964 C C . PRO B 1 427 ? 87.161 15.600 16.134 1.00 44.84 407 PRO B C 1
ATOM 6965 O O . PRO B 1 427 ? 87.259 16.053 14.988 1.00 44.21 407 PRO B O 1
ATOM 6969 N N . PRO B 1 428 ? 85.968 15.380 16.700 1.00 45.21 408 PRO B N 1
ATOM 6970 C CA . PRO B 1 428 ? 85.713 14.841 18.038 1.00 44.87 408 PRO B CA 1
ATOM 6971 C C . PRO B 1 428 ? 85.754 13.321 18.046 1.00 43.20 408 PRO B C 1
ATOM 6972 O O . PRO B 1 428 ? 85.271 12.682 18.977 1.00 43.69 408 PRO B O 1
ATOM 6976 N N . THR B 1 429 ? 86.316 12.738 16.999 1.00 42.13 409 THR B N 1
ATOM 6977 C CA . THR B 1 429 ? 86.384 11.290 16.935 1.00 41.97 409 THR B CA 1
ATOM 6978 C C . THR B 1 429 ? 87.466 10.795 17.879 1.00 40.72 409 THR B C 1
ATOM 6979 O O . THR B 1 429 ? 87.281 9.795 18.575 1.00 40.41 409 THR B O 1
ATOM 6983 N N . LEU B 1 430 ? 88.588 11.509 17.914 1.00 40.01 410 LEU B N 1
ATOM 6984 C CA . LEU B 1 430 ? 89.695 11.122 18.777 1.00 38.49 410 LEU B CA 1
ATOM 6985 C C . LEU B 1 430 ? 90.697 12.254 19.032 1.00 38.58 410 LEU B C 1
ATOM 6986 O O . LEU B 1 430 ? 90.353 13.429 18.910 1.00 39.35 410 LEU B O 1
ATOM 6991 N N . PHE B 1 431 ? 91.939 11.895 19.350 1.00 39.14 411 PHE B N 1
ATOM 6992 C CA . PHE B 1 431 ? 92.982 12.865 19.710 1.00 38.13 411 PHE B CA 1
ATOM 6993 C C . PHE B 1 431 ? 94.012 13.337 18.669 1.00 37.85 411 PHE B C 1
ATOM 6994 O O . PHE B 1 431 ? 95.191 13.481 19.000 1.00 36.18 411 PHE B O 1
ATOM 7002 N N . ASN B 1 432 ? 93.587 13.587 17.433 1.00 38.50 412 ASN B N 1
ATOM 7003 C CA . ASN B 1 432 ? 94.505 14.074 16.393 1.00 38.24 412 ASN B CA 1
ATOM 7004 C C . ASN B 1 432 ? 94.436 15.616 16.412 1.00 39.41 412 ASN B C 1
ATOM 7005 O O . ASN B 1 432 ? 94.134 16.251 15.402 1.00 40.16 412 ASN B O 1
ATOM 7010 N N . THR B 1 433 ? 94.720 16.205 17.573 1.00 40.16 413 THR B N 1
ATOM 7011 C CA . THR B 1 433 ? 94.647 17.654 17.771 1.00 40.39 413 THR B CA 1
ATOM 7012 C C . THR B 1 433 ? 95.385 18.541 16.774 1.00 41.68 413 THR B C 1
ATOM 7013 O O . THR B 1 433 ? 95.196 19.762 16.769 1.00 42.68 413 THR B O 1
ATOM 7017 N N . ALA B 1 434 ? 96.228 17.949 15.940 1.00 40.87 414 ALA B N 1
ATOM 7018 C CA . ALA B 1 434 ? 96.947 18.737 14.947 1.00 40.21 414 ALA B CA 1
ATOM 7019 C C . ALA B 1 434 ? 96.201 18.620 13.618 1.00 40.32 414 ALA B C 1
ATOM 7020 O O . ALA B 1 434 ? 96.499 19.330 12.653 1.00 39.52 414 ALA B O 1
ATOM 7022 N N . PHE B 1 435 ? 95.209 17.729 13.595 1.00 40.04 415 PHE B N 1
ATOM 7023 C CA . PHE B 1 435 ? 94.415 17.463 12.401 1.00 38.80 415 PHE B CA 1
ATOM 7024 C C . PHE B 1 435 ? 95.359 17.186 11.245 1.00 38.30 415 PHE B C 1
ATOM 7025 O O . PHE B 1 435 ? 95.322 17.865 10.215 1.00 38.61 415 PHE B O 1
ATOM 7033 N N . TYR B 1 436 ? 96.218 16.190 11.447 1.00 36.93 416 TYR B N 1
ATOM 7034 C CA . TYR B 1 436 ? 97.200 15.776 10.460 1.00 35.78 416 TYR B CA 1
ATOM 7035 C C . TYR B 1 436 ? 96.551 14.775 9.521 1.00 37.00 416 TYR B C 1
ATOM 7036 O O . TYR B 1 436 ? 95.665 14.015 9.919 1.00 36.92 416 TYR B O 1
ATOM 7045 N N . SER B 1 437 ? 96.984 14.777 8.267 1.00 37.70 417 SER B N 1
ATOM 7046 C CA . SER B 1 437 ? 96.438 13.840 7.301 1.00 37.56 417 SER B CA 1
ATOM 7047 C C . SER B 1 437 ? 97.505 13.424 6.305 1.00 37.40 417 SER B C 1
ATOM 7048 O O . SER B 1 437 ? 98.305 14.239 5.854 1.00 37.87 417 SER B O 1
ATOM 7051 N N . ASN B 1 438 ? 97.508 12.141 5.972 1.00 38.34 418 ASN B N 1
ATOM 7052 C CA . ASN B 1 438 ? 98.464 11.595 5.032 1.00 38.68 418 ASN B CA 1
ATOM 7053 C C . ASN B 1 438 ? 97.971 10.232 4.576 1.00 39.66 418 ASN B C 1
ATOM 7054 O O . ASN B 1 438 ? 97.857 9.306 5.372 1.00 39.05 418 ASN B O 1
ATOM 7059 N N . LYS B 1 439 ? 97.679 10.118 3.287 1.00 41.91 419 LYS B N 1
ATOM 7060 C CA . LYS B 1 439 ? 97.195 8.870 2.711 1.00 43.09 419 LYS B CA 1
ATOM 7061 C C . LYS B 1 439 ? 98.094 7.686 3.076 1.00 42.21 419 LYS B C 1
ATOM 7062 O O . LYS B 1 439 ? 97.626 6.687 3.618 1.00 42.13 419 LYS B O 1
ATOM 7068 N N . GLN B 1 440 ? 99.384 7.811 2.784 1.00 41.28 420 GLN B N 1
ATOM 7069 C CA . GLN B 1 440 ? 100.347 6.747 3.052 1.00 42.10 420 GLN B CA 1
ATOM 7070 C C . GLN B 1 440 ? 100.489 6.351 4.528 1.00 41.52 420 GLN B C 1
ATOM 7071 O O . GLN B 1 440 ? 100.695 5.179 4.851 1.00 40.25 420 GLN B O 1
ATOM 7077 N N . VAL B 1 441 ? 100.383 7.323 5.425 1.00 40.18 421 VAL B N 1
ATOM 7078 C CA . VAL B 1 441 ? 100.484 7.030 6.845 1.00 38.44 421 VAL B CA 1
ATOM 7079 C C . VAL B 1 441 ? 99.225 6.295 7.304 1.00 37.41 421 VAL B C 1
ATOM 7080 O O . VAL B 1 441 ? 99.293 5.350 8.088 1.00 36.30 421 VAL B O 1
ATOM 7084 N N . ASP B 1 442 ? 98.074 6.730 6.811 1.00 36.62 422 ASP B N 1
ATOM 7085 C CA . ASP B 1 442 ? 96.818 6.090 7.170 1.00 38.65 422 ASP B CA 1
ATOM 7086 C C . ASP B 1 442 ? 96.853 4.627 6.750 1.00 39.49 422 ASP B C 1
ATOM 7087 O O . ASP B 1 442 ? 96.471 3.734 7.512 1.00 39.32 422 ASP B O 1
ATOM 7092 N N . ASP B 1 443 ? 97.327 4.387 5.535 1.00 39.93 423 ASP B N 1
ATOM 7093 C CA . ASP B 1 443 ? 97.406 3.032 5.004 1.00 40.53 423 ASP B CA 1
ATOM 7094 C C . ASP B 1 443 ? 98.432 2.165 5.724 1.00 39.66 423 ASP B C 1
ATOM 7095 O O . ASP B 1 443 ? 98.166 0.997 6.026 1.00 38.81 423 ASP B O 1
ATOM 7100 N N . PHE B 1 444 ? 99.606 2.726 5.991 1.00 38.09 424 PHE B N 1
ATOM 7101 C CA . PHE B 1 444 ? 100.630 1.956 6.672 1.00 36.25 424 PHE B CA 1
ATOM 7102 C C . PHE B 1 444 ? 100.107 1.463 8.012 1.00 35.21 424 PHE B C 1
ATOM 7103 O O . PHE B 1 444 ? 100.305 0.299 8.369 1.00 37.03 424 PHE B O 1
ATOM 7111 N N . LEU B 1 445 ? 99.427 2.334 8.750 1.00 31.85 425 LEU B N 1
ATOM 7112 C CA . LEU B 1 445 ? 98.892 1.934 10.042 1.00 29.96 425 LEU B CA 1
ATOM 7113 C C . LEU B 1 445 ? 97.878 0.827 9.836 1.00 30.09 425 LEU B C 1
ATOM 7114 O O . LEU B 1 445 ? 97.824 -0.138 10.609 1.00 31.95 425 LEU B O 1
ATOM 7119 N N . ALA B 1 446 ? 97.080 0.970 8.783 1.00 29.34 426 ALA B N 1
ATOM 7120 C CA . ALA B 1 446 ? 96.053 -0.011 8.454 1.00 28.95 426 ALA B CA 1
ATOM 7121 C C . ALA B 1 446 ? 96.667 -1.362 8.135 1.00 29.06 426 ALA B C 1
ATOM 7122 O O . ALA B 1 446 ? 96.234 -2.379 8.663 1.00 28.91 426 ALA B O 1
ATOM 7124 N N . GLN B 1 447 ? 97.680 -1.366 7.271 1.00 30.12 427 GLN B N 1
ATOM 7125 C CA . GLN B 1 447 ? 98.352 -2.606 6.877 1.00 30.92 427 GLN B CA 1
ATOM 7126 C C . GLN B 1 447 ? 99.054 -3.326 8.019 1.00 30.29 427 GLN B C 1
ATOM 7127 O O . GLN B 1 447 ? 98.931 -4.540 8.157 1.00 29.47 427 GLN B O 1
ATOM 7133 N N . ALA B 1 448 ? 99.798 -2.571 8.823 1.00 30.92 428 ALA B N 1
ATOM 7134 C CA . ALA B 1 448 ? 100.532 -3.127 9.959 1.00 30.32 428 ALA B CA 1
ATOM 7135 C C . ALA B 1 448 ? 99.622 -4.023 10.791 1.00 30.00 428 ALA B C 1
ATOM 7136 O O . ALA B 1 448 ? 100.012 -5.108 11.225 1.00 30.28 428 ALA B O 1
ATOM 7138 N N . LEU B 1 449 ? 98.401 -3.546 10.992 1.00 28.62 429 LEU B N 1
ATOM 7139 C CA . LEU B 1 449 ? 97.392 -4.244 11.760 1.00 29.04 429 LEU B CA 1
ATOM 7140 C C . LEU B 1 449 ? 96.868 -5.496 11.053 1.00 30.61 429 LEU B C 1
ATOM 7141 O O . LEU B 1 449 ? 96.216 -6.337 11.676 1.00 31.60 429 LEU B O 1
ATOM 7146 N N . LYS B 1 450 ? 97.153 -5.633 9.761 1.00 31.50 430 LYS B N 1
ATOM 7147 C CA . LYS B 1 450 ? 96.666 -6.792 9.025 1.00 32.27 430 LYS B CA 1
ATOM 7148 C C . LYS B 1 450 ? 97.698 -7.894 8.808 1.00 32.25 430 LYS B C 1
ATOM 7149 O O . LYS B 1 450 ? 97.432 -8.875 8.102 1.00 31.97 430 LYS B O 1
ATOM 7155 N N . THR B 1 451 ? 98.873 -7.740 9.409 1.00 31.45 431 THR B N 1
ATOM 7156 C CA . THR B 1 451 ? 99.913 -8.764 9.286 1.00 31.58 431 THR B CA 1
ATOM 7157 C C . THR B 1 451 ? 100.599 -8.978 10.628 1.00 32.28 431 THR B C 1
ATOM 7158 O O . THR B 1 451 ? 100.648 -8.063 11.453 1.00 31.88 431 THR B O 1
ATOM 7162 N N . ASN B 1 452 ? 101.107 -10.188 10.850 1.00 32.91 432 ASN B N 1
ATOM 7163 C CA . ASN B 1 452 ? 101.814 -10.496 12.086 1.00 34.18 432 ASN B CA 1
ATOM 7164 C C . ASN B 1 452 ? 103.280 -10.747 11.798 1.00 34.54 432 ASN B C 1
ATOM 7165 O O . ASN B 1 452 ? 103.999 -11.340 12.603 1.00 34.87 432 ASN B O 1
ATOM 7170 N N . ASP B 1 453 ? 103.707 -10.274 10.631 1.00 34.51 433 ASP B N 1
ATOM 7171 C CA . ASP B 1 453 ? 105.087 -10.395 10.187 1.00 33.48 433 ASP B CA 1
ATOM 7172 C C . ASP B 1 453 ? 105.853 -9.323 10.960 1.00 32.59 433 ASP B C 1
ATOM 7173 O O . ASP B 1 453 ? 105.698 -8.124 10.698 1.00 32.23 433 ASP B O 1
ATOM 7178 N N . PRO B 1 454 ? 106.680 -9.740 11.930 1.00 31.96 434 PRO B N 1
ATOM 7179 C CA . PRO B 1 454 ? 107.468 -8.802 12.745 1.00 31.87 434 PRO B CA 1
ATOM 7180 C C . PRO B 1 454 ? 108.298 -7.877 11.874 1.00 31.04 434 PRO B C 1
ATOM 7181 O O . PRO B 1 454 ? 108.395 -6.683 12.132 1.00 30.97 434 PRO B O 1
ATOM 7185 N N . ALA B 1 455 ? 108.895 -8.446 10.834 1.00 32.17 435 ALA B N 1
ATOM 7186 C CA . ALA B 1 455 ? 109.726 -7.685 9.913 1.00 33.04 435 ALA B CA 1
ATOM 7187 C C . ALA B 1 455 ? 108.872 -6.667 9.167 1.00 34.32 435 ALA B C 1
ATOM 7188 O O . ALA B 1 455 ? 109.269 -5.512 9.002 1.00 35.55 435 ALA B O 1
ATOM 7190 N N . GLU B 1 456 ? 107.693 -7.101 8.730 1.00 34.38 436 GLU B N 1
ATOM 7191 C CA . GLU B 1 456 ? 106.779 -6.235 8.003 1.00 35.96 436 GLU B CA 1
ATOM 7192 C C . GLU B 1 456 ? 106.279 -5.083 8.851 1.00 36.47 436 GLU B C 1
ATOM 7193 O O . GLU B 1 456 ? 106.306 -3.938 8.411 1.00 35.67 436 GLU B O 1
ATOM 7199 N N . LYS B 1 457 ? 105.817 -5.392 10.062 1.00 36.99 437 LYS B N 1
ATOM 7200 C CA . LYS B 1 457 ? 105.306 -4.367 10.959 1.00 38.03 437 LYS B CA 1
ATOM 7201 C C . LYS B 1 457 ? 106.394 -3.357 11.293 1.00 39.36 437 LYS B C 1
ATOM 7202 O O . LYS B 1 457 ? 106.125 -2.158 11.412 1.00 41.14 437 LYS B O 1
ATOM 7208 N N . THR B 1 458 ? 107.626 -3.826 11.449 1.00 38.49 438 THR B N 1
ATOM 7209 C CA . THR B 1 458 ? 108.711 -2.899 11.722 1.00 37.89 438 THR B CA 1
ATOM 7210 C C . THR B 1 458 ? 108.793 -1.970 10.520 1.00 37.55 438 THR B C 1
ATOM 7211 O O . THR B 1 458 ? 108.939 -0.754 10.667 1.00 37.39 438 THR B O 1
ATOM 7215 N N . ARG B 1 459 ? 108.670 -2.561 9.332 1.00 37.11 439 ARG B N 1
ATOM 7216 C CA . ARG B 1 459 ? 108.736 -1.829 8.068 1.00 36.47 439 ARG B CA 1
ATOM 7217 C C . ARG B 1 459 ? 107.616 -0.796 7.923 1.00 34.71 439 ARG B C 1
ATOM 7218 O O . ARG B 1 459 ? 107.873 0.391 7.730 1.00 34.12 439 ARG B O 1
ATOM 7226 N N . LEU B 1 460 ? 106.375 -1.256 8.020 1.00 33.34 440 LEU B N 1
ATOM 7227 C CA . LEU B 1 460 ? 105.218 -0.380 7.892 1.00 32.71 440 LEU B CA 1
ATOM 7228 C C . LEU B 1 460 ? 105.207 0.755 8.913 1.00 32.47 440 LEU B C 1
ATOM 7229 O O . LEU B 1 460 ? 104.765 1.871 8.612 1.00 32.14 440 LEU B O 1
ATOM 7234 N N . TYR B 1 461 ? 105.693 0.480 10.117 1.00 30.90 441 TYR B N 1
ATOM 7235 C CA . TYR B 1 461 ? 105.719 1.510 11.146 1.00 31.44 441 TYR B CA 1
ATOM 7236 C C . TYR B 1 461 ? 106.855 2.521 10.969 1.00 32.62 441 TYR B C 1
ATOM 7237 O O . TYR B 1 461 ? 106.722 3.675 11.370 1.00 30.57 441 TYR B O 1
ATOM 7246 N N . LYS B 1 462 ? 107.968 2.096 10.370 1.00 34.67 442 LYS B N 1
ATOM 7247 C CA . LYS B 1 462 ? 109.094 3.005 10.141 1.00 34.68 442 LYS B CA 1
ATOM 7248 C C . LYS B 1 462 ? 108.720 3.979 9.028 1.00 34.99 442 LYS B C 1
ATOM 7249 O O . LYS B 1 462 ? 109.049 5.169 9.085 1.00 33.14 442 LYS B O 1
ATOM 7255 N N . ALA B 1 463 ? 108.031 3.457 8.016 1.00 34.23 443 ALA B N 1
ATOM 7256 C CA . ALA B 1 463 ? 107.582 4.258 6.885 1.00 33.29 443 ALA B CA 1
ATOM 7257 C C . ALA B 1 463 ? 106.632 5.338 7.383 1.00 33.34 443 ALA B C 1
ATOM 7258 O O . ALA B 1 463 ? 106.795 6.521 7.071 1.00 34.64 443 ALA B O 1
ATOM 7260 N N . ALA B 1 464 ? 105.636 4.924 8.160 1.00 32.80 444 ALA B N 1
ATOM 7261 C CA . ALA B 1 464 ? 104.664 5.859 8.706 1.00 31.92 444 ALA B CA 1
ATOM 7262 C C . ALA B 1 464 ? 105.395 6.905 9.523 1.00 32.04 444 ALA B C 1
ATOM 7263 O O . ALA B 1 464 ? 105.176 8.100 9.351 1.00 33.88 444 ALA B O 1
ATOM 7265 N N . GLN B 1 465 ? 106.276 6.447 10.406 1.00 32.73 445 GLN B N 1
ATOM 7266 C CA . GLN B 1 465 ? 107.042 7.342 11.271 1.00 33.12 445 GLN B CA 1
ATOM 7267 C C . GLN B 1 465 ? 108.012 8.231 10.498 1.00 33.23 445 GLN B C 1
ATOM 7268 O O . GLN B 1 465 ? 108.283 9.355 10.914 1.00 33.13 445 GLN B O 1
ATOM 7274 N N . ASP B 1 466 ? 108.549 7.735 9.386 1.00 33.86 446 ASP B N 1
ATOM 7275 C CA . ASP B 1 466 ? 109.470 8.549 8.592 1.00 34.32 446 ASP B CA 1
ATOM 7276 C C . ASP B 1 466 ? 108.721 9.731 7.962 1.00 34.42 446 ASP B C 1
ATOM 7277 O O . ASP B 1 466 ? 109.259 10.840 7.855 1.00 33.61 446 ASP B O 1
ATOM 7282 N N . ILE B 1 467 ? 107.474 9.493 7.562 1.00 33.16 447 ILE B N 1
ATOM 7283 C CA . ILE B 1 467 ? 106.654 10.540 6.970 1.00 32.60 447 ILE B CA 1
ATOM 7284 C C . ILE B 1 467 ? 106.248 11.562 8.025 1.00 33.23 447 ILE B C 1
ATOM 7285 O O . ILE B 1 467 ? 106.370 12.768 7.818 1.00 32.27 447 ILE B O 1
ATOM 7290 N N . ILE B 1 468 ? 105.758 11.079 9.158 1.00 33.24 448 ILE B N 1
ATOM 7291 C CA . ILE B 1 468 ? 105.326 11.987 10.203 1.00 35.03 448 ILE B CA 1
ATOM 7292 C C . ILE B 1 468 ? 106.459 12.895 10.654 1.00 36.31 448 ILE B C 1
ATOM 7293 O O . ILE B 1 468 ? 106.301 14.113 10.692 1.00 37.44 448 ILE B O 1
ATOM 7298 N N . TRP B 1 469 ? 107.607 12.310 10.976 1.00 37.89 449 TRP B N 1
ATOM 7299 C CA . TRP B 1 469 ? 108.750 13.093 11.436 1.00 40.06 449 TRP B CA 1
ATOM 7300 C C . TRP B 1 469 ? 109.168 14.180 10.454 1.00 41.81 449 TRP B C 1
ATOM 7301 O O . TRP B 1 469 ? 109.691 15.215 10.865 1.00 41.10 449 TRP B O 1
ATOM 7312 N N . GLN B 1 470 ? 108.941 13.960 9.161 1.00 43.65 450 GLN B N 1
ATOM 7313 C CA . GLN B 1 470 ? 109.327 14.966 8.179 1.00 46.18 450 GLN B CA 1
ATOM 7314 C C . GLN B 1 470 ? 108.248 16.023 7.928 1.00 46.47 450 GLN B C 1
ATOM 7315 O O . GLN B 1 470 ? 108.569 17.203 7.780 1.00 47.19 450 GLN B O 1
ATOM 7321 N N . GLU B 1 471 ? 106.977 15.623 7.884 1.00 46.68 451 GLU B N 1
ATOM 7322 C CA . GLU B 1 471 ? 105.906 16.596 7.659 1.00 46.85 451 GLU B CA 1
ATOM 7323 C C . GLU B 1 471 ? 105.888 17.552 8.851 1.00 46.28 451 GLU B C 1
ATOM 7324 O O . GLU B 1 471 ? 105.406 18.683 8.760 1.00 46.04 451 GLU B O 1
ATOM 7330 N N . SER B 1 472 ? 106.430 17.078 9.968 1.00 45.74 452 SER B N 1
ATOM 7331 C CA . SER B 1 472 ? 106.517 17.855 11.197 1.00 45.69 452 SER B CA 1
ATOM 7332 C C . SER B 1 472 ? 105.230 18.542 11.615 1.00 44.83 452 SER B C 1
ATOM 7333 O O . SER B 1 472 ? 105.158 19.766 11.622 1.00 45.76 452 SER B O 1
ATOM 7336 N N . PRO B 1 473 ? 104.186 17.768 11.954 1.00 44.15 453 PRO B N 1
ATOM 7337 C CA . PRO B 1 473 ? 102.925 18.384 12.378 1.00 43.31 453 PRO B CA 1
ATOM 7338 C C . PRO B 1 473 ? 103.005 18.685 13.877 1.00 43.58 453 PRO B C 1
ATOM 7339 O O . PRO B 1 473 ? 102.107 19.298 14.454 1.00 43.41 453 PRO B O 1
ATOM 7343 N N . TRP B 1 474 ? 104.109 18.252 14.484 1.00 43.70 454 TRP B N 1
ATOM 7344 C CA . TRP B 1 474 ? 104.365 18.418 15.914 1.00 43.69 454 TRP B CA 1
ATOM 7345 C C . TRP B 1 474 ? 105.666 19.153 16.235 1.00 43.82 454 TRP B C 1
ATOM 7346 O O . TRP B 1 474 ? 106.511 19.400 15.370 1.00 43.61 454 TRP B O 1
ATOM 7357 N N . ILE B 1 475 ? 105.805 19.459 17.521 1.00 43.20 455 ILE B N 1
ATOM 7358 C CA . ILE B 1 475 ? 106.988 20.077 18.099 1.00 41.89 455 ILE B CA 1
ATOM 7359 C C . ILE B 1 475 ? 107.275 19.107 19.246 1.00 41.88 455 ILE B C 1
ATOM 7360 O O . ILE B 1 475 ? 106.997 19.390 20.416 1.00 41.75 455 ILE B O 1
ATOM 7365 N N . PRO B 1 476 ? 107.801 17.922 18.910 1.00 41.37 456 PRO B N 1
ATOM 7366 C CA . PRO B 1 476 ? 108.125 16.886 19.890 1.00 40.88 456 PRO B CA 1
ATOM 7367 C C . PRO B 1 476 ? 109.107 17.395 20.929 1.00 40.47 456 PRO B C 1
ATOM 7368 O O . PRO B 1 476 ? 110.303 17.485 20.673 1.00 40.73 456 PRO B O 1
ATOM 7372 N N . LEU B 1 477 ? 108.589 17.725 22.106 1.00 39.53 457 LEU B N 1
ATOM 7373 C CA . LEU B 1 477 ? 109.415 18.251 23.181 1.00 38.23 457 LEU B CA 1
ATOM 7374 C C . LEU B 1 477 ? 110.320 17.224 23.856 1.00 37.01 457 LEU B C 1
ATOM 7375 O O . LEU B 1 477 ? 111.520 17.203 23.607 1.00 37.14 457 LEU B O 1
ATOM 7380 N N . VAL B 1 478 ? 109.764 16.367 24.704 1.00 35.86 458 VAL B N 1
ATOM 7381 C CA . VAL B 1 478 ? 110.597 15.389 25.401 1.00 35.07 458 VAL B CA 1
ATOM 7382 C C . VAL B 1 478 ? 109.881 14.099 25.768 1.00 35.47 458 VAL B C 1
ATOM 7383 O O . VAL B 1 478 ? 108.670 13.965 25.596 1.00 38.35 458 VAL B O 1
ATOM 7387 N N . VAL B 1 479 ? 110.657 13.150 26.281 1.00 33.33 459 VAL B N 1
ATOM 7388 C CA . VAL B 1 479 ? 110.129 11.882 26.755 1.00 30.37 459 VAL B CA 1
ATOM 7389 C C . VAL B 1 479 ? 110.576 11.791 28.205 1.00 30.22 459 VAL B C 1
ATOM 7390 O O . VAL B 1 479 ? 111.754 11.574 28.492 1.00 31.66 459 VAL B O 1
ATOM 7394 N N . GLU B 1 480 ? 109.633 11.975 29.117 1.00 28.92 460 GLU B N 1
ATOM 7395 C CA . GLU B 1 480 ? 109.925 11.930 30.541 1.00 28.50 460 GLU B CA 1
ATOM 7396 C C . GLU B 1 480 ? 110.677 10.685 31.002 1.00 27.87 460 GLU B C 1
ATOM 7397 O O . GLU B 1 480 ? 110.706 9.655 30.324 1.00 27.93 460 GLU B O 1
ATOM 7403 N N . LYS B 1 481 ? 111.312 10.807 32.159 1.00 27.07 461 LYS B N 1
ATOM 7404 C CA . LYS B 1 481 ? 112.010 9.693 32.782 1.00 25.88 461 LYS B CA 1
ATOM 7405 C C . LYS B 1 481 ? 111.197 9.458 34.046 1.00 24.48 461 LYS B C 1
ATOM 7406 O O . LYS B 1 481 ? 11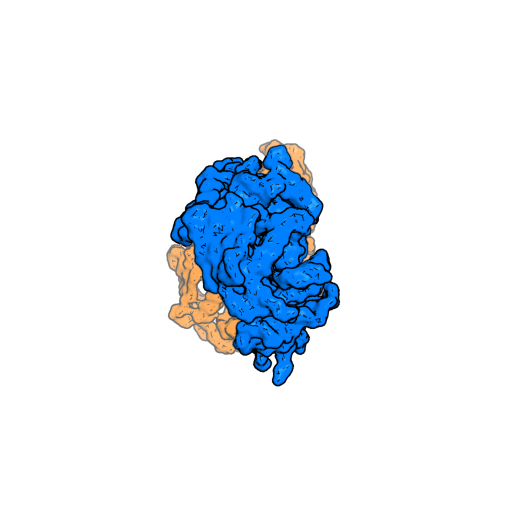0.672 10.409 34.628 1.00 24.84 461 LYS B O 1
ATOM 7412 N N . LEU B 1 482 ? 111.067 8.211 34.470 1.00 22.23 462 LEU B N 1
ATOM 7413 C CA . LEU B 1 482 ? 110.332 7.947 35.693 1.00 20.72 462 LEU B CA 1
ATOM 7414 C C . LEU B 1 482 ? 111.329 8.047 36.830 1.00 20.61 462 LEU B C 1
ATOM 7415 O O . LEU B 1 482 ? 112.464 7.581 36.708 1.00 20.60 462 LEU B O 1
ATOM 7420 N N . VAL B 1 483 ? 110.921 8.673 37.927 1.00 19.35 463 VAL B N 1
ATOM 7421 C CA . VAL B 1 483 ? 111.803 8.796 39.083 1.00 19.58 463 VAL B CA 1
ATOM 7422 C C . VAL B 1 483 ? 111.226 7.995 40.240 1.00 19.69 463 VAL B C 1
ATOM 7423 O O . VAL B 1 483 ? 110.196 8.362 40.818 1.00 21.16 463 VAL B O 1
ATOM 7427 N N . SER B 1 484 ? 111.883 6.890 40.564 1.00 18.75 464 SER B N 1
ATOM 7428 C CA . SER B 1 484 ? 111.437 6.041 41.658 1.00 18.23 464 SER B CA 1
ATOM 7429 C C . SER B 1 484 ? 112.619 5.825 42.574 1.00 18.52 464 SER B C 1
ATOM 7430 O O . SER B 1 484 ? 113.756 6.081 42.190 1.00 19.02 464 SER B O 1
ATOM 7433 N N . ALA B 1 485 ? 112.357 5.354 43.783 1.00 17.93 465 ALA B N 1
ATOM 7434 C CA . ALA B 1 485 ? 113.433 5.120 44.720 1.00 19.40 465 ALA B CA 1
ATOM 7435 C C . ALA B 1 485 ? 113.068 4.017 45.703 1.00 21.04 465 ALA B C 1
ATOM 7436 O O . ALA B 1 485 ? 111.885 3.776 45.973 1.00 21.72 465 ALA B O 1
ATOM 7438 N N . HIS B 1 486 ? 114.080 3.338 46.237 1.00 22.45 466 HIS B N 1
ATOM 7439 C CA . HIS B 1 486 ? 113.820 2.262 47.189 1.00 24.63 466 HIS B CA 1
ATOM 7440 C C . HIS B 1 486 ? 114.971 1.975 48.145 1.00 24.82 466 HIS B C 1
ATOM 7441 O O . HIS B 1 486 ? 116.133 2.288 47.875 1.00 22.61 466 HIS B O 1
ATOM 7448 N N . SER B 1 487 ? 114.614 1.363 49.267 1.00 27.89 467 SER B N 1
ATOM 7449 C CA . SER B 1 487 ? 115.554 0.964 50.301 1.00 28.71 467 SER B CA 1
ATOM 7450 C C . SER B 1 487 ? 116.501 -0.097 49.736 1.00 29.50 467 SER B C 1
ATOM 7451 O O . SER B 1 487 ? 116.059 -1.100 49.173 1.00 30.12 467 SER B O 1
ATOM 7454 N N . LYS B 1 488 ? 117.801 0.130 49.885 1.00 30.18 468 LYS B N 1
ATOM 7455 C CA . LYS B 1 488 ? 118.817 -0.798 49.393 1.00 30.32 468 LYS B CA 1
ATOM 7456 C C . LYS B 1 488 ? 118.459 -2.255 49.677 1.00 30.40 468 LYS B C 1
ATOM 7457 O O . LYS B 1 488 ? 118.736 -3.136 48.867 1.00 30.32 468 LYS B O 1
ATOM 7463 N N . ASN B 1 489 ? 117.842 -2.501 50.828 1.00 30.94 469 ASN B N 1
ATOM 7464 C CA . ASN B 1 489 ? 117.453 -3.851 51.217 1.00 32.87 469 ASN B CA 1
ATOM 7465 C C . ASN B 1 489 ? 116.536 -4.555 50.226 1.00 32.44 469 ASN B C 1
ATOM 7466 O O . ASN B 1 489 ? 116.604 -5.775 50.063 1.00 31.83 469 ASN B O 1
ATOM 7471 N N . LEU B 1 490 ? 115.667 -3.786 49.579 1.00 30.57 470 LEU B N 1
ATOM 7472 C CA . LEU B 1 490 ? 114.720 -4.343 48.627 1.00 29.03 470 LEU B CA 1
ATOM 7473 C C . LEU B 1 490 ? 115.371 -4.615 47.273 1.00 27.96 470 LEU B C 1
ATOM 7474 O O . LEU B 1 490 ? 115.951 -3.715 46.659 1.00 29.00 470 LEU B O 1
ATOM 7479 N N . THR B 1 491 ? 115.269 -5.861 46.815 1.00 25.32 471 THR B N 1
ATOM 7480 C CA . THR B 1 491 ? 115.830 -6.248 45.529 1.00 25.49 471 THR B CA 1
ATOM 7481 C C . THR B 1 491 ? 114.739 -6.857 44.662 1.00 24.41 471 THR B C 1
ATOM 7482 O O . THR B 1 491 ? 113.772 -7.430 45.173 1.00 23.90 471 THR B O 1
ATOM 7486 N N . GLY B 1 492 ? 114.892 -6.717 43.351 1.00 22.92 472 GLY B N 1
ATOM 7487 C CA . GLY B 1 492 ? 113.920 -7.273 42.431 1.00 23.61 472 GLY B CA 1
ATOM 7488 C C . GLY B 1 492 ? 112.562 -6.600 42.359 1.00 24.44 472 GLY B C 1
ATOM 7489 O O . GLY B 1 492 ? 111.600 -7.229 41.944 1.00 26.06 472 GLY B O 1
ATOM 7490 N N . PHE B 1 493 ? 112.460 -5.341 42.765 1.00 23.95 473 PHE B N 1
ATOM 7491 C CA . PHE B 1 493 ? 111.182 -4.647 42.692 1.00 24.03 473 PHE B CA 1
ATOM 7492 C C . PHE B 1 493 ? 111.361 -3.474 41.725 1.00 24.81 473 PHE B C 1
ATOM 7493 O O . PHE B 1 493 ? 111.819 -2.392 42.107 1.00 25.22 473 PHE B O 1
ATOM 7501 N N . TRP B 1 494 ? 110.985 -3.695 40.470 1.00 24.54 474 TRP B N 1
ATOM 7502 C CA . TRP B 1 494 ? 111.156 -2.690 39.427 1.00 26.41 474 TRP B CA 1
ATOM 7503 C C . TRP B 1 494 ? 109.956 -1.851 39.010 1.00 25.37 474 TRP B C 1
ATOM 7504 O O . TRP B 1 494 ? 108.819 -2.301 39.040 1.00 26.77 474 TRP B O 1
ATOM 7515 N N . ILE B 1 495 ? 110.230 -0.624 38.592 1.00 23.91 475 ILE B N 1
ATOM 7516 C CA . ILE B 1 495 ? 109.188 0.243 38.091 1.00 24.65 475 ILE B CA 1
ATOM 7517 C C . ILE B 1 495 ? 109.296 -0.002 36.586 1.00 25.68 475 ILE B C 1
ATOM 7518 O O . ILE B 1 495 ? 110.363 -0.356 36.092 1.00 24.85 475 ILE B O 1
ATOM 7531 N N . PRO B 1 497 ? 108.381 1.244 32.353 1.00 26.76 477 PRO B N 1
ATOM 7532 C CA . PRO B 1 497 ? 108.158 2.411 31.499 1.00 26.58 477 PRO B CA 1
ATOM 7533 C C . PRO B 1 497 ? 106.713 2.908 31.517 1.00 25.83 477 PRO B C 1
ATOM 7534 O O . PRO B 1 497 ? 106.463 4.109 31.366 1.00 25.52 477 PRO B O 1
ATOM 7538 N N . ASP B 1 498 ? 105.768 1.989 31.706 1.00 25.13 478 ASP B N 1
ATOM 7539 C CA . ASP B 1 498 ? 104.354 2.354 31.740 1.00 25.14 478 ASP B CA 1
ATOM 7540 C C . ASP B 1 498 ? 103.878 2.680 33.162 1.00 23.44 478 ASP B C 1
ATOM 7541 O O . ASP B 1 498 ? 102.694 2.878 33.394 1.00 23.27 478 ASP B O 1
ATOM 7546 N N . THR B 1 499 ? 104.823 2.746 34.096 1.00 21.94 479 THR B N 1
ATOM 7547 C CA . THR B 1 499 ? 104.573 3.054 35.506 1.00 22.58 479 THR B CA 1
ATOM 7548 C C . THR B 1 499 ? 103.987 1.907 36.327 1.00 22.14 479 THR B C 1
ATOM 7549 O O . THR B 1 499 ? 103.529 2.113 37.449 1.00 20.94 479 THR B O 1
ATOM 7553 N N . GLY B 1 500 ? 103.982 0.704 35.765 1.00 22.12 480 GLY B N 1
ATOM 7554 C CA . GLY B 1 500 ? 103.497 -0.445 36.509 1.00 20.87 480 GLY B CA 1
ATOM 7555 C C . GLY B 1 500 ? 104.706 -0.958 37.280 1.00 21.81 480 GLY B C 1
ATOM 7556 O O . GLY B 1 500 ? 105.778 -0.352 37.200 1.00 20.45 480 GLY B O 1
ATOM 7557 N N . PHE B 1 501 ? 104.562 -2.055 38.018 1.00 22.39 481 PHE B N 1
ATOM 7558 C CA . PHE B 1 501 ? 105.688 -2.599 38.785 1.00 23.35 481 PHE B CA 1
ATOM 7559 C C . PHE B 1 501 ? 105.976 -4.063 38.487 1.00 22.65 481 PHE B C 1
ATOM 7560 O O . PHE B 1 501 ? 105.062 -4.863 38.305 1.00 24.85 481 PHE B O 1
ATOM 7568 N N . SER B 1 502 ? 107.253 -4.411 38.453 1.00 20.86 482 SER B N 1
ATOM 7569 C CA . SER B 1 502 ? 107.664 -5.783 38.211 1.00 21.14 482 SER B CA 1
ATOM 7570 C C . SER B 1 502 ? 108.320 -6.281 39.505 1.00 20.94 482 SER B C 1
ATOM 7571 O O . SER B 1 502 ? 109.354 -5.764 39.911 1.00 22.06 482 SER B O 1
ATOM 7574 N N . PHE B 1 503 ? 107.728 -7.281 40.150 1.00 19.83 483 PHE B N 1
ATOM 7575 C CA . PHE B 1 503 ? 108.282 -7.776 41.402 1.00 22.66 483 PHE B CA 1
ATOM 7576 C C . PHE B 1 503 ? 108.161 -9.282 41.597 1.00 24.95 483 PHE B C 1
ATOM 7577 O O . PHE B 1 503 ? 107.905 -9.759 42.697 1.00 25.78 483 PHE B O 1
ATOM 7585 N N . GLU B 1 504 ? 108.366 -10.030 40.526 1.00 28.18 484 GLU B N 1
ATOM 7586 C CA . GLU B 1 504 ? 108.276 -11.478 40.578 1.00 30.19 484 GLU B CA 1
ATOM 7587 C C . GLU B 1 504 ? 109.255 -12.051 41.595 1.00 30.36 484 GLU B C 1
ATOM 7588 O O . GLU B 1 504 ? 108.944 -13.017 42.290 1.00 27.14 484 GLU B O 1
ATOM 7594 N N . ASP B 1 505 ? 110.437 -11.446 41.683 1.00 32.50 485 ASP B N 1
ATOM 7595 C CA . ASP B 1 505 ? 111.466 -11.905 42.612 1.00 34.93 485 ASP B CA 1
ATOM 7596 C C . ASP B 1 505 ? 111.802 -10.904 43.711 1.00 35.50 485 ASP B C 1
ATOM 7597 O O . ASP B 1 505 ? 112.877 -10.970 44.304 1.00 37.43 485 ASP B O 1
ATOM 7602 N N . ALA B 1 506 ? 110.896 -9.973 43.979 1.00 34.67 486 ALA B N 1
ATOM 7603 C CA . ALA B 1 506 ? 111.127 -8.998 45.030 1.00 34.15 486 ALA B CA 1
ATOM 7604 C C . ALA B 1 506 ? 111.606 -9.768 46.256 1.00 34.93 486 ALA B C 1
ATOM 7605 O O . ALA B 1 506 ? 111.079 -10.838 46.568 1.00 35.02 486 ALA B O 1
ATOM 7607 N N . ASP B 1 507 ? 112.610 -9.236 46.941 1.00 36.10 487 ASP B N 1
ATOM 7608 C CA . ASP B 1 507 ? 113.127 -9.893 48.133 1.00 37.80 487 ASP B CA 1
ATOM 7609 C C . ASP B 1 507 ? 113.769 -8.887 49.093 1.00 38.98 487 ASP B C 1
ATOM 7610 O O . ASP B 1 507 ? 114.352 -7.889 48.660 1.00 37.52 487 ASP B O 1
ATOM 7615 N N . LEU B 1 508 ? 113.653 -9.148 50.394 1.00 40.69 488 LEU B N 1
ATOM 7616 C CA . LEU B 1 508 ? 114.242 -8.268 51.398 1.00 42.91 488 LEU B CA 1
ATOM 7617 C C . LEU B 1 508 ? 115.624 -8.742 51.850 1.00 45.04 488 LEU B C 1
ATOM 7618 O O . LEU B 1 508 ? 115.803 -9.893 52.259 1.00 44.58 488 LEU B O 1
ATOM 7623 N N . GLN B 1 509 ? 116.586 -7.822 51.780 1.00 48.39 489 GLN B N 1
ATOM 7624 C CA . GLN B 1 509 ? 117.988 -8.072 52.128 1.00 50.95 489 GLN B CA 1
ATOM 7625 C C . GLN B 1 509 ? 118.664 -8.806 50.964 1.00 51.42 489 GLN B C 1
ATOM 7626 O O . GLN B 1 509 ? 119.666 -8.277 50.427 1.00 50.83 489 GLN B O 1
#

Foldseek 3Di:
DAFEFEEEEAAFADFLQLQQDPDQASLLVNVQQKDFCWAQDPLGIDGDQWPDWDADLQLFKIKTFGDFDFAKLVGHGDFLVQLQLLLVLLCDCVNVRVNNVLRVQWPGWDRPDRGMIMTGGVHFFLLNSLSRRFSSSIADPVLCVVCPPNCRQAGMGLHQWHFPDDDRQAWTKTAGRPRRPDPPPDAHGIYIYGHDNPQVVQLVCVVVPGFKYFFHDLVSQVVQVVDPQKDKWAFAWFWWFFACVDDLNVDLLLLLLLLLLDPQVVLCCQQVVVQWFFAQFLTRPSFPLGDGHDHRHRDLPSNLVSVVVSPCNQAEEAEEEEEDDDGSVVRNVVRSCVSCVSSRYRYHYDYYPVCCCVQQQADDDVGHRQPYIYTDGQSSRHDLSSPCLQAQLVNGHVNGHVSLSHYDPLLNVLSVVLSSGNDSVSNSVSSVVSRVVCVSSNSINTRIGGIGMMMGGPQWPQWDFHNRRIGRGHIHGD/DAFEFEEEEAAFADFLQLQADPDVASLLVNLQQKDFCWAQDPQGIDGDQFPDWDADQFQFKIKTFGDAPFDKLVGDGDFQVQLQLQLVCLCPCVNVGPNNVLRVQWPHKDRPDRGMIMTGGNHFFLLNVLSRRFSSRIADSVLCVPCPVNCRQAGIHQHQWHWPHDDHVFKTKTAGRPRHPDPPPDQHGIYIYTHDNDQVVQLVLVVVPGFKYPFHDLVCQVVQVPPPQKPKWAAAWFWWFFACVDDLNVQLLLLLLLLQLDDLVVLCCQQVVVFWFFAQFLTGPSFPLGDGHDGSHHDLPVSLVSCVVSVANLHEEAEEEEEDDDGRVVRSVVSRQVSVVVNNYHYHYDYYPVVCCPQAQAAAPVGHSQPYIDIDGDSSSYCLSSDCQQAAQVNHHVNHHVSRNHDDPLLNVLSVVLSRGNPSVSVSVSSVVSRVVCVSSNSINTRTGGIGIMMGGNQWPQWAFHHRRIGRRHTHGD

B-factor: mean 33.84, std 13.72, range [4.08, 82.12]

Secondary structure (DSSP, 8-state):
---EEEEEESS----S-GGG--SHHHHHHHTTT---SEEE----EEESSEEEEEE-TTSSEEEEEE-TT-B-TTSPBP-HHHHHHHHHHHT-GGG--TTGGGTTTEEEEEEEETTEEEEEESS--TTHHHHHTSTT----HHHHHHHGGGTTTS---SSSEEEEEEETTTEEEEEE-TT-SSTT----SEEEEEE---HHHHH---SSS-SEE-S--HHHHHHHHH-TTEE--EE---EEE--TTSTGGGSHHHHHHHHHH--HHHHHHHHHTT-EEE-SSSS-TTSBT----PPPPP-HHHHHHHHHHHT-TT-EEEEEEB---SSSHHHHHHHHHHHHHHTTEEEEEE--HHHIIIIIIS--TTT-----EEE---TTSBHHHHHHHHH-GGGTTTTS--TT----HHHHHHHHHHHT---HHHHHHHHHHHHHHHHHH--SEEEEEEEE--EEETTEES-B---S--B-TT-EE-/---EEEEEESS----S-GGG---HHHHHHHTTT---SEEE----EEESSEEEEEE-TTS-EEEEEEPSS-B-TTSPBPSHHHHHHHHHHHH-GGG--TTGGGTTTEEEEEEEETTEEEEEESS--TTHHHHHTSTT----HHHHHHHGGGTTTS---SSSEEEEEE-TTS-EEEEE-TT-SSTT----SEEEEEE---HHHHH---SSS-SEEESPPHHHHHHHHH-TTEE--EE---EEE--TTSGGGGSHHHHHHHHHH--HHHHHHHTSTT-EEE--SSS-TTSTT----------HHHHHHHHHTTT-TT-EEEEEEB---SSSHHHHHHHHHHHHGGGTEEEEEE--HHHHHHHTBTB-TTT-----EEE---TT-SSHHHHHHHH-GGG-TTTSS-TT----HHHHHHHHHHTT---HHHHHHHHHHHHHHHHHH--SB--EEEEE--EEETTEES-B---S--B-TT-EE-

Solvent-accessible surface area: 40986 Å² total

InterPro domains:
  IPR000914 Solute-binding protein family 5 domain [PF00496] (71-429)
  IPR023765 Solute-binding protein family 5, conserved site [PS01040] (76-98)
  IPR030678 Peptide/nickel binding protein, MppA-type [PIRSF002741] (29-500)
  IPR039424 Solute-binding protein family 5 [PTHR30290] (12-504)

Nearest PDB structures (foldseek):
  1uqw-assembly2_B  TM=9.988E-01  e=1.156E-97  Escherichia coli K-12
  6ofq-assembly1_A  TM=7.868E-01  e=3.806E-45  Helicobacter pylori SS1
  5za4-assembly1_A  TM=8.836E-01  e=1.500E-41  [Haemophilus] ducreyi 35000HP
  4oeu-assembly1_A  TM=7.919E-01  e=4.671E-39  Campylobacter jejuni subsp. jejuni NCTC 11168 = ATCC 700819
  8efz-assembly1_A  TM=8.375E-01  e=1.221E-37  Clostridium carboxidivorans P7

Radius of gyration: 50.78 Å; Cα contacts (8 Å, |Δi|>4): 2141; chains: 2; bounding box: 145×72×63 Å

CATH classification: 3.40.190.10 (+2 more: 3.90.76.10, 3.10.105.10)